Protein 2R5U (pdb70)

CATH classification: 1.10.860.10

Organism: Mycobacterium tuberculosis (strain ATCC 25618 / H37Rv) (NCBI:txid83332)

Foldseek 3Di:
DAQADVLLLLLLLLQLQQDVVSLVLLVVQDDLVLHPDPLSSLLNVLSVVCVVVVHHRHLVSSLVSCVVVVRQVVNPHSVNSVVSNVSDDHSPCNNVSSNSSRVSSLRRLQVVLVVVLVVCVVPNDPPDDVVVSVVVSVVSNVVD/DAQADVLLLLLLLLLLQQDPVLLVLLVVQDDQPLHPDPLSSLLNVLSVVQVVVVHRRHLVSSLVSCVVVVCQVVNPHSVNSVVSNVSDDHSVCNNVSSNSSNVSSLRRLVVVLVVVLVVLVVVDPVPHPRVVSVVVSVVSVVVSD/DQQADVLLLLQLLLLLQVDVVSLVLLVVQDDLLLHPDVLSSLLNVLSVVCVVVVHRRHLVSSLVSCVVVVCQVVSPHSVSSVVSNVRHPHSVCSNVSSNSSNVSSLSNLQVVLVVVLVVLVVDDVVSVVVSVCSNVVD/DDQQADVLLLLQLLLLLQVDVVSLVLLVVQDALLLHPDPLSSLLNVLSVVCVVVVHRRHLVVSLVSCVVVVRQVVSPHSVVSVVSNVSHPHSVCSNVSSNSSSVSSVSSLVVVLVVVLVVLVVPPVVSVVVSVCSVVVD/DAQADVLLLLQLLLQLQFDLVLLVLQVVQDDQPLHPDPLSSLLNVLSVVCVVVPHRRHLVSSQVSCVVVVCQVVNVHSVNSVVSNVSDPHNVCNNVSSNSSNVSSLRRLVVVLVVVLVVLVVVDPPVVSVVVSVVSVVVSD/DQQADVLLLLQLLLLVQVDVVSLVLLVVQDDLLLHPDPLSSLLNVLSVVCNVVVHRRHLVSSLVSCVVVVRQVVSPHSVVSVVSNVRHPHSVCSNVSSVSSNVSSVVNLCVVLVVVLVVLVVVVVCDDVSVVVSVVSVVD

B-factor: mean 40.0, std 9.85, range [18.62, 103.26]

InterPro domains:
  IPR003586 Hint domain C-terminal [SM00305] (776-821)
  IPR003587 Hint domain N-terminal [SM00306] (398-496)
  IPR003593 AAA+ ATPase domain [SM00382] (218-411)
  IPR004042 Intein DOD homing endonuclease, central region [PS50819] (582-660)
  IPR004860 Homing endonuclease, LAGLIDADG domain [PF14528] (611-694)
  IPR006141 Intein N-terminal splicing region [PS50817] (400-476)
  IPR006141 Intein N-terminal splicing region [TIGR01445] (400-475)
  IPR006142 Intein [PR00379] (463-476)
  IPR006142 Intein [PR00379] (511-523)
  IPR006142 Intein [PR00379] (615-627)
  IPR006142 Intein [PR00379] (647-662)
  IPR006142 Intein [PR00379] (792-809)
  IPR006142 Intein [PR00379] (810-819)
  IPR007692 DNA helicase, DnaB type [TIGR00665] (24-873)
  IPR007693 DNA helicase, DnaB-like, N-terminal [PF00772] (23-125)
  IPR007694 DNA helicase, DnaB-like, C-terminal [PF03796] (201-871)
  IPR007694 DNA helicase, DnaB-like, C-terminal [PS51199] (195-399)
  IPR007694 DNA helicase, DnaB-like, C-terminal [PS51199] (816-874)
  IPR007694 DNA helicase, DnaB-like, C-terminal [cd00984] (201-399)
  IPR016136 DNA helicase DnaB, N-terminal/DNA primase DnaG, C-terminal [G3DSA:1.10.860.10] (20-179)

Radius of gyration: 43.11 Å; Cα contacts (8 Å, |Δi|>4): 1324; chains: 6; bounding box: 116×110×33 Å

Nearest PDB structures (foldseek):
  2r5u-assembly1_A  TM=1.007E+00  e=4.405E-21  unclassified
  2r5u-assembly1_E  TM=9.966E-01  e=2.784E-18  unclassified
  2r5u-assembly1_C  TM=9.881E-01  e=1.899E-17  unclassified
  2r5u-assembly1_F  TM=9.650E-01  e=3.107E-17  unclassified
  8a3v-assembly1_A  TM=9.589E-01  e=1.956E-10  Vibrio cholerae

GO terms:
  GO:0006974 DNA damage response (P, IEP)
  GO:0005515 protein binding (F, IPI)
  GO:0016887 ATP hydrolysis activity (F, EXP)
  GO:0043139 5'-3' DNA helicase activity (F, EXP)

Secondary structure (DSSP, 8-state):
--S--HHHHHHHHHHHHH-HHHHHHHHTT--TT--SSHHHHHHHHHHHHHHHTT---SHHHHHHHHHHTT-HHHHT-HHHHHHHHTT-SSGGGHHHHHHHHHHHHHHHHHHHHHHHHHHHHHH-STT--HHHHHHHHHHHHHT-/--S--HHHHHHHHHHHHH-HHHHHHHHTT--TT--SSHHHHHHHHHHHHHHHTT---SHHHHHHHHHHTT-HHHHTHHHHHHHHHHT-SSSTTHHHHHHHHHHHHHHHHHHHHHHHHHHHHHT-SSSS-HHHHHHHHHHHHHHH-/--S--HHHHHHHHHHHHH-HHHHHHHHTT--GGG-SSHHHHHHHHHHHHHHHTT---SHHHHHHHHHHTT-TTTTTHHHHHHHHHHH-S-GGGHHHHHHHHHHHHHHHHHHHHHHHHHHHHH---TTHHHHHHHHH--/-PPS--HHHHHHHHHHHHH-HHHHHHHHTT--GGG-SSHHHHHHHHHHHHHHHTT---SHHHHHHHHHHHT-TTTTTHHHHHHHHHHH-S-GGGHHHHHHHHHHHHHHHHHHHHHHHHHHHHH---HHHHHHHHHHHT-/--S--HHHHHHHHHHHHH-HHHHHHHHTT--TT--SSHHHHHHHHHHHHHHHTT---SHHHHHHHHHHTT-HHHHT-HHHHHHHHTT-SSSTTHHHHHHHHHHHHHHHHHHHHHHHHHHHHHH---HHHHHHHHHHHHHH-/-----HHHHHHHHHHHHH-HHHHHHHHTT--GGG-SSHHHHHHHHHHHHHHTTT---SHHHHHHHHHHTT-TTTTTHHHHHHHHHHH-S-GGGHHHHHHHHHHHHHHHHHHHHHHHHHHHHHHHT--HHHHHHHHHHHH-

Structure (mmCIF, N/CA/C/O backbone):
data_2R5U
#
_entry.id   2R5U
#
_cell.length_a   114.927
_cell.length_b   114.927
_cell.length_c   72.393
_cell.angle_alpha   90.00
_cell.angle_beta   90.00
_cell.angle_gamma   120.00
#
_symmetry.space_group_name_H-M   'P 31'
#
loop_
_entity.id
_entity.type
_entity.pdbx_description
1 polymer 'Replicative DNA helicase'
2 non-polymer GLYCEROL
3 water water
#
loop_
_atom_site.group_PDB
_atom_site.id
_atom_site.type_symbol
_atom_site.label_atom_id
_atom_site.label_alt_id
_atom_site.label_comp_id
_atom_site.label_asym_id
_atom_site.label_entity_id
_atom_site.label_seq_id
_atom_site.pdbx_PDB_ins_code
_atom_site.Cartn_x
_atom_site.Cartn_y
_atom_site.Cartn_z
_atom_site.occupancy
_atom_site.B_iso_or_equiv
_atom_site.auth_seq_id
_atom_site.auth_comp_id
_atom_site.auth_asym_id
_atom_site.auth_atom_id
_atom_site.pdbx_PDB_model_num
ATOM 1 N N . GLN A 1 26 ? 19.796 68.296 37.113 1.00 44.58 23 GLN A N 1
ATOM 2 C CA . GLN A 1 26 ? 21.156 68.211 36.469 1.00 44.09 23 GLN A CA 1
ATOM 3 C C . GLN A 1 26 ? 21.150 67.518 35.113 1.00 42.68 23 GLN A C 1
ATOM 4 O O . GLN A 1 26 ? 20.990 66.292 35.038 1.00 42.96 23 GLN A O 1
ATOM 10 N N . PRO A 1 27 ? 21.381 68.296 34.042 1.00 41.23 24 PRO A N 1
ATOM 11 C CA . PRO A 1 27 ? 21.201 67.843 32.666 1.00 39.95 24 PRO A CA 1
ATOM 12 C C . PRO A 1 27 ? 22.162 66.705 32.318 1.00 38.54 24 PRO A C 1
ATOM 13 O O . PRO A 1 27 ? 23.238 66.624 32.911 1.00 38.28 24 PRO A O 1
ATOM 17 N N . PRO A 1 28 ? 21.763 65.817 31.382 1.00 37.39 25 PRO A N 1
ATOM 18 C CA . PRO A 1 28 ? 22.624 64.719 30.936 1.00 35.94 25 PRO A CA 1
ATOM 19 C C . PRO A 1 28 ? 23.984 65.235 30.474 1.00 34.77 25 PRO A C 1
ATOM 20 O O . PRO A 1 28 ? 24.051 66.178 29.677 1.00 34.00 25 PRO A O 1
ATOM 24 N N . GLN A 1 29 ? 25.044 64.620 30.995 1.00 33.63 26 GLN A N 1
ATOM 25 C CA . GLN A 1 29 ? 26.416 65.105 30.785 1.00 32.48 26 GLN A CA 1
ATOM 26 C C . GLN A 1 29 ? 27.438 64.075 31.232 1.00 31.68 26 GLN A C 1
ATOM 27 O O . GLN A 1 29 ? 27.155 63.232 32.109 1.00 31.42 26 GLN A O 1
ATOM 33 N N . ASP A 1 30 ? 28.628 64.135 30.631 1.00 30.33 27 ASP A N 1
ATOM 34 C CA . ASP A 1 30 ? 29.767 63.387 31.153 1.00 29.61 27 ASP A CA 1
ATOM 35 C C . ASP A 1 30 ? 30.997 64.285 31.099 1.00 28.77 27 ASP A C 1
ATOM 36 O O . ASP A 1 30 ? 31.684 64.316 30.070 1.00 27.44 27 ASP A O 1
ATOM 41 N N . LEU A 1 31 ? 31.254 65.021 32.188 1.00 27.71 28 LEU A N 1
ATOM 42 C CA . LEU A 1 31 ? 32.390 65.966 32.218 1.00 28.03 28 LEU A CA 1
ATOM 43 C C . LEU A 1 31 ? 33.741 65.257 32.115 1.00 26.73 28 LEU A C 1
ATOM 44 O O . LEU A 1 31 ? 34.695 65.836 31.609 1.00 26.29 28 LEU A O 1
ATOM 49 N N . ALA A 1 32 ? 33.817 64.026 32.621 1.00 25.86 29 ALA A N 1
ATOM 50 C CA . ALA A 1 32 ? 35.036 63.214 32.534 1.00 25.76 29 ALA A CA 1
ATOM 51 C C . ALA A 1 32 ? 35.371 62.899 31.086 1.00 25.62 29 ALA A C 1
ATOM 52 O O . ALA A 1 32 ? 36.525 63.039 30.652 1.00 24.90 29 ALA A O 1
ATOM 54 N N . ALA A 1 33 ? 34.351 62.487 30.334 1.00 25.00 30 ALA A N 1
ATOM 55 C CA . ALA A 1 33 ? 34.506 62.245 28.909 1.00 25.33 30 ALA A CA 1
ATOM 56 C C . ALA A 1 33 ? 34.902 63.512 28.140 1.00 24.28 30 ALA A C 1
ATOM 57 O O . ALA A 1 33 ? 35.708 63.438 27.218 1.00 24.26 30 ALA A O 1
ATOM 59 N N . GLU A 1 34 ? 34.350 64.666 28.523 1.00 23.77 31 GLU A N 1
ATOM 60 C CA . GLU A 1 34 ? 34.732 65.950 27.911 1.00 22.65 31 GLU A CA 1
ATOM 61 C C . GLU A 1 34 ? 36.216 66.279 28.143 1.00 22.29 31 GLU A C 1
ATOM 62 O O . GLU A 1 34 ? 36.906 66.749 27.254 1.00 21.32 31 GLU A O 1
ATOM 68 N N . GLN A 1 35 ? 36.680 66.056 29.362 1.00 22.33 32 GLN A N 1
ATOM 69 C CA . GLN A 1 35 ? 38.071 66.299 29.711 1.00 23.81 32 GLN A CA 1
ATOM 70 C C . GLN A 1 35 ? 39.014 65.384 28.913 1.00 23.03 32 GLN A C 1
ATOM 71 O O . GLN A 1 35 ? 39.984 65.869 28.361 1.00 23.37 32 GLN A O 1
ATOM 77 N N . SER A 1 36 ? 38.679 64.089 28.817 1.00 22.99 33 SER A N 1
ATOM 78 C CA . SER A 1 36 ? 39.450 63.101 28.066 1.00 23.07 33 SER A CA 1
ATOM 79 C C . SER A 1 36 ? 39.538 63.447 26.571 1.00 23.01 33 SER A C 1
ATOM 80 O O . SER A 1 36 ? 40.599 63.292 25.964 1.00 21.92 33 SER A O 1
ATOM 83 N N . VAL A 1 37 ? 38.415 63.879 25.990 1.00 22.34 34 VAL A N 1
ATOM 84 C CA . VAL A 1 37 ? 38.384 64.301 24.581 1.00 22.87 34 VAL A CA 1
ATOM 85 C C . VAL A 1 37 ? 39.362 65.442 24.336 1.00 22.22 34 VAL A C 1
ATOM 86 O O . VAL A 1 37 ? 40.152 65.403 23.376 1.00 22.31 34 VAL A O 1
ATOM 90 N N . LEU A 1 38 ? 39.280 66.480 25.173 1.00 21.49 35 LEU A N 1
ATOM 91 C CA . LEU A 1 38 ? 40.119 67.662 25.016 1.00 20.78 35 LEU A CA 1
ATOM 92 C C . LEU A 1 38 ? 41.601 67.328 25.250 1.00 20.98 35 LEU A C 1
ATOM 93 O O . LEU A 1 38 ? 42.463 67.802 24.527 1.00 19.41 35 LEU A O 1
ATOM 98 N N . GLY A 1 39 ? 41.867 66.521 26.277 1.00 20.97 36 GLY A N 1
ATOM 99 C CA . GLY A 1 39 ? 43.228 66.060 26.581 1.00 22.03 36 GLY A CA 1
ATOM 100 C C . GLY A 1 39 ? 43.822 65.268 25.428 1.00 21.92 36 GLY A C 1
ATOM 101 O O . GLY A 1 39 ? 44.964 65.515 25.043 1.00 22.83 36 GLY A O 1
ATOM 102 N N . GLY A 1 40 ? 43.029 64.357 24.857 1.00 21.90 37 GLY A N 1
ATOM 103 C CA . GLY A 1 40 ? 43.438 63.552 23.692 1.00 22.35 37 GLY A CA 1
ATOM 104 C C . GLY A 1 40 ? 43.786 64.418 22.491 1.00 23.27 37 GLY A C 1
ATOM 105 O O . GLY A 1 40 ? 44.799 64.188 21.806 1.00 21.98 37 GLY A O 1
ATOM 106 N N . MET A 1 41 ? 42.963 65.444 22.255 1.00 22.41 38 MET A N 1
ATOM 107 C CA . MET A 1 41 ? 43.158 66.389 21.143 1.00 23.37 38 MET A CA 1
ATOM 108 C C . MET A 1 41 ? 44.427 67.218 21.281 1.00 22.81 38 MET A C 1
ATOM 109 O O . MET A 1 41 ? 45.100 67.454 20.302 1.00 24.70 38 MET A O 1
ATOM 114 N N . LEU A 1 42 ? 44.771 67.631 22.497 1.00 22.62 39 LEU A N 1
ATOM 115 C CA . LEU A 1 42 ? 45.991 68.386 22.754 1.00 23.13 39 LEU A CA 1
ATOM 116 C C . LEU A 1 42 ? 47.269 67.525 22.593 1.00 24.45 39 LEU A C 1
ATOM 117 O O . LEU A 1 42 ? 48.361 68.065 22.449 1.00 25.11 39 LEU A O 1
ATOM 122 N N . LEU A 1 43 ? 47.106 66.203 22.654 1.00 25.49 40 LEU A N 1
ATOM 123 C CA . LEU A 1 43 ? 48.225 65.240 22.583 1.00 26.89 40 LEU A CA 1
ATOM 124 C C . LEU A 1 43 ? 48.502 64.717 21.178 1.00 28.17 40 LEU A C 1
ATOM 125 O O . LEU A 1 43 ? 49.626 64.254 20.894 1.00 28.99 40 LEU A O 1
ATOM 130 N N . SER A 1 44 ? 47.495 64.781 20.306 1.00 27.07 41 SER A N 1
ATOM 131 C CA . SER A 1 44 ? 47.572 64.171 19.004 1.00 28.38 41 SER A CA 1
ATOM 132 C C . SER A 1 44 ? 46.734 64.873 17.930 1.00 28.80 41 SER A C 1
ATOM 133 O O . SER A 1 44 ? 45.506 65.009 18.068 1.00 26.89 41 SER A O 1
ATOM 136 N N . LYS A 1 45 ? 47.376 65.256 16.827 1.00 29.98 42 LYS A N 1
ATOM 137 C CA . LYS A 1 45 ? 46.635 65.746 15.655 1.00 31.71 42 LYS A CA 1
ATOM 138 C C . LYS A 1 45 ? 45.643 64.729 15.064 1.00 32.30 42 LYS A C 1
ATOM 139 O O . LYS A 1 45 ? 44.543 65.109 14.690 1.00 33.20 42 LYS A O 1
ATOM 145 N N . ASP A 1 46 ? 46.035 63.452 14.978 1.00 32.28 43 ASP A N 1
ATOM 146 C CA . ASP A 1 46 ? 45.156 62.369 14.515 1.00 33.04 43 ASP A CA 1
ATOM 147 C C . ASP A 1 46 ? 43.862 62.236 15.347 1.00 32.04 43 ASP A C 1
ATOM 148 O O . ASP A 1 46 ? 42.811 61.840 14.823 1.00 31.57 43 ASP A O 1
ATOM 153 N N . ALA A 1 47 ? 43.956 62.514 16.649 1.00 30.28 44 ALA A N 1
ATOM 154 C CA . ALA A 1 47 ? 42.775 62.447 17.515 1.00 29.54 44 ALA A CA 1
ATOM 155 C C . ALA A 1 47 ? 41.783 63.560 17.192 1.00 28.95 44 ALA A C 1
ATOM 156 O O . ALA A 1 47 ? 40.570 63.342 17.290 1.00 29.06 44 ALA A O 1
ATOM 158 N N . ILE A 1 48 ? 42.286 64.728 16.783 1.00 27.90 45 ILE A N 1
ATOM 159 C CA . ILE A 1 48 ? 41.418 65.836 16.359 1.00 27.24 45 ILE A CA 1
ATOM 160 C C . ILE A 1 48 ? 40.494 65.397 15.211 1.00 27.02 45 ILE A C 1
ATOM 161 O O . ILE A 1 48 ? 39.285 65.620 15.270 1.00 25.98 45 ILE A O 1
ATOM 166 N N . ALA A 1 49 ? 41.063 64.752 14.197 1.00 27.12 46 ALA A N 1
ATOM 167 C CA . ALA A 1 49 ? 40.285 64.304 13.036 1.00 27.81 46 ALA A CA 1
ATOM 168 C C . ALA A 1 49 ? 39.195 63.327 13.448 1.00 27.87 46 ALA A C 1
ATOM 169 O O . ALA A 1 49 ? 38.064 63.447 12.991 1.00 28.50 46 ALA A O 1
ATOM 171 N N . ASP A 1 50 ? 39.540 62.382 14.324 1.00 28.73 47 ASP A N 1
ATOM 172 C CA . ASP A 1 50 ? 38.582 61.405 14.864 1.00 30.24 47 ASP A CA 1
ATOM 173 C C . ASP A 1 50 ? 37.416 62.075 15.620 1.00 30.00 47 ASP A C 1
ATOM 174 O O . ASP A 1 50 ? 36.243 61.670 15.468 1.00 30.08 47 ASP A O 1
ATOM 179 N N . VAL A 1 51 ? 37.743 63.086 16.422 1.00 29.62 48 VAL A N 1
ATOM 180 C CA . VAL A 1 51 ? 36.745 63.827 17.239 1.00 29.89 48 VAL A CA 1
ATOM 181 C C . VAL A 1 51 ? 35.766 64.627 16.342 1.00 30.10 48 VAL A C 1
ATOM 182 O O . VAL A 1 51 ? 34.555 64.603 16.570 1.00 30.05 48 VAL A O 1
ATOM 186 N N . LEU A 1 52 ? 36.299 65.311 15.331 1.00 30.65 49 LEU A N 1
ATOM 187 C CA . LEU A 1 52 ? 35.502 66.069 14.348 1.00 31.85 49 LEU A CA 1
ATOM 188 C C . LEU A 1 52 ? 34.406 65.242 13.669 1.00 32.52 49 LEU A C 1
ATOM 189 O O . LEU A 1 52 ? 33.354 65.748 13.325 1.00 32.24 49 LEU A O 1
ATOM 194 N N . GLU A 1 53 ? 34.685 63.966 13.497 1.00 34.10 50 GLU A N 1
ATOM 195 C CA . GLU A 1 53 ? 33.745 62.984 13.011 1.00 36.02 50 GLU A CA 1
ATOM 196 C C . GLU A 1 53 ? 32.451 62.951 13.813 1.00 35.96 50 GLU A C 1
ATOM 197 O O . GLU A 1 53 ? 31.382 62.729 13.250 1.00 35.98 50 GLU A O 1
ATOM 203 N N . ARG A 1 54 ? 32.557 63.159 15.124 1.00 35.47 51 ARG A N 1
ATOM 204 C CA . ARG A 1 54 ? 31.477 62.833 16.064 1.00 35.86 51 ARG A CA 1
ATOM 205 C C . ARG A 1 54 ? 30.859 64.024 16.806 1.00 35.55 51 ARG A C 1
ATOM 206 O O . ARG A 1 54 ? 29.726 63.948 17.293 1.00 35.44 51 ARG A O 1
ATOM 214 N N . LEU A 1 55 ? 31.600 65.115 16.898 1.00 34.91 52 LEU A N 1
ATOM 215 C CA . LEU A 1 55 ? 31.207 66.223 17.742 1.00 35.72 52 LEU A CA 1
ATOM 216 C C . LEU A 1 55 ? 30.946 67.474 16.976 1.00 36.52 52 LEU A C 1
ATOM 217 O O . LEU A 1 55 ? 31.513 67.705 15.916 1.00 37.50 52 LEU A O 1
ATOM 222 N N . ARG A 1 56 ? 30.061 68.280 17.539 1.00 37.36 53 ARG A N 1
ATOM 223 C CA . ARG A 1 56 ? 29.870 69.630 17.104 1.00 38.19 53 ARG A CA 1
ATOM 224 C C . ARG A 1 56 ? 30.196 70.551 18.268 1.00 38.91 53 ARG A C 1
ATOM 225 O O . ARG A 1 56 ? 30.142 70.118 19.429 1.00 38.24 53 ARG A O 1
ATOM 233 N N . PRO A 1 57 ? 30.605 71.801 17.963 1.00 39.17 54 PRO A N 1
ATOM 234 C CA . PRO A 1 57 ? 30.594 72.781 19.027 1.00 39.20 54 PRO A CA 1
ATOM 235 C C . PRO A 1 57 ? 29.125 73.081 19.417 1.00 38.60 54 PRO A C 1
ATOM 236 O O . PRO A 1 57 ? 28.275 73.454 18.572 1.00 40.32 54 PRO A O 1
ATOM 240 N N . GLY A 1 58 ? 28.855 72.877 20.691 1.00 36.79 55 GLY A N 1
ATOM 241 C CA . GLY A 1 58 ? 27.547 72.985 21.260 1.00 33.81 55 GLY A CA 1
ATOM 242 C C . GLY A 1 58 ? 27.398 71.715 22.053 1.00 32.39 55 GLY A C 1
ATOM 243 O O . GLY A 1 58 ? 26.662 71.689 23.035 1.00 32.85 55 GLY A O 1
ATOM 244 N N . ASP A 1 59 ? 28.126 70.665 21.654 1.00 30.55 56 ASP A N 1
ATOM 245 C CA . ASP A 1 59 ? 27.999 69.348 22.308 1.00 29.47 56 ASP A CA 1
ATOM 246 C C . ASP A 1 59 ? 28.606 69.294 23.707 1.00 27.77 56 ASP A C 1
ATOM 247 O O . ASP A 1 59 ? 28.248 68.450 24.515 1.00 27.11 56 ASP A O 1
ATOM 252 N N . PHE A 1 60 ? 29.519 70.211 23.984 1.00 27.46 57 PHE A N 1
ATOM 253 C CA . PHE A 1 60 ? 30.147 70.310 25.297 1.00 27.36 57 PHE A CA 1
ATOM 254 C C . PHE A 1 60 ? 29.199 70.993 26.252 1.00 27.75 57 PHE A C 1
ATOM 255 O O . PHE A 1 60 ? 28.695 72.057 25.932 1.00 27.41 57 PHE A O 1
ATOM 263 N N . TYR A 1 61 ? 28.968 70.389 27.417 1.00 28.49 58 TYR A N 1
ATOM 264 C CA . TYR A 1 61 ? 28.108 70.997 28.443 1.00 29.68 58 TYR A CA 1
ATOM 265 C C . TYR A 1 61 ? 28.768 72.235 29.044 1.00 30.16 58 TYR A C 1
ATOM 266 O O . TYR A 1 61 ? 28.156 73.303 29.151 1.00 29.58 58 TYR A O 1
ATOM 275 N N . ARG A 1 62 ? 30.039 72.110 29.405 1.00 29.99 59 ARG A N 1
ATOM 276 C CA . ARG A 1 62 ? 30.729 73.216 30.051 1.00 30.99 59 ARG A CA 1
ATOM 277 C C . ARG A 1 62 ? 31.246 74.230 29.023 1.00 30.52 59 ARG A C 1
ATOM 278 O O . ARG A 1 62 ? 31.959 73.869 28.081 1.00 30.12 59 ARG A O 1
ATOM 286 N N . PRO A 1 63 ? 30.866 75.508 29.190 1.00 30.44 60 PRO A N 1
ATOM 287 C CA . PRO A 1 63 ? 31.325 76.585 28.316 1.00 29.79 60 PRO A CA 1
ATOM 288 C C . PRO A 1 63 ? 32.862 76.683 28.192 1.00 29.10 60 PRO A C 1
ATOM 289 O O . PRO A 1 63 ? 33.371 76.950 27.100 1.00 28.66 60 PRO A O 1
ATOM 293 N N . ALA A 1 64 ? 33.596 76.484 29.291 1.00 28.45 61 ALA A N 1
ATOM 294 C CA . ALA A 1 64 ? 35.062 76.469 29.219 1.00 27.89 61 ALA A CA 1
ATOM 295 C C . ALA A 1 64 ? 35.586 75.407 28.230 1.00 27.18 61 ALA A C 1
ATOM 296 O O . ALA A 1 64 ? 36.559 75.658 27.526 1.00 26.81 61 ALA A O 1
ATOM 298 N N . HIS A 1 65 ? 34.942 74.236 28.198 1.00 26.33 62 HIS A N 1
ATOM 299 C CA . HIS A 1 65 ? 35.324 73.136 27.322 1.00 25.41 62 HIS A CA 1
ATOM 300 C C . HIS A 1 65 ? 35.016 73.454 25.875 1.00 25.71 62 HIS A C 1
ATOM 301 O O . HIS A 1 65 ? 35.803 73.112 24.994 1.00 24.87 62 HIS A O 1
ATOM 308 N N . GLN A 1 66 ? 33.870 74.089 25.621 1.00 25.17 63 GLN A N 1
ATOM 309 C CA . GLN A 1 66 ? 33.554 74.580 24.274 1.00 25.85 63 GLN A CA 1
ATOM 310 C C . GLN A 1 66 ? 34.585 75.598 23.779 1.00 24.79 63 GLN A C 1
ATOM 311 O O . GLN A 1 66 ? 34.978 75.552 22.632 1.00 25.15 63 GLN A O 1
ATOM 317 N N . ASN A 1 67 ? 35.022 76.506 24.652 1.00 25.04 64 ASN A N 1
ATOM 318 C CA . ASN A 1 67 ? 36.083 77.482 24.350 1.00 24.77 64 ASN A CA 1
ATOM 319 C C . ASN A 1 67 ? 37.408 76.774 23.945 1.00 24.48 64 ASN A C 1
ATOM 320 O O . ASN A 1 67 ? 38.072 77.135 22.948 1.00 23.81 64 ASN A O 1
ATOM 325 N N . VAL A 1 68 ? 37.784 75.776 24.735 1.00 23.46 65 VAL A N 1
ATOM 326 C CA . VAL A 1 68 ? 39.025 75.020 24.470 1.00 23.77 65 VAL A CA 1
ATOM 327 C C . VAL A 1 68 ? 38.896 74.320 23.120 1.00 23.45 65 VAL A C 1
ATOM 328 O O . VAL A 1 68 ? 39.760 74.480 22.273 1.00 22.59 65 VAL A O 1
ATOM 332 N N . TYR A 1 69 ? 37.811 73.550 22.938 1.00 24.13 66 TYR A N 1
ATOM 333 C CA . TYR A 1 69 ? 37.501 72.887 21.675 1.00 25.01 66 TYR A CA 1
ATOM 334 C C . TYR A 1 69 ? 37.567 73.824 20.460 1.00 25.70 66 TYR A C 1
ATOM 335 O O . TYR A 1 69 ? 38.199 73.479 19.456 1.00 24.31 66 TYR A O 1
ATOM 344 N N . ASP A 1 70 ? 36.922 74.996 20.559 1.00 26.13 67 ASP A N 1
ATOM 345 C CA . ASP A 1 70 ? 36.881 75.980 19.443 1.00 27.07 67 ASP A CA 1
ATOM 346 C C . ASP A 1 70 ? 38.274 76.512 19.106 1.00 26.49 67 ASP A C 1
ATOM 347 O O . ASP A 1 70 ? 38.599 76.726 17.933 1.00 26.60 67 ASP A O 1
ATOM 352 N N . ALA A 1 71 ? 39.080 76.744 20.139 1.00 25.75 68 ALA A N 1
ATOM 353 C CA . ALA A 1 71 ? 40.469 77.192 19.977 1.00 25.70 68 ALA A CA 1
ATOM 354 C C . ALA A 1 71 ? 41.322 76.122 19.271 1.00 25.08 68 ALA A C 1
ATOM 355 O O . ALA A 1 71 ? 42.115 76.448 18.378 1.00 24.15 68 ALA A O 1
ATOM 357 N N . ILE A 1 72 ? 41.158 74.861 19.681 1.00 24.08 69 ILE A N 1
ATOM 358 C CA . ILE A 1 72 ? 41.829 73.731 19.015 1.00 24.73 69 ILE A CA 1
ATOM 359 C C . ILE A 1 72 ? 41.439 73.692 17.540 1.00 25.72 69 ILE A C 1
ATOM 360 O O . ILE A 1 72 ? 42.310 73.608 16.680 1.00 25.59 69 ILE A O 1
ATOM 365 N N . LEU A 1 73 ? 40.136 73.768 17.259 1.00 26.67 70 LEU A N 1
ATOM 366 C CA . LEU A 1 73 ? 39.642 73.710 15.877 1.00 28.26 70 LEU A CA 1
ATOM 367 C C . LEU A 1 73 ? 40.101 74.888 15.044 1.00 28.65 70 LEU A C 1
ATOM 368 O O . LEU A 1 73 ? 40.451 74.715 13.882 1.00 28.38 70 LEU A O 1
ATOM 373 N N . ASP A 1 74 ? 40.113 76.083 15.633 1.00 29.61 71 ASP A N 1
ATOM 374 C CA . ASP A 1 74 ? 40.630 77.258 14.928 1.00 30.76 71 ASP A CA 1
ATOM 375 C C . ASP A 1 74 ? 42.077 77.050 14.453 1.00 30.64 71 ASP A C 1
ATOM 376 O O . ASP A 1 74 ? 42.391 77.284 13.286 1.00 30.77 71 ASP A O 1
ATOM 381 N N . LEU A 1 75 ? 42.955 76.616 15.357 1.00 30.26 72 LEU A N 1
ATOM 382 C CA . LEU A 1 75 ? 44.358 76.301 15.010 1.00 30.03 72 LEU A CA 1
ATOM 383 C C . LEU A 1 75 ? 44.489 75.151 14.004 1.00 30.10 72 LEU A C 1
ATOM 384 O O . LEU A 1 75 ? 45.179 75.271 13.006 1.00 29.39 72 LEU A O 1
ATOM 389 N N . TYR A 1 76 ? 43.801 74.037 14.256 1.00 31.09 73 TYR A N 1
ATOM 390 C CA . TYR A 1 76 ? 43.757 72.920 13.315 1.00 32.11 73 TYR A CA 1
ATOM 391 C C . TYR A 1 76 ? 43.307 73.303 11.890 1.00 32.75 73 TYR A C 1
ATOM 392 O O . TYR A 1 76 ? 43.876 72.810 10.918 1.00 32.96 73 TYR A O 1
ATOM 401 N N . GLY A 1 77 ? 42.279 74.147 11.781 1.00 33.36 74 GLY A N 1
ATOM 402 C CA . GLY A 1 77 ? 41.745 74.591 10.493 1.00 35.50 74 GLY A CA 1
ATOM 403 C C . GLY A 1 77 ? 42.709 75.494 9.734 1.00 36.24 74 GLY A C 1
ATOM 404 O O . GLY A 1 77 ? 42.574 75.674 8.521 1.00 36.66 74 GLY A O 1
ATOM 405 N N . ARG A 1 78 ? 43.663 76.067 10.467 1.00 36.48 75 ARG A N 1
ATOM 406 C CA . ARG A 1 78 ? 44.732 76.881 9.901 1.00 37.28 75 ARG A CA 1
ATOM 407 C C . ARG A 1 78 ? 46.010 76.108 9.640 1.00 36.98 75 ARG A C 1
ATOM 408 O O . ARG A 1 78 ? 47.036 76.711 9.334 1.00 37.44 75 ARG A O 1
ATOM 416 N N . GLY A 1 79 ? 45.953 74.787 9.778 1.00 36.76 76 GLY A N 1
ATOM 417 C CA . GLY A 1 79 ? 47.141 73.933 9.683 1.00 37.05 76 GLY A CA 1
ATOM 418 C C . GLY A 1 79 ? 48.232 74.206 10.719 1.00 36.89 76 GLY A C 1
ATOM 419 O O . GLY A 1 79 ? 49.393 73.905 10.486 1.00 36.21 76 GLY A O 1
ATOM 420 N N . GLU A 1 80 ? 47.857 74.774 11.862 1.00 36.70 77 GLU A N 1
ATOM 421 C CA . GLU A 1 80 ? 48.799 75.004 12.961 1.00 37.49 77 GLU A CA 1
ATOM 422 C C . GLU A 1 80 ? 48.632 73.945 14.062 1.00 36.33 77 GLU A C 1
ATOM 423 O O . GLU A 1 80 ? 47.513 73.477 14.299 1.00 36.49 77 GLU A O 1
ATOM 429 N N . PRO A 1 81 ? 49.739 73.564 14.742 1.00 35.51 78 PRO A N 1
ATOM 430 C CA . PRO A 1 81 ? 49.652 72.568 15.800 1.00 35.16 78 PRO A CA 1
ATOM 431 C C . PRO A 1 81 ? 48.811 73.060 16.973 1.00 34.30 78 PRO A C 1
ATOM 432 O O . PRO A 1 81 ? 48.817 74.253 17.285 1.00 35.16 78 PRO A O 1
ATOM 436 N N . ALA A 1 82 ? 48.079 72.149 17.601 1.00 33.57 79 ALA A N 1
ATOM 437 C CA . ALA A 1 82 ? 47.271 72.476 18.771 1.00 32.17 79 ALA A CA 1
ATOM 438 C C . ALA A 1 82 ? 47.811 71.692 19.968 1.00 31.82 79 ALA A C 1
ATOM 439 O O . ALA A 1 82 ? 47.482 70.520 20.160 1.00 32.60 79 ALA A O 1
ATOM 441 N N . ASP A 1 83 ? 48.703 72.326 20.725 1.00 30.77 80 ASP A N 1
ATOM 442 C CA . ASP A 1 83 ? 49.204 71.774 21.974 1.00 29.09 80 ASP A CA 1
ATOM 443 C C . ASP A 1 83 ? 48.938 72.757 23.109 1.00 28.10 80 ASP A C 1
ATOM 444 O O . ASP A 1 83 ? 48.359 73.823 22.890 1.00 27.41 80 ASP A O 1
ATOM 449 N N . ALA A 1 84 ? 49.391 72.423 24.304 1.00 26.39 81 ALA A N 1
ATOM 450 C CA . ALA A 1 84 ? 49.140 73.261 25.474 1.00 26.68 81 ALA A CA 1
ATOM 451 C C . ALA A 1 84 ? 49.566 74.726 25.283 1.00 25.88 81 ALA A C 1
ATOM 452 O O . ALA A 1 84 ? 48.866 75.639 25.731 1.00 26.48 81 ALA A O 1
ATOM 454 N N . VAL A 1 85 ? 50.682 74.937 24.593 1.00 26.10 82 VAL A N 1
ATOM 455 C CA . VAL A 1 85 ? 51.245 76.280 24.359 1.00 25.64 82 VAL A CA 1
ATOM 456 C C . VAL A 1 85 ? 50.483 77.077 23.302 1.00 25.26 82 VAL A C 1
ATOM 457 O O . VAL A 1 85 ? 50.122 78.214 23.560 1.00 26.28 82 VAL A O 1
ATOM 461 N N . THR A 1 86 ? 50.240 76.486 22.133 1.00 24.42 83 THR A N 1
ATOM 462 C CA . THR A 1 86 ? 49.579 77.193 21.039 1.00 25.00 83 THR A CA 1
ATOM 463 C C . THR A 1 86 ? 48.089 77.424 21.348 1.00 24.67 83 THR A C 1
ATOM 464 O O . THR A 1 86 ? 47.515 78.438 20.955 1.00 24.67 83 THR A O 1
ATOM 468 N N . VAL A 1 87 ? 47.491 76.507 22.111 1.00 24.13 84 VAL A N 1
ATOM 469 C CA . VAL A 1 87 ? 46.081 76.615 22.465 1.00 23.71 84 VAL A CA 1
ATOM 470 C C . VAL A 1 87 ? 45.873 77.688 23.543 1.00 23.61 84 VAL A C 1
ATOM 471 O O . VAL A 1 87 ? 44.985 78.528 23.388 1.00 23.44 84 VAL A O 1
ATOM 475 N N . ALA A 1 88 ? 46.679 77.680 24.612 1.00 23.78 85 ALA A N 1
ATOM 476 C CA . ALA A 1 88 ? 46.663 78.760 25.586 1.00 25.14 85 ALA A CA 1
ATOM 477 C C . ALA A 1 88 ? 46.789 80.148 24.921 1.00 25.71 85 ALA A C 1
ATOM 478 O O . ALA A 1 88 ? 46.107 81.086 25.315 1.00 25.90 85 ALA A O 1
ATOM 480 N N . ALA A 1 89 ? 47.675 80.269 23.944 1.00 26.34 86 ALA A N 1
ATOM 481 C CA . ALA A 1 89 ? 47.879 81.535 23.216 1.00 26.77 86 ALA A CA 1
ATOM 482 C C . ALA A 1 89 ? 46.671 81.926 22.330 1.00 27.72 86 ALA A C 1
ATOM 483 O O . ALA A 1 89 ? 46.328 83.105 22.242 1.00 27.07 86 ALA A O 1
ATOM 485 N N . GLU A 1 90 ? 46.042 80.947 21.679 1.00 27.84 87 GLU A N 1
ATOM 486 C CA . GLU A 1 90 ? 44.813 81.188 20.920 1.00 28.77 87 GLU A CA 1
ATOM 487 C C . GLU A 1 90 ? 43.693 81.655 21.865 1.00 29.06 87 GLU A C 1
ATOM 488 O O . GLU A 1 90 ? 43.024 82.633 21.578 1.00 29.16 87 GLU A O 1
ATOM 494 N N . LEU A 1 91 ? 43.523 80.979 22.995 1.00 29.15 88 LEU A N 1
ATOM 495 C CA . LEU A 1 91 ? 42.564 81.402 24.024 1.00 30.61 88 LEU A CA 1
ATOM 496 C C . LEU A 1 91 ? 42.818 82.811 24.517 1.00 32.07 88 LEU A C 1
ATOM 497 O O . LEU A 1 91 ? 41.888 83.618 24.603 1.00 31.70 88 LEU A O 1
ATOM 502 N N . ASP A 1 92 ? 44.082 83.102 24.838 1.00 34.14 89 ASP A N 1
ATOM 503 C CA . ASP A 1 92 ? 44.454 84.429 25.302 1.00 36.22 89 ASP A CA 1
ATOM 504 C C . ASP A 1 92 ? 44.114 85.520 24.279 1.00 37.01 89 ASP A C 1
ATOM 505 O O . ASP A 1 92 ? 43.564 86.544 24.657 1.00 37.14 89 ASP A O 1
ATOM 510 N N . ARG A 1 93 ? 44.397 85.282 22.994 1.00 37.91 90 ARG A N 1
ATOM 511 C CA . ARG A 1 93 ? 44.030 86.225 21.930 1.00 39.41 90 ARG A CA 1
ATOM 512 C C . ARG A 1 93 ? 42.543 86.549 21.929 1.00 40.41 90 ARG A C 1
ATOM 513 O O . ARG A 1 93 ? 42.137 87.658 21.562 1.00 40.30 90 ARG A O 1
ATOM 521 N N . ARG A 1 94 ? 41.732 85.565 22.307 1.00 40.80 91 ARG A N 1
ATOM 522 C CA . ARG A 1 94 ? 40.292 85.730 22.344 1.00 41.45 91 ARG A CA 1
ATOM 523 C C . ARG A 1 94 ? 39.806 86.296 23.682 1.00 41.25 91 ARG A C 1
ATOM 524 O O . ARG A 1 94 ? 38.599 86.459 23.883 1.00 41.66 91 ARG A O 1
ATOM 532 N N . GLY A 1 95 ? 40.735 86.569 24.595 1.00 40.94 92 GLY A N 1
ATOM 533 C CA . GLY A 1 95 ? 40.397 87.000 25.958 1.00 40.83 92 GLY A CA 1
ATOM 534 C C . GLY A 1 95 ? 39.745 85.927 26.811 1.00 41.07 92 GLY A C 1
ATOM 535 O O . GLY A 1 95 ? 39.048 86.230 27.795 1.00 41.19 92 GLY A O 1
ATOM 536 N N . LEU A 1 96 ? 39.979 84.660 26.463 1.00 40.73 93 LEU A N 1
ATOM 537 C CA . LEU A 1 96 ? 39.275 83.557 27.125 1.00 40.13 93 LEU A CA 1
ATOM 538 C C . LEU A 1 96 ? 40.118 82.719 28.105 1.00 40.21 93 LEU A C 1
ATOM 539 O O . LEU A 1 96 ? 39.587 81.852 28.799 1.00 39.96 93 LEU A O 1
ATOM 544 N N . LEU A 1 97 ? 41.415 82.992 28.192 1.00 39.99 94 LEU A N 1
ATOM 545 C CA . LEU A 1 97 ? 42.314 82.152 29.007 1.00 40.51 94 LEU A CA 1
ATOM 546 C C . LEU A 1 97 ? 42.033 82.149 30.518 1.00 41.56 94 LEU A C 1
ATOM 547 O O . LEU A 1 97 ? 42.130 81.104 31.151 1.00 41.11 94 LEU A O 1
ATOM 552 N N . ARG A 1 98 ? 41.681 83.298 31.099 1.00 43.11 95 ARG A N 1
ATOM 553 C CA . ARG A 1 98 ? 41.372 83.338 32.539 1.00 44.68 95 ARG A CA 1
ATOM 554 C C . ARG A 1 98 ? 40.031 82.681 32.871 1.00 45.87 95 ARG A C 1
ATOM 555 O O . ARG A 1 98 ? 39.820 82.249 33.999 1.00 46.45 95 ARG A O 1
ATOM 557 N N . ARG A 1 99 ? 39.151 82.569 31.876 1.00 46.63 96 ARG A N 1
ATOM 558 C CA . ARG A 1 99 ? 37.867 81.886 32.036 1.00 47.81 96 ARG A CA 1
ATOM 559 C C . ARG A 1 99 ? 37.989 80.358 32.101 1.00 47.30 96 ARG A C 1
ATOM 560 O O . ARG A 1 99 ? 37.186 79.697 32.771 1.00 47.77 96 ARG A O 1
ATOM 568 N N . ILE A 1 100 ? 38.963 79.788 31.394 1.00 46.31 97 ILE A N 1
ATOM 569 C CA . ILE A 1 100 ? 39.160 78.349 31.474 1.00 45.08 97 ILE A CA 1
ATOM 570 C C . ILE A 1 100 ? 40.024 77.982 32.693 1.00 44.21 97 ILE A C 1
ATOM 571 O O . ILE A 1 100 ? 40.027 76.836 33.134 1.00 44.47 97 ILE A O 1
ATOM 576 N N . GLY A 1 101 ? 40.733 78.966 33.243 1.00 43.24 98 GLY A N 1
ATOM 577 C CA . GLY A 1 101 ? 41.655 78.732 34.369 1.00 41.24 98 GLY A CA 1
ATOM 578 C C . GLY A 1 101 ? 43.119 78.697 33.945 1.00 40.08 98 GLY A C 1
ATOM 579 O O . GLY A 1 101 ? 43.978 78.223 34.683 1.00 40.31 98 GLY A O 1
ATOM 580 N N . GLY A 1 102 ? 43.398 79.183 32.740 1.00 38.35 99 GLY A N 1
ATOM 581 C CA . GLY A 1 102 ? 44.767 79.320 32.249 1.00 36.60 99 GLY A CA 1
ATOM 582 C C . GLY A 1 102 ? 45.420 78.050 31.735 1.00 35.36 99 GLY A C 1
ATOM 583 O O . GLY A 1 102 ? 44.802 76.972 31.674 1.00 34.09 99 GLY A O 1
ATOM 584 N N . ALA A 1 103 ? 46.693 78.192 31.373 1.00 34.18 100 ALA A N 1
ATOM 585 C CA . ALA A 1 103 ? 47.548 77.080 30.970 1.00 33.59 100 ALA A CA 1
ATOM 586 C C . ALA A 1 103 ? 47.585 75.914 31.970 1.00 33.10 100 ALA A C 1
ATOM 587 O O . ALA A 1 103 ? 47.636 74.755 31.551 1.00 33.70 100 ALA A O 1
ATOM 589 N N . PRO A 1 104 ? 47.592 76.199 33.294 1.00 32.29 101 PRO A N 1
ATOM 590 C CA . PRO A 1 104 ? 47.490 75.062 34.207 1.00 32.07 101 PRO A CA 1
ATOM 591 C C . PRO A 1 104 ? 46.230 74.184 34.014 1.00 30.93 101 PRO A C 1
ATOM 592 O O . PRO A 1 104 ? 46.313 72.992 34.256 1.00 31.23 101 PRO A O 1
ATOM 596 N N . TYR A 1 105 ? 45.095 74.744 33.580 1.00 30.33 102 TYR A N 1
ATOM 597 C CA . TYR A 1 105 ? 43.942 73.880 33.280 1.00 30.38 102 TYR A CA 1
ATOM 598 C C . TYR A 1 105 ? 44.215 72.947 32.096 1.00 29.05 102 TYR A C 1
ATOM 599 O O . TYR A 1 105 ? 43.892 71.761 32.147 1.00 27.99 102 TYR A O 1
ATOM 608 N N . LEU A 1 106 ? 44.811 73.489 31.039 1.00 28.25 103 LEU A N 1
ATOM 609 C CA . LEU A 1 106 ? 45.197 72.688 29.877 1.00 28.69 103 LEU A CA 1
ATOM 610 C C . LEU A 1 106 ? 46.129 71.524 30.248 1.00 29.62 103 LEU A C 1
ATOM 611 O O . LEU A 1 106 ? 46.006 70.413 29.719 1.00 29.07 103 LEU A O 1
ATOM 616 N N . HIS A 1 107 ? 47.051 71.779 31.167 1.00 30.60 104 HIS A N 1
ATOM 617 C CA . HIS A 1 107 ? 47.906 70.705 31.669 1.00 31.98 104 HIS A CA 1
ATOM 618 C C . HIS A 1 107 ? 47.119 69.683 32.491 1.00 32.49 104 HIS A C 1
ATOM 619 O O . HIS A 1 107 ? 47.364 68.491 32.371 1.00 33.11 104 HIS A O 1
ATOM 626 N N . THR A 1 108 ? 46.136 70.148 33.259 1.00 33.27 105 THR A N 1
ATOM 627 C CA . THR A 1 108 ? 45.215 69.253 33.959 1.00 34.09 105 THR A CA 1
ATOM 628 C C . THR A 1 108 ? 44.423 68.375 32.972 1.00 34.57 105 THR A C 1
ATOM 629 O O . THR A 1 108 ? 44.282 67.172 33.204 1.00 34.96 105 THR A O 1
ATOM 633 N N . LEU A 1 109 ? 43.949 68.970 31.874 1.00 34.82 106 LEU A N 1
ATOM 634 C CA . LEU A 1 109 ? 43.254 68.230 30.802 1.00 35.07 106 LEU A CA 1
ATOM 635 C C . LEU A 1 109 ? 44.077 67.115 30.191 1.00 35.67 106 LEU A C 1
ATOM 636 O O . LEU A 1 109 ? 43.571 66.009 29.987 1.00 35.49 106 LEU A O 1
ATOM 641 N N . ILE A 1 110 ? 45.336 67.410 29.881 1.00 36.52 107 ILE A N 1
ATOM 642 C CA . ILE A 1 110 ? 46.257 66.409 29.364 1.00 37.84 107 ILE A CA 1
ATOM 643 C C . ILE A 1 110 ? 46.347 65.198 30.315 1.00 38.94 107 ILE A C 1
ATOM 644 O O . ILE A 1 110 ? 46.309 64.046 29.869 1.00 38.75 107 ILE A O 1
ATOM 649 N N . SER A 1 111 ? 46.426 65.477 31.616 1.00 39.81 108 SER A N 1
ATOM 650 C CA . SER A 1 111 ? 46.671 64.441 32.631 1.00 40.80 108 SER A CA 1
ATOM 651 C C . SER A 1 111 ? 45.478 63.524 32.935 1.00 40.84 108 SER A C 1
ATOM 652 O O . SER A 1 111 ? 45.628 62.569 33.697 1.00 41.43 108 SER A O 1
ATOM 655 N N . THR A 1 112 ? 44.316 63.800 32.345 1.00 40.48 109 THR A N 1
ATOM 656 C CA . THR A 1 112 ? 43.134 62.947 32.525 1.00 40.85 109 THR A CA 1
ATOM 657 C C . THR A 1 112 ? 43.164 61.707 31.628 1.00 41.88 109 THR A C 1
ATOM 658 O O . THR A 1 112 ? 42.311 60.825 31.745 1.00 41.55 109 THR A O 1
ATOM 662 N N . VAL A 1 113 ? 44.140 61.648 30.728 1.00 43.32 110 VAL A N 1
ATOM 663 C CA . VAL A 1 113 ? 44.251 60.523 29.805 1.00 45.31 110 VAL A CA 1
ATOM 664 C C . VAL A 1 113 ? 45.710 60.129 29.582 1.00 46.38 110 VAL A C 1
ATOM 665 O O . VAL A 1 113 ? 46.582 61.008 29.515 1.00 46.80 110 VAL A O 1
ATOM 669 N N . PRO A 1 114 ? 45.995 58.810 29.499 1.00 47.57 111 PRO A N 1
ATOM 670 C CA . PRO A 1 114 ? 47.357 58.413 29.143 1.00 48.10 111 PRO A CA 1
ATOM 671 C C . PRO A 1 114 ? 47.768 58.973 27.774 1.00 48.54 111 PRO A C 1
ATOM 672 O O . PRO A 1 114 ? 48.582 59.900 27.699 1.00 48.84 111 PRO A O 1
ATOM 676 N N . THR A 1 115 ? 47.185 58.407 26.719 1.00 48.65 112 THR A N 1
ATOM 677 C CA . THR A 1 115 ? 47.452 58.781 25.335 1.00 48.41 112 THR A CA 1
ATOM 678 C C . THR A 1 115 ? 46.128 59.151 24.639 1.00 48.49 112 THR A C 1
ATOM 679 O O . THR A 1 115 ? 45.040 58.842 25.133 1.00 48.72 112 THR A O 1
ATOM 683 N N . ALA A 1 116 ? 46.225 59.784 23.476 1.00 48.34 113 ALA A N 1
ATOM 684 C CA . ALA A 1 116 ? 45.043 60.190 22.718 1.00 48.18 113 ALA A CA 1
ATOM 685 C C . ALA A 1 116 ? 44.327 59.056 21.949 1.00 47.89 113 ALA A C 1
ATOM 686 O O . ALA A 1 116 ? 43.460 59.333 21.120 1.00 47.90 113 ALA A O 1
ATOM 688 N N . ALA A 1 117 ? 44.672 57.792 22.219 1.00 47.64 114 ALA A N 1
ATOM 689 C CA . ALA A 1 117 ? 44.096 56.654 21.466 1.00 47.10 114 ALA A CA 1
ATOM 690 C C . ALA A 1 117 ? 42.568 56.545 21.534 1.00 46.71 114 ALA A C 1
ATOM 691 O O . ALA A 1 117 ? 41.906 56.251 20.522 1.00 46.97 114 ALA A O 1
ATOM 693 N N . ASN A 1 118 ? 42.016 56.769 22.725 1.00 45.17 115 ASN A N 1
ATOM 694 C CA . ASN A 1 118 ? 40.598 56.556 22.964 1.00 44.13 115 ASN A CA 1
ATOM 695 C C . ASN A 1 118 ? 39.725 57.802 22.738 1.00 42.30 115 ASN A C 1
ATOM 696 O O . ASN A 1 118 ? 38.585 57.829 23.169 1.00 42.38 115 ASN A O 1
ATOM 701 N N . ALA A 1 119 ? 40.259 58.815 22.060 1.00 40.61 116 ALA A N 1
ATOM 702 C CA . ALA A 1 119 ? 39.574 60.109 21.928 1.00 38.10 116 ALA A CA 1
ATOM 703 C C . ALA A 1 119 ? 38.218 60.000 21.202 1.00 36.42 116 ALA A C 1
ATOM 704 O O . ALA A 1 119 ? 37.252 60.627 21.610 1.00 34.79 116 ALA A O 1
ATOM 706 N N . GLY A 1 120 ? 38.158 59.199 20.138 1.00 35.44 117 GLY A N 1
ATOM 707 C CA . GLY A 1 120 ? 36.906 58.962 19.426 1.00 34.35 117 GLY A CA 1
ATOM 708 C C . GLY A 1 120 ? 35.843 58.295 20.286 1.00 33.74 117 GLY A C 1
ATOM 709 O O . GLY A 1 120 ? 34.657 58.646 20.217 1.00 32.60 117 GLY A O 1
ATOM 710 N N . TYR A 1 121 ? 36.269 57.323 21.087 1.00 33.08 118 TYR A N 1
ATOM 711 C CA . TYR A 1 121 ? 35.391 56.674 22.041 1.00 33.36 118 TYR A CA 1
ATOM 712 C C . TYR A 1 121 ? 34.819 57.702 23.031 1.00 32.80 118 TYR A C 1
ATOM 713 O O . TYR A 1 121 ? 33.618 57.737 23.254 1.00 31.24 118 TYR A O 1
ATOM 722 N N . TYR A 1 122 ? 35.673 58.544 23.614 1.00 32.11 119 TYR A N 1
ATOM 723 C CA . TYR A 1 122 ? 35.185 59.546 24.578 1.00 31.59 119 TYR A CA 1
ATOM 724 C C . TYR A 1 122 ? 34.287 60.580 23.907 1.00 29.70 119 TYR A C 1
ATOM 725 O O . TYR A 1 122 ? 33.304 61.021 24.503 1.00 28.02 119 TYR A O 1
ATOM 734 N N . ALA A 1 123 ? 34.615 60.938 22.664 1.00 28.77 120 ALA A N 1
ATOM 735 C CA . ALA A 1 123 ? 33.783 61.833 21.854 1.00 28.79 120 ALA A CA 1
ATOM 736 C C . ALA A 1 123 ? 32.397 61.218 21.586 1.00 28.89 120 ALA A C 1
ATOM 737 O O . ALA A 1 123 ? 31.409 61.930 21.558 1.00 28.71 120 ALA A O 1
ATOM 739 N N . SER A 1 124 ? 32.337 59.902 21.383 1.00 29.31 121 SER A N 1
ATOM 740 C CA . SER A 1 124 ? 31.038 59.240 21.232 1.00 29.97 121 SER A CA 1
ATOM 741 C C . SER A 1 124 ? 30.194 59.314 22.540 1.00 29.28 121 SER A C 1
ATOM 742 O O . SER A 1 124 ? 28.976 59.433 22.468 1.00 28.88 121 SER A O 1
ATOM 745 N N . ILE A 1 125 ? 30.835 59.312 23.716 1.00 28.90 122 ILE A N 1
ATOM 746 C CA . ILE A 1 125 ? 30.101 59.490 24.992 1.00 28.36 122 ILE A CA 1
ATOM 747 C C . ILE A 1 125 ? 29.558 60.920 25.107 1.00 27.82 122 ILE A C 1
ATOM 748 O O . ILE A 1 125 ? 28.380 61.130 25.445 1.00 27.66 122 ILE A O 1
ATOM 753 N N . VAL A 1 126 ? 30.427 61.901 24.843 1.00 26.33 123 VAL A N 1
ATOM 754 C CA . VAL A 1 126 ? 30.043 63.320 24.816 1.00 25.67 123 VAL A CA 1
ATOM 755 C C . VAL A 1 126 ? 28.854 63.582 23.864 1.00 26.36 123 VAL A C 1
ATOM 756 O O . VAL A 1 126 ? 27.927 64.332 24.213 1.00 26.17 123 VAL A O 1
ATOM 760 N N . ALA A 1 127 ? 28.895 62.978 22.682 1.00 27.22 124 ALA A N 1
ATOM 761 C CA . ALA A 1 127 ? 27.842 63.171 21.671 1.00 28.07 124 ALA A CA 1
ATOM 762 C C . ALA A 1 127 ? 26.505 62.562 22.104 1.00 28.16 124 ALA A C 1
ATOM 763 O O . ALA A 1 127 ? 25.466 63.166 21.881 1.00 29.33 124 ALA A O 1
ATOM 765 N N . GLU A 1 128 ? 26.549 61.384 22.731 1.00 28.59 125 GLU A N 1
ATOM 766 C CA . GLU A 1 128 ? 25.357 60.683 23.232 1.00 29.71 125 GLU A CA 1
ATOM 767 C C . GLU A 1 128 ? 24.699 61.438 24.400 1.00 29.34 125 GLU A C 1
ATOM 768 O O . GLU A 1 128 ? 23.465 61.567 24.439 1.00 28.85 125 GLU A O 1
ATOM 774 N N . LYS A 1 129 ? 25.512 61.941 25.339 1.00 28.52 126 LYS A N 1
ATOM 775 C CA . LYS A 1 129 ? 25.021 62.776 26.424 1.00 28.46 126 LYS A CA 1
ATOM 776 C C . LYS A 1 129 ? 24.444 64.098 25.931 1.00 28.35 126 LYS A C 1
ATOM 777 O O . LYS A 1 129 ? 23.507 64.614 26.536 1.00 27.72 126 LYS A O 1
ATOM 783 N N . ALA A 1 130 ? 25.020 64.665 24.866 1.00 27.26 127 ALA A N 1
ATOM 784 C CA . ALA A 1 130 ? 24.514 65.912 24.285 1.00 27.48 127 ALA A CA 1
ATOM 785 C C . ALA A 1 130 ? 23.148 65.695 23.608 1.00 28.35 127 ALA A C 1
ATOM 786 O O . ALA A 1 130 ? 22.265 66.530 23.741 1.00 28.23 127 ALA A O 1
ATOM 788 N N . LEU A 1 131 ? 22.995 64.578 22.893 1.00 29.63 128 LEU A N 1
ATOM 789 C CA . LEU A 1 131 ? 21.692 64.197 22.299 1.00 30.49 128 LEU A CA 1
ATOM 790 C C . LEU A 1 131 ? 20.635 64.140 23.405 1.00 30.35 128 LEU A C 1
ATOM 791 O O . LEU A 1 131 ? 19.603 64.786 23.302 1.00 31.25 128 LEU A O 1
ATOM 796 N N . LEU A 1 132 ? 20.920 63.402 24.475 1.00 30.66 129 LEU A N 1
ATOM 797 C CA . LEU A 1 132 ? 20.020 63.287 25.627 1.00 31.27 129 LEU A CA 1
ATOM 798 C C . LEU A 1 132 ? 19.686 64.628 26.279 1.00 31.38 129 LEU A C 1
ATOM 799 O O . LEU A 1 132 ? 18.530 64.887 26.624 1.00 31.39 129 LEU A O 1
ATOM 804 N N . ARG A 1 133 ? 20.694 65.475 26.440 1.00 31.32 130 ARG A N 1
ATOM 805 C CA . ARG A 1 133 ? 20.517 66.802 27.017 1.00 31.77 130 ARG A CA 1
ATOM 806 C C . ARG A 1 133 ? 19.643 67.719 26.161 1.00 31.90 130 ARG A C 1
ATOM 807 O O . ARG A 1 133 ? 18.796 68.445 26.700 1.00 31.25 130 ARG A O 1
ATOM 815 N N . ARG A 1 134 ? 19.874 67.720 24.846 1.00 32.11 131 ARG A N 1
ATOM 816 C CA . ARG A 1 134 ? 19.010 68.460 23.923 1.00 32.56 131 ARG A CA 1
ATOM 817 C C . ARG A 1 134 ? 17.579 67.860 23.892 1.00 32.60 131 ARG A C 1
ATOM 818 O O . ARG A 1 134 ? 16.609 68.570 23.630 1.00 31.50 131 ARG A O 1
ATOM 826 N N . LEU A 1 135 ? 17.465 66.552 24.119 1.00 32.95 132 LEU A N 1
ATOM 827 C CA . LEU A 1 135 ? 16.142 65.925 24.224 1.00 33.32 132 LEU A CA 1
ATOM 828 C C . LEU A 1 135 ? 15.396 66.487 25.450 1.00 33.31 132 LEU A C 1
ATOM 829 O O . LEU A 1 135 ? 14.233 66.870 25.349 1.00 32.85 132 LEU A O 1
ATOM 834 N N . VAL A 1 136 ? 16.098 66.573 26.578 1.00 33.46 133 VAL A N 1
ATOM 835 C CA . VAL A 1 136 ? 15.570 67.158 27.805 1.00 34.24 133 VAL A CA 1
ATOM 836 C C . VAL A 1 136 ? 15.221 68.636 27.630 1.00 34.86 133 VAL A C 1
ATOM 837 O O . VAL A 1 136 ? 14.149 69.074 28.097 1.00 34.78 133 VAL A O 1
ATOM 841 N N . GLU A 1 137 ? 16.087 69.393 26.948 1.00 34.71 134 GLU A N 1
ATOM 842 C CA . GLU A 1 137 ? 15.843 70.820 26.689 1.00 36.11 134 GLU A CA 1
ATOM 843 C C . GLU A 1 137 ? 14.634 71.037 25.782 1.00 35.51 134 GLU A C 1
ATOM 844 O O . GLU A 1 137 ? 13.806 71.911 26.054 1.00 35.66 134 GLU A O 1
ATOM 850 N N . ALA A 1 138 ? 14.558 70.261 24.703 1.00 35.37 135 ALA A N 1
ATOM 851 C CA . ALA A 1 138 ? 13.419 70.285 23.791 1.00 35.40 135 ALA A CA 1
ATOM 852 C C . ALA A 1 138 ? 12.112 69.921 24.515 1.00 35.34 135 ALA A C 1
ATOM 853 O O . ALA A 1 138 ? 11.089 70.560 24.303 1.00 36.01 135 ALA A O 1
ATOM 855 N N . GLY A 1 139 ? 12.168 68.904 25.371 1.00 35.37 136 GLY A N 1
ATOM 856 C CA . GLY A 1 139 ? 11.003 68.446 26.140 1.00 35.59 136 GLY A CA 1
ATOM 857 C C . GLY A 1 139 ? 10.487 69.528 27.070 1.00 35.69 136 GLY A C 1
ATOM 858 O O . GLY A 1 139 ? 9.281 69.761 27.149 1.00 35.19 136 GLY A O 1
ATOM 859 N N . THR A 1 140 ? 11.400 70.200 27.770 1.00 35.35 137 THR A N 1
ATOM 860 C CA . THR A 1 140 ? 11.013 71.313 28.638 1.00 36.25 137 THR A CA 1
ATOM 861 C C . THR A 1 140 ? 10.487 72.502 27.830 1.00 35.35 137 THR A C 1
ATOM 862 O O . THR A 1 140 ? 9.579 73.200 28.289 1.00 35.00 137 THR A O 1
ATOM 866 N N . ARG A 1 141 ? 11.057 72.735 26.646 1.00 34.89 138 ARG A N 1
ATOM 867 C CA . ARG A 1 141 ? 10.551 73.769 25.727 1.00 34.80 138 ARG A CA 1
ATOM 868 C C . ARG A 1 141 ? 9.122 73.462 25.213 1.00 34.29 138 ARG A C 1
ATOM 869 O O . ARG A 1 141 ? 8.273 74.368 25.115 1.00 34.25 138 ARG A O 1
ATOM 877 N N . VAL A 1 142 ? 8.879 72.197 24.863 1.00 33.31 139 VAL A N 1
ATOM 878 C CA . VAL A 1 142 ? 7.522 71.739 24.507 1.00 33.13 139 VAL A CA 1
ATOM 879 C C . VAL A 1 142 ? 6.532 72.022 25.658 1.00 33.21 139 VAL A C 1
ATOM 880 O O . VAL A 1 142 ? 5.469 72.602 25.427 1.00 32.87 139 VAL A O 1
ATOM 884 N N . VAL A 1 143 ? 6.887 71.631 26.888 1.00 33.46 140 VAL A N 1
ATOM 885 C CA . VAL A 1 143 ? 6.086 71.973 28.075 1.00 34.38 140 VAL A CA 1
ATOM 886 C C . VAL A 1 143 ? 5.765 73.476 28.129 1.00 34.96 140 VAL A C 1
ATOM 887 O O . VAL A 1 143 ? 4.614 73.852 28.357 1.00 34.58 140 VAL A O 1
ATOM 891 N N . GLN A 1 144 ? 6.777 74.314 27.891 1.00 36.12 141 GLN A N 1
ATOM 892 C CA . GLN A 1 144 ? 6.666 75.789 27.893 1.00 37.56 141 GLN A CA 1
ATOM 893 C C . GLN A 1 144 ? 5.686 76.284 26.814 1.00 37.50 141 GLN A C 1
ATOM 894 O O . GLN A 1 144 ? 4.919 77.239 27.021 1.00 37.62 141 GLN A O 1
ATOM 900 N N . TYR A 1 145 ? 5.725 75.635 25.657 1.00 37.60 142 TYR A N 1
ATOM 901 C CA . TYR A 1 145 ? 4.745 75.866 24.600 1.00 38.17 142 TYR A CA 1
ATOM 902 C C . TYR A 1 145 ? 3.296 75.551 25.054 1.00 38.37 142 TYR A C 1
ATOM 903 O O . TYR A 1 145 ? 2.364 76.312 24.773 1.00 38.63 142 TYR A O 1
ATOM 912 N N . GLY A 1 146 ? 3.118 74.433 25.754 1.00 38.17 143 GLY A N 1
ATOM 913 C CA . GLY A 1 146 ? 1.800 74.012 26.240 1.00 38.43 143 GLY A CA 1
ATOM 914 C C . GLY A 1 146 ? 1.231 75.040 27.206 1.00 38.94 143 GLY A C 1
ATOM 915 O O . GLY A 1 146 ? 0.082 75.477 27.057 1.00 38.28 143 GLY A O 1
ATOM 916 N N . TYR A 1 147 ? 2.051 75.442 28.177 1.00 38.99 144 TYR A N 1
ATOM 917 C CA . TYR A 1 147 ? 1.623 76.410 29.190 1.00 40.11 144 TYR A CA 1
ATOM 918 C C . TYR A 1 147 ? 1.468 77.831 28.669 1.00 40.52 144 TYR A C 1
ATOM 919 O O . TYR A 1 147 ? 0.661 78.587 29.206 1.00 40.48 144 TYR A O 1
ATOM 928 N N . ALA A 1 148 ? 2.211 78.206 27.626 1.00 41.47 145 ALA A N 1
ATOM 929 C CA . ALA A 1 148 ? 2.269 79.626 27.257 1.00 42.56 145 ALA A CA 1
ATOM 930 C C . ALA A 1 148 ? 1.998 79.979 25.792 1.00 43.48 145 ALA A C 1
ATOM 931 O O . ALA A 1 148 ? 1.923 81.157 25.451 1.00 43.66 145 ALA A O 1
ATOM 933 N N . GLY A 1 149 ? 1.853 78.981 24.928 1.00 44.06 146 GLY A N 1
ATOM 934 C CA . GLY A 1 149 ? 1.679 79.252 23.504 1.00 45.09 146 GLY A CA 1
ATOM 935 C C . GLY A 1 149 ? 2.919 79.869 22.875 1.00 45.98 146 GLY A C 1
ATOM 936 O O . GLY A 1 149 ? 4.030 79.735 23.399 1.00 46.12 146 GLY A O 1
ATOM 937 N N . ALA A 1 150 ? 2.724 80.536 21.739 1.00 46.50 147 ALA A N 1
ATOM 938 C CA . ALA A 1 150 ? 3.811 81.177 21.007 1.00 46.91 147 ALA A CA 1
ATOM 939 C C . ALA A 1 150 ? 3.401 82.587 20.583 1.00 47.50 147 ALA A C 1
ATOM 940 O O . ALA A 1 150 ? 2.970 82.807 19.438 1.00 47.29 147 ALA A O 1
ATOM 942 N N . GLU A 1 151 ? 3.530 83.529 21.518 1.00 47.98 148 GLU A N 1
ATOM 943 C CA . GLU A 1 151 ? 3.202 84.940 21.279 1.00 48.47 148 GLU A CA 1
ATOM 944 C C . GLU A 1 151 ? 1.831 85.130 20.604 1.00 47.97 148 GLU A C 1
ATOM 945 O O . GLU A 1 151 ? 1.729 85.792 19.564 1.00 48.08 148 GLU A O 1
ATOM 951 N N . GLY A 1 152 ? 0.790 84.526 21.179 1.00 47.23 149 GLY A N 1
ATOM 952 C CA . GLY A 1 152 ? -0.567 84.659 20.651 1.00 46.30 149 GLY A CA 1
ATOM 953 C C . GLY A 1 152 ? -0.923 83.826 19.426 1.00 46.09 149 GLY A C 1
ATOM 954 O O . GLY A 1 152 ? -2.025 83.945 18.907 1.00 45.61 149 GLY A O 1
ATOM 955 N N . ALA A 1 153 ? -0.004 82.978 18.963 1.00 45.80 150 ALA A N 1
ATOM 956 C CA . ALA A 1 153 ? -0.251 82.124 17.792 1.00 45.61 150 ALA A CA 1
ATOM 957 C C . ALA A 1 153 ? -1.362 81.124 18.062 1.00 45.70 150 ALA A C 1
ATOM 958 O O . ALA A 1 153 ? -1.562 80.719 19.210 1.00 45.92 150 ALA A O 1
ATOM 960 N N . ASP A 1 154 ? -2.069 80.710 17.009 1.00 45.77 151 ASP A N 1
ATOM 961 C CA . ASP A 1 154 ? -3.092 79.672 17.135 1.00 46.36 151 ASP A CA 1
ATOM 962 C C . ASP A 1 154 ? -2.469 78.326 17.514 1.00 45.50 151 ASP A C 1
ATOM 963 O O . ASP A 1 154 ? -1.268 78.109 17.288 1.00 44.89 151 ASP A O 1
ATOM 968 N N . VAL A 1 155 ? -3.280 77.435 18.086 1.00 44.47 152 VAL A N 1
ATOM 969 C CA . VAL A 1 155 ? -2.800 76.136 18.574 1.00 43.71 152 VAL A CA 1
ATOM 970 C C . VAL A 1 155 ? -2.113 75.310 17.483 1.00 43.53 152 VAL A C 1
ATOM 971 O O . VAL A 1 155 ? -1.137 74.606 17.765 1.00 43.65 152 VAL A O 1
ATOM 975 N N . ALA A 1 156 ? -2.609 75.417 16.251 1.00 42.73 153 ALA A N 1
ATOM 976 C CA . ALA A 1 156 ? -2.006 74.728 15.117 1.00 42.21 153 ALA A CA 1
ATOM 977 C C . ALA A 1 156 ? -0.519 75.087 14.949 1.00 41.58 153 ALA A C 1
ATOM 978 O O . ALA A 1 156 ? 0.310 74.191 14.800 1.00 41.13 153 ALA A O 1
ATOM 980 N N . GLU A 1 157 ? -0.197 76.385 14.988 1.00 40.87 154 GLU A N 1
ATOM 981 C CA . GLU A 1 157 ? 1.197 76.835 14.960 1.00 40.24 154 GLU A CA 1
ATOM 982 C C . GLU A 1 157 ? 1.981 76.385 16.198 1.00 39.45 154 GLU A C 1
ATOM 983 O O . GLU A 1 157 ? 3.144 76.004 16.094 1.00 38.68 154 GLU A O 1
ATOM 989 N N . VAL A 1 158 ? 1.346 76.445 17.367 1.00 38.68 155 VAL A N 1
ATOM 990 C CA . VAL A 1 158 ? 2.014 76.052 18.612 1.00 37.96 155 VAL A CA 1
ATOM 991 C C . VAL A 1 158 ? 2.440 74.577 18.531 1.00 37.45 155 VAL A C 1
ATOM 992 O O . VAL A 1 158 ? 3.558 74.220 18.921 1.00 36.58 155 VAL A O 1
ATOM 996 N N . VAL A 1 159 ? 1.556 73.741 17.990 1.00 37.18 156 VAL A N 1
ATOM 997 C CA . VAL A 1 159 ? 1.825 72.317 17.844 1.00 37.37 156 VAL A CA 1
ATOM 998 C C . VAL A 1 159 ? 2.931 72.060 16.805 1.00 37.60 156 VAL A C 1
ATOM 999 O O . VAL A 1 159 ? 3.830 71.251 17.047 1.00 37.21 156 VAL A O 1
ATOM 1003 N N . ASP A 1 160 ? 2.884 72.763 15.672 1.00 37.68 157 ASP A N 1
ATOM 1004 C CA . ASP A 1 160 ? 3.956 72.650 14.680 1.00 37.84 157 ASP A CA 1
ATOM 1005 C C . ASP A 1 160 ? 5.331 73.031 15.242 1.00 37.09 157 ASP A C 1
ATOM 1006 O O . ASP A 1 160 ? 6.310 72.325 14.999 1.00 36.95 157 ASP A O 1
ATOM 1011 N N . ARG A 1 161 ? 5.383 74.108 16.021 1.00 36.28 158 ARG A N 1
ATOM 1012 C CA . ARG A 1 161 ? 6.611 74.554 16.690 1.00 36.79 158 ARG A CA 1
ATOM 1013 C C . ARG A 1 161 ? 7.124 73.537 17.703 1.00 35.96 158 ARG A C 1
ATOM 1014 O O . ARG A 1 161 ? 8.320 73.258 17.761 1.00 35.73 158 ARG A O 1
ATOM 1022 N N . ALA A 1 162 ? 6.224 72.953 18.489 1.00 35.10 159 ALA A N 1
ATOM 1023 C CA . ALA A 1 162 ? 6.656 71.961 19.473 1.00 35.60 159 ALA A CA 1
ATOM 1024 C C . ALA A 1 162 ? 7.153 70.683 18.781 1.00 36.14 159 ALA A C 1
ATOM 1025 O O . ALA A 1 162 ? 8.103 70.050 19.248 1.00 35.17 159 ALA A O 1
ATOM 1027 N N . GLN A 1 163 ? 6.521 70.318 17.669 1.00 36.51 160 GLN A N 1
ATOM 1028 C CA . GLN A 1 163 ? 6.952 69.141 16.909 1.00 38.39 160 GLN A CA 1
ATOM 1029 C C . GLN A 1 163 ? 8.333 69.353 16.254 1.00 38.58 160 GLN A C 1
ATOM 1030 O O . GLN A 1 163 ? 9.132 68.414 16.174 1.00 38.62 160 GLN A O 1
ATOM 1036 N N . ALA A 1 164 ? 8.612 70.581 15.820 1.00 38.76 161 ALA A N 1
ATOM 1037 C CA . ALA A 1 164 ? 9.914 70.929 15.232 1.00 39.25 161 ALA A CA 1
ATOM 1038 C C . ALA A 1 164 ? 11.040 70.913 16.290 1.00 39.81 161 ALA A C 1
ATOM 1039 O O . ALA A 1 164 ? 12.186 70.572 15.986 1.00 39.58 161 ALA A O 1
ATOM 1041 N N . GLU A 1 165 ? 10.697 71.292 17.524 1.00 40.09 162 GLU A N 1
ATOM 1042 C CA . GLU A 1 165 ? 11.619 71.251 18.663 1.00 40.75 162 GLU A CA 1
ATOM 1043 C C . GLU A 1 165 ? 12.190 69.864 18.888 1.00 40.85 162 GLU A C 1
ATOM 1044 O O . GLU A 1 165 ? 13.384 69.700 19.153 1.00 40.59 162 GLU A O 1
ATOM 1050 N N . ILE A 1 166 ? 11.316 68.872 18.782 1.00 40.85 163 ILE A N 1
ATOM 1051 C CA . ILE A 1 166 ? 11.674 67.492 19.018 1.00 41.69 163 ILE A CA 1
ATOM 1052 C C . ILE A 1 166 ? 12.397 66.964 17.775 1.00 42.08 163 ILE A C 1
ATOM 1053 O O . ILE A 1 166 ? 13.331 66.158 17.884 1.00 41.11 163 ILE A O 1
ATOM 1058 N N . TYR A 1 167 ? 11.980 67.446 16.602 1.00 42.57 164 TYR A N 1
ATOM 1059 C CA . TYR A 1 167 ? 12.692 67.149 15.360 1.00 43.75 164 TYR A CA 1
ATOM 1060 C C . TYR A 1 167 ? 14.148 67.625 15.430 1.00 44.00 164 TYR A C 1
ATOM 1061 O O . TYR A 1 167 ? 15.055 66.857 15.139 1.00 44.60 164 TYR A O 1
ATOM 1063 N N . ASP A 1 168 ? 14.363 68.864 15.867 1.00 44.73 165 ASP A N 1
ATOM 1064 C CA . ASP A 1 168 ? 15.703 69.475 15.925 1.00 45.54 165 ASP A CA 1
ATOM 1065 C C . ASP A 1 168 ? 16.699 68.871 16.938 1.00 46.11 165 ASP A C 1
ATOM 1066 O O . ASP A 1 168 ? 17.835 69.353 17.059 1.00 46.16 165 ASP A O 1
ATOM 1071 N N . VAL A 1 169 ? 16.278 67.829 17.657 1.00 45.92 166 VAL A N 1
ATOM 1072 C CA . VAL A 1 169 ? 17.168 67.121 18.579 1.00 45.92 166 VAL A CA 1
ATOM 1073 C C . VAL A 1 169 ? 18.209 66.280 17.826 1.00 46.20 166 VAL A C 1
ATOM 1074 O O . VAL A 1 169 ? 17.872 65.452 16.974 1.00 46.19 166 VAL A O 1
ATOM 1078 N N . GLN B 1 26 ? 46.836 116.185 36.563 1.00 44.61 23 GLN B N 1
ATOM 1079 C CA . GLN B 1 26 ? 45.755 116.809 35.726 1.00 44.03 23 GLN B CA 1
ATOM 1080 C C . GLN B 1 26 ? 46.229 117.084 34.299 1.00 42.88 23 GLN B C 1
ATOM 1081 O O . GLN B 1 26 ? 47.389 117.450 34.089 1.00 42.93 23 GLN B O 1
ATOM 1087 N N . PRO B 1 27 ? 45.331 116.901 33.313 1.00 41.78 24 PRO B N 1
ATOM 1088 C CA . PRO B 1 27 ? 45.689 117.013 31.895 1.00 40.90 24 PRO B CA 1
ATOM 1089 C C . PRO B 1 27 ? 46.239 118.402 31.559 1.00 39.93 24 PRO B C 1
ATOM 1090 O O . PRO B 1 27 ? 45.847 119.364 32.210 1.00 40.47 24 PRO B O 1
ATOM 1094 N N . PRO B 1 28 ? 47.178 118.496 30.586 1.00 38.84 25 PRO B N 1
ATOM 1095 C CA . PRO B 1 28 ? 47.708 119.787 30.129 1.00 37.91 25 PRO B CA 1
ATOM 1096 C C . PRO B 1 28 ? 46.576 120.777 29.804 1.00 37.05 25 PRO B C 1
ATOM 1097 O O . PRO B 1 28 ? 45.653 120.425 29.069 1.00 35.80 25 PRO B O 1
ATOM 1101 N N . GLN B 1 29 ? 46.641 121.979 30.380 1.00 36.57 26 GLN B N 1
ATOM 1102 C CA . GLN B 1 29 ? 45.543 122.956 30.269 1.00 36.80 26 GLN B CA 1
ATOM 1103 C C . GLN B 1 29 ? 46.002 124.361 30.650 1.00 35.62 26 GLN B C 1
ATOM 1104 O O . GLN B 1 29 ? 47.008 124.529 31.334 1.00 36.28 26 GLN B O 1
ATOM 1110 N N . ASP B 1 30 ? 45.262 125.377 30.213 1.00 34.53 27 ASP B N 1
ATOM 1111 C CA . ASP B 1 30 ? 45.450 126.734 30.734 1.00 33.18 27 ASP B CA 1
ATOM 1112 C C . ASP B 1 30 ? 44.078 127.399 30.780 1.00 33.27 27 ASP B C 1
ATOM 1113 O O . ASP B 1 30 ? 43.613 127.931 29.767 1.00 32.49 27 ASP B O 1
ATOM 1118 N N . LEU B 1 31 ? 43.421 127.310 31.938 1.00 32.05 28 LEU B N 1
ATOM 1119 C CA . LEU B 1 31 ? 42.085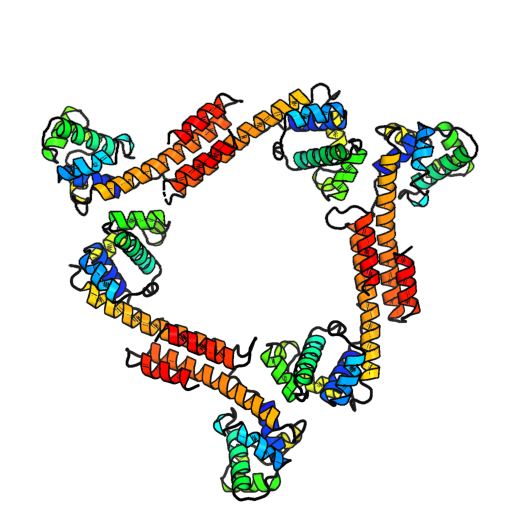 127.871 32.112 1.00 31.79 28 LEU B CA 1
ATOM 1120 C C . LEU B 1 31 ? 42.063 129.386 31.954 1.00 30.42 28 LEU B C 1
ATOM 1121 O O . LEU B 1 31 ? 41.119 129.919 31.388 1.00 29.83 28 LEU B O 1
ATOM 1126 N N . ALA B 1 32 ? 43.094 130.068 32.450 1.00 29.48 29 ALA B N 1
ATOM 1127 C CA . ALA B 1 32 ? 43.192 131.506 32.324 1.00 29.00 29 ALA B CA 1
ATOM 1128 C C . ALA B 1 32 ? 43.231 131.890 30.843 1.00 28.71 29 ALA B C 1
ATOM 1129 O O . ALA B 1 32 ? 42.535 132.809 30.426 1.00 27.93 29 ALA B O 1
ATOM 1131 N N . ALA B 1 33 ? 44.058 131.192 30.060 1.00 27.61 30 ALA B N 1
ATOM 1132 C CA . ALA B 1 33 ? 44.159 131.486 28.623 1.00 27.10 30 ALA B CA 1
ATOM 1133 C C . ALA B 1 33 ? 42.841 131.178 27.874 1.00 26.63 30 ALA B C 1
ATOM 1134 O O . ALA B 1 33 ? 42.456 131.911 26.953 1.00 26.26 30 ALA B O 1
ATOM 1136 N N . GLU B 1 34 ? 42.131 130.131 28.294 1.00 26.71 31 GLU B N 1
ATOM 1137 C CA . GLU B 1 34 ? 40.792 129.848 27.728 1.00 26.53 31 GLU B CA 1
ATOM 1138 C C . GLU B 1 34 ? 39.813 131.007 27.954 1.00 25.83 31 GLU B C 1
ATOM 1139 O O . GLU B 1 34 ? 39.033 131.356 27.064 1.00 24.72 31 GLU B O 1
ATOM 1145 N N . GLN B 1 35 ? 39.818 131.540 29.168 1.00 25.69 32 GLN B N 1
ATOM 1146 C CA . GLN B 1 35 ? 38.945 132.669 29.541 1.00 26.34 32 GLN B CA 1
ATOM 1147 C C . GLN B 1 35 ? 39.245 133.895 28.693 1.00 25.51 32 GLN B C 1
ATOM 1148 O O . GLN B 1 35 ? 38.338 134.493 28.139 1.00 26.51 32 GLN B O 1
ATOM 1154 N N . SER B 1 36 ? 40.522 134.229 28.567 1.00 26.07 33 SER B N 1
ATOM 1155 C CA . SER B 1 36 ? 40.989 135.369 27.770 1.00 25.88 33 SER B CA 1
ATOM 1156 C C . SER B 1 36 ? 40.627 135.260 26.276 1.00 25.62 33 SER B C 1
ATOM 1157 O O . SER B 1 36 ? 40.239 136.258 25.643 1.00 24.96 33 SER B O 1
ATOM 1160 N N . VAL B 1 37 ? 40.768 134.050 25.718 1.00 25.11 34 VAL B N 1
ATOM 1161 C CA . VAL B 1 37 ? 40.324 133.770 24.341 1.00 24.33 34 VAL B CA 1
ATOM 1162 C C . VAL B 1 37 ? 38.840 134.063 24.150 1.00 24.27 34 VAL B C 1
ATOM 1163 O O . VAL B 1 37 ? 38.448 134.745 23.184 1.00 23.71 34 VAL B O 1
ATOM 1167 N N . LEU B 1 38 ? 38.020 133.548 25.061 1.00 23.71 35 LEU B N 1
ATOM 1168 C CA . LEU B 1 38 ? 36.578 133.708 24.955 1.00 24.16 35 LEU B CA 1
ATOM 1169 C C . LEU B 1 38 ? 36.160 135.175 25.149 1.00 24.49 35 LEU B C 1
ATOM 1170 O O . LEU B 1 38 ? 35.281 135.654 24.459 1.00 23.55 35 LEU B O 1
ATOM 1175 N N . GLY B 1 39 ? 36.809 135.853 26.095 1.00 24.81 36 GLY B N 1
ATOM 1176 C CA . GLY B 1 39 ? 36.571 137.278 26.362 1.00 25.67 36 GLY B CA 1
ATOM 1177 C C . GLY B 1 39 ? 36.868 138.107 25.134 1.00 25.52 36 GLY B C 1
ATOM 1178 O O . GLY B 1 39 ? 36.072 138.951 24.765 1.00 26.32 36 GLY B O 1
ATOM 1179 N N . GLY B 1 40 ? 38.005 137.831 24.491 1.00 25.54 37 GLY B N 1
ATOM 1180 C CA . GLY B 1 40 ? 38.431 138.520 23.270 1.00 25.27 37 GLY B CA 1
ATOM 1181 C C . GLY B 1 40 ? 37.467 138.374 22.104 1.00 25.80 37 GLY B C 1
ATOM 1182 O O . GLY B 1 40 ? 37.118 139.348 21.455 1.00 24.51 37 GLY B O 1
ATOM 1183 N N . MET B 1 41 ? 37.058 137.133 21.842 1.00 24.67 38 MET B N 1
ATOM 1184 C CA . MET B 1 41 ? 36.058 136.791 20.838 1.00 25.88 38 MET B CA 1
ATOM 1185 C C . MET B 1 41 ? 34.732 137.517 21.024 1.00 25.68 38 MET B C 1
ATOM 1186 O O . MET B 1 41 ? 34.133 137.917 20.040 1.00 27.09 38 MET B O 1
ATOM 1191 N N . LEU B 1 42 ? 34.291 137.670 22.271 1.00 25.73 39 LEU B N 1
ATOM 1192 C CA . LEU B 1 42 ? 33.035 138.353 22.601 1.00 26.72 39 LEU B CA 1
ATOM 1193 C C . LEU B 1 42 ? 33.105 139.891 22.362 1.00 27.87 39 LEU B C 1
ATOM 1194 O O . LEU B 1 42 ? 32.076 140.551 22.271 1.00 27.98 39 LEU B O 1
ATOM 1199 N N . LEU B 1 43 ? 34.321 140.425 22.258 1.00 29.48 40 LEU B N 1
ATOM 1200 C CA . LEU B 1 43 ? 34.550 141.870 22.072 1.00 30.71 40 LEU B CA 1
ATOM 1201 C C . LEU B 1 43 ? 34.799 142.276 20.615 1.00 31.74 40 LEU B C 1
ATOM 1202 O O . LEU B 1 43 ? 34.674 143.450 20.257 1.00 32.35 40 LEU B O 1
ATOM 1207 N N . SER B 1 44 ? 35.161 141.320 19.768 1.00 31.79 41 SER B N 1
ATOM 1208 C CA . SER B 1 44 ? 35.657 141.663 18.448 1.00 32.30 41 SER B CA 1
ATOM 1209 C C . SER B 1 44 ? 35.536 140.536 17.443 1.00 32.56 41 SER B C 1
ATOM 1210 O O . SER B 1 44 ? 36.003 139.424 17.698 1.00 31.10 41 SER B O 1
ATOM 1213 N N . LYS B 1 45 ? 34.933 140.826 16.289 1.00 32.54 42 LYS B N 1
ATOM 1214 C CA . LYS B 1 45 ? 34.918 139.877 15.179 1.00 33.39 42 LYS B CA 1
ATOM 1215 C C . LYS B 1 45 ? 36.313 139.561 14.613 1.00 33.42 42 LYS B C 1
ATOM 1216 O O . LYS B 1 45 ? 36.583 138.418 14.212 1.00 33.77 42 LYS B O 1
ATOM 1222 N N . ASP B 1 46 ? 37.190 140.562 14.574 1.00 32.77 43 ASP B N 1
ATOM 1223 C CA . ASP B 1 46 ? 38.595 140.343 14.179 1.00 32.74 43 ASP B CA 1
ATOM 1224 C C . ASP B 1 46 ? 39.291 139.320 15.081 1.00 31.25 43 ASP B C 1
ATOM 1225 O O . ASP B 1 46 ? 40.133 138.554 14.612 1.00 30.13 43 ASP B O 1
ATOM 1230 N N . ALA B 1 47 ? 38.938 139.314 16.368 1.00 29.26 44 ALA B N 1
ATOM 1231 C CA . ALA B 1 47 ? 39.504 138.345 17.311 1.00 27.93 44 ALA B CA 1
ATOM 1232 C C . ALA B 1 47 ? 39.003 136.921 17.023 1.00 26.64 44 ALA B C 1
ATOM 1233 O O . ALA B 1 47 ? 39.778 135.975 17.103 1.00 26.75 44 ALA B O 1
ATOM 1235 N N . ILE B 1 48 ? 37.724 136.767 16.691 1.00 25.03 45 ILE B N 1
ATOM 1236 C CA . ILE B 1 48 ? 37.207 135.443 16.313 1.00 24.39 45 ILE B CA 1
ATOM 1237 C C . ILE B 1 48 ? 38.043 134.882 15.146 1.00 24.79 45 ILE B C 1
ATOM 1238 O O . ILE B 1 48 ? 38.495 133.744 15.200 1.00 23.50 45 ILE B O 1
ATOM 1243 N N . ALA B 1 49 ? 38.256 135.697 14.104 1.00 25.01 46 ALA B N 1
ATOM 1244 C CA . ALA B 1 49 ? 39.013 135.253 12.915 1.00 25.94 46 ALA B CA 1
ATOM 1245 C C . ALA B 1 49 ? 40.410 134.812 13.283 1.00 26.88 46 ALA B C 1
ATOM 1246 O O . ALA B 1 49 ? 40.878 133.775 12.824 1.00 27.43 46 ALA B O 1
ATOM 1248 N N . ASP B 1 50 ? 41.072 135.593 14.131 1.00 28.23 47 ASP B N 1
ATOM 1249 C CA . ASP B 1 50 ? 42.405 135.233 14.635 1.00 29.70 47 ASP B CA 1
ATOM 1250 C C . ASP B 1 50 ? 42.451 133.886 15.376 1.00 29.03 47 ASP B C 1
ATOM 1251 O O . ASP B 1 50 ? 43.359 133.066 15.159 1.00 28.20 47 ASP B O 1
ATOM 1256 N N . VAL B 1 51 ? 41.470 133.687 16.246 1.00 28.41 48 VAL B N 1
ATOM 1257 C CA . VAL B 1 51 ? 41.348 132.499 17.078 1.00 28.58 48 VAL B CA 1
ATOM 1258 C C . VAL B 1 51 ? 41.113 131.243 16.222 1.00 28.71 48 VAL B C 1
ATOM 1259 O O . VAL B 1 51 ? 41.721 130.180 16.460 1.00 27.91 48 VAL B O 1
ATOM 1263 N N . LEU B 1 52 ? 40.240 131.387 15.227 1.00 28.95 49 LEU B N 1
ATOM 1264 C CA . LEU B 1 52 ? 39.918 130.317 14.293 1.00 30.35 49 LEU B CA 1
ATOM 1265 C C . LEU B 1 52 ? 41.113 129.775 13.511 1.00 31.41 49 LEU B C 1
ATOM 1266 O O . LEU B 1 52 ? 41.138 128.599 13.172 1.00 30.88 49 LEU B O 1
ATOM 1271 N N . GLU B 1 53 ? 42.091 130.633 13.228 1.00 32.94 50 GLU B N 1
ATOM 1272 C CA . GLU B 1 53 ? 43.361 130.210 12.622 1.00 34.58 50 GLU B CA 1
ATOM 1273 C C . GLU B 1 53 ? 44.071 129.135 13.435 1.00 34.58 50 GLU B C 1
ATOM 1274 O O . GLU B 1 53 ? 44.812 128.310 12.884 1.00 33.93 50 GLU B O 1
ATOM 1280 N N . ARG B 1 54 ? 43.859 129.155 14.741 1.00 34.20 51 ARG B N 1
ATOM 1281 C CA . ARG B 1 54 ? 44.660 128.340 15.640 1.00 35.42 51 ARG B CA 1
ATOM 1282 C C . ARG B 1 54 ? 43.914 127.179 16.285 1.00 35.34 51 ARG B C 1
ATOM 1283 O O . ARG B 1 54 ? 44.507 126.136 16.540 1.00 35.74 51 ARG B O 1
ATOM 1291 N N . LEU B 1 55 ? 42.630 127.366 16.562 1.00 35.33 52 LEU B N 1
ATOM 1292 C CA . LEU B 1 55 ? 41.863 126.387 17.311 1.00 36.45 52 LEU B CA 1
ATOM 1293 C C . LEU B 1 55 ? 40.975 125.504 16.450 1.00 37.59 52 LEU B C 1
ATOM 1294 O O . LEU B 1 55 ? 40.504 125.908 15.385 1.00 37.79 52 LEU B O 1
ATOM 1299 N N . ARG B 1 56 ? 40.747 124.292 16.951 1.00 38.76 53 ARG B N 1
ATOM 1300 C CA . ARG B 1 56 ? 39.867 123.305 16.334 1.00 39.56 53 ARG B CA 1
ATOM 1301 C C . ARG B 1 56 ? 38.800 122.949 17.371 1.00 39.75 53 ARG B C 1
ATOM 1302 O O . ARG B 1 56 ? 39.033 123.174 18.561 1.00 39.45 53 ARG B O 1
ATOM 1310 N N . PRO B 1 57 ? 37.625 122.421 16.941 1.00 39.87 54 PRO B N 1
ATOM 1311 C CA . PRO B 1 57 ? 36.668 121.847 17.911 1.00 39.19 54 PRO B CA 1
ATOM 1312 C C . PRO B 1 57 ? 37.323 120.876 18.895 1.00 38.06 54 PRO B C 1
ATOM 1313 O O . PRO B 1 57 ? 38.170 120.072 18.507 1.00 37.82 54 PRO B O 1
ATOM 1317 N N . GLY B 1 58 ? 36.958 120.985 20.170 1.00 36.75 55 GLY B N 1
ATOM 1318 C CA . GLY B 1 58 ? 37.491 120.091 21.197 1.00 35.52 55 GLY B CA 1
ATOM 1319 C C . GLY B 1 58 ? 38.716 120.600 21.927 1.00 34.30 55 GLY B C 1
ATOM 1320 O O . GLY B 1 58 ? 39.137 119.987 22.907 1.00 34.18 55 GLY B O 1
ATOM 1321 N N . ASP B 1 59 ? 39.272 121.732 21.487 1.00 33.04 56 ASP B N 1
ATOM 1322 C CA . ASP B 1 59 ? 40.515 122.274 22.067 1.00 32.15 56 ASP B CA 1
ATOM 1323 C C . ASP B 1 59 ? 40.398 122.825 23.507 1.00 31.14 56 ASP B C 1
ATOM 1324 O O . ASP B 1 59 ? 41.394 122.938 24.237 1.00 30.00 56 ASP B O 1
ATOM 1329 N N . PHE B 1 60 ? 39.185 123.145 23.925 1.00 30.17 57 PHE B N 1
ATOM 1330 C CA . PHE B 1 60 ? 38.987 123.676 25.272 1.00 30.48 57 PHE B CA 1
ATOM 1331 C C . PHE B 1 60 ? 38.901 122.517 26.257 1.00 30.64 57 PHE B C 1
ATOM 1332 O O . PHE B 1 60 ? 38.172 121.571 26.012 1.00 30.18 57 PHE B O 1
ATOM 1340 N N . TYR B 1 61 ? 39.669 122.588 27.339 1.00 31.89 58 TYR B N 1
ATOM 1341 C CA . TYR B 1 61 ? 39.590 121.576 28.392 1.00 33.01 58 TYR B CA 1
ATOM 1342 C C . TYR B 1 61 ? 38.254 121.636 29.121 1.00 33.08 58 TYR B C 1
ATOM 1343 O O . TYR B 1 61 ? 37.605 120.610 29.333 1.00 32.41 58 TYR B O 1
ATOM 1352 N N . ARG B 1 62 ? 37.846 122.837 29.522 1.00 33.30 59 ARG B N 1
ATOM 1353 C CA . ARG B 1 62 ? 36.598 122.987 30.278 1.00 34.21 59 ARG B CA 1
ATOM 1354 C C . ARG B 1 62 ? 35.376 122.927 29.352 1.00 33.39 59 ARG B C 1
ATOM 1355 O O . ARG B 1 62 ? 35.299 123.709 28.404 1.00 33.36 59 ARG B O 1
ATOM 1363 N N . PRO B 1 63 ? 34.433 121.998 29.612 1.00 33.10 60 PRO B N 1
ATOM 1364 C CA . PRO B 1 63 ? 33.194 121.871 28.823 1.00 32.26 60 PRO B CA 1
ATOM 1365 C C . PRO B 1 63 ? 32.383 123.183 28.654 1.00 31.44 60 PRO B C 1
ATOM 1366 O O . PRO B 1 63 ? 31.924 123.469 27.553 1.00 31.44 60 PRO B O 1
ATOM 1370 N N . ALA B 1 64 ? 32.224 123.969 29.719 1.00 30.65 61 ALA B N 1
ATOM 1371 C CA . ALA B 1 64 ? 31.552 125.268 29.613 1.00 29.79 61 ALA B CA 1
ATOM 1372 C C . ALA B 1 64 ? 32.209 126.179 28.560 1.00 29.20 61 ALA B C 1
ATOM 1373 O O . ALA B 1 64 ? 31.511 126.862 27.819 1.00 29.05 61 ALA B O 1
ATOM 1375 N N . HIS B 1 65 ? 33.541 126.166 28.508 1.00 27.88 62 HIS B N 1
ATOM 1376 C CA . HIS B 1 65 ? 34.295 126.952 27.555 1.00 27.04 62 HIS B CA 1
ATOM 1377 C C . HIS B 1 65 ? 34.096 126.469 26.120 1.00 26.28 62 HIS B C 1
ATOM 1378 O O . HIS B 1 65 ? 33.944 127.287 25.231 1.00 24.63 62 HIS B O 1
ATOM 1385 N N . GLN B 1 66 ? 34.083 125.146 25.899 1.00 26.17 63 GLN B N 1
ATOM 1386 C CA . GLN B 1 66 ? 33.782 124.612 24.561 1.00 26.33 63 GLN B CA 1
ATOM 1387 C C . GLN B 1 66 ? 32.396 125.040 24.101 1.00 25.86 63 GLN B C 1
ATOM 1388 O O . GLN B 1 66 ? 32.208 125.359 22.935 1.00 25.61 63 GLN B O 1
ATOM 1394 N N . ASN B 1 67 ? 31.431 125.014 25.011 1.00 26.20 64 ASN B N 1
ATOM 1395 C CA . ASN B 1 67 ? 30.048 125.387 24.705 1.00 26.27 64 ASN B CA 1
ATOM 1396 C C . ASN B 1 67 ? 30.001 126.845 24.236 1.00 25.90 64 ASN B C 1
ATOM 1397 O O . ASN B 1 67 ? 29.341 127.170 23.238 1.00 24.91 64 ASN B O 1
ATOM 1402 N N . VAL B 1 68 ? 30.692 127.720 24.970 1.00 24.54 65 VAL B N 1
ATOM 1403 C CA . VAL B 1 68 ? 30.705 129.144 24.631 1.00 24.09 65 VAL B CA 1
ATOM 1404 C C . VAL B 1 68 ? 31.341 129.329 23.257 1.00 24.35 65 VAL B C 1
ATOM 1405 O O . VAL B 1 68 ? 30.764 129.996 22.389 1.00 23.98 65 VAL B O 1
ATOM 1409 N N . TYR B 1 69 ? 32.509 128.717 23.066 1.00 24.82 66 TYR B N 1
ATOM 1410 C CA . TYR B 1 69 ? 33.225 128.782 21.802 1.00 25.55 66 TYR B CA 1
ATOM 1411 C C . TYR B 1 69 ? 32.368 128.319 20.618 1.00 26.26 66 TYR B C 1
ATOM 1412 O O . TYR B 1 69 ? 32.328 128.986 19.575 1.00 25.68 66 TYR B O 1
ATOM 1421 N N . ASP B 1 70 ? 31.700 127.175 20.786 1.00 26.27 67 ASP B N 1
ATOM 1422 C CA . ASP B 1 70 ? 30.847 126.594 19.727 1.00 27.08 67 ASP B CA 1
ATOM 1423 C C . ASP B 1 70 ? 29.680 127.529 19.378 1.00 26.60 67 ASP B C 1
ATOM 1424 O O . ASP B 1 70 ? 29.340 127.682 18.201 1.00 26.05 67 ASP B O 1
ATOM 1429 N N . ALA B 1 71 ? 29.090 128.161 20.398 1.00 25.64 68 ALA B N 1
ATOM 1430 C CA . ALA B 1 71 ? 28.021 129.137 20.184 1.00 26.32 68 ALA B CA 1
ATOM 1431 C C . ALA B 1 71 ? 28.513 130.369 19.380 1.00 26.43 68 ALA B C 1
ATOM 1432 O O . ALA B 1 71 ? 27.842 130.809 18.438 1.00 26.68 68 ALA B O 1
ATOM 1434 N N . ILE B 1 72 ? 29.686 130.894 19.728 1.00 26.09 69 ILE B N 1
ATOM 1435 C CA . ILE B 1 72 ? 30.292 132.007 18.963 1.00 25.97 69 ILE B CA 1
ATOM 1436 C C . ILE B 1 72 ? 30.546 131.596 17.493 1.00 26.84 69 ILE B C 1
ATOM 1437 O O . ILE B 1 72 ? 30.198 132.323 16.555 1.00 25.47 69 ILE B O 1
ATOM 1442 N N . LEU B 1 73 ? 31.152 130.433 17.292 1.00 27.55 70 LEU B N 1
ATOM 1443 C CA . LEU B 1 73 ? 31.418 129.957 15.943 1.00 30.02 70 LEU B CA 1
ATOM 1444 C C . LEU B 1 73 ? 30.122 129.751 15.161 1.00 30.53 70 LEU B C 1
ATOM 1445 O O . LEU B 1 73 ? 30.079 130.025 13.963 1.00 30.76 70 LEU B O 1
ATOM 1450 N N . ASP B 1 74 ? 29.077 129.254 15.832 1.00 31.06 71 ASP B N 1
ATOM 1451 C CA . ASP B 1 74 ? 27.748 129.108 15.198 1.00 32.46 71 ASP B CA 1
ATOM 1452 C C . ASP B 1 74 ? 27.243 130.422 14.611 1.00 31.46 71 ASP B C 1
ATOM 1453 O O . ASP B 1 74 ? 26.797 130.472 13.456 1.00 32.06 71 ASP B O 1
ATOM 1458 N N . LEU B 1 75 ? 27.307 131.472 15.425 1.00 30.06 72 LEU B N 1
ATOM 1459 C CA . LEU B 1 75 ? 26.892 132.815 15.039 1.00 29.43 72 LEU B CA 1
ATOM 1460 C C . LEU B 1 75 ? 27.760 133.387 13.918 1.00 29.46 72 LEU B C 1
ATOM 1461 O O . LEU B 1 75 ? 27.252 133.889 12.923 1.00 27.93 72 LEU B O 1
ATOM 1466 N N . TYR B 1 76 ? 29.075 133.288 14.096 1.00 29.14 73 TYR B N 1
ATOM 1467 C CA . TYR B 1 76 ? 30.043 133.794 13.132 1.00 31.07 73 TYR B CA 1
ATOM 1468 C C . TYR B 1 76 ? 29.908 133.121 11.744 1.00 31.32 73 TYR B C 1
ATOM 1469 O O . TYR B 1 76 ? 29.992 133.795 10.716 1.00 31.64 73 TYR B O 1
ATOM 1478 N N . GLY B 1 77 ? 29.700 131.804 11.726 1.00 32.38 74 GLY B N 1
ATOM 1479 C CA . GLY B 1 77 ? 29.488 131.052 10.482 1.00 34.44 74 GLY B CA 1
ATOM 1480 C C . GLY B 1 77 ? 28.207 131.453 9.760 1.00 35.62 74 GLY B C 1
ATOM 1481 O O . GLY B 1 77 ? 28.056 131.204 8.570 1.00 36.43 74 GLY B O 1
ATOM 1482 N N . ARG B 1 78 ? 27.302 132.096 10.493 1.00 36.16 75 ARG B N 1
ATOM 1483 C CA . ARG B 1 78 ? 26.051 132.604 9.953 1.00 37.29 75 ARG B CA 1
ATOM 1484 C C . ARG B 1 78 ? 26.081 134.075 9.608 1.00 36.87 75 ARG B C 1
ATOM 1485 O O . ARG B 1 78 ? 25.076 134.621 9.178 1.00 37.21 75 ARG B O 1
ATOM 1493 N N . GLY B 1 79 ? 27.227 134.724 9.790 1.00 36.49 76 GLY B N 1
ATOM 1494 C CA . GLY B 1 79 ? 27.334 136.145 9.535 1.00 36.17 76 GLY B CA 1
ATOM 1495 C C . GLY B 1 79 ? 26.578 137.003 10.537 1.00 36.37 76 GLY B C 1
ATOM 1496 O O . GLY B 1 79 ? 26.264 138.162 10.262 1.00 36.54 76 GLY B O 1
ATOM 1497 N N . GLU B 1 80 ? 26.294 136.442 11.706 1.00 35.62 77 GLU B N 1
ATOM 1498 C CA . GLU B 1 80 ? 25.687 137.199 12.791 1.00 35.84 77 GLU B CA 1
ATOM 1499 C C . GLU B 1 80 ? 26.761 137.614 13.803 1.00 34.51 77 GLU B C 1
ATOM 1500 O O . GLU B 1 80 ? 27.746 136.885 14.002 1.00 34.55 77 GLU B O 1
ATOM 1506 N N . PRO B 1 81 ? 26.577 138.781 14.452 1.00 33.44 78 PRO B N 1
ATOM 1507 C CA . PRO B 1 81 ? 27.550 139.232 15.437 1.00 32.74 78 PRO B CA 1
ATOM 1508 C C . PRO B 1 81 ? 27.482 138.386 16.708 1.00 31.99 78 PRO B C 1
ATOM 1509 O O . PRO B 1 81 ? 26.414 137.871 17.056 1.00 32.78 78 PRO B O 1
ATOM 1513 N N . ALA B 1 82 ? 28.609 138.257 17.394 1.00 31.33 79 ALA B N 1
ATOM 1514 C CA . ALA B 1 82 ? 28.686 137.457 18.613 1.00 30.61 79 ALA B CA 1
ATOM 1515 C C . ALA B 1 82 ? 29.074 138.354 19.790 1.00 30.73 79 ALA B C 1
ATOM 1516 O O . ALA B 1 82 ? 30.252 138.591 20.046 1.00 31.78 79 ALA B O 1
ATOM 1518 N N . ASP B 1 83 ? 28.075 138.897 20.472 1.00 29.72 80 ASP B N 1
ATOM 1519 C CA . ASP B 1 83 ? 28.320 139.714 21.647 1.00 29.41 80 ASP B CA 1
ATOM 1520 C C . ASP B 1 83 ? 27.609 138.997 22.790 1.00 28.79 80 ASP B C 1
ATOM 1521 O O . ASP B 1 83 ? 27.023 137.920 22.563 1.00 27.85 80 ASP B O 1
ATOM 1526 N N . ALA B 1 84 ? 27.645 139.577 23.993 1.00 27.61 81 ALA B N 1
ATOM 1527 C CA . ALA B 1 84 ? 27.054 138.937 25.164 1.00 27.92 81 ALA B CA 1
ATOM 1528 C C . ALA B 1 84 ? 25.595 138.536 24.985 1.00 27.55 81 ALA B C 1
ATOM 1529 O O . ALA B 1 84 ? 25.186 137.475 25.452 1.00 27.74 81 ALA B O 1
ATOM 1531 N N . VAL B 1 85 ? 24.822 139.392 24.321 1.00 27.17 82 VAL B N 1
ATOM 1532 C CA . VAL B 1 85 ? 23.390 139.157 24.076 1.00 27.63 82 VAL B CA 1
ATOM 1533 C C . VAL B 1 85 ? 23.129 138.046 23.061 1.00 27.06 82 VAL B C 1
ATOM 1534 O O . VAL B 1 85 ? 22.358 137.124 23.351 1.00 27.26 82 VAL B O 1
ATOM 1538 N N . THR B 1 86 ? 23.769 138.112 21.894 1.00 26.27 83 THR B N 1
ATOM 1539 C CA . THR B 1 86 ? 23.490 137.131 20.838 1.00 26.76 83 THR B CA 1
ATOM 1540 C C . THR B 1 86 ? 24.037 135.724 21.188 1.00 26.29 83 THR B C 1
ATOM 1541 O O . THR B 1 86 ? 23.449 134.703 20.801 1.00 26.40 83 THR B O 1
ATOM 1545 N N . VAL B 1 87 ? 25.123 135.690 21.957 1.00 26.50 84 VAL B N 1
ATOM 1546 C CA . VAL B 1 87 ? 25.741 134.435 22.399 1.00 25.98 84 VAL B CA 1
ATOM 1547 C C . VAL B 1 87 ? 24.943 133.757 23.532 1.00 25.64 84 VAL B C 1
ATOM 1548 O O . VAL B 1 87 ? 24.755 132.542 23.501 1.00 26.12 84 VAL B O 1
ATOM 1552 N N . ALA B 1 88 ? 24.489 134.526 24.526 1.00 26.53 85 ALA B N 1
ATOM 1553 C CA . ALA B 1 88 ? 23.608 134.006 25.578 1.00 27.01 85 ALA B CA 1
ATOM 1554 C C . ALA B 1 88 ? 22.326 133.388 25.006 1.00 28.09 85 ALA B C 1
ATOM 1555 O O . ALA B 1 88 ? 21.820 132.375 25.524 1.00 27.14 85 ALA B O 1
ATOM 1557 N N . ALA B 1 89 ? 21.811 133.997 23.939 1.00 27.98 86 ALA B N 1
ATOM 1558 C CA . ALA B 1 89 ? 20.621 133.488 23.273 1.00 28.40 86 ALA B CA 1
ATOM 1559 C C . ALA B 1 89 ? 20.915 132.220 22.465 1.00 28.75 86 ALA B C 1
ATOM 1560 O O . ALA B 1 89 ? 20.088 131.311 22.433 1.00 28.54 86 ALA B O 1
ATOM 1562 N N . GLU B 1 90 ? 22.065 132.171 21.791 1.00 29.38 87 GLU B N 1
ATOM 1563 C CA . GLU B 1 90 ? 22.494 130.961 21.094 1.00 30.38 87 GLU B CA 1
ATOM 1564 C C . GLU B 1 90 ? 22.702 129.807 22.092 1.00 31.11 87 GLU B C 1
ATOM 1565 O O . GLU B 1 90 ? 22.226 128.696 21.851 1.00 30.76 87 GLU B O 1
ATOM 1571 N N . LEU B 1 91 ? 23.355 130.083 23.221 1.00 31.60 88 LEU B N 1
ATOM 1572 C CA . LEU B 1 91 ? 23.483 129.094 24.316 1.00 33.14 88 LEU B CA 1
ATOM 1573 C C . LEU B 1 91 ? 22.142 128.640 24.897 1.00 34.71 88 LEU B C 1
ATOM 1574 O O . LEU B 1 91 ? 21.931 127.446 25.115 1.00 35.22 88 LEU B O 1
ATOM 1579 N N . ASP B 1 92 ? 21.241 129.593 25.150 1.00 36.52 89 ASP B N 1
ATOM 1580 C CA . ASP B 1 92 ? 19.880 129.296 25.610 1.00 38.79 89 ASP B CA 1
ATOM 1581 C C . ASP B 1 92 ? 19.088 128.412 24.623 1.00 39.48 89 ASP B C 1
ATOM 1582 O O . ASP B 1 92 ? 18.390 127.498 25.043 1.00 39.06 89 ASP B O 1
ATOM 1587 N N . ARG B 1 93 ? 19.209 128.670 23.322 1.00 40.55 90 ARG B N 1
ATOM 1588 C CA . ARG B 1 93 ? 18.594 127.792 22.317 1.00 41.94 90 ARG B CA 1
ATOM 1589 C C . ARG B 1 93 ? 19.115 126.359 22.433 1.00 42.31 90 ARG B C 1
ATOM 1590 O O . ARG B 1 93 ? 18.383 125.410 22.194 1.00 41.85 90 ARG B O 1
ATOM 1598 N N . ARG B 1 94 ? 20.380 126.215 22.812 1.00 42.96 91 ARG B N 1
ATOM 1599 C CA . ARG B 1 94 ? 20.987 124.904 22.942 1.00 43.61 91 ARG B CA 1
ATOM 1600 C C . ARG B 1 94 ? 20.721 124.235 24.307 1.00 43.72 91 ARG B C 1
ATOM 1601 O O . ARG B 1 94 ? 21.153 123.103 24.538 1.00 43.91 91 ARG B O 1
ATOM 1609 N N . GLY B 1 95 ? 20.003 124.923 25.194 1.00 43.50 92 GLY B N 1
ATOM 1610 C CA . GLY B 1 95 ? 19.781 124.452 26.567 1.00 43.42 92 GLY B CA 1
ATOM 1611 C C . GLY B 1 95 ? 21.018 124.495 27.462 1.00 43.78 92 GLY B C 1
ATOM 1612 O O . GLY B 1 95 ? 21.063 123.834 28.506 1.00 43.40 92 GLY B O 1
ATOM 1613 N N . LEU B 1 96 ? 22.026 125.275 27.071 1.00 43.61 93 LEU B N 1
ATOM 1614 C CA . LEU B 1 96 ? 23.319 125.266 27.774 1.00 43.39 93 LEU B CA 1
ATOM 1615 C C . LEU B 1 96 ? 23.624 126.516 28.594 1.00 43.60 93 LEU B C 1
ATOM 1616 O O . LEU B 1 96 ? 24.646 126.568 29.282 1.00 43.37 93 LEU B O 1
ATOM 1621 N N . LEU B 1 97 ? 22.749 127.519 28.522 1.00 44.28 94 LEU B N 1
ATOM 1622 C CA . LEU B 1 97 ? 22.991 128.796 29.191 1.00 44.78 94 LEU B CA 1
ATOM 1623 C C . LEU B 1 97 ? 23.075 128.650 30.713 1.00 46.22 94 LEU B C 1
ATOM 1624 O O . LEU B 1 97 ? 23.962 129.238 31.347 1.00 46.24 94 LEU B O 1
ATOM 1629 N N . ARG B 1 98 ? 22.160 127.859 31.280 1.00 47.67 95 ARG B N 1
ATOM 1630 C CA . ARG B 1 98 ? 22.151 127.558 32.718 1.00 49.20 95 ARG B CA 1
ATOM 1631 C C . ARG B 1 98 ? 23.313 126.661 33.119 1.00 50.01 95 ARG B C 1
ATOM 1632 O O . ARG B 1 98 ? 23.858 126.796 34.215 1.00 50.59 95 ARG B O 1
ATOM 1634 N N . ARG B 1 99 ? 23.709 125.766 32.217 1.00 51.02 96 ARG B N 1
ATOM 1635 C CA . ARG B 1 99 ? 24.872 124.897 32.433 1.00 51.53 96 ARG B CA 1
ATOM 1636 C C . ARG B 1 99 ? 26.130 125.689 32.830 1.00 51.40 96 ARG B C 1
ATOM 1637 O O . ARG B 1 99 ? 26.894 125.245 33.693 1.00 52.00 96 ARG B O 1
ATOM 1645 N N . ILE B 1 100 ? 26.324 126.862 32.217 1.00 50.69 97 ILE B N 1
ATOM 1646 C CA . ILE B 1 100 ? 27.543 127.659 32.377 1.00 49.38 97 ILE B CA 1
ATOM 1647 C C . ILE B 1 100 ? 27.418 128.844 33.361 1.00 48.21 97 ILE B C 1
ATOM 1648 O O . ILE B 1 100 ? 28.422 129.461 33.721 1.00 48.26 97 ILE B O 1
ATOM 1653 N N . GLY B 1 101 ? 26.196 129.161 33.784 1.00 46.89 98 GLY B N 1
ATOM 1654 C CA . GLY B 1 101 ? 25.963 130.235 34.750 1.00 45.09 98 GLY B CA 1
ATOM 1655 C C . GLY B 1 101 ? 25.454 131.537 34.152 1.00 44.08 98 GLY B C 1
ATOM 1656 O O . GLY B 1 101 ? 25.671 132.619 34.716 1.00 43.88 98 GLY B O 1
ATOM 1657 N N . GLY B 1 102 ? 24.803 131.445 32.995 1.00 42.53 99 GLY B N 1
ATOM 1658 C CA . GLY B 1 102 ? 24.063 132.579 32.443 1.00 40.73 99 GLY B CA 1
ATOM 1659 C C . GLY B 1 102 ? 24.913 133.685 31.867 1.00 39.43 99 GLY B C 1
ATOM 1660 O O . GLY B 1 102 ? 26.145 133.577 31.811 1.00 38.64 99 GLY B O 1
ATOM 1661 N N . ALA B 1 103 ? 24.250 134.763 31.434 1.00 38.35 100 ALA B N 1
ATOM 1662 C CA . ALA B 1 103 ? 24.944 135.915 30.870 1.00 37.08 100 ALA B CA 1
ATOM 1663 C C . ALA B 1 103 ? 25.968 136.523 31.824 1.00 36.50 100 ALA B C 1
ATOM 1664 O O . ALA B 1 103 ? 26.988 137.042 31.353 1.00 36.03 100 ALA B O 1
ATOM 1666 N N . PRO B 1 104 ? 25.725 136.457 33.161 1.00 35.66 101 PRO B N 1
ATOM 1667 C CA . PRO B 1 104 ? 26.748 136.987 34.078 1.00 35.29 101 PRO B CA 1
ATOM 1668 C C . PRO B 1 104 ? 28.106 136.307 33.860 1.00 34.24 101 PRO B C 1
ATOM 1669 O O . PRO B 1 104 ? 29.140 136.956 33.973 1.00 33.62 101 PRO B O 1
ATOM 1673 N N . TYR B 1 105 ? 28.097 135.021 33.522 1.00 34.02 102 TYR B N 1
ATOM 1674 C CA . TYR B 1 105 ? 29.351 134.334 33.211 1.00 33.70 102 TYR B CA 1
ATOM 1675 C C . TYR B 1 105 ? 30.045 134.917 31.973 1.00 32.47 102 TYR B C 1
ATOM 1676 O O . TYR B 1 105 ? 31.263 135.101 31.969 1.00 31.21 102 TYR B O 1
ATOM 1685 N N . LEU B 1 106 ? 29.267 135.200 30.926 1.00 31.50 103 LEU B N 1
ATOM 1686 C CA . LEU B 1 106 ? 29.801 135.864 29.734 1.00 31.42 103 LEU B CA 1
ATOM 1687 C C . LEU B 1 106 ? 30.396 137.232 30.046 1.00 31.77 103 LEU B C 1
ATOM 1688 O O . LEU B 1 106 ? 31.435 137.595 29.495 1.00 31.12 103 LEU B O 1
ATOM 1693 N N . HIS B 1 107 ? 29.750 137.975 30.942 1.00 32.48 104 HIS B N 1
ATOM 1694 C CA . HIS B 1 107 ? 30.266 139.274 31.378 1.00 34.32 104 HIS B CA 1
ATOM 1695 C C . HIS B 1 107 ? 31.569 139.142 32.174 1.00 34.54 104 HIS B C 1
ATOM 1696 O O . HIS B 1 107 ? 32.465 139.955 32.007 1.00 35.03 104 HIS B O 1
ATOM 1703 N N . THR B 1 108 ? 31.664 138.102 33.004 1.00 35.34 105 THR B N 1
ATOM 1704 C CA . THR B 1 108 ? 32.917 137.763 33.697 1.00 36.35 105 THR B CA 1
ATOM 1705 C C . THR B 1 108 ? 34.064 137.476 32.700 1.00 36.24 105 THR B C 1
ATOM 1706 O O . THR B 1 108 ? 35.160 138.022 32.834 1.00 36.64 105 THR B O 1
ATOM 1710 N N . LEU B 1 109 ? 33.796 136.659 31.682 1.00 36.15 106 LEU B N 1
ATOM 1711 C CA . LEU B 1 109 ? 34.777 136.385 30.621 1.00 36.39 106 LEU B CA 1
ATOM 1712 C C . LEU B 1 109 ? 35.273 137.631 29.916 1.00 37.11 106 LEU B C 1
ATOM 1713 O O . LEU B 1 109 ? 36.465 137.775 29.672 1.00 36.93 106 LEU B O 1
ATOM 1718 N N . ILE B 1 110 ? 34.353 138.533 29.587 1.00 38.40 107 ILE B N 1
ATOM 1719 C CA . ILE B 1 110 ? 34.713 139.800 28.961 1.00 39.93 107 ILE B CA 1
ATOM 1720 C C . ILE B 1 110 ? 35.648 140.621 29.873 1.00 41.67 107 ILE B C 1
ATOM 1721 O O . ILE B 1 110 ? 36.632 141.194 29.403 1.00 41.50 107 ILE B O 1
ATOM 1726 N N . SER B 1 111 ? 35.340 140.627 31.170 1.00 43.95 108 SER B N 1
ATOM 1727 C CA . SER B 1 111 ? 36.136 141.307 32.205 1.00 46.22 108 SER B CA 1
ATOM 1728 C C . SER B 1 111 ? 37.550 140.759 32.404 1.00 47.41 108 SER B C 1
ATOM 1729 O O . SER B 1 111 ? 38.379 141.436 33.007 1.00 48.16 108 SER B O 1
ATOM 1732 N N . THR B 1 112 ? 37.829 139.545 31.926 1.00 48.82 109 THR B N 1
ATOM 1733 C CA . THR B 1 112 ? 39.174 138.972 32.037 1.00 49.79 109 THR B CA 1
ATOM 1734 C C . THR B 1 112 ? 40.169 139.656 31.099 1.00 50.97 109 THR B C 1
ATOM 1735 O O . THR B 1 112 ? 41.373 139.628 31.350 1.00 51.21 109 THR B O 1
ATOM 1739 N N . VAL B 1 113 ? 39.673 140.263 30.021 1.00 51.91 110 VAL B N 1
ATOM 1740 C CA . VAL B 1 113 ? 40.543 140.973 29.079 1.00 53.14 110 VAL B CA 1
ATOM 1741 C C . VAL B 1 113 ? 40.238 142.469 28.974 1.00 54.01 110 VAL B C 1
ATOM 1742 O O . VAL B 1 113 ? 39.072 142.867 29.037 1.00 54.39 110 VAL B O 1
ATOM 1746 N N . PRO B 1 114 ? 41.291 143.304 28.836 1.00 54.78 111 PRO B N 1
ATOM 1747 C CA . PRO B 1 114 ? 41.092 144.686 28.381 1.00 55.28 111 PRO B CA 1
ATOM 1748 C C . PRO B 1 114 ? 40.548 144.701 26.945 1.00 55.46 111 PRO B C 1
ATOM 1749 O O . PRO B 1 114 ? 39.327 144.713 26.750 1.00 55.98 111 PRO B O 1
ATOM 1753 N N . THR B 1 115 ? 41.439 144.685 25.957 1.00 55.35 112 THR B N 1
ATOM 1754 C CA . THR B 1 115 ? 41.039 144.591 24.551 1.00 55.29 112 THR B CA 1
ATOM 1755 C C . THR B 1 115 ? 40.937 143.128 24.075 1.00 54.92 112 THR B C 1
ATOM 1756 O O . THR B 1 115 ? 41.054 142.191 24.872 1.00 55.21 112 THR B O 1
ATOM 1758 N N . ALA B 1 116 ? 40.707 142.945 22.778 1.00 54.19 113 ALA B N 1
ATOM 1759 C CA . ALA B 1 116 ? 40.794 141.624 22.148 1.00 53.34 113 ALA B CA 1
ATOM 1760 C C . ALA B 1 116 ? 42.101 141.515 21.349 1.00 52.77 113 ALA B C 1
ATOM 1761 O O . ALA B 1 116 ? 42.239 140.667 20.462 1.00 52.69 113 ALA B O 1
ATOM 1763 N N . ALA B 1 117 ? 43.064 142.378 21.686 1.00 51.95 114 ALA B N 1
ATOM 1764 C CA . ALA B 1 117 ? 44.341 142.471 20.968 1.00 50.41 114 ALA B CA 1
ATOM 1765 C C . ALA B 1 117 ? 45.180 141.189 21.076 1.00 49.41 114 ALA B C 1
ATOM 1766 O O . ALA B 1 117 ? 45.828 140.762 20.107 1.00 49.24 114 ALA B O 1
ATOM 1768 N N . ASN B 1 118 ? 45.160 140.583 22.260 1.00 47.49 115 ASN B N 1
ATOM 1769 C CA . ASN B 1 118 ? 45.980 139.416 22.539 1.00 46.07 115 ASN B CA 1
ATOM 1770 C C . ASN B 1 118 ? 45.282 138.067 22.257 1.00 44.08 115 ASN B C 1
ATOM 1771 O O . ASN B 1 118 ? 45.845 137.027 22.564 1.00 43.27 115 ASN B O 1
ATOM 1776 N N . ALA B 1 119 ? 44.074 138.089 21.688 1.00 41.91 116 ALA B N 1
ATOM 1777 C CA . ALA B 1 119 ? 43.267 136.861 21.506 1.00 40.12 116 ALA B CA 1
ATOM 1778 C C . ALA B 1 119 ? 43.994 135.713 20.776 1.00 38.80 116 ALA B C 1
ATOM 1779 O O . ALA B 1 119 ? 43.909 134.566 21.192 1.00 37.74 116 ALA B O 1
ATOM 1781 N N . GLY B 1 120 ? 44.712 136.028 19.700 1.00 37.96 117 GLY B N 1
ATOM 1782 C CA . GLY B 1 120 ? 45.513 135.035 18.986 1.00 37.36 117 GLY B CA 1
ATOM 1783 C C . GLY B 1 120 ? 46.660 134.471 19.812 1.00 36.86 117 GLY B C 1
ATOM 1784 O O . GLY B 1 120 ? 46.976 133.269 19.741 1.00 36.26 117 GLY B O 1
ATOM 1785 N N . TYR B 1 121 ? 47.307 135.341 20.579 1.00 36.04 118 TYR B N 1
ATOM 1786 C CA . TYR B 1 121 ? 48.342 134.912 21.500 1.00 35.94 118 TYR B CA 1
ATOM 1787 C C . TYR B 1 121 ? 47.784 133.882 22.505 1.00 34.99 118 TYR B C 1
ATOM 1788 O O . TYR B 1 121 ? 48.373 132.824 22.695 1.00 33.41 118 TYR B O 1
ATOM 1797 N N . TYR B 1 122 ? 46.644 134.187 23.126 1.00 34.10 119 TYR B N 1
ATOM 1798 C CA . TYR B 1 122 ? 46.055 133.255 24.076 1.00 33.74 119 TYR B CA 1
ATOM 1799 C C . TYR B 1 122 ? 45.552 131.977 23.407 1.00 32.77 119 TYR B C 1
ATOM 1800 O O . TYR B 1 122 ? 45.636 130.901 24.001 1.00 31.71 119 TYR B O 1
ATOM 1809 N N . ALA B 1 123 ? 45.054 132.091 22.168 1.00 31.56 120 ALA B N 1
ATOM 1810 C CA . ALA B 1 123 ? 44.625 130.929 21.399 1.00 31.79 120 ALA B CA 1
ATOM 1811 C C . ALA B 1 123 ? 45.806 129.985 21.153 1.00 31.80 120 ALA B C 1
ATOM 1812 O O . ALA B 1 123 ? 45.638 128.782 21.200 1.00 30.82 120 ALA B O 1
ATOM 1814 N N . SER B 1 124 ? 46.984 130.545 20.885 1.00 32.06 121 SER B N 1
ATOM 1815 C CA . SER B 1 124 ? 48.178 129.728 20.664 1.00 33.08 121 SER B CA 1
ATOM 1816 C C . SER B 1 124 ? 48.549 128.886 21.908 1.00 33.16 121 SER B C 1
ATOM 1817 O O . SER B 1 124 ? 49.014 127.753 21.770 1.00 33.12 121 SER B O 1
ATOM 1820 N N . ILE B 1 125 ? 48.310 129.439 23.101 1.00 32.50 122 ILE B N 1
ATOM 1821 C CA . ILE B 1 125 ? 48.497 128.734 24.366 1.00 32.70 122 ILE B CA 1
ATOM 1822 C C . ILE B 1 125 ? 47.499 127.588 24.454 1.00 31.43 122 ILE B C 1
ATOM 1823 O O . ILE B 1 125 ? 47.879 126.449 24.725 1.00 31.53 122 ILE B O 1
ATOM 1828 N N . VAL B 1 126 ? 46.228 127.895 24.206 1.00 30.29 123 VAL B N 1
ATOM 1829 C CA . VAL B 1 126 ? 45.158 126.903 24.272 1.00 29.34 123 VAL B CA 1
ATOM 1830 C C . VAL B 1 126 ? 45.420 125.754 23.284 1.00 29.81 123 VAL B C 1
ATOM 1831 O O . VAL B 1 126 ? 45.192 124.604 23.613 1.00 29.73 123 VAL B O 1
ATOM 1835 N N . ALA B 1 127 ? 45.889 126.094 22.088 1.00 30.98 124 ALA B N 1
ATOM 1836 C CA . ALA B 1 127 ? 46.225 125.118 21.040 1.00 31.62 124 ALA B CA 1
ATOM 1837 C C . ALA B 1 127 ? 47.395 124.197 21.429 1.00 31.96 124 ALA B C 1
ATOM 1838 O O . ALA B 1 127 ? 47.340 122.991 21.196 1.00 32.12 124 ALA B O 1
ATOM 1840 N N . GLU B 1 128 ? 48.446 124.775 22.004 1.00 32.83 125 GLU B N 1
ATOM 1841 C CA . GLU B 1 128 ? 49.578 124.022 22.511 1.00 33.78 125 GLU B CA 1
ATOM 1842 C C . GLU B 1 128 ? 49.159 123.022 23.582 1.00 33.90 125 GLU B C 1
ATOM 1843 O O . GLU B 1 128 ? 49.536 121.848 23.520 1.00 33.59 125 GLU B O 1
ATOM 1849 N N . LYS B 1 129 ? 48.355 123.483 24.542 1.00 33.40 126 LYS B N 1
ATOM 1850 C CA . LYS B 1 129 ? 47.849 122.630 25.609 1.00 32.82 126 LYS B CA 1
ATOM 1851 C C . LYS B 1 129 ? 46.921 121.542 25.072 1.00 32.83 126 LYS B C 1
ATOM 1852 O O . LYS B 1 129 ? 46.935 120.391 25.566 1.00 32.72 126 LYS B O 1
ATOM 1858 N N . ALA B 1 130 ? 46.132 121.884 24.051 1.00 31.67 127 ALA B N 1
ATOM 1859 C CA . ALA B 1 130 ? 45.280 120.909 23.402 1.00 32.36 127 ALA B CA 1
ATOM 1860 C C . ALA B 1 130 ? 46.141 119.839 22.709 1.00 32.80 127 ALA B C 1
ATOM 1861 O O . ALA B 1 130 ? 45.868 118.656 22.869 1.00 32.89 127 ALA B O 1
ATOM 1863 N N . LEU B 1 131 ? 47.173 120.261 21.973 1.00 33.88 128 LEU B N 1
ATOM 1864 C CA . LEU B 1 131 ? 48.119 119.314 21.332 1.00 34.54 128 LEU B CA 1
ATOM 1865 C C . LEU B 1 131 ? 48.660 118.300 22.341 1.00 35.23 128 LEU B C 1
ATOM 1866 O O . LEU B 1 131 ? 48.511 117.084 22.156 1.00 35.37 128 LEU B O 1
ATOM 1871 N N . LEU B 1 132 ? 49.236 118.815 23.422 1.00 35.24 129 LEU B N 1
ATOM 1872 C CA . LEU B 1 132 ? 49.757 118.005 24.513 1.00 36.62 129 LEU B CA 1
ATOM 1873 C C . LEU B 1 132 ? 48.740 117.081 25.195 1.00 36.87 129 LEU B C 1
ATOM 1874 O O . LEU B 1 132 ? 49.055 115.909 25.470 1.00 37.54 129 LEU B O 1
ATOM 1879 N N . ARG B 1 133 ? 47.531 117.583 25.454 1.00 36.80 130 ARG B N 1
ATOM 1880 C CA . ARG B 1 133 ? 46.447 116.750 25.975 1.00 37.07 130 ARG B CA 1
ATOM 1881 C C . ARG B 1 133 ? 46.061 115.614 25.050 1.00 37.63 130 ARG B C 1
ATOM 1882 O O . ARG B 1 133 ? 45.812 114.508 25.515 1.00 37.57 130 ARG B O 1
ATOM 1890 N N . ARG B 1 134 ? 45.962 115.896 23.755 1.00 38.30 131 ARG B N 1
ATOM 1891 C CA . ARG B 1 134 ? 45.633 114.861 22.777 1.00 39.69 131 ARG B CA 1
ATOM 1892 C C . ARG B 1 134 ? 46.715 113.788 22.683 1.00 39.96 131 ARG B C 1
ATOM 1893 O O . ARG B 1 134 ? 46.417 112.626 22.395 1.00 40.09 131 ARG B O 1
ATOM 1901 N N . LEU B 1 135 ? 47.951 114.189 22.952 1.00 40.14 132 LEU B N 1
ATOM 1902 C CA . LEU B 1 135 ? 49.089 113.278 23.003 1.00 40.96 132 LEU B CA 1
ATOM 1903 C C . LEU B 1 135 ? 48.989 112.350 24.215 1.00 40.90 132 LEU B C 1
ATOM 1904 O O . LEU B 1 135 ? 49.073 111.133 24.070 1.00 40.78 132 LEU B O 1
ATOM 1909 N N . VAL B 1 136 ? 48.783 112.927 25.400 1.00 40.73 133 VAL B N 1
ATOM 1910 C CA . VAL B 1 136 ? 48.458 112.153 26.598 1.00 40.18 133 VAL B CA 1
ATOM 1911 C C . VAL B 1 136 ? 47.295 111.180 26.358 1.00 40.19 133 VAL B C 1
ATOM 1912 O O . VAL B 1 136 ? 47.416 109.977 26.635 1.00 39.83 133 VAL B O 1
ATOM 1916 N N . GLU B 1 137 ? 46.183 111.680 25.822 1.00 39.55 134 GLU B N 1
ATOM 1917 C CA . GLU B 1 137 ? 45.012 110.832 25.548 1.00 39.82 134 GLU B CA 1
ATOM 1918 C C . GLU B 1 137 ? 45.267 109.724 24.516 1.00 39.29 134 GLU B C 1
ATOM 1919 O O . GLU B 1 137 ? 44.781 108.591 24.671 1.00 38.70 134 GLU B O 1
ATOM 1925 N N . ALA B 1 138 ? 46.007 110.051 23.461 1.00 38.69 135 ALA B N 1
ATOM 1926 C CA . ALA B 1 138 ? 46.314 109.073 22.414 1.00 38.54 135 ALA B CA 1
ATOM 1927 C C . ALA B 1 138 ? 47.261 107.998 22.961 1.00 38.33 135 ALA B C 1
ATOM 1928 O O . ALA B 1 138 ? 47.069 106.807 22.707 1.00 38.07 135 ALA B O 1
ATOM 1930 N N . GLY B 1 139 ? 48.262 108.438 23.715 1.00 37.84 136 GLY B N 1
ATOM 1931 C CA . GLY B 1 139 ? 49.187 107.539 24.403 1.00 38.50 136 GLY B CA 1
ATOM 1932 C C . GLY B 1 139 ? 48.484 106.516 25.267 1.00 38.81 136 GLY B C 1
ATOM 1933 O O . GLY B 1 139 ? 48.731 105.322 25.123 1.00 38.31 136 GLY B O 1
ATOM 1934 N N . THR B 1 140 ? 47.576 106.967 26.136 1.00 39.11 137 THR B N 1
ATOM 1935 C CA . THR B 1 140 ? 46.899 106.027 27.040 1.00 40.03 137 THR B CA 1
ATOM 1936 C C . THR B 1 140 ? 45.976 105.103 26.258 1.00 40.43 137 THR B C 1
ATOM 1937 O O . THR B 1 140 ? 45.763 103.952 26.650 1.00 40.55 137 THR B O 1
ATOM 1941 N N . ARG B 1 141 ? 45.443 105.595 25.143 1.00 40.57 138 ARG B N 1
ATOM 1942 C CA . ARG B 1 141 ? 44.660 104.755 24.251 1.00 41.50 138 ARG B CA 1
ATOM 1943 C C . ARG B 1 141 ? 45.521 103.630 23.655 1.00 41.08 138 ARG B C 1
ATOM 1944 O O . ARG B 1 141 ? 45.082 102.483 23.582 1.00 41.30 138 ARG B O 1
ATOM 1952 N N . VAL B 1 142 ? 46.747 103.966 23.258 1.00 40.93 139 VAL B N 1
ATOM 1953 C CA . VAL B 1 142 ? 47.700 102.989 22.711 1.00 40.81 139 VAL B CA 1
ATOM 1954 C C . VAL B 1 142 ? 48.077 101.914 23.741 1.00 40.92 139 VAL B C 1
ATOM 1955 O O . VAL B 1 142 ? 48.064 100.725 23.422 1.00 40.72 139 VAL B O 1
ATOM 1959 N N . VAL B 1 143 ? 48.397 102.343 24.961 1.00 41.54 140 VAL B N 1
ATOM 1960 C CA . VAL B 1 143 ? 48.628 101.440 26.086 1.00 42.32 140 VAL B CA 1
ATOM 1961 C C . VAL B 1 143 ? 47.451 100.481 26.250 1.00 43.80 140 VAL B C 1
ATOM 1962 O O . VAL B 1 143 ? 47.639 99.259 26.282 1.00 43.52 140 VAL B O 1
ATOM 1966 N N . GLN B 1 144 ? 46.238 101.028 26.325 1.00 45.21 141 GLN B N 1
ATOM 1967 C CA . GLN B 1 144 ? 45.036 100.200 26.418 1.00 47.05 141 GLN B CA 1
ATOM 1968 C C . GLN B 1 144 ? 44.955 99.132 25.333 1.00 47.65 141 GLN B C 1
ATOM 1969 O O . GLN B 1 144 ? 44.639 97.977 25.637 1.00 48.04 141 GLN B O 1
ATOM 1975 N N . TYR B 1 145 ? 45.243 99.511 24.087 1.00 48.57 142 TYR B N 1
ATOM 1976 C CA . TYR B 1 145 ? 45.241 98.574 22.956 1.00 49.39 142 TYR B CA 1
ATOM 1977 C C . TYR B 1 145 ? 46.295 97.473 23.087 1.00 49.81 142 TYR B C 1
ATOM 1978 O O . TYR B 1 145 ? 46.053 96.328 22.686 1.00 49.82 142 TYR B O 1
ATOM 1987 N N . GLY B 1 146 ? 47.466 97.840 23.611 1.00 50.04 143 GLY B N 1
ATOM 1988 C CA . GLY B 1 146 ? 48.545 96.894 23.879 1.00 50.75 143 GLY B CA 1
ATOM 1989 C C . GLY B 1 146 ? 48.136 95.818 24.874 1.00 51.16 143 GLY B C 1
ATOM 1990 O O . GLY B 1 146 ? 48.361 94.638 24.626 1.00 50.65 143 GLY B O 1
ATOM 1991 N N . TYR B 1 147 ? 47.532 96.236 25.988 1.00 51.86 144 TYR B N 1
ATOM 1992 C CA . TYR B 1 147 ? 47.034 95.315 27.021 1.00 52.77 144 TYR B CA 1
ATOM 1993 C C . TYR B 1 147 ? 45.833 94.498 26.551 1.00 54.29 144 TYR B C 1
ATOM 1994 O O . TYR B 1 147 ? 45.774 93.293 26.789 1.00 54.74 144 TYR B O 1
ATOM 2003 N N . ALA B 1 148 ? 44.883 95.147 25.887 1.00 55.98 145 ALA B N 1
ATOM 2004 C CA . ALA B 1 148 ? 43.725 94.459 25.326 1.00 57.94 145 ALA B CA 1
ATOM 2005 C C . ALA B 1 148 ? 43.990 94.126 23.858 1.00 59.45 145 ALA B C 1
ATOM 2006 O O . ALA B 1 148 ? 43.257 94.555 22.956 1.00 59.84 145 ALA B O 1
ATOM 2008 N N . GLY B 1 149 ? 45.045 93.349 23.630 1.00 60.96 146 GLY B N 1
ATOM 2009 C CA . GLY B 1 149 ? 45.528 93.072 22.283 1.00 63.00 146 GLY B CA 1
ATOM 2010 C C . GLY B 1 149 ? 44.958 91.848 21.592 1.00 64.40 146 GLY B C 1
ATOM 2011 O O . GLY B 1 149 ? 44.699 90.821 22.227 1.00 64.95 146 GLY B O 1
ATOM 2012 N N . ALA B 1 150 ? 44.775 91.975 20.276 1.00 65.66 147 ALA B N 1
ATOM 2013 C CA . ALA B 1 150 ? 44.327 90.895 19.384 1.00 66.73 147 ALA B CA 1
ATOM 2014 C C . ALA B 1 150 ? 42.924 90.369 19.683 1.00 67.56 147 ALA B C 1
ATOM 2015 O O . ALA B 1 150 ? 42.514 89.350 19.113 1.00 67.80 147 ALA B O 1
ATOM 2017 N N . GLU B 1 151 ? 42.193 91.072 20.557 1.00 68.28 148 GLU B N 1
ATOM 2018 C CA . GLU B 1 151 ? 40.842 90.680 20.977 1.00 68.94 148 GLU B CA 1
ATOM 2019 C C . GLU B 1 151 ? 40.055 90.118 19.798 1.00 69.47 148 GLU B C 1
ATOM 2020 O O . GLU B 1 151 ? 39.490 89.022 19.876 1.00 69.82 148 GLU B O 1
ATOM 2022 N N . GLY B 1 152 ? 40.058 90.862 18.696 1.00 69.82 149 GLY B N 1
ATOM 2023 C CA . GLY B 1 152 ? 39.43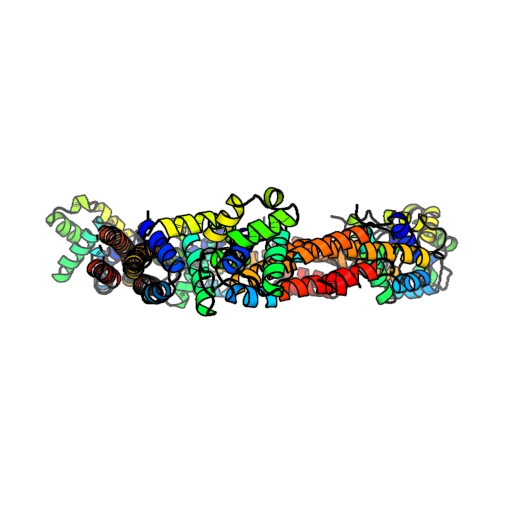4 90.406 17.466 1.00 70.23 149 GLY B CA 1
ATOM 2024 C C . GLY B 1 152 ? 40.376 90.193 16.292 1.00 70.26 149 GLY B C 1
ATOM 2025 O O . GLY B 1 152 ? 40.015 89.482 15.348 1.00 70.65 149 GLY B O 1
ATOM 2026 N N . ALA B 1 153 ? 41.576 90.779 16.330 1.00 70.25 150 ALA B N 1
ATOM 2027 C CA . ALA B 1 153 ? 42.439 90.750 15.141 1.00 70.05 150 ALA B CA 1
ATOM 2028 C C . ALA B 1 153 ? 43.069 89.410 14.649 1.00 69.81 150 ALA B C 1
ATOM 2029 O O . ALA B 1 153 ? 42.568 88.365 15.067 1.00 69.91 150 ALA B O 1
ATOM 2031 N N . ASP B 1 154 ? 44.149 89.342 13.854 1.00 69.24 151 ASP B N 1
ATOM 2032 C CA . ASP B 1 154 ? 45.561 89.733 14.093 1.00 68.51 151 ASP B CA 1
ATOM 2033 C C . ASP B 1 154 ? 46.087 91.064 14.686 1.00 67.60 151 ASP B C 1
ATOM 2034 O O . ASP B 1 154 ? 45.505 92.138 14.526 1.00 67.58 151 ASP B O 1
ATOM 2039 N N . VAL B 1 155 ? 47.222 90.938 15.374 1.00 66.16 152 VAL B N 1
ATOM 2040 C CA . VAL B 1 155 ? 47.924 92.038 16.040 1.00 64.79 152 VAL B CA 1
ATOM 2041 C C . VAL B 1 155 ? 48.220 93.247 15.115 1.00 63.61 152 VAL B C 1
ATOM 2042 O O . VAL B 1 155 ? 48.457 94.357 15.600 1.00 63.71 152 VAL B O 1
ATOM 2046 N N . ALA B 1 156 ? 48.174 93.039 13.797 1.00 61.98 153 ALA B N 1
ATOM 2047 C CA . ALA B 1 156 ? 48.403 94.124 12.826 1.00 60.38 153 ALA B CA 1
ATOM 2048 C C . ALA B 1 156 ? 47.319 95.194 12.894 1.00 59.05 153 ALA B C 1
ATOM 2049 O O . ALA B 1 156 ? 47.601 96.382 12.762 1.00 58.75 153 ALA B O 1
ATOM 2051 N N . GLU B 1 157 ? 46.083 94.763 13.102 1.00 57.50 154 GLU B N 1
ATOM 2052 C CA . GLU B 1 157 ? 44.966 95.696 13.211 1.00 56.15 154 GLU B CA 1
ATOM 2053 C C . GLU B 1 157 ? 44.946 96.403 14.555 1.00 54.60 154 GLU B C 1
ATOM 2054 O O . GLU B 1 157 ? 44.381 97.486 14.677 1.00 54.38 154 GLU B O 1
ATOM 2060 N N . VAL B 1 158 ? 45.582 95.792 15.553 1.00 52.76 155 VAL B N 1
ATOM 2061 C CA . VAL B 1 158 ? 45.810 96.440 16.845 1.00 50.99 155 VAL B CA 1
ATOM 2062 C C . VAL B 1 158 ? 46.785 97.599 16.642 1.00 49.40 155 VAL B C 1
ATOM 2063 O O . VAL B 1 158 ? 46.509 98.730 17.046 1.00 48.62 155 VAL B O 1
ATOM 2067 N N . VAL B 1 159 ? 47.903 97.303 15.982 1.00 47.75 156 VAL B N 1
ATOM 2068 C CA . VAL B 1 159 ? 48.936 98.296 15.684 1.00 46.75 156 VAL B CA 1
ATOM 2069 C C . VAL B 1 159 ? 48.370 99.444 14.827 1.00 45.90 156 VAL B C 1
ATOM 2070 O O . VAL B 1 159 ? 48.627 100.626 15.096 1.00 45.21 156 VAL B O 1
ATOM 2074 N N . ASP B 1 160 ? 47.585 99.088 13.814 1.00 45.04 157 ASP B N 1
ATOM 2075 C CA . ASP B 1 160 ? 46.933 100.087 12.976 1.00 44.81 157 ASP B CA 1
ATOM 2076 C C . ASP B 1 160 ? 45.972 101.008 13.754 1.00 44.43 157 ASP B C 1
ATOM 2077 O O . ASP B 1 160 ? 45.915 102.203 13.470 1.00 43.54 157 ASP B O 1
ATOM 2082 N N . ARG B 1 161 ? 45.236 100.466 14.725 1.00 44.34 158 ARG B N 1
ATOM 2083 C CA . ARG B 1 161 ? 44.339 101.298 15.542 1.00 44.82 158 ARG B CA 1
ATOM 2084 C C . ARG B 1 161 ? 45.173 102.289 16.344 1.00 44.45 158 ARG B C 1
ATOM 2085 O O . ARG B 1 161 ? 44.847 103.482 16.400 1.00 44.03 158 ARG B O 1
ATOM 2093 N N . ALA B 1 162 ? 46.249 101.779 16.945 1.00 43.92 159 ALA B N 1
ATOM 2094 C CA . ALA B 1 162 ? 47.226 102.600 17.670 1.00 43.86 159 ALA B CA 1
ATOM 2095 C C . ALA B 1 162 ? 47.762 103.751 16.817 1.00 43.73 159 ALA B C 1
ATOM 2096 O O . ALA B 1 162 ? 47.766 104.894 17.258 1.00 43.45 159 ALA B O 1
ATOM 2098 N N . GLN B 1 163 ? 48.189 103.447 15.596 1.00 43.94 160 GLN B N 1
ATOM 2099 C CA . GLN B 1 163 ? 48.739 104.469 14.685 1.00 44.38 160 GLN B CA 1
ATOM 2100 C C . GLN B 1 163 ? 47.699 105.508 14.231 1.00 44.46 160 GLN B C 1
ATOM 2101 O O . GLN B 1 163 ? 48.006 106.698 14.143 1.00 44.10 160 GLN B O 1
ATOM 2107 N N . ALA B 1 164 ? 46.478 105.043 13.952 1.00 44.68 161 ALA B N 1
ATOM 2108 C CA . ALA B 1 164 ? 45.340 105.921 13.667 1.00 45.08 161 ALA B CA 1
ATOM 2109 C C . ALA B 1 164 ? 45.116 106.976 14.764 1.00 45.35 161 ALA B C 1
ATOM 2110 O O . ALA B 1 164 ? 44.722 108.105 14.466 1.00 45.01 161 ALA B O 1
ATOM 2112 N N . GLU B 1 165 ? 45.379 106.608 16.021 1.00 45.70 162 GLU B N 1
ATOM 2113 C CA . GLU B 1 165 ? 45.231 107.531 17.157 1.00 46.35 162 GLU B CA 1
ATOM 2114 C C . GLU B 1 165 ? 46.206 108.710 17.078 1.00 46.47 162 GLU B C 1
ATOM 2115 O O . GLU B 1 165 ? 45.809 109.863 17.293 1.00 46.42 162 GLU B O 1
ATOM 2121 N N . ILE B 1 166 ? 47.464 108.407 16.761 1.00 46.14 163 ILE B N 1
ATOM 2122 C CA . ILE B 1 166 ? 48.511 109.417 16.657 1.00 46.54 163 ILE B CA 1
ATOM 2123 C C . ILE B 1 166 ? 48.418 110.237 15.355 1.00 46.33 163 ILE B C 1
ATOM 2124 O O . ILE B 1 166 ? 48.750 111.424 15.342 1.00 46.08 163 ILE B O 1
ATOM 2129 N N . TYR B 1 167 ? 47.970 109.605 14.268 1.00 46.37 164 TYR B N 1
ATOM 2130 C CA . TYR B 1 167 ? 47.701 110.320 13.015 1.00 46.34 164 TYR B CA 1
ATOM 2131 C C . TYR B 1 167 ? 46.738 111.454 13.330 1.00 47.09 164 TYR B C 1
ATOM 2132 O O . TYR B 1 167 ? 46.965 112.586 12.923 1.00 46.85 164 TYR B O 1
ATOM 2141 N N . ASP B 1 168 ? 45.686 111.137 14.086 1.00 48.11 165 ASP B N 1
ATOM 2142 C CA . ASP B 1 168 ? 44.684 112.125 14.506 1.00 49.58 165 ASP B CA 1
ATOM 2143 C C . ASP B 1 168 ? 45.316 113.347 15.189 1.00 50.43 165 ASP B C 1
ATOM 2144 O O . ASP B 1 168 ? 44.902 114.488 14.942 1.00 50.50 165 ASP B O 1
ATOM 2146 N N . VAL B 1 169 ? 46.323 113.088 16.029 1.00 51.35 166 VAL B N 1
ATOM 2147 C CA . VAL B 1 169 ? 47.057 114.118 16.793 1.00 52.13 166 VAL B CA 1
ATOM 2148 C C . VAL B 1 169 ? 48.068 114.884 15.928 1.00 52.69 166 VAL B C 1
ATOM 2149 O O . VAL B 1 169 ? 48.052 116.120 15.887 1.00 52.85 166 VAL B O 1
ATOM 2153 N N . ALA B 1 170 ? 48.935 114.135 15.247 1.00 53.37 167 ALA B N 1
ATOM 2154 C CA . ALA B 1 170 ? 50.034 11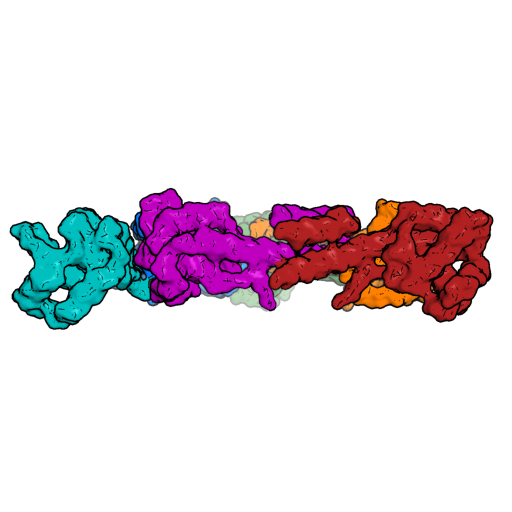4.679 14.441 1.00 54.14 167 ALA B CA 1
ATOM 2155 C C . ALA B 1 170 ? 49.602 115.726 13.411 1.00 54.28 167 ALA B C 1
ATOM 2156 O O . ALA B 1 170 ? 48.497 115.658 12.876 1.00 54.87 167 ALA B O 1
ATOM 2158 N N . GLN C 1 26 ? 51.006 91.669 33.966 1.00 41.46 23 GLN C N 1
ATOM 2159 C CA . GLN C 1 26 ? 50.442 92.747 33.109 1.00 40.37 23 GLN C CA 1
ATOM 2160 C C . GLN C 1 26 ? 51.161 92.970 31.799 1.00 38.36 23 GLN C C 1
ATOM 2161 O O . GLN C 1 26 ? 50.508 92.968 30.778 1.00 37.75 23 GLN C O 1
ATOM 2167 N N . PRO C 1 27 ? 52.496 93.182 31.812 1.00 37.14 24 PRO C N 1
ATOM 2168 C CA . PRO C 1 27 ? 53.127 93.414 30.509 1.00 36.25 24 PRO C CA 1
ATOM 2169 C C . PRO C 1 27 ? 52.857 92.222 29.593 1.00 34.61 24 PRO C C 1
ATOM 2170 O O . PRO C 1 27 ? 53.007 91.098 30.036 1.00 35.22 24 PRO C O 1
ATOM 2174 N N . PRO C 1 28 ? 52.397 92.469 28.352 1.00 33.41 25 PRO C N 1
ATOM 2175 C CA . PRO C 1 28 ? 52.123 91.368 27.424 1.00 32.01 25 PRO C CA 1
ATOM 2176 C C . PRO C 1 28 ? 53.343 90.449 27.280 1.00 31.35 25 PRO C C 1
ATOM 2177 O O . PRO C 1 28 ? 54.440 90.918 26.964 1.00 30.77 25 PRO C O 1
ATOM 2181 N N . GLN C 1 29 ? 53.116 89.158 27.518 1.00 30.11 26 GLN C N 1
ATOM 2182 C CA . GLN C 1 29 ? 54.175 88.132 27.536 1.00 29.62 26 GLN C CA 1
ATOM 2183 C C . GLN C 1 29 ? 53.538 86.750 27.616 1.00 29.45 26 GLN C C 1
ATOM 2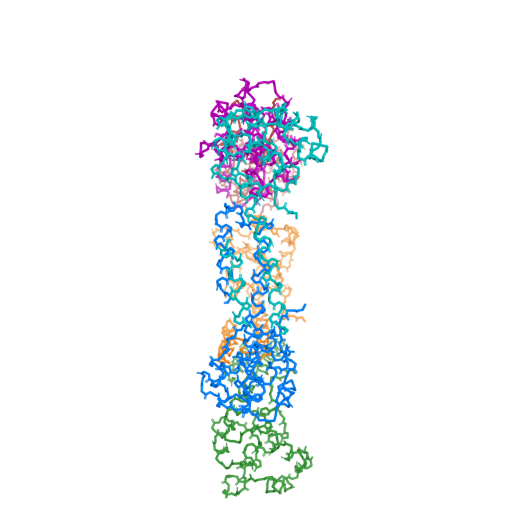184 O O . GLN C 1 29 ? 52.404 86.611 28.073 1.00 30.09 26 GLN C O 1
ATOM 2190 N N . ASP C 1 30 ? 54.277 85.726 27.194 1.00 29.32 27 ASP C N 1
ATOM 2191 C CA . ASP C 1 30 ? 53.820 84.342 27.331 1.00 29.04 27 ASP C CA 1
ATOM 2192 C C . ASP C 1 30 ? 55.015 83.536 27.799 1.00 28.84 27 ASP C C 1
ATOM 2193 O O . ASP C 1 30 ? 55.821 83.111 26.987 1.00 27.85 27 ASP C O 1
ATOM 2198 N N . LEU C 1 31 ? 55.135 83.349 29.113 1.00 29.04 28 LEU C N 1
ATOM 2199 C CA . LEU C 1 31 ? 56.353 82.749 29.639 1.00 29.44 28 LEU C CA 1
ATOM 2200 C C . LEU C 1 31 ? 56.501 81.294 29.202 1.00 28.77 28 LEU C C 1
ATOM 2201 O O . LEU C 1 31 ? 57.601 80.875 28.860 1.00 28.49 28 LEU C O 1
ATOM 2206 N N . ALA C 1 32 ? 55.388 80.566 29.115 1.00 28.19 29 ALA C N 1
ATOM 2207 C CA . ALA C 1 32 ? 55.416 79.188 28.642 1.00 28.05 29 ALA C CA 1
ATOM 2208 C C . ALA C 1 32 ? 55.884 79.086 27.186 1.00 27.64 29 ALA C C 1
ATOM 2209 O O . ALA C 1 32 ? 56.593 78.135 26.825 1.00 26.88 29 ALA C O 1
ATOM 2211 N N . ALA C 1 33 ? 55.477 80.042 26.350 1.00 26.27 30 ALA C N 1
ATOM 2212 C CA . ALA C 1 33 ? 55.935 80.091 24.954 1.00 24.72 30 ALA C CA 1
ATOM 2213 C C . ALA C 1 33 ? 57.432 80.392 24.875 1.00 24.29 30 ALA C C 1
ATOM 2214 O O . ALA C 1 33 ? 58.137 79.800 24.054 1.00 23.66 30 ALA C O 1
ATOM 2216 N N . GLU C 1 34 ? 57.901 81.306 25.723 1.00 24.65 31 GLU C N 1
ATOM 2217 C CA . GLU C 1 34 ? 59.338 81.609 25.816 1.00 25.49 31 GLU C CA 1
ATOM 2218 C C . GLU C 1 34 ? 60.112 80.352 26.210 1.00 25.56 31 GLU C C 1
ATOM 2219 O O . GLU C 1 34 ? 61.109 80.027 25.573 1.00 25.78 31 GLU C O 1
ATOM 2225 N N . GLN C 1 35 ? 59.654 79.652 27.249 1.00 25.35 32 GLN C N 1
ATOM 2226 C CA . GLN C 1 35 ? 60.331 78.413 27.711 1.00 25.86 32 GLN C CA 1
ATOM 2227 C C . GLN C 1 35 ? 60.372 77.331 26.611 1.00 25.83 32 GLN C C 1
ATOM 2228 O O . GLN C 1 35 ? 61.388 76.640 26.429 1.00 27.31 32 GLN C O 1
ATOM 2234 N N . SER C 1 36 ? 59.290 77.235 25.839 1.00 25.19 33 SER C N 1
ATOM 2235 C CA . SER C 1 36 ? 59.128 76.241 24.790 1.00 24.88 33 SER C CA 1
ATOM 2236 C C . SER C 1 36 ? 59.955 76.564 23.534 1.00 24.99 33 SER C C 1
ATOM 2237 O O . SER C 1 36 ? 60.452 75.645 22.869 1.00 24.56 33 SER C O 1
ATOM 2240 N N . VAL C 1 37 ? 60.095 77.854 23.200 1.00 24.18 34 VAL C N 1
ATOM 2241 C CA . VAL C 1 37 ? 61.067 78.272 22.166 1.00 24.87 34 VAL C CA 1
ATOM 2242 C C . VAL C 1 37 ? 62.478 77.784 22.552 1.00 24.90 34 VAL C C 1
ATOM 2243 O O . VAL C 1 37 ? 63.181 77.143 21.738 1.00 24.95 34 VAL C O 1
ATOM 2247 N N . LEU C 1 38 ? 62.868 78.080 23.789 1.00 25.49 35 LEU C N 1
ATOM 2248 C CA . LEU C 1 38 ? 64.219 77.751 24.279 1.00 26.83 35 LEU C CA 1
ATOM 2249 C C . LEU C 1 38 ? 64.459 76.235 24.338 1.00 26.84 35 LEU C C 1
ATOM 2250 O O . LEU C 1 38 ? 65.518 75.742 23.919 1.00 27.69 35 LEU C O 1
ATOM 2255 N N . GLY C 1 39 ? 63.449 75.506 24.806 1.00 26.84 36 GLY C N 1
ATOM 2256 C CA . GLY C 1 39 ? 63.514 74.057 24.973 1.00 26.04 36 GLY C CA 1
ATOM 2257 C C . GLY C 1 39 ? 63.648 73.352 23.648 1.00 26.85 36 GLY C C 1
ATOM 2258 O O . GLY C 1 39 ? 64.414 72.390 23.544 1.00 27.35 36 GLY C O 1
ATOM 2259 N N . GLY C 1 40 ? 62.914 73.835 22.639 1.00 25.83 37 GLY C N 1
ATOM 2260 C CA . GLY C 1 40 ? 62.951 73.305 21.278 1.00 26.67 37 GLY C CA 1
ATOM 2261 C C . GLY C 1 40 ? 64.324 73.503 20.634 1.00 27.45 37 GLY C C 1
ATOM 2262 O O . GLY C 1 40 ? 64.859 72.589 19.995 1.00 28.24 37 GLY C O 1
ATOM 2263 N N . MET C 1 41 ? 64.886 74.695 20.798 1.00 27.19 38 MET C N 1
ATOM 2264 C CA . MET C 1 41 ? 66.221 75.007 20.285 1.00 28.66 38 MET C CA 1
ATOM 2265 C C . MET C 1 41 ? 67.287 74.131 20.922 1.00 28.82 38 MET C C 1
ATOM 2266 O O . MET C 1 41 ? 68.218 73.724 20.247 1.00 29.27 38 MET C O 1
ATOM 2271 N N . LEU C 1 42 ? 67.137 73.831 22.219 1.00 28.68 39 LEU C N 1
ATOM 2272 C CA . LEU C 1 42 ? 68.081 72.977 22.933 1.00 29.35 39 LEU C CA 1
ATOM 2273 C C . LEU C 1 42 ? 67.985 71.505 22.537 1.00 30.02 39 LEU C C 1
ATOM 2274 O O . LEU C 1 42 ? 68.950 70.770 22.696 1.00 29.88 39 LEU C O 1
ATOM 2279 N N . LEU C 1 43 ? 66.814 71.091 22.052 1.00 30.07 40 LEU C N 1
ATOM 2280 C CA . LEU C 1 43 ? 66.547 69.707 21.655 1.00 31.11 40 LEU C CA 1
ATOM 2281 C C . LEU C 1 43 ? 66.725 69.433 20.166 1.00 31.53 40 LEU C C 1
ATOM 2282 O O . LEU C 1 43 ? 66.710 68.262 19.749 1.00 32.09 40 LEU C O 1
ATOM 2287 N N . SER C 1 44 ? 66.880 70.492 19.370 1.00 31.63 41 SER C N 1
ATOM 2288 C CA . SER C 1 44 ? 66.864 70.360 17.909 1.00 32.47 41 SER C CA 1
ATOM 2289 C C . SER C 1 44 ? 67.569 71.490 17.169 1.00 33.69 41 SER C C 1
ATOM 2290 O O . SER C 1 44 ? 67.160 72.657 17.257 1.00 32.78 41 SER C O 1
ATOM 2293 N N . LYS C 1 45 ? 68.593 71.134 16.390 1.00 34.38 42 LYS C N 1
ATOM 2294 C CA . LYS C 1 45 ? 69.334 72.119 15.608 1.00 36.24 42 LYS C CA 1
ATOM 2295 C C . LYS C 1 45 ? 68.436 72.793 14.571 1.00 36.10 42 LYS C C 1
ATOM 2296 O O . LYS C 1 45 ? 68.522 74.004 14.373 1.00 35.84 42 LYS C O 1
ATOM 2302 N N . ASP C 1 46 ? 67.576 72.009 13.924 1.00 36.50 43 ASP C N 1
ATOM 2303 C CA . ASP C 1 46 ? 66.607 72.550 12.962 1.00 37.57 43 ASP C CA 1
ATOM 2304 C C . ASP C 1 46 ? 65.647 73.581 13.560 1.00 37.67 43 ASP C C 1
ATOM 2305 O O . ASP C 1 46 ? 65.223 74.506 12.863 1.00 37.12 43 ASP C O 1
ATOM 2310 N N . ALA C 1 47 ? 65.300 73.406 14.837 1.00 37.46 44 ALA C N 1
ATOM 2311 C CA . ALA C 1 47 ? 64.470 74.374 15.578 1.00 37.79 44 ALA C CA 1
ATOM 2312 C C . ALA C 1 47 ? 65.139 75.754 15.664 1.00 38.19 44 ALA C C 1
ATOM 2313 O O . ALA C 1 47 ? 64.470 76.780 15.536 1.00 38.15 44 ALA C O 1
ATOM 2315 N N . ILE C 1 48 ? 66.459 75.776 15.857 1.00 38.36 45 ILE C N 1
ATOM 2316 C CA . ILE C 1 48 ? 67.192 77.039 15.965 1.00 38.51 45 ILE C CA 1
ATOM 2317 C C . ILE C 1 48 ? 67.035 77.889 14.698 1.00 39.11 45 ILE C C 1
ATOM 2318 O O . ILE C 1 48 ? 66.813 79.094 14.776 1.00 38.25 45 ILE C O 1
ATOM 2323 N N . ALA C 1 49 ? 67.162 77.239 13.545 1.00 40.45 46 ALA C N 1
ATOM 2324 C CA . ALA C 1 49 ? 66.990 77.881 12.242 1.00 41.63 46 ALA C CA 1
ATOM 2325 C C . ALA C 1 49 ? 65.598 78.491 12.082 1.00 42.56 46 ALA C C 1
ATOM 2326 O O . ALA C 1 49 ? 65.461 79.613 11.589 1.00 43.23 46 ALA C O 1
ATOM 2328 N N . ASP C 1 50 ? 64.575 77.761 12.525 1.00 43.39 47 ASP C N 1
ATOM 2329 C CA . ASP C 1 50 ? 63.182 78.239 12.482 1.00 43.98 47 ASP C CA 1
ATOM 2330 C C . ASP C 1 50 ? 62.922 79.455 13.381 1.00 43.59 47 ASP C C 1
ATOM 2331 O O . ASP C 1 50 ? 62.164 80.362 13.020 1.00 43.29 47 ASP C O 1
ATOM 2336 N N . VAL C 1 51 ? 63.538 79.450 14.561 1.00 43.41 48 VAL C N 1
ATOM 2337 C CA . VAL C 1 51 ? 63.347 80.517 15.541 1.00 43.17 48 VAL C CA 1
ATOM 2338 C C . VAL C 1 51 ? 64.076 81.784 15.097 1.00 44.48 48 VAL C C 1
ATOM 2339 O O . VAL C 1 51 ? 63.574 82.887 15.286 1.00 43.98 48 VAL C O 1
ATOM 2343 N N . LEU C 1 52 ? 65.251 81.608 14.494 1.00 46.12 49 LEU C N 1
ATOM 2344 C CA . LEU C 1 52 ? 66.065 82.721 14.000 1.00 48.03 49 LEU C CA 1
ATOM 2345 C C . LEU C 1 52 ? 65.332 83.668 13.053 1.00 48.73 49 LEU C C 1
ATOM 2346 O O . LEU C 1 52 ? 65.548 84.870 13.100 1.00 48.77 49 LEU C O 1
ATOM 2351 N N . GLU C 1 53 ? 64.462 83.117 12.208 1.00 49.87 50 GLU C N 1
ATOM 2352 C CA . GLU C 1 53 ? 63.703 83.898 11.231 1.00 51.21 50 GLU C CA 1
ATOM 2353 C C . GLU C 1 53 ? 62.559 84.695 11.857 1.00 51.09 50 GLU C C 1
ATOM 2354 O O . GLU C 1 53 ? 61.854 85.430 11.152 1.00 51.43 50 GLU C O 1
ATOM 2360 N N . ARG C 1 54 ? 62.348 84.529 13.162 1.00 50.76 51 ARG C N 1
ATOM 2361 C CA . ARG C 1 54 ? 61.173 85.108 13.817 1.00 50.45 51 ARG C CA 1
ATOM 2362 C C . ARG C 1 54 ? 61.464 85.966 15.041 1.00 49.76 51 ARG C C 1
ATOM 2363 O O . ARG C 1 54 ? 60.629 86.767 15.435 1.00 49.79 51 ARG C O 1
ATOM 2371 N N . LEU C 1 55 ? 62.637 85.800 15.642 1.00 49.42 52 LEU C N 1
ATOM 2372 C CA . LEU C 1 55 ? 62.925 86.450 16.918 1.00 49.05 52 LEU C CA 1
ATOM 2373 C C . LEU C 1 55 ? 64.220 87.236 16.967 1.00 49.25 52 LEU C C 1
ATOM 2374 O O . LEU C 1 55 ? 65.155 86.975 16.206 1.00 49.80 52 LEU C O 1
ATOM 2379 N N . ARG C 1 56 ? 64.243 88.207 17.877 1.00 48.69 53 ARG C N 1
ATOM 2380 C CA . ARG C 1 56 ? 65.458 88.883 18.311 1.00 48.50 53 ARG C CA 1
ATOM 2381 C C . ARG C 1 56 ? 65.568 88.581 19.797 1.00 47.36 53 ARG C C 1
ATOM 2382 O O . ARG C 1 56 ? 64.541 88.374 20.449 1.00 47.57 53 ARG C O 1
ATOM 2390 N N . PRO C 1 57 ? 66.801 88.557 20.352 1.00 46.12 54 PRO C N 1
ATOM 2391 C CA . PRO C 1 57 ? 66.950 88.344 21.798 1.00 44.68 54 PRO C CA 1
ATOM 2392 C C . PRO C 1 57 ? 66.073 89.291 22.620 1.00 43.49 54 PRO C C 1
ATOM 2393 O O . PRO C 1 57 ? 65.638 88.932 23.722 1.00 42.50 54 PRO C O 1
ATOM 2397 N N . GLY C 1 58 ? 65.833 90.486 22.069 1.00 42.28 55 GLY C N 1
ATOM 2398 C CA . GLY C 1 58 ? 65.025 91.520 22.708 1.00 40.80 55 GLY C CA 1
ATOM 2399 C C . GLY C 1 58 ? 63.554 91.171 22.877 1.00 39.70 55 GLY C C 1
ATOM 2400 O O . GLY C 1 58 ? 62.854 91.796 23.669 1.00 39.68 55 GLY C O 1
ATOM 2401 N N . ASP C 1 59 ? 63.088 90.165 22.143 1.00 38.48 56 ASP C N 1
ATOM 2402 C CA . ASP C 1 59 ? 61.681 89.773 22.176 1.00 37.02 56 ASP C CA 1
ATOM 2403 C C . ASP C 1 59 ? 61.293 89.031 23.450 1.00 35.70 56 ASP C C 1
ATOM 2404 O O . ASP C 1 59 ? 60.109 88.968 23.802 1.00 34.23 56 ASP C O 1
ATOM 2409 N N . PHE C 1 60 ? 62.290 88.478 24.139 1.00 34.08 57 PHE C N 1
ATOM 2410 C CA . PHE C 1 60 ? 62.048 87.738 25.364 1.00 33.22 57 PHE C CA 1
ATOM 2411 C C . PHE C 1 60 ? 61.832 88.723 26.511 1.00 33.41 57 PHE C C 1
ATOM 2412 O O . PHE C 1 60 ? 62.608 89.676 26.661 1.00 33.07 57 PHE C O 1
ATOM 2420 N N . TYR C 1 61 ? 60.777 88.507 27.298 1.00 32.73 58 TYR C N 1
ATOM 2421 C CA . TYR C 1 61 ? 60.490 89.358 28.460 1.00 34.12 58 TYR C CA 1
ATOM 2422 C C . TYR C 1 61 ? 61.495 89.149 29.579 1.00 34.39 58 TYR C C 1
ATOM 2423 O O . TYR C 1 61 ? 62.022 90.117 30.125 1.00 34.69 58 TYR C O 1
ATOM 2432 N N . ARG C 1 62 ? 61.755 87.882 29.896 1.00 34.68 59 ARG C N 1
ATOM 2433 C CA . ARG C 1 62 ? 62.702 87.480 30.932 1.00 35.21 59 ARG C CA 1
ATOM 2434 C C . ARG C 1 62 ? 64.169 87.710 30.476 1.00 35.07 59 ARG C C 1
ATOM 2435 O O . ARG C 1 62 ? 64.581 87.182 29.435 1.00 34.74 59 ARG C O 1
ATOM 2443 N N . PRO C 1 63 ? 64.954 88.520 31.225 1.00 34.92 60 PRO C N 1
ATOM 2444 C CA . PRO C 1 63 ? 66.398 88.590 30.933 1.00 35.00 60 PRO C CA 1
ATOM 2445 C C . PRO C 1 63 ? 67.096 87.222 30.884 1.00 34.22 60 PRO C C 1
ATOM 2446 O O . PRO C 1 63 ? 67.940 87.005 30.013 1.00 34.43 60 PRO C O 1
ATOM 2450 N N . ALA C 1 64 ? 66.746 86.319 31.802 1.00 33.44 61 ALA C N 1
ATOM 2451 C CA . ALA C 1 64 ? 67.290 84.961 31.819 1.00 33.22 61 ALA C CA 1
ATOM 2452 C C . ALA C 1 64 ? 67.095 84.250 30.482 1.00 33.16 61 ALA C C 1
ATOM 2453 O O . ALA C 1 64 ? 68.019 83.613 29.963 1.00 32.68 61 ALA C O 1
ATOM 2455 N N . HIS C 1 65 ? 65.896 84.385 29.907 1.00 32.69 62 HIS C N 1
ATOM 2456 C CA . HIS C 1 65 ? 65.616 83.828 28.585 1.00 32.16 62 HIS C CA 1
ATOM 2457 C C . HIS C 1 65 ? 66.448 84.476 27.472 1.00 32.30 62 HIS C C 1
ATOM 2458 O O . HIS C 1 65 ? 66.922 83.763 26.571 1.00 31.06 62 HIS C O 1
ATOM 2465 N N . GLN C 1 66 ? 66.619 85.804 27.525 1.00 32.77 63 GLN C N 1
ATOM 2466 C CA . GLN C 1 66 ? 67.503 86.530 26.591 1.00 33.98 63 GLN C CA 1
ATOM 2467 C C . GLN C 1 66 ? 68.953 85.982 26.588 1.00 33.23 63 GLN C C 1
ATOM 2468 O O . GLN C 1 66 ? 69.523 85.784 25.523 1.00 33.53 63 GLN C O 1
ATOM 2474 N N . ASN C 1 67 ? 69.522 85.757 27.773 1.00 33.39 64 ASN C N 1
ATOM 2475 C CA . ASN C 1 67 ? 70.878 85.181 27.933 1.00 33.20 64 ASN C CA 1
ATOM 2476 C C . ASN C 1 67 ? 70.962 83.742 27.414 1.00 32.81 64 ASN C C 1
ATOM 2477 O O . ASN C 1 67 ? 71.909 83.380 26.709 1.00 33.09 64 ASN C O 1
ATOM 2482 N N . VAL C 1 68 ? 69.977 82.914 27.757 1.00 31.97 65 VAL C N 1
ATOM 2483 C CA . VAL C 1 68 ? 69.963 81.523 27.290 1.00 31.45 65 VAL C CA 1
ATOM 2484 C C . VAL C 1 68 ? 69.954 81.535 25.754 1.00 31.18 65 VAL C C 1
ATOM 2485 O O . VAL C 1 68 ? 70.726 80.816 25.116 1.00 31.02 65 VAL C O 1
ATOM 2489 N N . TYR C 1 69 ? 69.113 82.392 25.181 1.00 30.79 66 TYR C N 1
ATOM 2490 C CA . TYR C 1 69 ? 68.956 82.520 23.730 1.00 30.80 66 TYR C CA 1
ATOM 2491 C C . TYR C 1 69 ? 70.276 82.951 23.041 1.00 31.56 66 TYR C C 1
ATOM 2492 O O . TYR C 1 69 ? 70.696 82.366 22.035 1.00 30.98 66 TYR C O 1
ATOM 2501 N N . ASP C 1 70 ? 70.916 83.977 23.597 1.00 32.15 67 ASP C N 1
ATOM 2502 C CA . ASP C 1 70 ? 72.209 84.467 23.098 1.00 33.56 67 ASP C CA 1
ATOM 2503 C C . ASP C 1 70 ? 73.274 83.365 23.102 1.00 33.19 67 ASP C C 1
ATOM 2504 O O . ASP C 1 70 ? 74.023 83.227 22.146 1.00 33.40 67 ASP C O 1
ATOM 2509 N N . ALA C 1 71 ? 73.316 82.597 24.191 1.00 33.29 68 ALA C N 1
ATOM 2510 C CA . ALA C 1 71 ? 74.226 81.461 24.363 1.00 33.67 68 ALA C CA 1
ATOM 2511 C C . ALA C 1 71 ? 74.026 80.377 23.309 1.00 34.06 68 ALA C C 1
ATOM 2512 O O . ALA C 1 71 ? 74.995 79.897 22.712 1.00 33.76 68 ALA C O 1
ATOM 2514 N N . ILE C 1 72 ? 72.773 79.994 23.064 1.00 34.13 69 ILE C N 1
ATOM 2515 C CA . ILE C 1 72 ? 72.448 79.050 21.985 1.00 34.11 69 ILE C CA 1
ATOM 2516 C C . ILE C 1 72 ? 72.896 79.576 20.617 1.00 34.85 69 ILE C C 1
ATOM 2517 O O . ILE C 1 72 ? 73.504 78.845 19.820 1.00 34.31 69 ILE C O 1
ATOM 2522 N N . LEU C 1 73 ? 72.592 80.838 20.349 1.00 35.57 70 LEU C N 1
ATOM 2523 C CA . LEU C 1 73 ? 72.930 81.444 19.058 1.00 37.37 70 LEU C CA 1
ATOM 2524 C C . LEU C 1 73 ? 74.450 81.579 18.872 1.00 38.00 70 LEU C C 1
ATOM 2525 O O . LEU C 1 73 ? 74.958 81.499 17.747 1.00 38.54 70 LEU C O 1
ATOM 2530 N N . ASP C 1 74 ? 75.162 81.799 19.970 1.00 38.77 71 ASP C N 1
ATOM 2531 C CA . ASP C 1 74 ? 76.622 81.860 19.919 1.00 40.15 71 ASP C CA 1
ATOM 2532 C C . ASP C 1 74 ? 77.192 80.487 19.535 1.00 39.76 71 ASP C C 1
ATOM 2533 O O . ASP C 1 74 ? 77.881 80.367 18.522 1.00 40.31 71 ASP C O 1
ATOM 2538 N N . LEU C 1 75 ? 76.878 79.454 20.314 1.00 39.07 72 LEU C N 1
ATOM 2539 C CA . LEU C 1 75 ? 77.197 78.080 19.931 1.00 39.00 72 LEU C CA 1
ATOM 2540 C C . LEU C 1 75 ? 76.825 77.778 18.475 1.00 39.17 72 LEU C C 1
ATOM 2541 O O . LEU C 1 75 ? 77.660 77.328 17.689 1.00 38.85 72 LEU C O 1
ATOM 2546 N N . TYR C 1 76 ? 75.580 78.053 18.109 1.00 39.17 73 TYR C N 1
ATOM 2547 C CA . TYR C 1 76 ? 75.090 77.771 16.762 1.00 39.41 73 TYR C CA 1
ATOM 2548 C C . TYR C 1 76 ? 75.896 78.483 15.662 1.00 40.02 73 TYR C C 1
ATOM 2549 O O . TYR C 1 76 ? 76.225 77.876 14.649 1.00 39.50 73 TYR C O 1
ATOM 2558 N N . GLY C 1 77 ? 76.204 79.762 15.876 1.00 41.06 74 GLY C N 1
ATOM 2559 C CA . GLY C 1 77 ? 76.921 80.581 14.887 1.00 42.60 74 GLY C CA 1
ATOM 2560 C C . GLY C 1 77 ? 78.355 80.122 14.641 1.00 43.69 74 GLY C C 1
ATOM 2561 O O . GLY C 1 77 ? 78.950 80.451 13.614 1.00 44.29 74 GLY C O 1
ATOM 2562 N N . ARG C 1 78 ? 78.901 79.361 15.588 1.00 44.12 75 ARG C N 1
ATOM 2563 C CA . ARG C 1 78 ? 80.239 78.780 15.476 1.00 44.40 75 ARG C CA 1
ATOM 2564 C C . ARG C 1 78 ? 80.183 77.302 15.088 1.00 44.28 75 ARG C C 1
ATOM 2565 O O . ARG C 1 78 ? 81.185 76.595 15.181 1.00 44.26 75 ARG C O 1
ATOM 2573 N N . GLY C 1 79 ? 79.009 76.835 14.657 1.00 43.95 76 GLY C N 1
ATOM 2574 C CA . GLY C 1 79 ? 78.829 75.435 14.258 1.00 43.45 76 GLY C CA 1
ATOM 2575 C C . GLY C 1 79 ? 78.996 74.416 15.375 1.00 43.31 76 GLY C C 1
ATOM 2576 O O . GLY C 1 79 ? 79.283 73.244 15.115 1.00 43.13 76 GLY C O 1
ATOM 2577 N N . GLU C 1 80 ? 78.814 74.855 16.615 1.00 43.04 77 GLU C N 1
ATOM 2578 C CA . GLU C 1 80 ? 78.899 73.966 17.773 1.00 43.13 77 GLU C CA 1
ATOM 2579 C C . GLU C 1 80 ? 77.513 73.486 18.222 1.00 42.78 77 GLU C C 1
ATOM 2580 O O . GLU C 1 80 ? 76.585 74.286 18.272 1.00 42.73 77 GLU C O 1
ATOM 2586 N N . PRO C 1 81 ? 77.367 72.179 18.535 1.00 42.46 78 PRO C N 1
ATOM 2587 C CA . PRO C 1 81 ? 76.157 71.608 19.164 1.00 42.36 78 PRO C CA 1
ATOM 2588 C C . PRO C 1 81 ? 75.640 72.414 20.366 1.00 42.55 78 PRO C C 1
ATOM 2589 O O . PRO C 1 81 ? 76.410 72.721 21.297 1.00 42.48 78 PRO C O 1
ATOM 2593 N N . ALA C 1 82 ? 74.342 72.731 20.355 1.00 41.85 79 ALA C N 1
ATOM 2594 C CA . ALA C 1 82 ? 73.739 73.482 21.450 1.00 41.62 79 ALA C CA 1
ATOM 2595 C C . ALA C 1 82 ? 72.713 72.643 22.199 1.00 41.53 79 ALA C C 1
ATOM 2596 O O . ALA C 1 82 ? 71.537 72.665 21.859 1.00 42.15 79 ALA C O 1
ATOM 2598 N N . ASP C 1 83 ? 73.163 71.888 23.200 1.00 41.02 80 ASP C N 1
ATOM 2599 C CA . ASP C 1 83 ? 72.264 71.118 24.053 1.00 40.71 80 ASP C CA 1
ATOM 2600 C C . ASP C 1 83 ? 72.348 71.576 25.512 1.00 39.96 80 ASP C C 1
ATOM 2601 O O . ASP C 1 83 ? 73.121 72.474 25.830 1.00 39.47 80 ASP C O 1
ATOM 2606 N N . ALA C 1 84 ? 71.544 70.975 26.390 1.00 39.49 81 ALA C N 1
ATOM 2607 C CA . ALA C 1 84 ? 71.555 71.337 27.811 1.00 39.37 81 ALA C CA 1
ATOM 2608 C C . ALA C 1 84 ? 72.973 71.462 28.379 1.00 39.00 81 ALA C C 1
ATOM 2609 O O . ALA C 1 84 ? 73.299 72.444 29.064 1.00 38.74 81 ALA C O 1
ATOM 2611 N N . VAL C 1 85 ? 73.817 70.479 28.074 1.00 38.57 82 VAL C N 1
ATOM 2612 C CA . VAL C 1 85 ? 75.164 70.417 28.666 1.00 38.50 82 VAL C CA 1
ATOM 2613 C C . VAL C 1 85 ? 76.082 71.513 28.114 1.00 37.51 82 VAL C C 1
ATOM 2614 O O . VAL C 1 85 ? 76.653 72.302 28.874 1.00 37.61 82 VAL C O 1
ATOM 2618 N N . THR C 1 86 ? 76.197 71.588 26.791 1.00 36.78 83 THR C N 1
ATOM 2619 C CA . THR C 1 86 ? 77.083 72.561 26.169 1.00 35.99 83 THR C CA 1
ATOM 2620 C C . THR C 1 86 ? 76.645 74.005 26.368 1.00 36.05 83 THR C C 1
ATOM 2621 O O . THR C 1 86 ? 77.483 74.907 26.454 1.00 35.47 83 THR C O 1
ATOM 2625 N N . VAL C 1 87 ? 75.330 74.242 26.405 1.00 35.55 84 VAL C N 1
ATOM 2626 C CA . VAL C 1 87 ? 74.837 75.600 26.664 1.00 34.99 84 VAL C CA 1
ATOM 2627 C C . VAL C 1 87 ? 75.156 76.032 28.103 1.00 34.79 84 VAL C C 1
ATOM 2628 O O . VAL C 1 87 ? 75.543 77.172 28.327 1.00 33.97 84 VAL C O 1
ATOM 2632 N N . ALA C 1 88 ? 75.005 75.113 29.061 1.00 35.40 85 ALA C N 1
ATOM 2633 C CA . ALA C 1 88 ? 75.367 75.383 30.459 1.00 36.40 85 ALA C CA 1
ATOM 2634 C C . ALA C 1 88 ? 76.833 75.782 30.579 1.00 37.14 85 ALA C C 1
ATOM 2635 O O . ALA C 1 88 ? 77.164 76.729 31.300 1.00 37.51 85 ALA C O 1
ATOM 2637 N N . ALA C 1 89 ? 77.698 75.066 29.850 1.00 37.93 86 ALA C N 1
ATOM 2638 C CA . ALA C 1 89 ? 79.139 75.363 29.798 1.00 38.09 86 ALA C CA 1
ATOM 2639 C C . ALA C 1 89 ? 79.402 76.758 29.245 1.00 38.41 86 ALA C C 1
ATOM 2640 O O . ALA C 1 89 ? 80.251 77.495 29.763 1.00 37.74 86 ALA C O 1
ATOM 2642 N N . GLU C 1 90 ? 78.662 77.126 28.202 1.00 3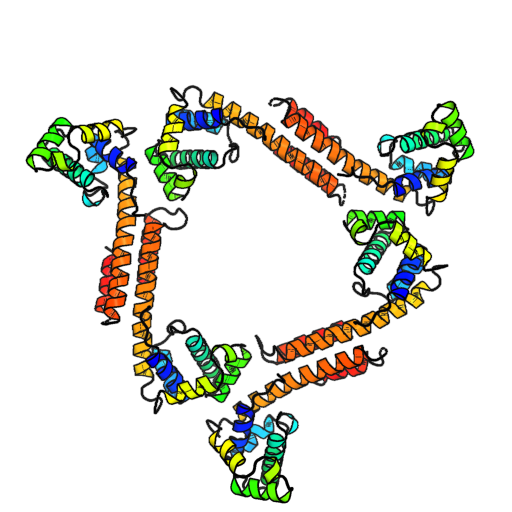8.91 87 GLU C N 1
ATOM 2643 C CA . GLU C 1 90 ? 78.812 78.451 27.596 1.00 39.93 87 GLU C CA 1
ATOM 2644 C C . GLU C 1 90 ? 78.304 79.578 28.518 1.00 40.11 87 GLU C C 1
ATOM 2645 O O . GLU C 1 90 ? 78.914 80.656 28.591 1.00 39.19 87 GLU C O 1
ATOM 2651 N N . LEU C 1 91 ? 77.201 79.317 29.225 1.00 40.36 88 LEU C N 1
ATOM 2652 C CA . LEU C 1 91 ? 76.665 80.290 30.190 1.00 40.93 88 LEU C CA 1
ATOM 2653 C C . LEU C 1 91 ? 77.601 80.462 31.389 1.00 41.19 88 LEU C C 1
ATOM 2654 O O . LEU C 1 91 ? 77.813 81.579 31.861 1.00 41.02 88 LEU C O 1
ATOM 2659 N N . ASP C 1 92 ? 78.154 79.346 31.861 1.00 42.04 89 ASP C N 1
ATOM 2660 C CA . ASP C 1 92 ? 79.126 79.335 32.959 1.00 42.88 89 ASP C CA 1
ATOM 2661 C C . ASP C 1 92 ? 80.310 80.240 32.644 1.00 42.98 89 ASP C C 1
ATOM 2662 O O . ASP C 1 92 ? 80.711 81.066 33.468 1.00 42.86 89 ASP C O 1
ATOM 2667 N N . ARG C 1 93 ? 80.831 80.110 31.424 1.00 43.16 90 ARG C N 1
ATOM 2668 C CA . ARG C 1 93 ? 81.936 80.942 30.936 1.00 42.99 90 ARG C CA 1
ATOM 2669 C C . ARG C 1 93 ? 81.650 82.438 30.880 1.00 43.69 90 ARG C C 1
ATOM 2670 O O . ARG C 1 93 ? 82.545 83.242 31.131 1.00 43.11 90 ARG C O 1
ATOM 2678 N N . ARG C 1 94 ? 80.417 82.816 30.546 1.00 44.26 91 ARG C N 1
ATOM 2679 C CA . ARG C 1 94 ? 80.023 84.236 30.551 1.00 45.03 91 ARG C CA 1
ATOM 2680 C C . ARG C 1 94 ? 79.694 84.725 31.959 1.00 44.47 91 ARG C C 1
ATOM 2681 O O . ARG C 1 94 ? 79.407 85.904 32.162 1.00 45.12 91 ARG C O 1
ATOM 2689 N N . GLY C 1 95 ? 79.718 83.808 32.918 1.00 44.22 92 GLY C N 1
ATOM 2690 C CA . GLY C 1 95 ? 79.388 84.102 34.314 1.00 44.36 92 GLY C CA 1
ATOM 2691 C C . GLY C 1 95 ? 77.899 84.294 34.549 1.00 44.31 92 GLY C C 1
ATOM 2692 O O . GLY C 1 95 ? 77.503 85.153 35.334 1.00 44.59 92 GLY C O 1
ATOM 2693 N N . LEU C 1 96 ? 77.079 83.471 33.892 1.00 44.02 93 LEU C N 1
ATOM 2694 C CA . LEU C 1 96 ? 75.626 83.665 33.879 1.00 43.37 93 LEU C CA 1
ATOM 2695 C C . LEU C 1 96 ? 74.791 82.423 34.225 1.00 43.31 93 LEU C C 1
ATOM 2696 O O . LEU C 1 96 ? 73.559 82.514 34.310 1.00 42.88 93 LEU C O 1
ATOM 2701 N N . LEU C 1 97 ? 75.444 81.273 34.416 1.00 42.72 94 LEU C N 1
ATOM 2702 C CA . LEU C 1 97 ? 74.728 80.019 34.665 1.00 42.71 94 LEU C CA 1
ATOM 2703 C C . LEU C 1 97 ? 73.865 80.073 35.935 1.00 42.58 94 LEU C C 1
ATOM 2704 O O . LEU C 1 97 ? 72.708 79.639 35.916 1.00 42.63 94 LEU C O 1
ATOM 2709 N N . ARG C 1 98 ? 74.437 80.588 37.024 1.00 42.17 95 ARG C N 1
ATOM 2710 C CA . ARG C 1 98 ? 73.697 80.818 38.264 1.00 42.07 95 ARG C CA 1
ATOM 2711 C C . ARG C 1 98 ? 72.564 81.832 38.070 1.00 41.88 95 ARG C C 1
ATOM 2712 O O . ARG C 1 98 ? 71.461 81.614 38.552 1.00 41.99 95 ARG C O 1
ATOM 2714 N N . ARG C 1 99 ? 72.837 82.919 37.353 1.00 41.62 96 ARG C N 1
ATOM 2715 C CA . ARG C 1 99 ? 71.846 83.973 37.132 1.00 42.01 96 ARG C CA 1
ATOM 2716 C C . ARG C 1 99 ? 70.590 83.476 36.390 1.00 42.28 96 ARG C C 1
ATOM 2717 O O . ARG C 1 99 ? 69.453 83.787 36.791 1.00 43.08 96 ARG C O 1
ATOM 2719 N N . ILE C 1 100 ? 70.788 82.697 35.328 1.00 41.50 97 ILE C N 1
ATOM 2720 C CA . ILE C 1 100 ? 69.663 82.138 34.569 1.00 40.69 97 ILE C CA 1
ATOM 2721 C C . ILE C 1 100 ? 68.954 80.982 35.286 1.00 40.92 97 ILE C C 1
ATOM 2722 O O . ILE C 1 100 ? 67.910 80.511 34.835 1.00 40.76 97 ILE C O 1
ATOM 2727 N N . GLY C 1 101 ? 69.518 80.528 36.402 1.00 41.31 98 GLY C N 1
ATOM 2728 C CA . GLY C 1 101 ? 68.911 79.456 37.191 1.00 41.04 98 GLY C CA 1
ATOM 2729 C C . GLY C 1 101 ? 69.606 78.103 37.101 1.00 41.41 98 GLY C C 1
ATOM 2730 O O . GLY C 1 101 ? 69.096 77.101 37.597 1.00 40.90 98 GLY C O 1
ATOM 2731 N N . GLY C 1 102 ? 70.770 78.070 36.459 1.00 41.77 99 GLY C N 1
ATOM 2732 C CA . GLY C 1 102 ? 71.576 76.847 36.405 1.00 41.76 99 GLY C CA 1
ATOM 2733 C C . GLY C 1 102 ? 71.024 75.734 35.548 1.00 41.68 99 GLY C C 1
ATOM 2734 O O . GLY C 1 102 ? 70.014 75.901 34.845 1.00 41.40 99 GLY C O 1
ATOM 2735 N N . ALA C 1 103 ? 71.694 74.585 35.619 1.00 41.22 100 ALA C N 1
ATOM 2736 C CA . ALA C 1 103 ? 71.262 73.369 34.934 1.00 40.62 100 ALA C CA 1
ATOM 2737 C C . ALA C 1 103 ? 69.848 72.905 35.314 1.00 40.62 100 ALA C C 1
ATOM 2738 O O . ALA C 1 103 ? 69.143 72.354 34.460 1.00 40.50 100 ALA C O 1
ATOM 2740 N N . PRO C 1 104 ? 69.437 73.071 36.601 1.00 39.97 101 PRO C N 1
ATOM 2741 C CA . PRO C 1 104 ? 68.035 72.755 36.896 1.00 39.55 101 PRO C CA 1
ATOM 2742 C C . PRO C 1 104 ? 67.061 73.535 35.998 1.00 38.68 101 PRO C C 1
ATOM 2743 O O . PRO C 1 104 ? 66.123 72.935 35.475 1.00 38.99 101 PRO C O 1
ATOM 2747 N N . TYR C 1 105 ? 67.306 74.831 35.789 1.00 38.04 102 TYR C N 1
ATOM 2748 C CA . TYR C 1 105 ? 66.422 75.632 34.924 1.00 37.79 102 TYR C CA 1
ATOM 2749 C C . TYR C 1 105 ? 66.482 75.189 33.456 1.00 37.41 102 TYR C C 1
ATOM 2750 O O . TYR C 1 105 ? 65.455 75.097 32.800 1.00 37.17 102 TYR C O 1
ATOM 2759 N N . LEU C 1 106 ? 67.674 74.872 32.955 1.00 37.46 103 LEU C N 1
ATOM 2760 C CA . LEU C 1 106 ? 67.802 74.382 31.568 1.00 36.82 103 LEU C CA 1
ATOM 2761 C C . LEU C 1 106 ? 67.003 73.089 31.377 1.00 36.75 103 LEU C C 1
ATOM 2762 O O . LEU C 1 106 ? 66.377 72.883 30.324 1.00 36.25 103 LEU C O 1
ATOM 2767 N N . HIS C 1 107 ? 66.977 72.255 32.419 1.00 36.45 104 HIS C N 1
ATOM 2768 C CA . HIS C 1 107 ? 66.191 71.023 32.421 1.00 36.80 104 HIS C CA 1
ATOM 2769 C C . HIS C 1 107 ? 64.695 71.329 32.365 1.00 36.31 104 HIS C C 1
ATOM 2770 O O . HIS C 1 107 ? 63.935 70.652 31.666 1.00 35.91 104 HIS C O 1
ATOM 2777 N N . THR C 1 108 ? 64.288 72.360 33.098 1.00 35.99 105 THR C N 1
ATOM 2778 C CA . THR C 1 108 ? 62.911 72.838 33.063 1.00 35.68 105 THR C CA 1
ATOM 2779 C C . THR C 1 108 ? 62.504 73.236 31.636 1.00 34.59 105 THR C C 1
ATOM 2780 O O . THR C 1 108 ? 61.446 72.827 31.164 1.00 33.75 105 THR C O 1
ATOM 2784 N N . LEU C 1 109 ? 63.356 73.999 30.952 1.00 33.39 106 LEU C N 1
ATOM 2785 C CA . LEU C 1 109 ? 63.079 74.396 29.565 1.00 32.29 106 LEU C CA 1
ATOM 2786 C C . LEU C 1 109 ? 62.867 73.185 28.667 1.00 32.58 106 LEU C C 1
ATOM 2787 O O . LEU C 1 109 ? 61.910 73.132 27.894 1.00 32.20 106 LEU C O 1
ATOM 2792 N N . ILE C 1 110 ? 63.764 72.207 28.778 1.00 32.21 107 ILE C N 1
ATOM 2793 C CA . ILE C 1 110 ? 63.701 70.996 27.962 1.00 33.31 107 ILE C CA 1
ATOM 2794 C C . ILE C 1 110 ? 62.454 70.156 28.269 1.00 32.98 107 ILE C C 1
ATOM 2795 O O . ILE C 1 110 ? 61.864 69.570 27.361 1.00 33.46 107 ILE C O 1
ATOM 2800 N N . SER C 1 111 ? 62.050 70.123 29.536 1.00 33.12 108 SER C N 1
ATOM 2801 C CA . SER C 1 111 ? 60.814 69.438 29.924 1.00 34.52 108 SER C CA 1
ATOM 2802 C C . SER C 1 111 ? 59.557 70.150 29.414 1.00 34.13 108 SER C C 1
ATOM 2803 O O . SER C 1 111 ? 58.550 69.509 29.129 1.00 34.67 108 SER C O 1
ATOM 2806 N N . THR C 1 112 ? 59.620 71.475 29.299 1.00 33.87 109 THR C N 1
ATOM 2807 C CA . THR C 1 112 ? 58.416 72.286 29.059 1.00 33.15 109 THR C CA 1
ATOM 2808 C C . THR C 1 112 ? 57.902 72.208 27.619 1.00 32.75 109 THR C C 1
ATOM 2809 O O . THR C 1 112 ? 56.692 72.082 27.388 1.00 33.65 109 THR C O 1
ATOM 2813 N N . VAL C 1 113 ? 58.810 72.307 26.654 1.00 31.71 110 VAL C N 1
ATOM 2814 C CA . VAL C 1 113 ? 58.425 72.338 25.237 1.00 30.52 110 VAL C CA 1
ATOM 2815 C C . VAL C 1 113 ? 57.547 71.124 24.856 1.00 30.98 110 VAL C C 1
ATOM 2816 O O . VAL C 1 113 ? 57.939 69.977 25.080 1.00 30.91 110 VAL C O 1
ATOM 2820 N N . PRO C 1 114 ? 56.336 71.372 24.315 1.00 31.11 111 PRO C N 1
ATOM 2821 C CA . PRO C 1 114 ? 55.524 70.228 23.868 1.00 31.09 111 PRO C CA 1
ATOM 2822 C C . PRO C 1 114 ? 56.219 69.367 22.788 1.00 31.54 111 PRO C C 1
ATOM 2823 O O . PRO C 1 114 ? 56.403 68.164 22.994 1.00 30.94 111 PRO C O 1
ATOM 2827 N N . THR C 1 115 ? 56.595 69.991 21.672 1.00 31.09 112 THR C N 1
ATOM 2828 C CA . THR C 1 115 ? 57.181 69.325 20.503 1.00 31.90 112 THR C CA 1
ATOM 2829 C C . THR C 1 115 ? 58.264 70.263 19.975 1.00 32.19 112 THR C C 1
ATOM 2830 O O . THR C 1 115 ? 57.997 71.432 19.687 1.00 31.93 112 THR C O 1
ATOM 2834 N N . ALA C 1 116 ? 59.494 69.758 19.863 1.00 31.92 113 ALA C N 1
ATOM 2835 C CA . ALA C 1 116 ? 60.628 70.608 19.466 1.00 31.41 113 ALA C CA 1
ATOM 2836 C C . ALA C 1 116 ? 60.529 71.108 18.018 1.00 30.88 113 ALA C C 1
ATOM 2837 O O . ALA C 1 116 ? 60.883 72.253 17.734 1.00 30.96 113 ALA C O 1
ATOM 2839 N N . ALA C 1 117 ? 60.003 70.279 17.119 1.00 30.19 114 ALA C N 1
ATOM 2840 C CA . ALA C 1 117 ? 59.805 70.686 15.726 1.00 30.53 114 ALA C CA 1
ATOM 2841 C C . ALA C 1 117 ? 58.812 71.860 15.550 1.00 30.70 114 ALA C C 1
ATOM 2842 O O . ALA C 1 117 ? 58.752 72.457 14.466 1.00 30.78 114 ALA C O 1
ATOM 2844 N N . ASN C 1 118 ? 58.051 72.188 16.595 1.00 30.03 115 ASN C N 1
ATOM 2845 C CA . ASN C 1 118 ? 57.110 73.316 16.531 1.00 29.90 115 ASN C CA 1
ATOM 2846 C C . ASN C 1 118 ? 57.656 74.653 17.074 1.00 30.24 115 ASN C C 1
ATOM 2847 O O . ASN C 1 118 ? 56.887 75.630 17.252 1.00 29.93 115 ASN C O 1
ATOM 2852 N N . ALA C 1 119 ? 58.960 74.693 17.339 1.00 29.40 116 ALA C N 1
ATOM 2853 C CA . ALA C 1 119 ? 59.612 75.858 17.933 1.00 29.60 116 ALA C CA 1
ATOM 2854 C C . ALA C 1 119 ? 59.300 77.169 17.203 1.00 29.50 116 ALA C C 1
ATOM 2855 O O . ALA C 1 119 ? 59.144 78.199 17.857 1.00 28.93 116 ALA C O 1
ATOM 2857 N N . GLY C 1 120 ? 59.164 77.114 15.874 1.00 29.25 117 GLY C N 1
ATOM 2858 C CA . GLY C 1 120 ? 58.747 78.283 15.076 1.00 29.85 117 GLY C CA 1
ATOM 2859 C C . GLY C 1 120 ? 57.359 78.830 15.399 1.00 29.97 117 GLY C C 1
ATOM 2860 O O . GLY C 1 120 ? 57.125 80.055 15.362 1.00 28.30 117 GLY C O 1
ATOM 2861 N N . TYR C 1 121 ? 56.423 77.922 15.683 1.00 29.79 118 TYR C N 1
ATOM 2862 C CA . TYR C 1 121 ? 55.089 78.335 16.116 1.00 29.13 118 TYR C CA 1
ATOM 2863 C C . TYR C 1 121 ? 55.166 79.011 17.470 1.00 28.02 118 TYR C C 1
ATOM 2864 O O . TYR C 1 121 ? 54.490 80.025 17.698 1.00 27.85 118 TYR C O 1
ATOM 2873 N N . TYR C 1 122 ? 56.002 78.485 18.358 1.00 26.38 119 TYR C N 1
ATOM 2874 C CA . TYR C 1 122 ? 56.186 79.126 19.663 1.00 26.03 119 TYR C CA 1
ATOM 2875 C C . TYR C 1 122 ? 56.867 80.472 19.525 1.00 25.80 119 TYR C C 1
ATOM 2876 O O . TYR C 1 122 ? 56.512 81.403 20.235 1.00 24.26 119 TYR C O 1
ATOM 2885 N N . ALA C 1 123 ? 57.811 80.574 18.589 1.00 24.76 120 ALA C N 1
ATOM 2886 C CA . ALA C 1 123 ? 58.506 81.850 18.324 1.00 25.81 120 ALA C CA 1
ATOM 2887 C C . ALA C 1 123 ? 57.546 82.937 17.822 1.00 25.09 120 ALA C C 1
ATOM 2888 O O . ALA C 1 123 ? 57.646 84.090 18.230 1.00 25.49 120 ALA C O 1
ATOM 2890 N N . SER C 1 124 ? 56.628 82.569 16.927 1.00 25.65 121 SER C N 1
ATOM 2891 C CA . SER C 1 124 ? 55.597 83.507 16.455 1.00 26.21 121 SER C CA 1
ATOM 2892 C C . SER C 1 124 ? 54.796 84.090 17.626 1.00 26.07 121 SER C C 1
ATOM 2893 O O . SER C 1 124 ? 54.536 85.297 17.665 1.00 26.35 121 SER C O 1
ATOM 2896 N N . ILE C 1 125 ? 54.422 83.234 18.577 1.00 24.72 122 ILE C N 1
ATOM 2897 C CA . ILE C 1 125 ? 53.734 83.673 19.803 1.00 23.91 122 ILE C CA 1
ATOM 2898 C C . ILE C 1 125 ? 54.581 84.682 20.581 1.00 24.05 122 ILE C C 1
ATOM 2899 O O . ILE C 1 125 ? 54.076 85.745 20.972 1.00 23.05 122 ILE C O 1
ATOM 2904 N N . VAL C 1 126 ? 55.855 84.350 20.826 1.00 23.80 123 VAL C N 1
ATOM 2905 C CA . VAL C 1 126 ? 56.752 85.272 21.542 1.00 24.69 123 VAL C CA 1
ATOM 2906 C C . VAL C 1 126 ? 56.872 86.610 20.782 1.00 25.51 123 VAL C C 1
ATOM 2907 O O . VAL C 1 126 ? 56.807 87.682 21.397 1.00 26.48 123 VAL C O 1
ATOM 2911 N N . ALA C 1 127 ? 56.991 86.539 19.466 1.00 26.49 124 ALA C N 1
ATOM 2912 C CA . ALA C 1 127 ? 57.163 87.733 18.642 1.00 27.70 124 ALA C CA 1
ATOM 2913 C C . ALA C 1 127 ? 55.923 88.640 18.729 1.00 28.61 124 ALA C C 1
ATOM 2914 O O . ALA C 1 127 ? 56.056 89.856 18.913 1.00 29.00 124 ALA C O 1
ATOM 2916 N N . GLU C 1 128 ? 54.737 88.039 18.628 1.00 29.17 125 GLU C N 1
ATOM 2917 C CA . GLU C 1 128 ? 53.456 88.751 18.749 1.00 30.59 125 GLU C CA 1
ATOM 2918 C C . GLU C 1 128 ? 53.298 89.425 20.102 1.00 30.53 125 GLU C C 1
ATOM 2919 O O . GLU C 1 128 ? 52.867 90.584 20.178 1.00 30.90 125 GLU C O 1
ATOM 2925 N N . LYS C 1 129 ? 53.662 88.726 21.175 1.00 29.30 126 LYS C N 1
ATOM 2926 C CA . LYS C 1 129 ? 53.650 89.357 22.492 1.00 29.52 126 LYS C CA 1
ATOM 2927 C C . LYS C 1 129 ? 54.654 90.497 22.612 1.00 28.77 126 LYS C C 1
ATOM 2928 O O . LYS C 1 129 ? 54.375 91.517 23.252 1.00 28.28 126 LYS C O 1
ATOM 2934 N N . ALA C 1 130 ? 55.804 90.338 21.976 1.00 28.53 127 ALA C N 1
ATOM 2935 C CA . ALA C 1 130 ? 56.816 91.367 21.981 1.00 28.85 127 ALA C CA 1
ATOM 2936 C C . ALA C 1 130 ? 56.291 92.639 21.287 1.00 29.10 127 ALA C C 1
ATOM 2937 O O . ALA C 1 130 ? 56.490 93.744 21.782 1.00 28.72 127 ALA C O 1
ATOM 2939 N N . LEU C 1 131 ? 55.592 92.463 20.171 1.00 29.67 128 LEU C N 1
ATOM 2940 C CA . LEU C 1 131 ? 54.980 93.590 19.458 1.00 30.35 128 LEU C CA 1
ATOM 2941 C C . LEU C 1 131 ? 53.964 94.333 20.343 1.00 30.71 128 LEU C C 1
ATOM 2942 O O . LEU C 1 131 ? 54.025 95.567 20.441 1.00 30.72 128 LEU C O 1
ATOM 2947 N N . LEU C 1 132 ? 53.052 93.586 20.974 1.00 30.52 129 LEU C N 1
ATOM 2948 C CA . LEU C 1 132 ? 52.077 94.163 21.909 1.00 31.25 129 LEU C CA 1
ATOM 2949 C C . LEU C 1 132 ? 52.769 94.890 23.051 1.00 31.14 129 LEU C C 1
ATOM 2950 O O . LEU C 1 132 ? 52.344 95.976 23.442 1.00 31.11 129 LEU C O 1
ATOM 2955 N N . ARG C 1 133 ? 53.852 94.309 23.560 1.00 30.99 130 ARG C N 1
ATOM 2956 C CA . ARG C 1 133 ? 54.566 94.896 24.687 1.00 31.34 130 ARG C CA 1
ATOM 2957 C C . ARG C 1 133 ? 55.264 96.194 24.276 1.00 31.75 130 ARG C C 1
ATOM 2958 O O . ARG C 1 133 ? 55.328 97.150 25.065 1.00 32.02 130 ARG C O 1
ATOM 2966 N N . ARG C 1 134 ? 55.763 96.233 23.042 1.00 31.59 131 ARG C N 1
ATOM 2967 C CA . ARG C 1 134 ? 56.393 97.457 22.514 1.00 33.33 131 ARG C CA 1
ATOM 2968 C C . ARG C 1 134 ? 55.351 98.578 22.310 1.00 33.02 131 ARG C C 1
ATOM 2969 O O . ARG C 1 134 ? 55.672 99.760 22.435 1.00 33.62 131 ARG C O 1
ATOM 2977 N N . LEU C 1 135 ? 54.122 98.189 22.006 1.00 33.93 132 LEU C N 1
ATOM 2978 C CA . LEU C 1 135 ? 52.976 99.100 21.959 1.00 35.05 132 LEU C CA 1
ATOM 2979 C C . LEU C 1 135 ? 52.654 99.758 23.308 1.00 35.39 132 LEU C C 1
ATOM 2980 O O . LEU C 1 135 ? 52.496 100.990 23.376 1.00 36.19 132 LEU C O 1
ATOM 2985 N N . VAL C 1 136 ? 52.551 98.960 24.373 1.00 34.92 133 VAL C N 1
ATOM 2986 C CA . VAL C 1 136 ? 52.392 99.472 25.740 1.00 35.05 133 VAL C CA 1
ATOM 2987 C C . VAL C 1 136 ? 53.530 100.440 26.085 1.00 35.62 133 VAL C C 1
ATOM 2988 O O . VAL C 1 136 ? 53.303 101.558 26.559 1.00 34.09 133 VAL C O 1
ATOM 2992 N N . GLU C 1 137 ? 54.755 100.011 25.805 1.00 35.99 134 GLU C N 1
ATOM 2993 C CA . GLU C 1 137 ? 55.942 100.817 26.056 1.00 37.56 134 GLU C CA 1
ATOM 2994 C C . GLU C 1 137 ? 55.969 102.145 25.279 1.00 37.51 134 GLU C C 1
ATOM 2995 O O . GLU C 1 137 ? 56.348 103.184 25.841 1.00 37.82 134 GLU C O 1
ATOM 3001 N N . ALA C 1 138 ? 55.577 102.097 23.998 1.00 37.28 135 ALA C N 1
ATOM 3002 C CA . ALA C 1 138 ? 55.465 103.286 23.146 1.00 37.69 135 ALA C CA 1
ATOM 3003 C C . ALA C 1 138 ? 54.406 104.272 23.661 1.00 37.67 135 ALA C C 1
ATOM 3004 O O . ALA C 1 138 ? 54.689 105.466 23.793 1.00 37.23 135 ALA C O 1
ATOM 3006 N N . GLY C 1 139 ? 53.205 103.759 23.945 1.00 37.62 136 GLY C N 1
ATOM 3007 C CA . GLY C 1 139 ? 52.097 104.556 24.487 1.00 38.45 136 GLY C CA 1
ATOM 3008 C C . GLY C 1 139 ? 52.480 105.235 25.786 1.00 39.30 136 GLY C C 1
ATOM 3009 O O . GLY C 1 139 ? 52.210 106.427 25.981 1.00 39.05 136 GLY C O 1
ATOM 3010 N N . THR C 1 140 ? 53.127 104.477 26.673 1.00 39.45 137 THR C N 1
ATOM 3011 C CA . THR C 1 140 ? 53.592 105.009 27.943 1.00 40.92 137 THR C CA 1
ATOM 3012 C C . THR C 1 140 ? 54.537 106.173 27.719 1.00 41.97 137 THR C C 1
ATOM 3013 O O . THR C 1 140 ? 54.400 107.200 28.369 1.00 42.25 137 THR C O 1
ATOM 3017 N N . ARG C 1 141 ? 55.480 106.048 26.790 1.00 43.20 138 ARG C N 1
ATOM 3018 C CA . ARG C 1 141 ? 56.383 107.170 26.598 1.00 45.09 138 ARG C CA 1
ATOM 3019 C C . ARG C 1 141 ? 55.782 108.380 25.851 1.00 44.70 138 ARG C C 1
ATOM 3020 O O . ARG C 1 141 ? 56.188 109.508 26.131 1.00 45.18 138 ARG C O 1
ATOM 3028 N N . VAL C 1 142 ? 54.810 108.178 24.956 1.00 44.56 139 VAL C N 1
ATOM 3029 C CA . VAL C 1 142 ? 54.113 109.349 24.395 1.00 44.86 139 VAL C CA 1
ATOM 3030 C C . VAL C 1 142 ? 53.346 110.115 25.492 1.00 45.04 139 VAL C C 1
ATOM 3031 O O . VAL C 1 142 ? 53.348 111.346 25.501 1.00 44.96 139 VAL C O 1
ATOM 3035 N N . VAL C 1 143 ? 52.737 109.387 26.424 1.00 45.38 140 VAL C N 1
ATOM 3036 C CA . VAL C 1 143 ? 52.104 109.994 27.602 1.00 45.81 140 VAL C CA 1
ATOM 3037 C C . VAL C 1 143 ? 53.118 110.858 28.358 1.00 46.82 140 VAL C C 1
ATOM 3038 O O . VAL C 1 143 ? 52.857 112.037 28.636 1.00 46.69 140 VAL C O 1
ATOM 3042 N N . GLN C 1 144 ? 54.286 110.285 28.643 1.00 47.59 141 GLN C N 1
ATOM 3043 C CA . GLN C 1 144 ? 55.370 111.014 29.308 1.00 48.99 141 GLN C CA 1
ATOM 3044 C C . GLN C 1 144 ? 55.804 112.279 28.551 1.00 50.00 141 GLN C C 1
ATOM 3045 O O . GLN C 1 144 ? 56.099 113.313 29.173 1.00 50.20 141 GLN C O 1
ATOM 3047 N N . TYR C 1 145 ? 55.840 112.197 27.219 1.00 51.28 142 TYR C N 1
ATOM 3048 C CA . TYR C 1 145 ? 56.189 113.347 26.373 1.00 52.52 142 TYR C CA 1
ATOM 3049 C C . TYR C 1 145 ? 55.127 114.439 26.434 1.00 52.81 142 TYR C C 1
ATOM 3050 O O . TYR C 1 145 ? 55.446 115.620 26.330 1.00 53.03 142 TYR C O 1
ATOM 3059 N N . GLY C 1 146 ? 53.868 114.031 26.574 1.00 53.07 143 GLY C N 1
ATOM 3060 C CA . GLY C 1 146 ? 52.754 114.964 26.698 1.00 53.69 143 GLY C CA 1
ATOM 3061 C C . GLY C 1 146 ? 52.853 115.819 27.948 1.00 53.94 143 GLY C C 1
ATOM 3062 O O . GLY C 1 146 ? 52.648 117.033 27.890 1.00 54.09 143 GLY C O 1
ATOM 3063 N N . TYR C 1 147 ? 53.174 115.182 29.074 1.00 54.30 144 TYR C N 1
ATOM 3064 C CA . TYR C 1 147 ? 53.311 115.874 30.360 1.00 54.60 144 TYR C CA 1
ATOM 3065 C C . TYR C 1 147 ? 54.606 116.666 30.465 1.00 55.28 144 TYR C C 1
ATOM 3066 O O . TYR C 1 147 ? 54.779 117.478 31.379 1.00 55.58 144 TYR C O 1
ATOM 3075 N N . ALA C 1 148 ? 55.515 116.421 29.528 1.00 55.92 145 ALA C N 1
ATOM 3076 C CA . ALA C 1 148 ? 56.709 117.241 29.374 1.00 56.61 145 ALA C CA 1
ATOM 3077 C C . ALA C 1 148 ? 56.416 118.346 28.358 1.00 57.09 145 ALA C C 1
ATOM 3078 O O . ALA C 1 148 ? 55.633 118.146 27.420 1.00 57.17 145 ALA C O 1
ATOM 3080 N N . GLY C 1 149 ? 57.036 119.509 28.544 1.00 57.51 146 GLY C N 1
ATOM 3081 C CA . GLY C 1 149 ? 56.831 120.645 27.637 1.00 57.85 146 GLY C CA 1
ATOM 3082 C C . GLY C 1 149 ? 55.400 121.153 27.644 1.00 57.96 146 GLY C C 1
ATOM 3083 O O . GLY C 1 149 ? 54.648 120.905 28.593 1.00 58.32 146 GLY C O 1
ATOM 3084 N N . ALA C 1 156 ? 56.013 120.826 18.453 1.00 70.53 153 ALA C N 1
ATOM 3085 C CA . ALA C 1 156 ? 56.657 120.025 17.410 1.00 70.47 153 ALA C CA 1
ATOM 3086 C C . ALA C 1 156 ? 57.897 119.298 17.934 1.00 70.35 153 ALA C C 1
ATOM 3087 O O . ALA C 1 156 ? 58.335 118.303 17.346 1.00 70.39 153 ALA C O 1
ATOM 3089 N N . GLU C 1 157 ? 58.447 119.796 19.042 1.00 69.97 154 GLU C N 1
ATOM 3090 C CA . GLU C 1 157 ? 59.600 119.177 19.699 1.00 69.51 154 GLU C CA 1
ATOM 3091 C C . GLU C 1 157 ? 59.243 117.805 20.269 1.00 69.25 154 GLU C C 1
ATOM 3092 O O . GLU C 1 157 ? 60.082 116.902 20.335 1.00 69.37 154 GLU C O 1
ATOM 3094 N N . VAL C 1 158 ? 57.986 117.662 20.674 1.00 68.69 155 VAL C N 1
ATOM 3095 C CA . VAL C 1 158 ? 57.515 116.481 21.375 1.00 67.96 155 VAL C CA 1
ATOM 3096 C C . VAL C 1 158 ? 56.623 115.660 20.449 1.00 67.51 155 VAL C C 1
ATOM 3097 O O . VAL C 1 158 ? 56.706 114.427 20.422 1.00 67.31 155 VAL C O 1
ATOM 3101 N N . VAL C 1 159 ? 55.799 116.357 19.671 1.00 66.99 156 VAL C N 1
ATOM 3102 C CA . VAL C 1 159 ? 54.950 115.737 18.659 1.00 66.69 156 VAL C CA 1
ATOM 3103 C C . VAL C 1 159 ? 55.730 114.824 17.708 1.00 66.44 156 VAL C C 1
ATOM 3104 O O . VAL C 1 159 ? 55.233 113.768 17.313 1.00 66.46 156 VAL C O 1
ATOM 3106 N N . ASP C 1 160 ? 56.947 115.235 17.353 1.00 65.96 157 ASP C N 1
ATOM 3107 C CA . ASP C 1 160 ? 57.800 114.472 16.439 1.00 65.50 157 ASP C CA 1
ATOM 3108 C C . ASP C 1 160 ? 58.334 113.184 17.074 1.00 65.04 157 ASP C C 1
ATOM 3109 O O . ASP C 1 160 ? 58.207 112.103 16.488 1.00 65.00 157 ASP C O 1
ATOM 3111 N N . ARG C 1 161 ? 58.927 113.315 18.264 1.00 64.42 158 ARG C N 1
ATOM 3112 C CA . ARG C 1 161 ? 59.507 112.190 18.996 1.00 63.79 158 ARG C CA 1
ATOM 3113 C C . ARG C 1 161 ? 58.460 111.122 19.330 1.00 63.40 158 ARG C C 1
ATOM 3114 O O . ARG C 1 161 ? 58.744 109.922 19.261 1.00 63.20 158 ARG C O 1
ATOM 3116 N N . ALA C 1 162 ? 57.253 111.572 19.681 1.00 62.78 159 ALA C N 1
ATOM 3117 C CA . ALA C 1 162 ? 56.129 110.686 19.981 1.00 62.10 159 ALA C CA 1
ATOM 3118 C C . ALA C 1 162 ? 55.595 109.997 18.724 1.00 61.68 159 ALA C C 1
ATOM 3119 O O . ALA C 1 162 ? 55.234 108.819 18.759 1.00 61.36 159 ALA C O 1
ATOM 3121 N N . GLN C 1 163 ? 55.546 110.742 17.622 1.00 61.07 160 GLN C N 1
ATOM 3122 C CA . GLN C 1 163 ? 55.145 110.208 16.325 1.00 60.65 160 GLN C CA 1
ATOM 3123 C C . GLN C 1 163 ? 56.079 109.054 15.940 1.00 60.30 160 GLN C C 1
ATOM 3124 O O . GLN C 1 163 ? 55.619 107.973 15.555 1.00 60.17 160 GLN C O 1
ATOM 3130 N N . ALA C 1 164 ? 57.384 109.285 16.096 1.00 59.85 161 ALA C N 1
ATOM 3131 C CA . ALA C 1 164 ? 58.420 108.289 15.829 1.00 59.49 161 ALA C CA 1
ATOM 3132 C C . ALA C 1 164 ? 58.215 107.002 16.631 1.00 59.23 161 ALA C C 1
ATOM 3133 O O . ALA C 1 164 ? 58.296 105.904 16.081 1.00 59.23 161 ALA C O 1
ATOM 3135 N N . GLU C 1 165 ? 57.933 107.149 17.922 1.00 58.92 162 GLU C N 1
ATOM 3136 C CA . GLU C 1 165 ? 57.782 106.012 18.830 1.00 58.87 162 GLU C CA 1
ATOM 3137 C C . GLU C 1 165 ? 56.740 104.978 18.401 1.00 58.49 162 GLU C C 1
ATOM 3138 O O . GLU C 1 165 ? 56.929 103.788 18.622 1.00 58.52 162 GLU C O 1
ATOM 3144 N N . ILE C 1 166 ? 55.646 105.416 17.789 1.00 58.40 163 ILE C N 1
ATOM 3145 C CA . ILE C 1 166 ? 54.548 104.486 17.516 1.00 58.67 163 ILE C CA 1
ATOM 3146 C C . ILE C 1 166 ? 54.539 103.916 16.080 1.00 58.91 163 ILE C C 1
ATOM 3147 O O . ILE C 1 166 ? 53.939 102.861 15.836 1.00 58.66 163 ILE C O 1
ATOM 3152 N N . TYR C 1 167 ? 55.222 104.590 15.147 1.00 59.26 164 TYR C N 1
ATOM 3153 C CA . TYR C 1 167 ? 55.505 103.983 13.831 1.00 60.19 164 TYR C CA 1
ATOM 3154 C C . TYR C 1 167 ? 56.743 103.093 13.901 1.00 60.61 164 TYR C C 1
ATOM 3155 O O . TYR C 1 167 ? 56.955 102.248 13.031 1.00 60.86 164 TYR C O 1
ATOM 3164 N N . ASP C 1 168 ? 57.543 103.298 14.948 1.00 61.20 165 ASP C N 1
ATOM 3165 C CA . ASP C 1 168 ? 58.750 102.519 15.233 1.00 61.89 165 ASP C CA 1
ATOM 3166 C C . ASP C 1 168 ? 58.427 101.122 15.799 1.00 61.94 165 ASP C C 1
ATOM 3167 O O . ASP C 1 168 ? 59.301 100.258 15.860 1.00 62.19 165 ASP C O 1
ATOM 3172 N N . VAL C 1 169 ? 57.171 100.907 16.196 1.00 62.02 166 VAL C N 1
ATOM 3173 C CA . VAL C 1 169 ? 56.744 99.693 16.918 1.00 61.90 166 VAL C CA 1
ATOM 3174 C C . VAL C 1 169 ? 56.900 98.387 16.114 1.00 61.89 166 VAL C C 1
ATOM 3175 O O . VAL C 1 169 ? 56.409 98.260 14.987 1.00 61.84 166 VAL C O 1
ATOM 3179 N N . ARG D 1 25 ? 6.684 127.280 35.053 1.00 45.35 22 ARG D N 1
ATOM 3180 C CA . ARG D 1 25 ? 7.889 127.457 34.192 1.00 44.80 22 ARG D CA 1
ATOM 3181 C C . ARG D 1 25 ? 7.944 128.877 33.631 1.00 44.51 22 ARG D C 1
ATOM 3182 O O . ARG D 1 25 ? 6.902 129.522 33.412 1.00 44.98 22 ARG D O 1
ATOM 3184 N N . GLN D 1 26 ? 9.160 129.352 33.390 1.00 43.18 23 GLN D N 1
ATOM 3185 C CA . GLN D 1 26 ? 9.358 130.671 32.839 1.00 41.99 23 GLN D CA 1
ATOM 3186 C C . GLN D 1 26 ? 8.829 130.719 31.409 1.00 40.30 23 GLN D C 1
ATOM 3187 O O . GLN D 1 26 ? 9.191 129.882 30.591 1.00 39.97 23 GLN D O 1
ATOM 3193 N N . PRO D 1 27 ? 7.956 131.693 31.117 1.00 38.98 24 PRO D N 1
ATOM 3194 C CA . PRO D 1 27 ? 7.496 131.929 29.760 1.00 38.45 24 PRO D CA 1
ATOM 3195 C C . PRO D 1 27 ? 8.708 132.280 28.903 1.00 37.53 24 PRO D C 1
ATOM 3196 O O . PRO D 1 27 ? 9.572 133.013 29.368 1.00 37.99 24 PRO D O 1
ATOM 3200 N N . PRO D 1 28 ? 8.790 131.737 27.670 1.00 36.75 25 PRO D N 1
ATOM 3201 C CA . PRO D 1 28 ? 9.940 132.069 26.823 1.00 35.33 25 PRO D CA 1
ATOM 3202 C C . PRO D 1 28 ? 10.080 133.583 26.596 1.00 34.44 25 PRO D C 1
ATOM 3203 O O . PRO D 1 28 ? 9.111 134.264 26.239 1.00 34.15 25 PRO D O 1
ATOM 3207 N N . GLN D 1 29 ? 11.291 134.082 26.815 1.00 33.08 26 GLN D N 1
ATOM 3208 C CA . GLN D 1 29 ? 11.592 135.522 26.761 1.00 32.05 26 GLN D CA 1
ATOM 3209 C C . GLN D 1 29 ? 13.105 135.694 26.803 1.00 31.80 26 GLN D C 1
ATOM 3210 O O . GLN D 1 29 ? 13.825 134.763 27.196 1.00 31.19 26 GLN D O 1
ATOM 3216 N N . ASP D 1 30 ? 13.591 136.864 26.380 1.00 30.81 27 ASP D N 1
ATOM 3217 C CA . ASP D 1 30 ? 14.993 137.224 26.574 1.00 30.55 27 ASP D CA 1
ATOM 3218 C C . ASP D 1 30 ? 15.052 138.706 26.953 1.00 30.29 27 ASP D C 1
ATOM 3219 O O . ASP D 1 30 ? 15.027 139.563 26.082 1.00 29.70 27 ASP D O 1
ATOM 3224 N N . LEU D 1 31 ? 15.114 138.978 28.250 1.00 29.82 28 LEU D N 1
ATOM 3225 C CA . LEU D 1 31 ? 15.028 140.350 28.767 1.00 30.42 28 LEU D CA 1
ATOM 3226 C C . LEU D 1 31 ? 16.231 141.239 28.383 1.00 29.49 28 LEU D C 1
ATOM 3227 O O . LEU D 1 31 ? 16.061 142.427 28.121 1.00 29.71 28 LEU D O 1
ATOM 3232 N N . ALA D 1 32 ? 17.423 140.647 28.295 1.00 28.99 29 ALA D N 1
ATOM 3233 C CA . ALA D 1 32 ? 18.605 141.364 27.810 1.00 28.29 29 ALA D CA 1
ATOM 3234 C C . ALA D 1 32 ? 18.454 141.778 26.337 1.00 28.25 29 ALA D C 1
ATOM 3235 O O . ALA D 1 32 ? 18.869 142.883 25.958 1.00 27.56 29 ALA D O 1
ATOM 3237 N N . ALA D 1 33 ? 17.850 140.902 25.526 1.00 27.03 30 ALA D N 1
ATOM 3238 C CA . ALA D 1 33 ? 17.604 141.197 24.105 1.00 27.21 30 ALA D CA 1
ATOM 3239 C C . ALA D 1 33 ? 16.551 142.281 23.951 1.00 26.33 30 ALA D C 1
ATOM 3240 O O . ALA D 1 33 ? 16.690 143.130 23.082 1.00 26.87 30 ALA D O 1
ATOM 3242 N N . GLU D 1 34 ? 15.505 142.225 24.782 1.00 25.75 31 GLU D N 1
ATOM 3243 C CA . GLU D 1 34 ? 14.482 143.289 24.836 1.00 25.85 31 GLU D CA 1
ATOM 3244 C C . GLU D 1 34 ? 15.113 144.648 25.148 1.00 25.78 31 GLU D C 1
ATOM 3245 O O . GLU D 1 34 ? 14.848 145.638 24.446 1.00 25.88 31 GLU D O 1
ATOM 3251 N N . GLN D 1 35 ? 15.944 144.698 26.193 1.00 25.95 32 GLN D N 1
ATOM 3252 C CA . GLN D 1 35 ? 16.655 145.939 26.557 1.00 26.42 32 GLN D CA 1
ATOM 3253 C C . GLN D 1 35 ? 17.567 146.466 25.437 1.00 26.70 32 GLN D C 1
ATOM 3254 O O . GLN D 1 35 ? 17.619 147.670 25.179 1.00 26.52 32 GLN D O 1
ATOM 3260 N N . SER D 1 36 ? 18.267 145.554 24.766 1.00 25.99 33 SER D N 1
ATOM 3261 C CA . SER D 1 36 ? 19.211 145.907 23.714 1.00 26.41 33 SER D CA 1
ATOM 3262 C C . SER D 1 36 ? 18.498 146.436 22.474 1.00 26.12 33 SER D C 1
ATOM 3263 O O . SER D 1 36 ? 18.965 147.385 21.842 1.00 25.25 33 SER D O 1
ATOM 3266 N N . VAL D 1 37 ? 17.358 145.836 22.126 1.00 25.50 34 VAL D N 1
ATOM 3267 C CA . VAL D 1 37 ? 16.579 146.345 21.017 1.00 25.71 34 VAL D CA 1
ATOM 3268 C C . VAL D 1 37 ? 16.219 147.812 21.280 1.00 25.68 34 VAL D C 1
ATOM 3269 O O . VAL D 1 37 ? 16.428 148.682 20.423 1.00 24.23 34 VAL D O 1
ATOM 3273 N N . LEU D 1 38 ? 15.651 148.063 22.454 1.00 25.99 35 LEU D N 1
ATOM 3274 C CA . LEU D 1 38 ? 15.189 149.396 22.816 1.00 27.65 35 LEU D CA 1
ATOM 3275 C C . LEU D 1 38 ? 16.349 150.387 22.942 1.00 27.75 35 LEU D C 1
ATOM 3276 O O . LEU D 1 38 ? 16.232 151.522 22.482 1.00 27.46 35 LEU D O 1
ATOM 3281 N N . GLY D 1 39 ? 17.446 149.943 23.562 1.00 28.46 36 GLY D N 1
ATOM 3282 C CA . GLY D 1 39 ? 18.695 150.721 23.640 1.00 29.22 36 GLY D CA 1
ATOM 3283 C C . GLY D 1 39 ? 19.189 151.159 22.279 1.00 29.69 36 GLY D C 1
ATOM 3284 O O . GLY D 1 39 ? 19.433 152.352 22.061 1.00 30.62 36 GLY D O 1
ATOM 3285 N N . GLY D 1 40 ? 19.340 150.206 21.354 1.00 29.28 37 GLY D N 1
ATOM 3286 C CA . GLY D 1 40 ? 19.740 150.510 19.974 1.00 29.63 37 GLY D CA 1
ATOM 3287 C C . GLY D 1 40 ? 18.810 151.493 19.249 1.00 30.43 37 GLY D C 1
ATOM 3288 O O . GLY D 1 40 ? 19.280 152.401 18.535 1.00 30.28 37 GLY D O 1
ATOM 3289 N N . MET D 1 41 ? 17.500 151.319 19.432 1.00 29.98 38 MET D N 1
ATOM 3290 C CA . MET D 1 41 ? 16.488 152.203 18.820 1.00 30.76 38 MET D CA 1
ATOM 3291 C C . MET D 1 41 ? 16.624 153.641 19.311 1.00 30.26 38 MET D C 1
ATOM 3292 O O . MET D 1 41 ? 16.485 154.581 18.524 1.00 30.15 38 MET D O 1
ATOM 3297 N N . LEU D 1 42 ? 16.909 153.791 20.603 1.00 30.44 39 LEU D N 1
ATOM 3298 C CA . LEU D 1 42 ? 17.119 155.099 21.235 1.00 31.60 39 LEU D CA 1
ATOM 3299 C C . LEU D 1 42 ? 18.395 155.799 20.737 1.00 32.93 39 LEU D C 1
ATOM 3300 O O . LEU D 1 42 ? 18.544 157.013 20.902 1.00 32.85 39 LEU D O 1
ATOM 3305 N N . LEU D 1 43 ? 19.295 155.030 20.112 1.00 33.67 40 LEU D N 1
ATOM 3306 C CA . LEU D 1 43 ? 20.625 155.505 19.737 1.00 34.06 40 LEU D CA 1
ATOM 3307 C C . LEU D 1 43 ? 20.793 155.687 18.232 1.00 35.02 40 LEU D C 1
ATOM 3308 O O . LEU D 1 43 ? 21.754 156.327 17.796 1.00 36.36 40 LEU D O 1
ATOM 3313 N N . SER D 1 44 ? 19.863 155.157 17.437 1.00 35.38 41 SER D N 1
ATOM 3314 C CA . SER D 1 44 ? 20.040 155.146 15.989 1.00 36.12 41 SER D CA 1
ATOM 3315 C C . SER D 1 44 ? 18.713 155.060 15.239 1.00 36.57 41 SER D C 1
ATOM 3316 O O . SER D 1 44 ? 17.944 154.113 15.418 1.00 36.08 41 SER D O 1
ATOM 3319 N N . LYS D 1 45 ? 18.448 156.046 14.389 1.00 36.86 42 LYS D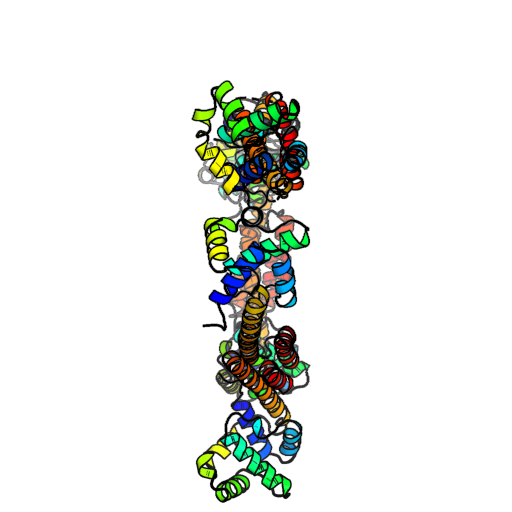 N 1
ATOM 3320 C CA . LYS D 1 45 ? 17.201 156.072 13.622 1.00 38.04 42 LYS D CA 1
ATOM 3321 C C . LYS D 1 45 ? 17.115 154.891 12.665 1.00 38.02 42 LYS D C 1
ATOM 3322 O O . LYS D 1 45 ? 16.028 154.361 12.412 1.00 38.01 42 LYS D O 1
ATOM 3328 N N . ASP D 1 46 ? 18.264 154.493 12.122 1.00 38.86 43 ASP D N 1
ATOM 3329 C CA . ASP D 1 46 ? 18.317 153.360 11.200 1.00 39.73 43 ASP D CA 1
ATOM 3330 C C . ASP D 1 46 ? 17.941 152.059 11.922 1.00 39.19 43 ASP D C 1
ATOM 3331 O O . ASP D 1 46 ? 17.369 151.170 11.312 1.00 39.69 43 ASP D O 1
ATOM 3336 N N . ALA D 1 47 ? 18.261 151.963 13.214 1.00 38.84 44 ALA D N 1
ATOM 3337 C CA . ALA D 1 47 ? 17.903 150.798 14.045 1.00 38.77 44 ALA D CA 1
ATOM 3338 C C . ALA D 1 47 ? 16.378 150.626 14.176 1.00 38.73 44 ALA D C 1
ATOM 3339 O O . ALA D 1 47 ? 15.870 149.507 14.140 1.00 38.37 44 ALA D O 1
ATOM 3341 N N . ILE D 1 48 ? 15.666 151.741 14.337 1.00 38.90 45 ILE D N 1
ATOM 3342 C CA . ILE D 1 48 ? 14.196 151.747 14.385 1.00 39.19 45 ILE D CA 1
ATOM 3343 C C . ILE D 1 48 ? 13.602 151.189 13.082 1.00 40.01 45 ILE D C 1
ATOM 3344 O O . ILE D 1 48 ? 12.664 150.378 13.116 1.00 39.61 45 ILE D O 1
ATOM 3349 N N . ALA D 1 49 ? 14.154 151.607 11.943 1.00 41.23 46 ALA D N 1
ATOM 3350 C CA . ALA D 1 49 ? 13.756 151.037 10.647 1.00 42.74 46 ALA D CA 1
ATOM 3351 C C . ALA D 1 49 ? 13.979 149.521 10.612 1.00 43.52 46 ALA D C 1
ATOM 3352 O O . ALA D 1 49 ? 13.085 148.766 10.204 1.00 44.15 46 ALA D O 1
ATOM 3354 N N . ASP D 1 50 ? 15.157 149.084 11.061 1.00 44.13 47 ASP D N 1
ATOM 3355 C CA . ASP D 1 50 ? 15.506 147.659 11.129 1.00 44.93 47 ASP D CA 1
ATOM 3356 C C . ASP D 1 50 ? 14.570 146.841 12.032 1.00 44.91 47 ASP D C 1
ATOM 3357 O O . ASP D 1 50 ? 14.151 145.744 11.660 1.00 45.02 47 ASP D O 1
ATOM 3362 N N . VAL D 1 51 ? 14.266 147.382 13.213 1.00 44.79 48 VAL D N 1
ATOM 3363 C CA . VAL D 1 51 ? 13.438 146.705 14.212 1.00 44.93 48 VAL D CA 1
ATOM 3364 C C . VAL D 1 51 ? 11.961 146.639 13.787 1.00 45.82 48 VAL D C 1
ATOM 3365 O O . VAL D 1 51 ? 11.290 145.631 14.027 1.00 45.77 48 VAL D O 1
ATOM 3369 N N . LEU D 1 52 ? 11.475 147.710 13.157 1.00 46.85 49 LEU D N 1
ATOM 3370 C CA . LEU D 1 52 ? 10.083 147.817 12.705 1.00 48.30 49 LEU D CA 1
ATOM 3371 C C . LEU D 1 52 ? 9.691 146.690 11.767 1.00 49.05 49 LEU D C 1
ATOM 3372 O O . LEU D 1 52 ? 8.531 146.281 11.724 1.00 49.42 49 LEU D O 1
ATOM 3377 N N . GLU D 1 53 ? 10.665 146.203 11.006 1.00 49.75 50 GLU D N 1
ATOM 3378 C CA . GLU D 1 53 ? 10.439 145.119 10.063 1.00 50.85 50 GLU D CA 1
ATOM 3379 C C . GLU D 1 53 ? 10.250 143.779 10.786 1.00 50.46 50 GLU D C 1
ATOM 3380 O O . GLU D 1 53 ? 9.691 142.849 10.212 1.00 50.87 50 GLU D O 1
ATOM 3386 N N . ARG D 1 54 ? 10.678 143.708 12.051 1.00 50.02 51 ARG D N 1
ATOM 3387 C CA . ARG D 1 54 ? 10.780 142.440 12.785 1.00 49.34 51 ARG D CA 1
ATOM 3388 C C . ARG D 1 54 ? 9.839 142.261 13.978 1.00 48.85 51 ARG D C 1
ATOM 3389 O O . ARG D 1 54 ? 9.589 141.125 14.390 1.00 49.15 51 ARG D O 1
ATOM 3397 N N . LEU D 1 55 ? 9.319 143.357 14.526 1.00 47.79 52 LEU D N 1
ATOM 3398 C CA . LEU D 1 55 ? 8.569 143.311 15.787 1.00 47.37 52 LEU D CA 1
ATOM 3399 C C . LEU D 1 55 ? 7.224 144.029 15.758 1.00 47.31 52 LEU D C 1
ATOM 3400 O O . LEU D 1 55 ? 6.916 144.779 14.825 1.00 47.49 52 LEU D O 1
ATOM 3405 N N . ARG D 1 56 ? 6.434 143.762 16.800 1.00 46.48 53 ARG D N 1
ATOM 3406 C CA . ARG D 1 56 ? 5.260 144.528 17.167 1.00 45.63 53 ARG D CA 1
ATOM 3407 C C . ARG D 1 56 ? 5.396 144.799 18.662 1.00 45.23 53 ARG D C 1
ATOM 3408 O O . ARG D 1 56 ? 6.101 144.060 19.350 1.00 45.03 53 ARG D O 1
ATOM 3410 N N . PRO D 1 57 ? 4.741 145.862 19.177 1.00 44.60 54 PRO D N 1
ATOM 3411 C CA . PRO D 1 57 ? 4.741 146.135 20.626 1.00 43.77 54 PRO D CA 1
ATOM 3412 C C . PRO D 1 57 ? 4.465 144.900 21.502 1.00 42.86 54 PRO D C 1
ATOM 3413 O O . PRO D 1 57 ? 5.028 144.782 22.596 1.00 41.84 54 PRO D O 1
ATOM 3417 N N . GLY D 1 58 ? 3.586 144.011 21.017 1.00 41.87 55 GLY D N 1
ATOM 3418 C CA . GLY D 1 58 ? 3.140 142.830 21.766 1.00 40.39 55 GLY D CA 1
ATOM 3419 C C . GLY D 1 58 ? 4.160 141.708 21.856 1.00 39.39 55 GLY D C 1
ATOM 3420 O O . GLY D 1 58 ? 4.012 140.782 22.660 1.00 39.06 55 GLY D O 1
ATOM 3421 N N . ASP D 1 59 ? 5.200 141.780 21.027 1.00 38.34 56 ASP D N 1
ATOM 3422 C CA . ASP D 1 59 ? 6.311 140.840 21.113 1.00 37.18 56 ASP D CA 1
ATOM 3423 C C . ASP D 1 59 ? 7.125 140.980 22.409 1.00 35.82 56 ASP D C 1
ATOM 3424 O O . ASP D 1 59 ? 7.837 140.039 22.808 1.00 35.12 56 ASP D O 1
ATOM 3429 N N . PHE D 1 60 ? 7.020 142.140 23.060 1.00 34.06 57 PHE D N 1
ATOM 3430 C CA . PHE D 1 60 ? 7.745 142.388 24.301 1.00 33.13 57 PHE D CA 1
ATOM 3431 C C . PHE D 1 60 ? 7.051 141.717 25.483 1.00 33.52 57 PHE D C 1
ATOM 3432 O O . PHE D 1 60 ? 5.827 141.808 25.635 1.00 32.95 57 PHE D O 1
ATOM 3440 N N . TYR D 1 61 ? 7.825 141.018 26.309 1.00 33.29 58 TYR D N 1
ATOM 3441 C CA . TYR D 1 61 ? 7.242 140.355 27.465 1.00 33.83 58 TYR D CA 1
ATOM 3442 C C . TYR D 1 61 ? 6.832 141.357 28.541 1.00 34.41 58 TYR D C 1
ATOM 3443 O O . TYR D 1 61 ? 5.728 141.265 29.082 1.00 33.92 58 TYR D O 1
ATOM 3452 N N . ARG D 1 62 ? 7.710 142.313 28.837 1.00 35.02 59 ARG D N 1
ATOM 3453 C CA . ARG D 1 62 ? 7.442 143.256 29.911 1.00 35.84 59 ARG D CA 1
ATOM 3454 C C . ARG D 1 62 ? 6.582 144.397 29.369 1.00 35.88 59 ARG D C 1
ATOM 3455 O O . ARG D 1 62 ? 6.924 144.992 28.332 1.00 35.41 59 ARG D O 1
ATOM 3463 N N . PRO D 1 63 ? 5.462 144.705 30.065 1.00 35.70 60 PRO D N 1
ATOM 3464 C CA . PRO D 1 63 ? 4.602 145.853 29.735 1.00 35.66 60 PRO D CA 1
ATOM 3465 C C . PRO D 1 63 ? 5.401 147.135 29.570 1.00 35.45 60 PRO D C 1
ATOM 3466 O O . PRO D 1 63 ? 5.157 147.871 28.611 1.00 35.85 60 PRO D O 1
ATOM 3470 N N . ALA D 1 64 ? 6.326 147.394 30.502 1.00 34.44 61 ALA D N 1
ATOM 3471 C CA . ALA D 1 64 ? 7.255 148.536 30.448 1.00 34.40 61 ALA D CA 1
ATOM 3472 C C . ALA D 1 64 ? 7.981 148.665 29.110 1.00 34.40 61 ALA D C 1
ATOM 3473 O O . ALA D 1 64 ? 8.117 149.769 28.565 1.00 33.91 61 ALA D O 1
ATOM 3475 N N . HIS D 1 65 ? 8.444 147.530 28.580 1.00 33.64 62 HIS D N 1
ATOM 3476 C CA . HIS D 1 65 ? 9.101 147.517 27.292 1.00 33.18 62 HIS D CA 1
ATOM 3477 C C . HIS D 1 65 ? 8.162 147.839 26.133 1.00 33.53 62 HIS D C 1
ATOM 3478 O O . HIS D 1 65 ? 8.543 148.575 25.218 1.00 32.04 62 HIS D O 1
ATOM 3485 N N . GLN D 1 66 ? 6.932 147.320 26.193 1.00 33.81 63 GLN D N 1
ATOM 3486 C CA . GLN D 1 66 ? 5.903 147.636 25.189 1.00 35.10 63 GLN D CA 1
ATOM 3487 C C . GLN D 1 66 ? 5.614 149.137 25.165 1.00 34.41 63 GLN D C 1
ATOM 3488 O O . GLN D 1 66 ? 5.445 149.708 24.094 1.00 34.83 63 GLN D O 1
ATOM 3494 N N . ASN D 1 67 ? 5.557 149.761 26.344 1.00 34.22 64 ASN D N 1
ATOM 3495 C CA . ASN D 1 67 ? 5.280 151.207 26.466 1.00 34.47 64 ASN D CA 1
ATOM 3496 C C . ASN D 1 67 ? 6.382 152.070 25.843 1.00 34.11 64 ASN D C 1
ATOM 3497 O O . ASN D 1 67 ? 6.096 152.990 25.067 1.00 34.16 64 ASN D O 1
ATOM 3502 N N . VAL D 1 68 ? 7.635 151.746 26.161 1.00 33.21 65 VAL D N 1
ATOM 3503 C CA . VAL D 1 68 ? 8.798 152.426 25.562 1.00 32.60 65 VAL D CA 1
ATOM 3504 C C . VAL D 1 68 ? 8.780 152.278 24.030 1.00 32.12 65 VAL D C 1
ATOM 3505 O O . VAL D 1 68 ? 8.881 153.269 23.298 1.00 31.79 65 VAL D O 1
ATOM 3509 N N . TYR D 1 69 ? 8.626 151.041 23.559 1.00 31.86 66 TYR D N 1
ATOM 3510 C CA . TYR D 1 69 ? 8.567 150.743 22.130 1.00 31.58 66 TYR D CA 1
ATOM 3511 C C . TYR D 1 69 ? 7.515 151.581 21.383 1.00 32.13 66 TYR D C 1
ATOM 3512 O O . TYR D 1 69 ? 7.784 152.118 20.298 1.00 31.49 66 TYR D O 1
ATOM 3521 N N . ASP D 1 70 ? 6.321 151.655 21.970 1.00 32.57 67 ASP D N 1
ATOM 3522 C CA . ASP D 1 70 ? 5.193 152.393 21.400 1.00 34.18 67 ASP D CA 1
ATOM 3523 C C . ASP D 1 70 ? 5.514 153.891 21.298 1.00 34.05 67 ASP D C 1
ATOM 3524 O O . ASP D 1 70 ? 5.265 154.506 20.258 1.00 34.80 67 ASP D O 1
ATOM 3529 N N . ALA D 1 71 ? 6.087 154.447 22.368 1.00 33.58 68 ALA D N 1
ATOM 3530 C CA . ALA D 1 71 ? 6.543 155.837 22.395 1.00 33.32 68 ALA D CA 1
ATOM 3531 C C . ALA D 1 71 ? 7.549 156.162 21.272 1.00 33.50 68 ALA D C 1
ATOM 3532 O O . ALA D 1 71 ? 7.364 157.136 20.520 1.00 33.32 68 ALA D O 1
ATOM 3534 N N . ILE D 1 72 ? 8.587 155.332 21.132 1.00 32.71 69 ILE D N 1
ATOM 3535 C CA . ILE D 1 72 ? 9.568 155.479 20.068 1.00 32.19 69 ILE D CA 1
ATOM 3536 C C . ILE D 1 72 ? 8.916 155.508 18.673 1.00 32.83 69 ILE D C 1
ATOM 3537 O O . ILE D 1 72 ? 9.195 156.412 17.873 1.00 31.73 69 ILE D O 1
ATOM 3542 N N . LEU D 1 73 ? 8.045 154.532 18.407 1.00 34.02 70 LEU D N 1
ATOM 3543 C CA . LEU D 1 73 ? 7.328 154.415 17.127 1.00 35.72 70 LEU D CA 1
ATOM 3544 C C . LEU D 1 73 ? 6.403 155.597 16.810 1.00 36.11 70 LEU D C 1
ATOM 3545 O O . LEU D 1 73 ? 6.301 156.011 15.661 1.00 36.23 70 LEU D O 1
ATOM 3550 N N . ASP D 1 74 ? 5.735 156.120 17.837 1.00 36.98 71 ASP D N 1
ATOM 3551 C CA . ASP D 1 74 ? 4.875 157.291 17.705 1.00 37.78 71 ASP D CA 1
ATOM 3552 C C . ASP D 1 74 ? 5.694 158.509 17.265 1.00 37.55 71 ASP D C 1
ATOM 3553 O O . ASP D 1 74 ? 5.362 159.152 16.261 1.00 36.83 71 ASP D O 1
ATOM 3558 N N . LEU D 1 75 ? 6.769 158.803 18.006 1.00 37.62 72 LEU D N 1
ATOM 3559 C CA . LEU D 1 75 ? 7.735 159.840 17.620 1.00 37.44 72 LEU D CA 1
ATOM 3560 C C . LEU D 1 75 ? 8.265 159.626 16.198 1.00 37.83 72 LEU D C 1
ATOM 3561 O O . LEU D 1 75 ? 8.188 160.518 15.349 1.00 38.00 72 LEU D O 1
ATOM 3566 N N . TYR D 1 76 ? 8.797 158.433 15.948 1.00 37.84 73 TYR D N 1
ATOM 3567 C CA . TYR D 1 76 ? 9.356 158.073 14.644 1.00 38.28 73 TYR D CA 1
ATOM 3568 C C . TYR D 1 76 ? 8.365 158.327 13.507 1.00 38.42 73 TYR D C 1
ATOM 3569 O O . TYR D 1 76 ? 8.746 158.868 12.462 1.00 38.19 73 TYR D O 1
ATOM 3578 N N . GLY D 1 77 ? 7.110 157.918 13.727 1.00 38.65 74 GLY D N 1
ATOM 3579 C CA . GLY D 1 77 ? 6.019 158.069 12.759 1.00 39.77 74 GLY D CA 1
ATOM 3580 C C . GLY D 1 77 ? 5.675 159.511 12.415 1.00 40.31 74 GLY D C 1
ATOM 3581 O O . GLY D 1 77 ? 5.120 159.769 11.352 1.00 40.71 74 GLY D O 1
ATOM 3582 N N . ARG D 1 78 ? 6.020 160.434 13.316 1.00 40.40 75 ARG D N 1
ATOM 3583 C CA . ARG D 1 78 ? 5.825 161.881 13.151 1.00 41.15 75 ARG D CA 1
ATOM 3584 C C . ARG D 1 78 ? 7.061 162.597 12.598 1.00 41.30 75 ARG D C 1
ATOM 3585 O O . ARG D 1 78 ? 7.087 163.826 12.499 1.00 41.34 75 ARG D O 1
ATOM 3593 N N . GLY D 1 79 ? 8.086 161.824 12.250 1.00 40.99 76 GLY D N 1
ATOM 3594 C CA . GLY D 1 79 ? 9.368 162.378 11.832 1.00 40.95 76 GLY D CA 1
ATOM 3595 C C . GLY D 1 79 ? 10.121 163.078 12.952 1.00 40.76 76 GLY D C 1
ATOM 3596 O O . GLY D 1 79 ? 10.939 163.951 12.690 1.00 41.47 76 GLY D O 1
ATOM 3597 N N . GLU D 1 80 ? 9.855 162.690 14.196 1.00 40.45 77 GLU D N 1
ATOM 3598 C CA . GLU D 1 80 ? 10.525 163.285 15.343 1.00 40.57 77 GLU D CA 1
ATOM 3599 C C . GLU D 1 80 ? 11.644 162.386 15.884 1.00 40.76 77 GLU D C 1
ATOM 3600 O O . GLU D 1 80 ? 11.447 161.167 16.013 1.00 40.48 77 GLU D O 1
ATOM 3606 N N . PRO D 1 81 ? 12.821 162.979 16.197 1.00 40.75 78 PRO D N 1
ATOM 3607 C CA . PRO D 1 81 ? 13.908 162.209 16.808 1.00 40.73 78 PRO D CA 1
ATOM 3608 C C . PRO D 1 81 ? 13.448 161.461 18.055 1.00 40.78 78 PRO D C 1
ATOM 3609 O O . PRO D 1 81 ? 12.693 162.012 18.875 1.00 40.68 78 PRO D O 1
ATOM 3613 N N . ALA D 1 82 ? 13.906 160.219 18.188 1.00 40.09 79 ALA D N 1
ATOM 3614 C CA . ALA D 1 82 ? 13.573 159.383 19.333 1.00 39.72 79 ALA D CA 1
ATOM 3615 C C . ALA D 1 82 ? 14.829 159.041 20.133 1.00 39.54 79 ALA D C 1
ATOM 3616 O O . ALA D 1 82 ? 15.608 158.173 19.745 1.00 40.03 79 ALA D O 1
ATOM 3618 N N . ASP D 1 83 ? 15.036 159.759 21.232 1.00 38.95 80 ASP D N 1
ATOM 3619 C CA . ASP D 1 83 ? 16.185 159.553 22.093 1.00 38.59 80 ASP D CA 1
ATOM 3620 C C . ASP D 1 83 ? 15.749 159.551 23.551 1.00 38.04 80 ASP D C 1
ATOM 3621 O O . ASP D 1 83 ? 14.570 159.750 23.842 1.00 37.66 80 ASP D O 1
ATOM 3626 N N . ALA D 1 84 ? 16.689 159.329 24.464 1.00 37.57 81 ALA D N 1
ATOM 3627 C CA . ALA D 1 84 ? 16.357 159.239 25.883 1.00 37.54 81 ALA D CA 1
ATOM 3628 C C . ALA D 1 84 ? 15.475 160.403 26.327 1.00 37.17 81 ALA D C 1
ATOM 3629 O O . ALA D 1 84 ? 14.464 160.198 26.992 1.00 37.41 81 ALA D O 1
ATOM 3631 N N . VAL D 1 85 ? 15.857 161.616 25.919 1.00 37.47 82 VAL D N 1
ATOM 3632 C CA . VAL D 1 85 ? 15.161 162.842 26.312 1.00 36.68 82 VAL D CA 1
ATOM 3633 C C . VAL D 1 85 ? 13.772 162.949 25.695 1.00 35.87 82 VAL D C 1
ATOM 3634 O O . VAL D 1 85 ? 12.801 163.130 26.423 1.00 36.02 82 VAL D O 1
ATOM 3638 N N . THR D 1 86 ? 13.668 162.816 24.371 1.00 34.50 83 THR D N 1
ATOM 3639 C CA . THR D 1 86 ? 12.377 163.026 23.716 1.00 34.14 83 THR D CA 1
ATOM 3640 C C . THR D 1 86 ? 11.395 161.894 24.069 1.00 33.66 83 THR D C 1
ATOM 3641 O O . THR D 1 86 ? 10.191 162.132 24.159 1.00 33.43 83 THR D O 1
ATOM 3645 N N . VAL D 1 87 ? 11.916 160.674 24.299 1.00 33.10 84 VAL D N 1
ATOM 3646 C CA . VAL D 1 87 ? 11.063 159.511 24.625 1.00 32.55 84 VAL D CA 1
ATOM 3647 C C . VAL D 1 87 ? 10.454 159.611 26.031 1.00 32.90 84 VAL D C 1
ATOM 3648 O O . VAL D 1 87 ? 9.271 159.313 26.230 1.00 32.81 84 VAL D O 1
ATOM 3652 N N . ALA D 1 88 ? 11.265 160.037 26.995 1.00 33.76 85 ALA D N 1
ATOM 3653 C CA . ALA D 1 88 ? 10.775 160.299 28.359 1.00 34.77 85 ALA D CA 1
ATOM 3654 C C . ALA D 1 88 ? 9.643 161.344 28.349 1.00 35.16 85 ALA D C 1
ATOM 3655 O O . ALA D 1 88 ? 8.612 161.169 29.009 1.00 35.91 85 ALA D O 1
ATOM 3657 N N . ALA D 1 89 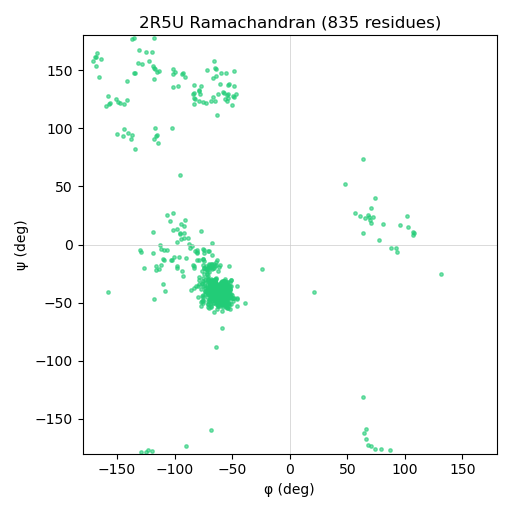? 9.828 162.406 27.565 1.00 35.99 86 ALA D N 1
ATOM 3658 C CA . ALA D 1 89 ? 8.800 163.424 27.372 1.00 35.86 86 ALA D CA 1
ATOM 3659 C C . ALA D 1 89 ? 7.513 162.853 26.762 1.00 36.14 86 ALA D C 1
ATOM 3660 O O . ALA D 1 89 ? 6.413 163.178 27.220 1.00 35.31 86 ALA D O 1
ATOM 3662 N N . GLU D 1 90 ? 7.647 162.017 25.732 1.00 36.29 87 GLU D N 1
ATOM 3663 C CA . GLU D 1 90 ? 6.490 161.349 25.131 1.00 37.01 87 GLU D CA 1
ATOM 3664 C C . GLU D 1 90 ? 5.771 160.459 26.162 1.00 37.36 87 GLU D C 1
ATOM 3665 O O . GLU D 1 90 ? 4.539 160.545 26.320 1.00 36.60 87 GLU D O 1
ATOM 3671 N N . LEU D 1 91 ? 6.556 159.636 26.870 1.00 38.09 88 LEU D N 1
ATOM 3672 C CA . LEU D 1 91 ? 6.060 158.772 27.959 1.00 38.95 88 LEU D CA 1
ATOM 3673 C C . LEU D 1 91 ? 5.409 159.540 29.117 1.00 39.52 88 LEU D C 1
ATOM 3674 O O . LEU D 1 91 ? 4.370 159.126 29.629 1.00 39.74 88 LEU D O 1
ATOM 3679 N N . ASP D 1 92 ? 6.029 160.640 29.539 1.00 40.47 89 ASP D N 1
ATOM 3680 C CA . ASP D 1 92 ? 5.463 161.461 30.612 1.00 41.60 89 ASP D CA 1
ATOM 3681 C C . ASP D 1 92 ? 4.089 162.017 30.226 1.00 41.53 89 ASP D C 1
ATOM 3682 O O . ASP D 1 92 ? 3.144 161.992 31.022 1.00 41.64 89 ASP D O 1
ATOM 3687 N N . ARG D 1 93 ? 3.983 162.478 28.983 1.00 41.48 90 ARG D N 1
ATOM 3688 C CA . ARG D 1 93 ? 2.750 163.063 28.472 1.00 41.78 90 ARG D CA 1
ATOM 3689 C C . ARG D 1 93 ? 1.675 161.996 28.289 1.00 42.50 90 ARG D C 1
ATOM 3690 O O . ARG D 1 93 ? 0.485 162.308 28.174 1.00 42.62 90 ARG D O 1
ATOM 3698 N N . ARG D 1 94 ? 2.110 160.737 28.282 1.00 43.04 91 ARG D N 1
ATOM 3699 C CA . ARG D 1 94 ? 1.207 159.587 28.226 1.00 43.64 91 ARG D CA 1
ATOM 3700 C C . ARG D 1 94 ? 0.799 159.117 29.627 1.00 43.69 91 ARG D C 1
ATOM 3701 O O . ARG D 1 94 ? -0.121 158.300 29.773 1.00 44.48 91 ARG D O 1
ATOM 3709 N N . GLY D 1 95 ? 1.487 159.633 30.643 1.00 43.71 92 GLY D N 1
ATOM 3710 C CA . GLY D 1 95 ? 1.279 159.223 32.025 1.00 43.80 92 GLY D CA 1
ATOM 3711 C C . GLY D 1 95 ? 1.990 157.926 32.374 1.00 44.03 92 GLY D C 1
ATOM 3712 O O . GLY D 1 95 ? 1.688 157.308 33.390 1.00 44.18 92 GLY D O 1
ATOM 3713 N N . LEU D 1 96 ? 2.962 157.537 31.547 1.00 43.97 93 LEU D N 1
ATOM 3714 C CA . LEU D 1 96 ? 3.638 156.243 31.670 1.00 43.99 93 LEU D CA 1
ATOM 3715 C C . LEU D 1 96 ? 5.098 156.307 32.100 1.00 44.07 93 LEU D C 1
ATOM 3716 O O . LEU D 1 96 ? 5.724 155.255 32.301 1.00 44.68 93 LEU D O 1
ATOM 3721 N N . LEU D 1 97 ? 5.665 157.503 32.246 1.00 43.97 94 LEU D N 1
ATOM 3722 C CA . LEU D 1 97 ? 7.100 157.582 32.576 1.00 44.05 94 LEU D CA 1
ATOM 3723 C C . LEU D 1 97 ? 7.455 156.864 33.870 1.00 44.26 94 LEU D C 1
ATOM 3724 O O . LEU D 1 97 ? 8.405 156.074 33.900 1.00 44.11 94 LEU D O 1
ATOM 3729 N N . ARG D 1 98 ? 6.690 157.139 34.925 1.00 44.44 95 ARG D N 1
ATOM 3730 C CA . ARG D 1 98 ? 6.891 156.511 36.234 1.00 44.91 95 ARG D CA 1
ATOM 3731 C C . ARG D 1 98 ? 6.698 154.991 36.177 1.00 45.04 95 ARG D C 1
ATOM 3732 O O . ARG D 1 98 ? 7.429 154.241 36.821 1.00 45.24 95 ARG D O 1
ATOM 3734 N N . ARG D 1 99 ? 5.711 154.555 35.397 1.00 44.69 96 ARG D N 1
ATOM 3735 C CA . ARG D 1 99 ? 5.363 153.149 35.287 1.00 45.13 96 ARG D CA 1
ATOM 3736 C C . ARG D 1 99 ? 6.497 152.305 34.700 1.00 45.00 96 ARG D C 1
ATOM 3737 O O . ARG D 1 99 ? 6.693 151.162 35.111 1.00 45.50 96 ARG D O 1
ATOM 3745 N N . ILE D 1 100 ? 7.230 152.876 33.744 1.00 44.47 97 ILE D N 1
ATOM 3746 C CA . ILE D 1 100 ? 8.292 152.161 33.031 1.00 44.23 97 ILE D CA 1
ATOM 3747 C C . ILE D 1 100 ? 9.657 152.265 33.723 1.00 43.99 97 ILE D C 1
ATOM 3748 O O . ILE D 1 100 ? 10.657 151.781 33.202 1.00 44.14 97 ILE D O 1
ATOM 3753 N N . GLY D 1 101 ? 9.681 152.875 34.907 1.00 43.77 98 GLY D N 1
ATOM 3754 C CA . GLY D 1 101 ? 10.921 153.061 35.665 1.00 43.83 98 GLY D CA 1
ATOM 3755 C C . GLY D 1 101 ? 11.605 154.404 35.470 1.00 43.97 98 GLY D C 1
ATOM 3756 O O . GLY D 1 101 ? 12.794 154.554 35.784 1.00 44.08 98 GLY D O 1
ATOM 3757 N N . GLY D 1 102 ? 10.873 155.381 34.933 1.00 43.95 99 GLY D N 1
ATOM 3758 C CA . GLY D 1 102 ? 11.391 156.751 34.781 1.00 44.07 99 GLY D CA 1
ATOM 3759 C C . GLY D 1 102 ? 12.521 156.908 33.774 1.00 44.10 99 GLY D C 1
ATOM 3760 O O . GLY D 1 102 ? 12.847 155.975 33.035 1.00 44.07 99 GLY D O 1
ATOM 3761 N N . ALA D 1 103 ? 13.113 158.103 33.739 1.00 43.96 100 ALA D N 1
ATOM 3762 C CA . ALA D 1 103 ? 14.288 158.384 32.902 1.00 44.13 100 ALA D CA 1
ATOM 3763 C C . ALA D 1 103 ? 15.555 157.583 33.272 1.00 44.18 100 ALA D C 1
ATOM 3764 O O . ALA D 1 103 ? 16.394 157.339 32.394 1.00 44.29 100 ALA D O 1
ATOM 3766 N N . PRO D 1 104 ? 15.720 157.197 34.561 1.00 43.87 101 PRO D N 1
ATOM 3767 C CA . PRO D 1 104 ? 16.808 156.264 34.901 1.00 43.61 101 PRO D CA 1
ATOM 3768 C C . PRO D 1 104 ? 16.776 154.915 34.149 1.00 43.16 101 PRO D C 1
ATOM 3769 O O . PRO D 1 104 ? 17.830 154.414 33.742 1.00 42.99 101 PRO D O 1
ATOM 3773 N N . TYR D 1 105 ? 15.594 154.320 33.989 1.00 42.43 102 TYR D N 1
ATOM 3774 C CA . TYR D 1 105 ? 15.513 153.043 33.271 1.00 41.75 102 TYR D CA 1
ATOM 3775 C C . TYR D 1 105 ? 15.809 153.218 31.786 1.00 41.66 102 TYR D C 1
ATOM 3776 O O . TYR D 1 105 ? 16.391 152.333 31.162 1.00 41.65 102 TYR D O 1
ATOM 3785 N N . LEU D 1 106 ? 15.428 154.362 31.220 1.00 41.39 103 LEU D N 1
ATOM 3786 C CA . LEU D 1 106 ? 15.793 154.664 29.841 1.00 41.25 103 LEU D CA 1
ATOM 3787 C C . LEU D 1 106 ? 17.305 154.650 29.678 1.00 41.43 103 LEU D C 1
ATOM 3788 O O . LEU D 1 106 ? 17.813 154.220 28.639 1.00 41.27 103 LEU D O 1
ATOM 3793 N N . HIS D 1 107 ? 18.014 155.102 30.716 1.00 42.07 104 HIS D N 1
ATOM 3794 C CA . HIS D 1 107 ? 19.484 155.032 30.766 1.00 42.31 104 HIS D CA 1
ATOM 3795 C C . HIS D 1 107 ? 20.027 153.600 30.868 1.00 41.46 104 HIS D C 1
ATOM 3796 O O . HIS D 1 107 ? 21.052 153.284 30.263 1.00 41.04 104 HIS D O 1
ATOM 3803 N N . THR D 1 108 ? 19.358 152.754 31.655 1.00 41.34 105 THR D N 1
ATOM 3804 C CA . THR D 1 108 ? 19.672 151.309 31.707 1.00 40.94 105 THR D CA 1
ATOM 3805 C C . THR D 1 108 ? 19.629 150.691 30.305 1.00 40.32 105 THR D C 1
ATOM 3806 O O . THR D 1 108 ? 20.559 149.969 29.909 1.00 39.55 105 THR D O 1
ATOM 3810 N N . LEU D 1 109 ? 18.566 151.008 29.554 1.00 39.20 106 LEU D N 1
ATOM 3811 C CA . LEU D 1 109 ? 18.388 150.482 28.189 1.00 39.01 106 LEU D CA 1
ATOM 3812 C C . LEU D 1 109 ? 19.550 150.854 27.279 1.00 39.31 106 LEU D C 1
ATOM 3813 O O . LEU D 1 109 ? 20.141 149.990 26.615 1.00 39.24 106 LEU D O 1
ATOM 3818 N N . ILE D 1 110 ? 19.882 152.142 27.256 1.00 39.63 107 ILE D N 1
ATOM 3819 C CA . ILE D 1 110 ? 20.970 152.654 26.421 1.00 40.02 107 ILE D CA 1
ATOM 3820 C C . ILE D 1 110 ? 22.345 152.074 26.811 1.00 40.25 107 ILE D C 1
ATOM 3821 O O . ILE D 1 110 ? 23.167 151.778 25.939 1.00 40.21 107 ILE D O 1
ATOM 3826 N N . SER D 1 111 ? 22.594 151.893 28.106 1.00 40.45 108 SER D N 1
ATOM 3827 C CA . SER D 1 111 ? 23.856 151.278 28.520 1.00 40.54 108 SER D CA 1
ATOM 3828 C C . SER D 1 111 ? 23.917 149.748 28.279 1.00 39.93 108 SER D C 1
ATOM 3829 O O . SER D 1 111 ? 25.002 149.181 28.193 1.00 39.81 108 SER D O 1
ATOM 3832 N N . THR D 1 112 ? 22.759 149.099 28.136 1.00 39.13 109 THR D N 1
ATOM 3833 C CA . THR D 1 112 ? 22.705 147.653 27.926 1.00 37.88 109 THR D CA 1
ATOM 3834 C C . THR D 1 112 ? 23.097 147.237 26.504 1.00 36.89 109 THR D C 1
ATOM 3835 O O . THR D 1 112 ? 23.912 146.326 26.337 1.00 36.61 109 THR D O 1
ATOM 3839 N N . VAL D 1 113 ? 22.529 147.887 25.486 1.00 35.67 110 VAL D N 1
ATOM 3840 C CA . VAL D 1 113 ? 22.801 147.499 24.096 1.00 34.55 110 VAL D CA 1
ATOM 3841 C C . VAL D 1 113 ? 24.317 147.371 23.820 1.00 35.13 110 VAL D C 1
ATOM 3842 O O . VAL D 1 113 ? 25.071 148.320 24.021 1.00 34.81 110 VAL D O 1
ATOM 3846 N N . PRO D 1 114 ? 24.778 146.173 23.419 1.00 35.05 111 PRO D N 1
ATOM 3847 C CA . PRO D 1 114 ? 26.211 146.077 23.098 1.00 35.29 111 PRO D CA 1
ATOM 3848 C C . PRO D 1 114 ? 26.630 146.985 21.938 1.00 35.50 111 PRO D C 1
ATOM 3849 O O . PRO D 1 114 ? 27.635 147.682 22.058 1.00 35.71 111 PRO D O 1
ATOM 3853 N N . THR D 1 115 ? 25.881 146.952 20.830 1.00 35.40 112 THR D N 1
ATOM 3854 C CA . THR D 1 115 ? 26.100 147.829 19.673 1.00 35.85 112 THR D CA 1
ATOM 3855 C C . THR D 1 115 ? 24.776 148.133 18.961 1.00 35.59 112 THR D C 1
ATOM 3856 O O . THR D 1 115 ? 24.042 147.220 18.549 1.00 35.35 112 THR D O 1
ATOM 3860 N N . ALA D 1 116 ? 24.461 149.428 18.855 1.00 34.62 113 ALA D N 1
ATOM 3861 C CA . ALA D 1 116 ? 23.156 149.875 18.377 1.00 33.90 113 ALA D CA 1
ATOM 3862 C C . ALA D 1 116 ? 22.842 149.386 16.969 1.00 33.38 113 ALA D C 1
ATOM 3863 O O . ALA D 1 116 ? 21.701 149.042 16.683 1.00 33.13 113 ALA D O 1
ATOM 3865 N N . ALA D 1 117 ? 23.855 149.333 16.108 1.00 33.07 114 ALA D N 1
ATOM 3866 C CA . ALA D 1 117 ? 23.676 148.884 14.727 1.00 33.09 114 ALA D CA 1
ATOM 3867 C C . ALA D 1 117 ? 23.248 147.409 14.628 1.00 33.08 114 ALA D C 1
ATOM 3868 O O . ALA D 1 117 ? 22.787 146.964 13.577 1.00 32.90 114 ALA D O 1
ATOM 3870 N N . ASN D 1 118 ? 23.390 146.673 15.728 1.00 32.16 115 ASN D N 1
ATOM 3871 C CA . ASN D 1 118 ? 22.943 145.271 15.781 1.00 32.05 115 ASN D CA 1
ATOM 3872 C C . ASN D 1 118 ? 21.501 145.067 16.280 1.00 31.38 115 ASN D C 1
ATOM 3873 O O . ASN D 1 118 ? 21.081 143.920 16.534 1.00 31.69 115 ASN D O 1
ATOM 3878 N N . ALA D 1 119 ? 20.755 146.169 16.407 1.00 30.71 116 ALA D N 1
ATOM 3879 C CA . ALA D 1 119 ? 19.343 146.163 16.819 1.00 30.39 116 ALA D CA 1
ATOM 3880 C C . ALA D 1 119 ? 18.478 145.112 16.116 1.00 30.20 116 ALA D C 1
ATOM 3881 O O . ALA D 1 119 ? 17.684 144.446 16.771 1.00 30.66 116 ALA D O 1
ATOM 3883 N N . GLY D 1 120 ? 18.605 145.009 14.795 1.00 30.30 117 GLY D N 1
ATOM 3884 C CA . GLY D 1 120 ? 17.918 143.988 13.997 1.00 30.62 117 GLY D CA 1
ATOM 3885 C C . GLY D 1 120 ? 18.125 142.562 14.507 1.00 30.67 117 GLY D C 1
ATOM 3886 O O . GLY D 1 120 ? 17.176 141.789 14.584 1.00 29.76 117 GLY D O 1
ATOM 3887 N N . TYR D 1 121 ? 19.366 142.228 14.853 1.00 30.65 118 TYR D N 1
ATOM 3888 C CA . TYR D 1 121 ? 19.697 140.918 15.424 1.00 30.15 118 TYR D CA 1
ATOM 3889 C C . TYR D 1 121 ? 19.080 140.692 16.799 1.00 29.06 118 TYR D C 1
ATOM 3890 O O . TYR D 1 121 ? 18.545 139.610 17.071 1.00 27.99 118 TYR D O 1
ATOM 3899 N N . TYR D 1 122 ? 19.112 141.703 17.662 1.00 27.49 119 TYR D N 1
ATOM 3900 C CA . TYR D 1 122 ? 18.446 141.552 18.942 1.00 27.45 119 TYR D CA 1
ATOM 3901 C C . TYR D 1 122 ? 16.935 141.421 18.765 1.00 27.28 119 TYR D C 1
ATOM 3902 O O . TYR D 1 122 ? 16.298 140.665 19.512 1.00 26.92 119 TYR D O 1
ATOM 3911 N N . ALA D 1 123 ? 16.371 142.140 17.784 1.00 26.37 120 ALA D N 1
ATOM 3912 C CA . ALA D 1 123 ? 14.918 142.049 17.485 1.00 26.51 120 ALA D CA 1
ATOM 3913 C C . ALA D 1 123 ? 14.488 140.658 17.045 1.00 26.11 120 ALA D C 1
ATOM 3914 O O . ALA D 1 123 ? 13.372 140.244 17.354 1.00 26.76 120 ALA D O 1
ATOM 3916 N N . SER D 1 124 ? 15.345 139.951 16.307 1.00 26.62 121 SER D N 1
ATOM 3917 C CA . SER D 1 124 ? 15.026 138.587 15.848 1.00 27.95 121 SER D CA 1
ATOM 3918 C C . SER D 1 124 ? 14.942 137.628 17.031 1.00 27.85 121 SER D C 1
ATOM 3919 O O . SER D 1 124 ? 14.136 136.705 17.014 1.00 27.65 121 SER D O 1
ATOM 3922 N N . ILE D 1 125 ? 15.780 137.863 18.045 1.00 26.86 122 ILE D N 1
ATOM 3923 C CA . ILE D 1 125 ? 15.753 137.087 19.297 1.00 26.24 122 ILE D CA 1
ATOM 3924 C C . ILE D 1 125 ? 14.424 137.304 20.034 1.00 26.43 122 ILE D C 1
ATOM 3925 O O . ILE D 1 125 ? 13.765 136.333 20.409 1.00 25.58 122 ILE D O 1
ATOM 3930 N N . VAL D 1 126 ? 14.044 138.569 20.242 1.00 25.74 123 VAL D N 1
ATOM 3931 C CA . VAL D 1 126 ? 12.726 138.934 20.805 1.00 26.83 123 VAL D CA 1
ATOM 3932 C C . VAL D 1 126 ? 11.555 138.356 19.980 1.00 27.15 123 VAL D C 1
ATOM 3933 O O . VAL D 1 126 ? 10.626 137.796 20.550 1.00 27.67 123 VAL D O 1
ATOM 3937 N N . ALA D 1 127 ? 11.615 138.483 18.657 1.00 27.87 124 ALA D N 1
ATOM 3938 C CA . ALA D 1 127 ? 10.579 137.945 17.756 1.00 29.25 124 ALA D CA 1
ATOM 3939 C C . ALA D 1 127 ? 10.445 136.423 17.918 1.00 30.73 124 ALA D C 1
ATOM 3940 O O . ALA D 1 127 ? 9.325 135.898 18.021 1.00 31.48 124 ALA D O 1
ATOM 3942 N N . GLU D 1 128 ? 11.586 135.734 17.946 1.00 32.01 125 GLU D N 1
ATOM 3943 C CA . GLU D 1 128 ? 11.621 134.279 18.076 1.00 34.41 125 GLU D CA 1
ATOM 3944 C C . GLU D 1 128 ? 11.072 133.834 19.425 1.00 33.59 125 GLU D C 1
ATOM 3945 O O . GLU D 1 128 ? 10.266 132.901 19.488 1.00 34.17 125 GLU D O 1
ATOM 3951 N N . LYS D 1 129 ? 11.478 134.514 20.497 1.00 33.11 126 LYS D N 1
ATOM 3952 C CA . LYS D 1 129 ? 10.956 134.220 21.842 1.00 32.11 126 LYS D CA 1
ATOM 3953 C C . LYS D 1 129 ? 9.440 134.490 21.981 1.00 31.84 126 LYS D C 1
ATOM 3954 O O . LYS D 1 129 ? 8.737 133.795 22.732 1.00 30.45 126 LYS D O 1
ATOM 3960 N N . ALA D 1 130 ? 8.952 135.494 21.261 1.00 31.33 127 ALA D N 1
ATOM 3961 C CA . ALA D 1 130 ? 7.534 135.842 21.302 1.00 31.60 127 ALA D CA 1
ATOM 3962 C C . ALA D 1 130 ? 6.725 134.752 20.578 1.00 31.86 127 ALA D C 1
ATOM 3963 O O . ALA D 1 130 ? 5.650 134.382 21.032 1.00 30.88 127 ALA D O 1
ATOM 3965 N N . LEU D 1 131 ? 7.279 134.229 19.486 1.00 32.65 128 LEU D N 1
ATOM 3966 C CA . LEU D 1 131 ? 6.665 133.123 18.739 1.00 33.19 128 LEU D CA 1
ATOM 3967 C C . LEU D 1 131 ? 6.528 131.898 19.656 1.00 33.56 128 LEU D C 1
ATOM 3968 O O . LEU D 1 131 ? 5.443 131.297 19.737 1.00 33.63 128 LEU D O 1
ATOM 3973 N N . LEU D 1 132 ? 7.614 131.551 20.361 1.00 33.25 129 LEU D N 1
ATOM 3974 C CA . LEU D 1 132 ? 7.616 130.401 21.297 1.00 33.04 129 LEU D CA 1
ATOM 3975 C C . LEU D 1 132 ? 6.622 130.569 22.447 1.00 33.02 129 LEU D C 1
ATOM 3976 O O . LEU D 1 132 ? 5.912 129.620 22.813 1.00 32.91 129 LEU D O 1
ATOM 3981 N N . ARG D 1 133 ? 6.559 131.784 22.987 1.00 32.98 130 ARG D N 1
ATOM 3982 C CA . ARG D 1 133 ? 5.611 132.153 24.028 1.00 32.83 130 ARG D CA 1
ATOM 3983 C C . ARG D 1 133 ? 4.149 132.080 23.547 1.00 32.82 130 ARG D C 1
ATOM 3984 O O . ARG D 1 133 ? 3.270 131.631 24.290 1.00 32.84 130 ARG D O 1
ATOM 3992 N N . ARG D 1 134 ? 3.899 132.534 22.327 1.00 32.10 131 ARG D N 1
ATOM 3993 C CA . ARG D 1 134 ? 2.577 132.363 21.700 1.00 33.55 131 ARG D CA 1
ATOM 3994 C C . ARG D 1 134 ? 2.181 130.885 21.540 1.00 33.52 131 ARG D C 1
ATOM 3995 O O . ARG D 1 134 ? 0.992 130.575 21.611 1.00 34.15 131 ARG D O 1
ATOM 4003 N N . LEU D 1 135 ? 3.150 129.999 21.274 1.00 34.45 132 LEU D N 1
ATOM 4004 C CA . LEU D 1 135 ? 2.883 128.542 21.255 1.00 35.10 132 LEU D CA 1
ATOM 4005 C C . LEU D 1 135 ? 2.455 128.041 22.621 1.00 35.29 132 LEU D C 1
ATOM 4006 O O . LEU D 1 135 ? 1.458 127.329 22.747 1.00 35.44 132 LEU D O 1
ATOM 4011 N N . VAL D 1 136 ? 3.221 128.399 23.646 1.00 35.50 133 VAL D N 1
ATOM 4012 C CA . VAL D 1 136 ? 2.881 128.056 25.023 1.00 35.80 133 VAL D CA 1
ATOM 4013 C C . VAL D 1 136 ? 1.466 128.529 25.392 1.00 36.86 133 VAL D C 1
ATOM 4014 O O . VAL D 1 136 ? 0.629 127.727 25.829 1.00 36.44 133 VAL D O 1
ATOM 4018 N N . GLU D 1 137 ? 1.192 129.816 25.198 1.00 36.92 134 GLU D N 1
ATOM 4019 C CA . GLU D 1 137 ? -0.145 130.356 25.447 1.00 38.17 134 GLU D CA 1
ATOM 4020 C C . GLU D 1 137 ? -1.239 129.645 24.623 1.00 37.73 134 GLU D C 1
ATOM 4021 O O . GLU D 1 137 ? -2.309 129.338 25.157 1.00 37.45 134 GLU D O 1
ATOM 4027 N N . ALA D 1 138 ? -0.971 129.379 23.341 1.00 37.69 135 ALA D N 1
ATOM 4028 C CA . ALA D 1 138 ? -1.944 128.690 22.481 1.00 37.43 135 ALA D CA 1
ATOM 4029 C C . ALA D 1 138 ? -2.202 127.236 22.886 1.00 37.44 135 ALA D C 1
ATOM 4030 O O . ALA D 1 138 ? -3.352 126.795 22.873 1.00 36.02 135 ALA D O 1
ATOM 4032 N N . GLY D 1 139 ? -1.130 126.506 23.208 1.00 37.67 136 GLY D N 1
ATOM 4033 C CA . GLY D 1 139 ? -1.222 125.119 23.674 1.00 39.31 136 GLY D CA 1
ATOM 4034 C C . GLY D 1 139 ? -2.001 125.059 24.972 1.00 40.05 136 GLY D C 1
ATOM 4035 O O . GLY D 1 139 ? -2.808 124.148 25.184 1.00 40.05 136 GLY D O 1
ATOM 4036 N N . THR D 1 140 ? -1.771 126.049 25.833 1.00 40.63 137 THR D N 1
ATOM 4037 C CA . THR D 1 140 ? -2.443 126.128 27.120 1.00 41.53 137 THR D CA 1
ATOM 4038 C C . THR D 1 140 ? -3.931 126.376 26.954 1.00 42.10 137 THR D C 1
ATOM 4039 O O . THR D 1 140 ? -4.729 125.756 27.649 1.00 42.40 137 THR D O 1
ATOM 4043 N N . ARG D 1 141 ? -4.303 127.271 26.035 1.00 42.41 138 ARG D N 1
ATOM 4044 C CA . ARG D 1 141 ? -5.710 127.516 25.738 1.00 42.96 138 ARG D CA 1
ATOM 4045 C C . ARG D 1 141 ? -6.390 126.250 25.198 1.00 42.61 138 ARG D C 1
ATOM 4046 O O . ARG D 1 141 ? -7.513 125.940 25.583 1.00 42.70 138 ARG D O 1
ATOM 4054 N N . VAL D 1 142 ? -5.692 125.535 24.313 1.00 42.06 139 VAL D N 1
ATOM 4055 C CA . VAL D 1 142 ? -6.186 124.310 23.681 1.00 42.44 139 VAL D CA 1
ATOM 4056 C C . VAL D 1 142 ? -6.513 123.244 24.735 1.00 42.95 139 VAL D C 1
ATOM 4057 O O . VAL D 1 142 ? -7.573 122.631 24.689 1.00 42.84 139 VAL D O 1
ATOM 4061 N N . VAL D 1 143 ? -5.595 123.048 25.679 1.00 43.82 140 VAL D N 1
ATOM 4062 C CA . VAL D 1 143 ? -5.804 122.178 26.836 1.00 44.73 140 VAL D CA 1
ATOM 4063 C C . VAL D 1 143 ? -7.078 122.578 27.589 1.00 45.82 140 VAL D C 1
ATOM 4064 O O . VAL D 1 143 ? -7.885 121.714 27.959 1.00 45.80 140 VAL D O 1
ATOM 4068 N N . GLN D 1 144 ? -7.266 123.881 27.792 1.00 46.63 141 GLN D N 1
ATOM 4069 C CA . GLN D 1 144 ? -8.476 124.393 28.425 1.00 47.89 141 GLN D CA 1
ATOM 4070 C C . GLN D 1 144 ? -9.736 124.147 27.592 1.00 48.16 141 GLN D C 1
ATOM 4071 O O . GLN D 1 144 ? -10.800 123.891 28.154 1.00 48.32 141 GLN D O 1
ATOM 4077 N N . TYR D 1 145 ? -9.637 124.232 26.265 1.00 48.66 142 TYR D N 1
ATOM 4078 C CA . TYR D 1 145 ? -10.807 123.947 25.423 1.00 49.32 142 TYR D CA 1
ATOM 4079 C C . TYR D 1 145 ? -11.201 122.468 25.519 1.00 49.71 142 TYR D C 1
ATOM 4080 O O . TYR D 1 145 ? -12.376 122.125 25.385 1.00 49.42 142 TYR D O 1
ATOM 4089 N N . GLY D 1 146 ? -10.209 121.609 25.745 1.00 50.10 143 GLY D N 1
ATOM 4090 C CA . GLY D 1 146 ? -10.442 120.187 25.941 1.00 51.01 143 GLY D CA 1
ATOM 4091 C C . GLY D 1 146 ? -11.262 119.941 27.193 1.00 51.80 143 GLY D C 1
ATOM 4092 O O . GLY D 1 146 ? -12.209 119.146 27.182 1.00 51.43 143 GLY D O 1
ATOM 4093 N N . TYR D 1 147 ? -10.911 120.644 28.266 1.00 52.63 144 TYR D N 1
ATOM 4094 C CA . TYR D 1 147 ? -11.581 120.471 29.552 1.00 53.72 144 TYR D CA 1
ATOM 4095 C C . TYR D 1 147 ? -12.925 121.180 29.653 1.00 54.47 144 TYR D C 1
ATOM 4096 O O . TYR D 1 147 ? -13.792 120.733 30.397 1.00 55.07 144 TYR D O 1
ATOM 4105 N N . ALA D 1 148 ? -13.107 122.268 28.911 1.00 55.24 145 ALA D N 1
ATOM 4106 C CA . ALA D 1 148 ? -14.424 122.893 28.786 1.00 56.12 145 ALA D CA 1
ATOM 4107 C C . ALA D 1 148 ? -15.400 121.923 28.109 1.00 56.71 145 ALA D C 1
ATOM 4108 O O . ALA D 1 148 ? -15.254 121.608 26.919 1.00 57.26 145 ALA D O 1
ATOM 4110 N N . GLY D 1 149 ? -16.376 121.439 28.879 1.00 57.26 146 GLY D N 1
ATOM 4111 C CA . GLY D 1 149 ? -17.351 120.449 28.398 1.00 57.81 146 GLY D CA 1
ATOM 4112 C C . GLY D 1 149 ? -18.573 120.288 29.294 1.00 58.03 146 GLY D C 1
ATOM 4113 O O . GLY D 1 149 ? -18.459 119.926 30.472 1.00 58.24 146 GLY D O 1
ATOM 4114 N N . ALA D 1 156 ? -17.035 119.940 18.376 1.00 61.34 153 ALA D N 1
ATOM 4115 C CA . ALA D 1 156 ? -16.941 120.585 17.065 1.00 61.45 153 ALA D CA 1
ATOM 4116 C C . ALA D 1 156 ? -16.640 122.076 17.181 1.00 61.31 153 ALA D C 1
ATOM 4117 O O . ALA D 1 156 ? -15.845 122.617 16.406 1.00 61.41 153 ALA D O 1
ATOM 4119 N N . GLU D 1 157 ? -17.281 122.732 18.146 1.00 60.95 154 GLU D N 1
ATOM 4120 C CA . GLU D 1 157 ? -17.005 124.140 18.443 1.00 60.34 154 GLU D CA 1
ATOM 4121 C C . GLU D 1 157 ? -15.618 124.325 19.062 1.00 59.77 154 GLU D C 1
ATOM 4122 O O . GLU D 1 157 ? -14.899 125.266 18.724 1.00 60.00 154 GLU D O 1
ATOM 4124 N N . VAL D 1 158 ? -15.259 123.426 19.976 1.00 59.00 155 VAL D N 1
ATOM 4125 C CA . VAL D 1 158 ? -13.976 123.478 20.656 1.00 58.03 155 VAL D CA 1
ATOM 4126 C C . VAL D 1 158 ? -12.836 123.172 19.687 1.00 57.68 155 VAL D C 1
ATOM 4127 O O . VAL D 1 158 ? -11.793 123.819 19.740 1.00 57.48 155 VAL D O 1
ATOM 4129 N N . VAL D 1 159 ? -13.049 122.203 18.797 1.00 57.12 156 VAL D N 1
ATOM 4130 C CA . VAL D 1 159 ? -12.019 121.774 17.841 1.00 57.06 156 VAL D CA 1
ATOM 4131 C C . VAL D 1 159 ? -11.660 122.886 16.845 1.00 56.75 156 VAL D C 1
ATOM 4132 O O . VAL D 1 159 ? -10.486 123.066 16.497 1.00 56.31 156 VAL D O 1
ATOM 4136 N N . ASP D 1 160 ? -12.679 123.624 16.403 1.00 56.49 157 ASP D N 1
ATOM 4137 C CA . ASP D 1 160 ? -12.494 124.771 15.522 1.00 56.27 157 ASP D CA 1
ATOM 4138 C C . ASP D 1 160 ? -11.706 125.882 16.222 1.00 55.90 157 ASP D C 1
ATOM 4139 O O . ASP D 1 160 ? -10.757 126.420 15.658 1.00 55.64 157 ASP D O 1
ATOM 4141 N N . ARG D 1 161 ? -12.097 126.206 17.455 1.00 55.78 158 ARG D N 1
ATOM 4142 C CA . ARG D 1 161 ? -11.397 127.206 18.272 1.00 55.76 158 ARG D CA 1
ATOM 4143 C C . ARG D 1 161 ? -9.942 126.839 18.542 1.00 55.23 158 ARG D C 1
ATOM 4144 O O . ARG D 1 161 ? -9.068 127.708 18.572 1.00 54.93 158 ARG D O 1
ATOM 4152 N N . ALA D 1 162 ? -9.702 125.547 18.749 1.00 54.74 159 ALA D N 1
ATOM 4153 C CA . ALA D 1 162 ? -8.374 125.037 19.055 1.00 54.46 159 ALA D CA 1
ATOM 4154 C C . ALA D 1 162 ? -7.458 125.098 17.833 1.00 54.37 159 ALA D C 1
ATOM 4155 O O . ALA D 1 162 ? -6.280 125.448 17.954 1.00 54.19 159 ALA D O 1
ATOM 4157 N N . GLN D 1 163 ? -8.006 124.761 16.666 1.00 54.09 160 GLN D N 1
ATOM 4158 C CA . GLN D 1 163 ? -7.315 124.942 15.390 1.00 54.22 160 GLN D CA 1
ATOM 4159 C C . GLN D 1 163 ? -6.923 126.396 15.146 1.00 53.64 160 GLN D C 1
ATOM 4160 O O . GLN D 1 163 ? -5.775 126.679 14.797 1.00 53.93 160 GLN D O 1
ATOM 4166 N N . ALA D 1 164 ? -7.893 127.298 15.303 1.00 52.73 161 ALA D N 1
ATOM 4167 C CA . ALA D 1 164 ? -7.687 128.733 15.111 1.00 52.26 161 ALA D CA 1
ATOM 4168 C C . ALA D 1 164 ? -6.559 129.259 15.993 1.00 51.85 161 ALA D C 1
ATOM 4169 O O . ALA D 1 164 ? -5.744 130.072 15.547 1.00 51.58 161 ALA D O 1
ATOM 4171 N N . GLU D 1 165 ? -6.524 128.792 17.239 1.00 51.38 162 GLU D N 1
ATOM 4172 C CA . GLU D 1 165 ? -5.464 129.143 18.182 1.00 51.20 162 GLU D CA 1
ATOM 4173 C C . GLU D 1 165 ? -4.065 128.774 17.684 1.00 50.99 162 GLU D C 1
ATOM 4174 O O . GLU D 1 165 ? -3.159 129.590 17.777 1.00 50.95 162 GLU D O 1
ATOM 4176 N N . ILE D 1 166 ? -3.887 127.557 17.160 1.00 50.68 163 ILE D N 1
ATOM 4177 C CA . ILE D 1 166 ? -2.557 127.108 16.712 1.00 50.59 163 ILE D CA 1
ATOM 4178 C C . ILE D 1 166 ? -2.150 127.653 15.338 1.00 50.59 163 ILE D C 1
ATOM 4179 O O . ILE D 1 166 ? -0.976 127.956 15.103 1.00 50.41 163 ILE D O 1
ATOM 4184 N N . TYR D 1 167 ? -3.120 127.784 14.436 1.00 50.56 164 TYR D N 1
ATOM 4185 C CA . TYR D 1 167 ? -2.814 128.240 13.091 1.00 51.05 164 TYR D CA 1
ATOM 4186 C C . TYR D 1 167 ? -2.622 129.758 13.024 1.00 51.85 164 TYR D C 1
ATOM 4187 O O . TYR D 1 167 ? -2.101 130.273 12.034 1.00 52.17 164 TYR D O 1
ATOM 4196 N N . ASP D 1 168 ? -3.018 130.470 14.079 1.00 52.74 165 ASP D N 1
ATOM 4197 C CA . ASP D 1 168 ? -2.795 131.915 14.120 1.00 53.78 165 ASP D CA 1
ATOM 4198 C C . ASP D 1 168 ? -1.675 132.333 15.099 1.00 54.00 165 ASP D C 1
ATOM 4199 O O . ASP D 1 168 ? -1.656 133.464 15.595 1.00 54.47 165 ASP D O 1
ATOM 4204 N N . VAL D 1 169 ? -0.739 131.417 15.359 1.00 53.92 166 VAL D N 1
ATOM 4205 C CA . VAL D 1 169 ? 0.404 131.688 16.247 1.00 53.82 166 VAL D CA 1
ATOM 4206 C C . VAL D 1 169 ? 1.433 132.608 15.581 1.00 53.74 166 VAL D C 1
ATOM 4207 O O . VAL D 1 169 ? 1.831 132.382 14.436 1.00 53.90 166 VAL D O 1
ATOM 4211 N N . GLN E 1 26 ? -8.657 114.987 35.761 1.00 47.35 23 GLN E N 1
ATOM 4212 C CA . GLN E 1 26 ? -8.595 113.663 35.067 1.00 46.65 23 GLN E CA 1
ATOM 4213 C C . GLN E 1 26 ? -8.931 113.844 33.587 1.00 46.10 23 GLN E C 1
ATOM 4214 O O . GLN E 1 26 ? -9.822 114.629 33.248 1.00 46.09 23 GLN E O 1
ATOM 4216 N N . PRO E 1 27 ? -8.207 113.129 32.700 1.00 45.28 24 PRO E N 1
ATOM 4217 C CA . PRO E 1 27 ? -8.395 113.273 31.256 1.00 44.96 24 PRO E CA 1
ATOM 4218 C C . PRO E 1 27 ? -9.844 113.038 30.836 1.00 44.28 24 PRO E C 1
ATOM 4219 O O . PRO E 1 27 ? -10.545 112.268 31.498 1.00 44.92 24 PRO E O 1
ATOM 4223 N N . PRO E 1 28 ? -10.306 113.735 29.776 1.00 43.39 25 PRO E N 1
ATOM 4224 C CA . PRO E 1 28 ? -11.642 113.493 29.221 1.00 42.57 25 PRO E CA 1
ATOM 4225 C C . PRO E 1 28 ? -11.877 111.999 29.003 1.00 41.50 25 PRO E C 1
ATOM 4226 O O . PRO E 1 28 ? -11.055 111.315 28.374 1.00 40.88 25 PRO E O 1
ATOM 4230 N N . GLN E 1 29 ? -12.984 111.510 29.555 1.00 40.79 26 GLN E N 1
ATOM 4231 C CA . GLN E 1 29 ? -13.287 110.077 29.581 1.00 40.49 26 GLN E CA 1
ATOM 4232 C C . GLN E 1 29 ? -14.729 109.879 30.021 1.00 39.36 26 GLN E C 1
ATOM 4233 O O . GLN E 1 29 ? -15.337 110.775 30.611 1.00 39.35 26 GLN E O 1
ATOM 4239 N N . ASP E 1 30 ? -15.276 108.700 29.739 1.00 38.13 27 ASP E N 1
ATOM 4240 C CA . ASP E 1 30 ? -16.556 108.312 30.327 1.00 36.45 27 ASP E CA 1
ATOM 4241 C C . ASP E 1 30 ? -16.571 106.793 30.458 1.00 35.72 27 ASP E C 1
ATOM 4242 O O . ASP E 1 30 ? -16.895 106.092 29.500 1.00 33.99 27 ASP E O 1
ATOM 4247 N N . LEU E 1 31 ? -16.190 106.308 31.646 1.00 34.75 28 LEU E N 1
ATOM 4248 C CA . LEU E 1 31 ? -15.997 104.874 31.901 1.00 34.42 28 LEU E CA 1
ATOM 4249 C C . LEU E 1 31 ? -17.277 104.071 31.763 1.00 32.66 28 LEU E C 1
ATOM 4250 O O . LEU E 1 31 ? -17.259 102.942 31.267 1.00 32.72 28 LEU E O 1
ATOM 4255 N N . ALA E 1 32 ? -18.378 104.658 32.217 1.00 31.25 29 ALA E N 1
ATOM 4256 C CA . ALA E 1 32 ? -19.671 104.020 32.168 1.00 30.55 29 ALA E CA 1
ATOM 4257 C C . ALA E 1 32 ? -20.068 103.761 30.726 1.00 29.95 29 ALA E C 1
ATOM 4258 O O . ALA E 1 32 ? -20.564 102.681 30.411 1.00 29.18 29 ALA E O 1
ATOM 4260 N N . ALA E 1 33 ? -19.857 104.758 29.860 1.00 28.88 30 ALA E N 1
ATOM 4261 C CA . ALA E 1 33 ? -20.203 104.617 28.448 1.00 28.53 30 ALA E CA 1
ATOM 4262 C C . ALA E 1 33 ? -19.297 103.594 27.759 1.00 27.77 30 ALA E C 1
ATOM 4263 O O . ALA E 1 33 ? -19.772 102.837 26.925 1.00 28.02 30 ALA E O 1
ATOM 4265 N N . GLU E 1 34 ? -18.018 103.525 28.141 1.00 26.76 31 GLU E N 1
ATOM 4266 C CA . GLU E 1 34 ? -17.144 102.481 27.598 1.00 26.31 31 GLU E CA 1
ATOM 4267 C C . GLU E 1 34 ? -17.687 101.081 27.944 1.00 25.52 31 GLU E C 1
ATOM 4268 O O . GLU E 1 34 ? -17.703 100.209 27.084 1.00 24.10 31 GLU E O 1
ATOM 4274 N N . GLN E 1 35 ? -18.107 100.884 29.199 1.00 24.99 32 GLN E N 1
ATOM 4275 C CA . GLN E 1 35 ? -18.643 99.586 29.657 1.00 25.32 32 GLN E CA 1
ATOM 4276 C C . GLN E 1 35 ? -19.908 99.235 28.870 1.00 24.85 32 GLN E C 1
ATOM 4277 O O . GLN E 1 35 ? -20.067 98.110 28.426 1.00 25.50 32 GLN E O 1
ATOM 4283 N N . SER E 1 36 ? -20.787 100.217 28.693 1.00 25.55 33 SER E N 1
ATOM 4284 C CA . SER E 1 36 ? -22.065 100.042 28.018 1.00 26.21 33 SER E CA 1
ATOM 4285 C C . SER E 1 36 ? -21.894 99.708 26.533 1.00 25.83 33 SER E C 1
ATOM 4286 O O . SER E 1 36 ? -22.643 98.889 26.002 1.00 25.18 33 SER E O 1
ATOM 4289 N N . VAL E 1 37 ? -20.911 100.338 25.882 1.00 26.44 34 VAL E N 1
ATOM 4290 C CA . VAL E 1 37 ? -20.559 100.042 24.484 1.00 26.01 34 VAL E CA 1
ATOM 4291 C C . VAL E 1 37 ? -20.135 98.579 24.351 1.00 25.48 34 VAL E C 1
ATOM 4292 O O . VAL E 1 37 ? -20.670 97.830 23.533 1.00 24.61 34 VAL E O 1
ATOM 4296 N N . LEU E 1 38 ? -19.183 98.169 25.185 1.00 24.37 35 LEU E N 1
ATOM 4297 C CA . LEU E 1 38 ? -18.665 96.813 25.165 1.00 24.20 35 LEU E CA 1
ATOM 4298 C C . LEU E 1 38 ? -19.733 95.763 25.499 1.00 24.52 35 LEU E C 1
ATOM 4299 O O . LEU E 1 38 ? -19.791 94.719 24.851 1.00 23.05 35 LEU E O 1
ATOM 4304 N N . GLY E 1 39 ? -20.591 96.069 26.479 1.00 24.54 36 GLY E N 1
ATOM 4305 C CA . GLY E 1 39 ? -21.722 95.192 26.846 1.00 25.40 36 GLY E CA 1
ATOM 4306 C C . GLY E 1 39 ? -22.696 95.008 25.693 1.00 25.36 36 GLY E C 1
ATOM 4307 O O . GLY E 1 39 ? -23.072 93.878 25.373 1.00 25.51 36 GLY E O 1
ATOM 4308 N N . GLY E 1 40 ? -23.053 96.116 25.041 1.00 25.25 37 GLY E N 1
ATOM 4309 C CA . GLY E 1 40 ? -23.893 96.100 23.836 1.00 26.13 37 GLY E CA 1
ATOM 4310 C C . GLY E 1 40 ? -23.341 95.236 22.717 1.00 27.36 37 GLY E C 1
ATOM 4311 O O . GLY E 1 40 ? -24.069 94.453 22.089 1.00 25.97 37 GLY E O 1
ATOM 4312 N N . MET E 1 41 ? -22.046 95.399 22.437 1.00 27.11 38 MET E N 1
ATOM 4313 C CA . MET E 1 41 ? -21.355 94.600 21.415 1.00 27.46 38 MET E CA 1
ATOM 4314 C C . MET E 1 41 ? -21.319 93.122 21.776 1.00 27.16 38 MET E C 1
ATOM 4315 O O . MET E 1 41 ? -21.421 92.281 20.895 1.00 28.23 38 MET E O 1
ATOM 4320 N N . LEU E 1 42 ? -21.183 92.789 23.059 1.00 26.44 39 LEU E N 1
ATOM 4321 C CA . LEU E 1 42 ? -21.178 91.385 23.476 1.00 26.62 39 LEU E CA 1
ATOM 4322 C C . LEU E 1 42 ? -22.568 90.732 23.352 1.00 27.41 39 LEU E C 1
ATOM 4323 O O . LEU E 1 42 ? -22.672 89.519 23.270 1.00 27.21 39 LEU E O 1
ATOM 4328 N N . LEU E 1 43 ? -23.600 91.572 23.302 1.00 28.41 40 LEU E N 1
ATOM 4329 C CA . LEU E 1 43 ? -24.995 91.149 23.185 1.00 29.66 40 LEU E CA 1
ATOM 4330 C C . LEU E 1 43 ? -25.524 91.067 21.752 1.00 30.81 40 LEU E C 1
ATOM 4331 O O . LEU E 1 43 ? -26.453 90.301 21.489 1.00 30.99 40 LEU E O 1
ATOM 4336 N N . SER E 1 44 ? -24.957 91.848 20.830 1.00 31.08 41 SER E N 1
ATOM 4337 C CA . SER E 1 44 ? -25.531 91.938 19.481 1.00 32.32 41 SER E CA 1
ATOM 4338 C C . SER E 1 44 ? -24.502 92.166 18.376 1.00 32.38 41 SER E C 1
ATOM 4339 O O . SER E 1 44 ? -23.763 93.150 18.413 1.00 31.83 41 SER E O 1
ATOM 4342 N N . LYS E 1 45 ? -24.460 91.251 17.403 1.00 32.90 42 LYS E N 1
ATOM 4343 C CA . LYS E 1 45 ? -23.617 91.404 16.213 1.00 33.38 42 LYS E CA 1
ATOM 4344 C C . LYS E 1 45 ? -23.946 92.693 15.483 1.00 34.06 42 LYS E C 1
ATOM 4345 O O . LYS E 1 45 ? -23.050 93.410 15.048 1.00 34.03 42 LYS E O 1
ATOM 4347 N N . ASP E 1 46 ? -25.238 92.992 15.382 1.00 34.75 43 ASP E N 1
ATOM 4348 C CA . ASP E 1 46 ? -25.705 94.233 14.770 1.00 36.07 43 ASP E CA 1
ATOM 4349 C C . ASP E 1 46 ? -25.100 95.490 15.414 1.00 35.86 43 ASP E C 1
ATOM 4350 O O . ASP E 1 46 ? -24.823 96.468 14.722 1.00 36.63 43 ASP E O 1
ATOM 4355 N N . ALA E 1 47 ? -24.879 95.459 16.730 1.00 35.08 44 ALA E N 1
ATOM 4356 C CA . ALA E 1 47 ? -24.340 96.632 17.447 1.00 33.88 44 ALA E CA 1
ATOM 4357 C C . ALA E 1 47 ? -22.841 96.861 17.180 1.00 33.08 44 ALA E C 1
ATOM 4358 O O . ALA E 1 47 ? -22.359 97.978 17.303 1.00 32.95 44 ALA E O 1
ATOM 4360 N N . ILE E 1 48 ? -22.119 95.804 16.823 1.00 32.75 45 ILE E N 1
ATOM 4361 C CA . ILE E 1 48 ? -20.710 95.927 16.435 1.00 32.76 45 ILE E CA 1
ATOM 4362 C C . ILE E 1 48 ? -20.587 96.891 15.249 1.00 33.70 45 ILE E C 1
ATOM 4363 O O . ILE E 1 48 ? -19.747 97.803 15.270 1.00 33.79 45 ILE E O 1
ATOM 4368 N N . ALA E 1 49 ? -21.447 96.714 14.242 1.00 33.85 46 ALA E N 1
ATOM 4369 C CA . ALA E 1 49 ? -21.509 97.622 13.078 1.00 34.26 46 ALA E CA 1
ATOM 4370 C C . ALA E 1 49 ? -21.814 99.068 13.449 1.00 34.39 46 ALA E C 1
ATOM 4371 O O . ALA E 1 49 ? -21.130 99.976 12.979 1.00 34.56 46 ALA E O 1
ATOM 4373 N N . ASP E 1 50 ? -22.819 99.288 14.303 1.00 34.83 47 ASP E N 1
ATOM 4374 C CA . ASP E 1 50 ? -23.123 100.621 14.858 1.00 36.11 47 ASP E CA 1
ATOM 4375 C C . ASP E 1 50 ? -21.961 101.302 15.578 1.00 35.66 47 ASP E C 1
ATOM 4376 O O . ASP E 1 50 ? -21.815 102.518 15.532 1.00 35.58 47 ASP E O 1
ATOM 4381 N N . VAL E 1 51 ? -21.186 100.514 16.305 1.00 35.96 48 VAL E N 1
ATOM 4382 C CA . VAL E 1 51 ? -20.103 101.055 17.116 1.00 36.32 48 VAL E CA 1
ATOM 4383 C C . VAL E 1 51 ? -18.901 101.416 16.229 1.00 37.11 48 VAL E C 1
ATOM 4384 O O . VAL E 1 51 ? -18.386 102.529 16.315 1.00 36.80 48 VAL E O 1
ATOM 4388 N N . LEU E 1 52 ? -18.486 100.490 15.365 1.00 38.32 49 LEU E N 1
ATOM 4389 C CA . LEU E 1 52 ? -17.278 100.691 14.561 1.00 39.72 49 LEU E CA 1
ATOM 4390 C C . LEU E 1 52 ? -17.498 101.805 13.537 1.00 40.14 49 LEU E C 1
ATOM 4391 O O . LEU E 1 52 ? -16.558 102.410 13.025 1.00 40.28 49 LEU E O 1
ATOM 4396 N N . GLU E 1 53 ? -18.767 102.117 13.320 1.00 41.09 50 GLU E N 1
ATOM 4397 C CA . GLU E 1 53 ? -19.196 103.301 12.595 1.00 41.99 50 GLU E CA 1
ATOM 4398 C C . GLU E 1 53 ? -18.688 104.581 13.286 1.00 42.80 50 GLU E C 1
ATOM 4399 O O . GLU E 1 53 ? -18.373 105.563 12.610 1.00 43.29 50 GLU E O 1
ATOM 4405 N N . ARG E 1 54 ? -18.580 104.556 14.621 1.00 43.23 51 ARG E N 1
ATOM 4406 C CA . ARG E 1 54 ? -18.226 105.754 15.419 1.00 43.43 51 ARG E CA 1
ATOM 4407 C C . ARG E 1 54 ? -16.848 105.741 16.114 1.00 43.23 51 ARG E C 1
ATOM 4408 O O . ARG E 1 54 ? -16.363 106.796 16.515 1.00 43.37 51 ARG E O 1
ATOM 4416 N N . LEU E 1 55 ? -16.229 104.568 16.265 1.00 42.96 52 LEU E N 1
ATOM 4417 C CA . LEU E 1 55 ? -14.958 104.456 16.998 1.00 42.79 52 LEU E CA 1
ATOM 4418 C C . LEU E 1 55 ? -13.741 104.019 16.156 1.00 43.10 52 LEU E C 1
ATOM 4419 O O . LEU E 1 55 ? -13.853 103.239 15.199 1.00 42.72 52 LEU E O 1
ATOM 4424 N N . ARG E 1 56 ? -12.576 104.519 16.560 1.00 43.58 53 ARG E N 1
ATOM 4425 C CA . ARG E 1 56 ? -11.295 104.219 15.918 1.00 44.20 53 ARG E CA 1
ATOM 4426 C C . ARG E 1 56 ? -10.369 103.550 16.924 1.00 44.21 53 ARG E C 1
ATOM 4427 O O . ARG E 1 56 ? -10.642 103.582 18.125 1.00 44.45 53 ARG E O 1
ATOM 4435 N N . PRO E 1 57 ? -9.265 102.937 16.449 1.00 44.52 54 PRO E N 1
ATOM 4436 C CA . PRO E 1 57 ? -8.257 102.437 17.401 1.00 44.08 54 PRO E CA 1
ATOM 4437 C C . PRO E 1 57 ? -7.796 103.524 18.374 1.00 43.09 54 PRO E C 1
ATOM 4438 O O . PRO E 1 57 ? -7.592 104.671 17.971 1.00 43.30 54 PRO E O 1
ATOM 4442 N N . GLY E 1 58 ? -7.673 103.160 19.649 1.00 41.58 55 GLY E N 1
ATOM 4443 C CA . GLY E 1 58 ? -7.200 104.080 20.672 1.00 39.43 55 GLY E CA 1
ATOM 4444 C C . GLY E 1 58 ? -8.257 104.932 21.340 1.00 37.94 55 GLY E C 1
ATOM 4445 O O . GLY E 1 58 ? -7.941 105.673 22.268 1.00 37.94 55 GLY E O 1
ATOM 4446 N N . ASP E 1 59 ? -9.513 104.834 20.906 1.00 36.60 56 ASP E N 1
ATOM 4447 C CA . ASP E 1 59 ? -10.580 105.690 21.470 1.00 35.17 56 ASP E CA 1
ATOM 4448 C C . ASP E 1 59 ? -10.943 105.400 22.945 1.00 34.63 56 ASP E C 1
ATOM 4449 O O . ASP E 1 59 ? -11.497 106.257 23.641 1.00 32.87 56 ASP E O 1
ATOM 4454 N N . PHE E 1 60 ? -10.626 104.201 23.419 1.00 33.71 57 PHE E N 1
ATOM 4455 C CA . PHE E 1 60 ? -10.971 103.849 24.791 1.00 33.92 57 PHE E CA 1
ATOM 4456 C C . PHE E 1 60 ? -9.893 104.407 25.700 1.00 33.71 57 PHE E C 1
ATOM 4457 O O . PHE E 1 60 ? -8.708 104.327 25.365 1.00 33.38 57 PHE E O 1
ATOM 4465 N N . TYR E 1 61 ? -10.323 104.985 26.817 1.00 34.51 58 TYR E N 1
ATOM 4466 C CA . TYR E 1 61 ? -9.411 105.510 27.838 1.00 35.94 58 TYR E CA 1
ATOM 4467 C C . TYR E 1 61 ? -8.718 104.373 28.585 1.00 35.94 58 TYR E C 1
ATOM 4468 O O . TYR E 1 61 ? -7.504 104.389 28.735 1.00 35.48 58 TYR E O 1
ATOM 4477 N N . ARG E 1 62 ? -9.486 103.382 29.045 1.00 35.85 59 ARG E N 1
ATOM 4478 C CA . ARG E 1 62 ? -8.902 102.266 29.799 1.00 35.80 59 ARG E CA 1
ATOM 4479 C C . ARG E 1 62 ? -8.340 101.216 28.848 1.00 35.04 59 ARG E C 1
ATOM 4480 O O . ARG E 1 62 ? -9.054 100.746 27.969 1.00 35.32 59 ARG E O 1
ATOM 4488 N N . PRO E 1 63 ? -7.057 100.850 29.014 1.00 34.26 60 PRO E N 1
ATOM 4489 C CA . PRO E 1 63 ? -6.410 99.839 28.182 1.00 34.32 60 PRO E CA 1
ATOM 4490 C C . PRO E 1 63 ? -7.179 98.501 28.122 1.00 33.38 60 PRO E C 1
ATOM 4491 O O . PRO E 1 63 ? -7.322 97.939 27.036 1.00 32.60 60 PRO E O 1
ATOM 4495 N N . ALA E 1 64 ? -7.696 98.021 29.256 1.00 32.30 61 ALA E N 1
ATOM 4496 C CA . ALA E 1 64 ? -8.479 96.779 29.280 1.00 31.14 61 ALA E CA 1
ATOM 4497 C C . ALA E 1 64 ? -9.669 96.822 28.314 1.00 30.00 61 ALA E C 1
ATOM 4498 O O . ALA E 1 64 ? -9.986 95.840 27.659 1.00 29.89 61 ALA E O 1
ATOM 4500 N N . HIS E 1 65 ? -10.314 97.973 28.237 1.00 29.04 62 HIS E N 1
ATOM 4501 C CA . HIS E 1 65 ? -11.437 98.173 27.353 1.00 28.83 62 HIS E CA 1
ATOM 4502 C C . HIS E 1 65 ? -10.999 98.149 25.896 1.00 29.23 62 HIS E C 1
ATOM 4503 O O . HIS E 1 65 ? -11.690 97.576 25.052 1.00 28.93 62 HIS E O 1
ATOM 4510 N N . GLN E 1 66 ? -9.833 98.733 25.597 1.00 28.31 63 GLN E N 1
ATOM 4511 C CA . GLN E 1 66 ? -9.296 98.679 24.240 1.00 28.99 63 GLN E CA 1
ATOM 4512 C C . GLN E 1 66 ? -9.029 97.235 23.853 1.00 28.61 63 GLN E C 1
ATOM 4513 O O . GLN E 1 66 ? -9.294 96.850 22.720 1.00 29.34 63 GLN E O 1
ATOM 4519 N N . ASN E 1 67 ? -8.531 96.431 24.800 1.00 28.37 64 ASN E N 1
ATOM 4520 C CA . ASN E 1 67 ? -8.282 95.016 24.571 1.00 29.07 64 ASN E CA 1
ATOM 4521 C C . ASN E 1 67 ? -9.563 94.230 24.244 1.00 28.60 64 ASN E C 1
ATOM 4522 O O . ASN E 1 67 ? -9.588 93.372 23.328 1.00 28.15 64 ASN E O 1
ATOM 4527 N N . VAL E 1 68 ? -10.602 94.502 25.027 1.00 27.60 65 VAL E N 1
ATOM 4528 C CA . VAL E 1 68 ? -11.883 93.831 24.854 1.00 27.20 65 VAL E CA 1
ATOM 4529 C C . VAL E 1 68 ? -12.429 94.153 23.477 1.00 27.52 65 VAL E C 1
ATOM 4530 O O . VAL E 1 68 ? -12.801 93.241 22.733 1.00 28.87 65 VAL E O 1
ATOM 4534 N N . TYR E 1 69 ? -12.436 95.435 23.135 1.00 28.44 66 TYR E N 1
ATOM 4535 C CA . TYR E 1 69 ? -12.875 95.919 21.846 1.00 29.58 66 TYR E CA 1
ATOM 4536 C C . TYR E 1 69 ? -12.116 95.257 20.680 1.00 30.24 66 TYR E C 1
ATOM 4537 O O . TYR E 1 69 ? -12.741 94.759 19.734 1.00 29.47 66 TYR E O 1
ATOM 4546 N N . ASP E 1 70 ? -10.782 95.228 20.766 1.00 30.39 67 ASP E N 1
ATOM 4547 C CA . ASP E 1 70 ? -9.950 94.612 19.723 1.00 31.57 67 ASP E CA 1
ATOM 4548 C C . ASP E 1 70 ? -10.262 93.129 19.569 1.00 31.49 67 ASP E C 1
ATOM 4549 O O . ASP E 1 70 ? -10.272 92.601 18.448 1.00 32.60 67 ASP E O 1
ATOM 4554 N N . ALA E 1 71 ? -10.498 92.439 20.684 1.00 30.65 68 ALA E N 1
ATOM 4555 C CA . ALA E 1 71 ? -10.845 91.019 20.639 1.00 30.58 68 ALA E CA 1
ATOM 4556 C C . ALA E 1 71 ? -12.178 90.778 19.910 1.00 30.62 68 ALA E C 1
ATOM 4557 O O . ALA E 1 71 ? -12.301 89.822 19.129 1.00 30.51 68 ALA E O 1
ATOM 4559 N N . ILE E 1 72 ? -13.172 91.626 20.186 1.00 30.91 69 ILE E N 1
ATOM 4560 C CA . ILE E 1 72 ? -14.503 91.538 19.539 1.00 30.63 69 ILE E CA 1
ATOM 4561 C C . ILE E 1 72 ? -14.438 91.734 18.018 1.00 32.27 69 ILE E C 1
ATOM 4562 O O . ILE E 1 72 ? -14.955 90.898 17.252 1.00 31.43 69 ILE E O 1
ATOM 4567 N N . LEU E 1 73 ? -13.802 92.821 17.587 1.00 33.54 70 LEU E N 1
ATOM 4568 C CA . LEU E 1 73 ? -13.535 93.030 16.159 1.00 35.77 70 LEU E CA 1
ATOM 4569 C C . LEU E 1 73 ? -12.715 91.900 15.507 1.00 36.51 70 LEU E C 1
ATOM 4570 O O . LEU E 1 73 ? -12.973 91.525 14.374 1.00 37.26 70 LEU E O 1
ATOM 4575 N N . ASP E 1 74 ? -11.750 91.338 16.228 1.00 37.08 71 ASP E N 1
ATOM 4576 C CA . ASP E 1 74 ? -10.975 90.209 15.708 1.00 36.92 71 ASP E CA 1
ATOM 4577 C C . ASP E 1 74 ? -11.875 89.030 15.333 1.00 37.23 71 ASP E C 1
ATOM 4578 O O . ASP E 1 74 ? -11.791 88.497 14.220 1.00 36.52 71 ASP E O 1
ATOM 4580 N N . LEU E 1 75 ? -12.726 88.624 16.272 1.00 37.07 72 LEU E N 1
ATOM 4581 C CA . LEU E 1 75 ? -13.664 87.538 16.062 1.00 37.64 72 LEU E CA 1
ATOM 4582 C C . LEU E 1 75 ? -14.671 87.925 14.982 1.00 38.14 72 LEU E C 1
ATOM 4583 O O . LEU E 1 75 ? -15.038 87.097 14.133 1.00 38.26 72 LEU E O 1
ATOM 4588 N N . TYR E 1 76 ? -15.102 89.183 15.034 1.00 38.41 73 TYR E N 1
ATOM 4589 C CA . TYR E 1 76 ? -16.051 89.750 14.075 1.00 39.57 73 TYR E CA 1
ATOM 4590 C C . TYR E 1 76 ? -15.529 89.646 12.642 1.00 40.01 73 TYR E C 1
ATOM 4591 O O . TYR E 1 76 ? -16.268 89.237 11.736 1.00 40.38 73 TYR E O 1
ATOM 4600 N N . GLY E 1 77 ? -14.262 90.019 12.460 1.00 40.62 74 GLY E N 1
ATOM 4601 C CA . GLY E 1 77 ? -13.599 90.054 11.152 1.00 41.82 74 GLY E CA 1
ATOM 4602 C C . GLY E 1 77 ? -13.460 88.701 10.480 1.00 42.71 74 GLY E C 1
ATOM 4603 O O . GLY E 1 77 ? -13.447 88.613 9.258 1.00 43.22 74 GLY E O 1
ATOM 4604 N N . ARG E 1 78 ? -13.355 87.639 11.267 1.00 43.11 75 ARG E N 1
ATOM 4605 C CA . ARG E 1 78 ? -13.406 86.311 10.682 1.00 43.69 75 ARG E CA 1
ATOM 4606 C C . ARG E 1 78 ? -14.765 85.628 10.839 1.00 43.30 75 ARG E C 1
ATOM 4607 O O . ARG E 1 78 ? -14.843 84.400 10.843 1.00 43.55 75 ARG E O 1
ATOM 4615 N N . GLY E 1 79 ? -15.818 86.441 10.936 1.00 42.90 76 GLY E N 1
ATOM 4616 C CA . GLY E 1 79 ? -17.200 85.968 11.010 1.00 42.34 76 GLY E CA 1
ATOM 4617 C C . GLY E 1 79 ? -17.535 85.002 12.145 1.00 42.21 76 GLY E C 1
ATOM 4618 O O . GLY E 1 79 ? -18.454 84.197 12.006 1.00 42.44 76 GLY E O 1
ATOM 4619 N N . GLU E 1 80 ? -16.799 85.072 13.256 1.00 41.45 77 GLU E N 1
ATOM 4620 C CA . GLU E 1 80 ? -17.104 84.256 14.446 1.00 41.20 77 GLU E CA 1
ATOM 4621 C C . GLU E 1 80 ? -18.001 85.044 15.422 1.00 39.87 77 GLU E C 1
ATOM 4622 O O . GLU E 1 80 ? -17.860 86.265 15.527 1.00 39.55 77 GLU E O 1
ATOM 4628 N N . PRO E 1 81 ? -18.906 84.355 16.157 1.00 38.86 78 PRO E N 1
ATOM 4629 C CA . PRO E 1 81 ? -19.717 85.064 17.152 1.00 38.12 78 PRO E CA 1
ATOM 4630 C C . PRO E 1 81 ? -18.864 85.601 18.311 1.00 37.21 78 PRO E C 1
ATOM 4631 O O . PRO E 1 81 ? -17.901 84.946 18.732 1.00 37.99 78 PRO E O 1
ATOM 4635 N N . ALA E 1 82 ? -19.222 86.787 18.802 1.00 35.88 79 ALA E N 1
ATOM 4636 C CA . ALA E 1 82 ? -18.479 87.471 19.848 1.00 34.82 79 ALA E CA 1
ATOM 4637 C C . ALA E 1 82 ? -19.345 87.592 21.098 1.00 33.94 79 ALA E C 1
ATOM 4638 O O . ALA E 1 82 ? -20.141 88.517 21.234 1.00 34.90 79 ALA E O 1
ATOM 4640 N N . ASP E 1 83 ? -19.189 86.634 21.993 1.00 32.99 80 ASP E N 1
ATOM 4641 C CA . ASP E 1 83 ? -19.935 86.603 23.253 1.00 32.50 80 ASP E CA 1
ATOM 4642 C C . ASP E 1 83 ? -18.959 86.412 24.409 1.00 32.10 80 ASP E C 1
ATOM 4643 O O . ASP E 1 83 ? -17.748 86.300 24.188 1.00 31.83 80 ASP E O 1
ATOM 4648 N N . ALA E 1 84 ? -19.464 86.323 25.632 1.00 31.12 81 ALA E N 1
ATOM 4649 C CA . ALA E 1 84 ? -18.580 86.204 26.782 1.00 31.23 81 ALA E CA 1
ATOM 4650 C C . ALA E 1 84 ? -17.610 85.003 26.707 1.00 30.91 81 ALA E C 1
ATOM 4651 O O . ALA E 1 84 ? -16.469 85.097 27.162 1.00 31.49 81 ALA E O 1
ATOM 4653 N N . VAL E 1 85 ? -18.035 83.895 26.096 1.00 29.74 82 VAL E N 1
ATOM 4654 C CA . VAL E 1 85 ? -17.163 82.715 25.999 1.00 28.93 82 VAL E CA 1
ATOM 4655 C C . VAL E 1 85 ? -16.064 82.846 24.926 1.00 28.61 82 VAL E C 1
ATOM 4656 O O . VAL E 1 85 ? -14.882 82.545 25.209 1.00 27.73 82 VAL E O 1
ATOM 4660 N N . THR E 1 86 ? -16.442 83.256 23.705 1.00 28.18 83 THR E N 1
ATOM 4661 C CA . THR E 1 86 ? -15.471 83.346 22.632 1.00 28.39 83 THR E CA 1
ATOM 4662 C C . THR E 1 86 ? -14.496 84.501 22.846 1.00 29.12 83 THR E C 1
ATOM 4663 O O . THR E 1 86 ? -13.294 84.354 22.587 1.00 29.36 83 THR E O 1
ATOM 4667 N N . VAL E 1 87 ? -15.011 85.658 23.272 1.00 28.57 84 VAL E N 1
ATOM 4668 C CA . VAL E 1 87 ? -14.168 86.826 23.519 1.00 28.03 84 VAL E CA 1
ATOM 4669 C C . VAL E 1 87 ? -13.142 86.530 24.605 1.00 27.56 84 VAL E C 1
ATOM 4670 O O . VAL E 1 87 ? -11.988 86.907 24.464 1.00 27.48 84 VAL E O 1
ATOM 4674 N N . ALA E 1 88 ? -13.549 85.833 25.661 1.00 27.31 85 ALA E N 1
ATOM 4675 C CA . ALA E 1 88 ? -12.610 85.452 26.710 1.00 27.78 85 ALA E CA 1
ATOM 4676 C C . ALA E 1 88 ? -11.487 84.553 26.156 1.00 28.33 85 ALA E C 1
ATOM 4677 O O . ALA E 1 88 ? -10.322 84.788 26.448 1.00 28.01 85 ALA E O 1
ATOM 4679 N N . ALA E 1 89 ? -11.850 83.549 25.359 1.00 29.07 86 ALA E N 1
ATOM 4680 C CA . ALA E 1 89 ? -10.888 82.635 24.730 1.00 30.54 86 ALA E CA 1
ATOM 4681 C C . ALA E 1 89 ? -9.924 83.410 23.831 1.00 31.16 86 ALA E C 1
ATOM 4682 O O . ALA E 1 89 ? -8.722 83.169 23.863 1.00 31.18 86 ALA E O 1
ATOM 4684 N N . GLU E 1 90 ? -10.454 84.350 23.042 1.00 32.05 87 GLU E N 1
ATOM 4685 C CA . GLU E 1 90 ? -9.615 85.192 22.187 1.00 32.74 87 GLU E CA 1
ATOM 4686 C C . GLU E 1 90 ? -8.583 86.013 22.991 1.00 33.15 87 GLU E C 1
ATOM 4687 O O . GLU E 1 90 ? -7.400 86.090 22.612 1.00 32.50 87 GLU E O 1
ATOM 4693 N N . LEU E 1 91 ? -9.035 86.606 24.099 1.00 32.42 88 LEU E N 1
ATOM 4694 C CA . LEU E 1 91 ? -8.184 87.423 24.959 1.00 32.65 88 LEU E CA 1
ATOM 4695 C C . LEU E 1 91 ? -7.140 86.554 25.650 1.00 34.42 88 LEU E C 1
ATOM 4696 O O . LEU E 1 91 ? -6.027 87.018 25.906 1.00 34.26 88 LEU E O 1
ATOM 4701 N N . ASP E 1 92 ? -7.519 85.315 25.971 1.00 35.89 89 ASP E N 1
ATOM 4702 C CA . ASP E 1 92 ? -6.624 84.346 26.618 1.00 38.81 89 ASP E CA 1
ATOM 4703 C C . ASP E 1 92 ? -5.480 83.938 25.686 1.00 40.12 89 ASP E C 1
ATOM 4704 O O . ASP E 1 92 ? -4.331 83.843 26.124 1.00 39.91 89 ASP E O 1
ATOM 4709 N N . ARG E 1 93 ? -5.817 83.709 24.414 1.00 41.51 90 ARG E N 1
ATOM 4710 C CA . ARG E 1 93 ? -4.848 83.429 23.349 1.00 43.85 90 ARG E CA 1
ATOM 4711 C C . ARG E 1 93 ? -3.809 84.542 23.289 1.00 43.77 90 ARG E C 1
ATOM 4712 O O . ARG E 1 93 ? -2.622 84.272 23.098 1.00 44.19 90 ARG E O 1
ATOM 4720 N N . ARG E 1 94 ? -4.264 85.782 23.479 1.00 43.51 91 ARG E N 1
ATOM 4721 C CA . ARG E 1 94 ? -3.425 86.984 23.403 1.00 43.52 91 ARG E CA 1
ATOM 4722 C C . ARG E 1 94 ? -2.641 87.266 24.695 1.00 42.23 91 ARG E C 1
ATOM 4723 O O . ARG E 1 94 ? -1.856 88.194 24.743 1.00 42.31 91 ARG E O 1
ATOM 4731 N N . GLY E 1 95 ? -2.882 86.490 25.745 1.00 41.53 92 GLY E N 1
ATOM 4732 C CA . GLY E 1 95 ? -2.296 86.757 27.061 1.00 40.69 92 GLY E CA 1
ATOM 4733 C C . GLY E 1 95 ? -2.888 87.960 27.785 1.00 40.45 92 GLY E C 1
ATOM 4734 O O . GLY E 1 95 ? -2.254 88.526 28.679 1.00 40.12 92 GLY E O 1
ATOM 4735 N N . LEU E 1 96 ? -4.121 88.330 27.432 1.00 39.82 93 LEU E N 1
ATOM 4736 C CA . LEU E 1 96 ? -4.739 89.561 27.932 1.00 40.06 93 LEU E CA 1
ATOM 4737 C C . LEU E 1 96 ? -5.945 89.384 28.883 1.00 40.32 93 LEU E C 1
ATOM 4738 O O . LEU E 1 96 ? -6.505 90.378 29.364 1.00 40.90 93 LEU E O 1
ATOM 4743 N N . LEU E 1 97 ? -6.323 88.139 29.169 1.00 40.60 94 LEU E N 1
ATOM 4744 C CA . LEU E 1 97 ? -7.543 87.854 29.935 1.00 41.24 94 LEU E CA 1
ATOM 4745 C C . LEU E 1 97 ? -7.381 88.109 31.433 1.00 42.40 94 LEU E C 1
ATOM 4746 O O . LEU E 1 97 ? -8.256 88.709 32.066 1.00 41.74 94 LEU E O 1
ATOM 4751 N N . ARG E 1 98 ? -6.265 87.662 32.006 1.00 43.76 95 ARG E N 1
ATOM 4752 C CA . ARG E 1 98 ? -5.961 88.003 33.400 1.00 45.35 95 ARG E CA 1
ATOM 4753 C C . ARG E 1 98 ? -5.936 89.520 33.606 1.00 46.40 95 ARG E C 1
ATOM 4754 O O . ARG E 1 98 ? -6.321 90.003 34.673 1.00 47.39 95 ARG E O 1
ATOM 4756 N N . ARG E 1 99 ? -5.547 90.260 32.563 1.00 47.06 96 ARG E N 1
ATOM 4757 C CA . ARG E 1 99 ? -5.460 91.732 32.576 1.00 47.73 96 ARG E CA 1
ATOM 4758 C C . ARG E 1 99 ? -6.809 92.472 32.714 1.00 47.45 96 ARG E C 1
ATOM 4759 O O . ARG E 1 99 ? -6.894 93.505 33.392 1.00 47.96 96 ARG E O 1
ATOM 4767 N N . ILE E 1 100 ? -7.855 91.963 32.068 1.00 46.62 97 ILE E N 1
ATOM 4768 C CA . ILE E 1 100 ? -9.174 92.574 32.155 1.00 45.61 97 ILE E CA 1
ATOM 4769 C C . ILE E 1 100 ? -9.893 92.164 33.447 1.00 44.98 97 ILE E C 1
ATOM 4770 O O . ILE E 1 100 ? -10.909 92.754 33.813 1.00 45.03 97 ILE E O 1
ATOM 4775 N N . GLY E 1 101 ? -9.369 91.146 34.126 1.00 44.16 98 GLY E N 1
ATOM 4776 C CA . GLY E 1 101 ? -10.004 90.600 35.328 1.00 42.80 98 GLY E CA 1
ATOM 4777 C C . GLY E 1 101 ? -10.647 89.242 35.108 1.00 41.79 98 GLY E C 1
ATOM 4778 O O . GLY E 1 101 ? -11.383 88.751 35.960 1.00 42.32 98 GLY E O 1
ATOM 4779 N N . GLY E 1 102 ? -10.378 88.632 33.958 1.00 40.55 99 GLY E N 1
ATOM 4780 C CA . GLY E 1 102 ? -10.910 87.309 33.641 1.00 38.24 99 GLY E CA 1
ATOM 4781 C C . GLY E 1 102 ? -12.282 87.346 32.999 1.00 37.30 99 GLY E C 1
ATOM 4782 O O . GLY E 1 102 ? -12.846 88.422 32.747 1.00 37.21 99 GLY E O 1
ATOM 4783 N N . ALA E 1 103 ? -12.831 86.158 32.751 1.00 35.72 100 ALA E N 1
ATOM 4784 C CA . ALA E 1 103 ? -14.143 86.010 32.141 1.00 34.64 100 ALA E CA 1
ATOM 4785 C C . ALA E 1 103 ? -15.294 86.641 32.927 1.00 33.45 100 ALA E C 1
ATOM 4786 O O . ALA E 1 103 ? -16.234 87.144 32.306 1.00 33.57 100 ALA E O 1
ATOM 4788 N N . PRO E 1 104 ? -15.244 86.601 34.279 1.00 32.52 101 PRO E N 1
ATOM 4789 C CA . PRO E 1 104 ? -16.274 87.325 35.022 1.00 31.87 101 PRO E CA 1
ATOM 4790 C C . PRO E 1 104 ? -16.421 88.823 34.667 1.00 30.52 101 PRO E C 1
ATOM 4791 O O . PRO E 1 104 ? -17.534 89.321 34.712 1.00 30.44 101 PRO E O 1
ATOM 4795 N N . TYR E 1 105 ? -15.351 89.528 34.298 1.00 29.63 102 TYR E N 1
ATOM 4796 C CA . TYR E 1 105 ? -15.514 90.939 33.878 1.00 29.80 102 TYR E CA 1
ATOM 4797 C C . TYR E 1 105 ? -16.389 91.102 32.643 1.00 28.57 102 TYR E C 1
ATOM 4798 O O . TYR E 1 105 ? -17.182 92.029 32.557 1.00 27.65 102 TYR E O 1
ATOM 4807 N N . LEU E 1 106 ? -16.246 90.193 31.692 1.00 27.85 103 LEU E N 1
ATOM 4808 C CA . LEU E 1 106 ? -17.099 90.218 30.499 1.00 28.38 103 LEU E CA 1
ATOM 4809 C C . LEU E 1 106 ? -18.583 90.086 30.870 1.00 29.01 103 LEU E C 1
ATOM 4810 O O . LEU E 1 106 ? -19.457 90.720 30.262 1.00 28.34 103 LEU E O 1
ATOM 4815 N N . HIS E 1 107 ? -18.850 89.283 31.903 1.00 29.69 104 HIS E N 1
ATOM 4816 C CA . HIS E 1 107 ? -20.186 89.169 32.443 1.00 31.12 104 HIS E CA 1
ATOM 4817 C C . HIS E 1 107 ? -20.637 90.451 33.150 1.00 31.01 104 HIS E C 1
ATOM 4818 O O . HIS E 1 107 ? -21.783 90.837 33.039 1.00 31.88 104 HIS E O 1
ATOM 4825 N N . THR E 1 108 ? -19.724 91.134 33.825 1.00 31.20 105 THR E N 1
ATOM 4826 C CA . THR E 1 108 ? -20.034 92.436 34.399 1.00 32.24 105 THR E CA 1
ATOM 4827 C C . THR E 1 108 ? -20.374 93.503 33.350 1.00 32.82 105 THR E C 1
ATOM 4828 O O . THR E 1 108 ? -21.220 94.363 33.606 1.00 32.77 105 THR E O 1
ATOM 4832 N N . LEU E 1 109 ? -19.709 93.443 32.194 1.00 33.00 106 LEU E N 1
ATOM 4833 C CA . LEU E 1 109 ? -19.917 94.400 31.103 1.00 33.32 106 LEU E CA 1
ATOM 4834 C C . LEU E 1 109 ? -21.296 94.249 30.506 1.00 33.58 106 LEU E C 1
ATOM 4835 O O . LEU E 1 109 ? -21.993 95.233 30.280 1.00 34.54 106 LEU E O 1
ATOM 4840 N N . ILE E 1 110 ? -21.680 93.012 30.231 1.00 34.18 107 ILE E N 1
ATOM 4841 C CA . ILE E 1 110 ? -23.022 92.691 29.767 1.00 35.27 107 ILE E CA 1
ATOM 4842 C C . ILE E 1 110 ? -24.125 93.243 30.715 1.00 36.19 107 ILE E C 1
ATOM 4843 O O . ILE E 1 110 ? -25.127 93.812 30.247 1.00 35.58 107 ILE E O 1
ATOM 4848 N N . SER E 1 111 ? -23.914 93.085 32.026 1.00 37.01 108 SER E N 1
ATOM 4849 C CA . SER E 1 111 ? -24.905 93.438 33.078 1.00 37.87 108 SER E CA 1
ATOM 4850 C C . SER E 1 111 ? -25.115 94.950 33.229 1.00 37.95 108 SER E C 1
ATOM 4851 O O . SER E 1 111 ? -25.975 95.414 33.977 1.00 38.15 108 SER E O 1
ATOM 4854 N N . THR E 1 112 ? -24.307 95.700 32.501 1.00 37.55 109 THR E N 1
ATOM 4855 C CA . THR E 1 112 ? -24.242 97.137 32.551 1.00 38.04 109 THR E CA 1
ATOM 4856 C C . THR E 1 112 ? -25.355 97.733 31.645 1.00 39.36 109 THR E C 1
ATOM 4857 O O . THR E 1 112 ? -25.752 98.903 31.791 1.00 38.66 109 THR E O 1
ATOM 4861 N N . VAL E 1 113 ? -25.857 96.919 30.713 1.00 40.56 110 VAL E N 1
ATOM 4862 C CA . VAL E 1 113 ? -26.963 97.325 29.834 1.00 42.63 110 VAL E CA 1
ATOM 4863 C C . VAL E 1 113 ? -28.046 96.245 29.716 1.00 43.96 110 VAL E C 1
ATOM 4864 O O . VAL E 1 113 ? -27.735 95.045 29.761 1.00 44.07 110 VAL E O 1
ATOM 4868 N N . PRO E 1 114 ? -29.316 96.664 29.553 1.00 45.16 111 PRO E N 1
ATOM 4869 C CA . PRO E 1 114 ? -30.405 95.688 29.384 1.00 46.12 111 PRO E CA 1
ATOM 4870 C C . PRO E 1 114 ? -30.274 94.959 28.048 1.00 46.79 111 PRO E C 1
ATOM 4871 O O . PRO E 1 114 ? -30.261 93.727 28.007 1.00 47.42 111 PRO E O 1
ATOM 4875 N N . THR E 1 115 ? -30.177 95.741 26.975 1.00 46.80 112 THR E N 1
ATOM 4876 C CA . THR E 1 115 ? -30.033 95.249 25.612 1.00 47.00 112 THR E CA 1
ATOM 4877 C C . THR E 1 115 ? -28.980 96.106 24.907 1.00 46.86 112 THR E C 1
ATOM 4878 O O . THR E 1 115 ? -28.465 97.074 25.475 1.00 46.69 112 THR E O 1
ATOM 4882 N N . ALA E 1 116 ? -28.673 95.757 23.665 1.00 47.00 113 ALA E N 1
ATOM 4883 C CA . ALA E 1 116 ? -27.689 96.495 22.868 1.00 46.89 113 ALA E CA 1
ATOM 4884 C C . ALA E 1 116 ? -28.292 97.635 22.031 1.00 46.57 113 ALA E C 1
ATOM 4885 O O . ALA E 1 116 ? -27.681 98.066 21.052 1.00 46.87 113 ALA E O 1
ATOM 4887 N N . ALA E 1 117 ? -29.476 98.127 22.409 1.00 46.03 114 ALA E N 1
ATOM 4888 C CA . ALA E 1 117 ? -30.158 99.182 21.629 1.00 45.37 114 ALA E CA 1
ATOM 4889 C C . ALA E 1 117 ? -29.396 100.506 21.573 1.00 44.88 114 ALA E C 1
ATOM 4890 O O . ALA E 1 117 ? -29.367 101.170 20.533 1.00 45.14 114 ALA E O 1
ATOM 4892 N N . ASN E 1 118 ? -28.792 100.906 22.686 1.00 43.63 115 ASN E N 1
ATOM 4893 C CA . ASN E 1 118 ? -28.161 102.213 22.732 1.00 43.44 115 ASN E CA 1
ATOM 4894 C C . ASN E 1 118 ? -26.663 102.205 22.410 1.00 42.00 115 ASN E C 1
ATOM 4895 O O . ASN E 1 118 ? -25.966 103.173 22.708 1.00 42.60 115 ASN E O 1
ATOM 4900 N N . ALA E 1 119 ? -26.179 101.129 21.793 1.00 40.74 116 ALA E N 1
ATOM 4901 C CA . ALA E 1 119 ? -24.732 100.911 21.608 1.00 39.54 116 ALA E CA 1
ATOM 4902 C C . ALA E 1 119 ? -24.082 102.044 20.805 1.00 38.74 116 ALA E C 1
ATOM 4903 O O . ALA E 1 119 ? -23.006 102.521 21.165 1.00 37.76 116 ALA E O 1
ATOM 4905 N N . GLY E 1 120 ? -24.750 102.477 19.738 1.00 37.97 117 GLY E N 1
ATOM 4906 C CA . GLY E 1 120 ? -24.295 103.624 18.969 1.00 38.01 117 GLY E CA 1
ATOM 4907 C C . GLY E 1 120 ? -24.262 104.912 19.775 1.00 37.88 117 GLY E C 1
ATOM 4908 O O . GLY E 1 120 ? -23.341 105.720 19.625 1.00 37.84 117 GLY E O 1
ATOM 4909 N N . TYR E 1 121 ? -25.276 105.124 20.613 1.00 37.63 118 TYR E N 1
ATOM 4910 C CA . TYR E 1 121 ? -25.339 106.311 21.463 1.00 37.60 118 TYR E CA 1
ATOM 4911 C C . TYR E 1 121 ? -24.151 106.365 22.443 1.00 37.05 118 TYR E C 1
ATOM 4912 O O . TYR E 1 121 ? -23.497 107.403 22.599 1.00 36.71 118 TYR E O 1
ATOM 4921 N N . TYR E 1 122 ? -23.866 105.242 23.091 1.00 35.85 119 TYR E N 1
ATOM 4922 C CA . TYR E 1 122 ? -22.734 105.170 23.998 1.00 35.76 119 TYR E CA 1
ATOM 4923 C C . TYR E 1 122 ? -21.394 105.297 23.265 1.00 35.14 119 TYR E C 1
ATOM 4924 O O . TYR E 1 122 ? -20.430 105.831 23.811 1.00 35.26 119 TYR E O 1
ATOM 4933 N N . ALA E 1 123 ? -21.328 104.799 22.036 1.00 34.27 120 ALA E N 1
ATOM 4934 C CA . ALA E 1 123 ? -20.097 104.896 21.255 1.00 34.82 120 ALA E CA 1
ATOM 4935 C C . ALA E 1 123 ? -19.831 106.347 20.858 1.00 35.10 120 ALA E C 1
ATOM 4936 O O . ALA E 1 123 ? -18.689 106.766 20.812 1.00 34.48 120 ALA E O 1
ATOM 4938 N N . SER E 1 124 ? -20.894 107.104 20.590 1.00 36.43 121 SER E N 1
ATOM 4939 C CA . SER E 1 124 ? -20.754 108.521 20.257 1.00 37.36 121 SER E CA 1
ATOM 4940 C C . SER E 1 124 ? -20.183 109.324 21.437 1.00 37.93 121 SER E C 1
ATOM 4941 O O . SER E 1 124 ? -19.384 110.240 21.236 1.00 37.52 121 SER E O 1
ATOM 4944 N N . ILE E 1 125 ? -20.582 108.966 22.662 1.00 37.98 122 ILE E N 1
ATOM 4945 C CA . ILE E 1 125 ? -20.024 109.595 23.868 1.00 37.86 122 ILE E CA 1
ATOM 4946 C C . ILE E 1 125 ? -18.534 109.242 23.997 1.00 37.20 122 ILE E C 1
ATOM 4947 O O . ILE E 1 125 ? -17.704 110.098 24.301 1.00 36.90 122 ILE E O 1
ATOM 4952 N N . VAL E 1 126 ? -18.197 107.979 23.748 1.00 36.54 123 VAL E N 1
ATOM 4953 C CA . VAL E 1 126 ? -16.823 107.515 23.878 1.00 36.09 123 VAL E CA 1
ATOM 4954 C C . VAL E 1 126 ? -15.935 108.228 22.830 1.00 36.67 123 VAL E C 1
ATOM 4955 O O . VAL E 1 126 ? -14.825 108.661 23.150 1.00 35.71 123 VAL E O 1
ATOM 4959 N N . ALA E 1 127 ? -16.465 108.369 21.612 1.00 36.82 124 ALA E N 1
ATOM 4960 C CA . ALA E 1 127 ? -15.803 109.076 20.498 1.00 37.99 124 ALA E CA 1
ATOM 4961 C C . ALA E 1 127 ? -15.509 110.542 20.811 1.00 38.39 124 ALA E C 1
ATOM 4962 O O . ALA E 1 127 ? -14.379 111.021 20.615 1.00 39.17 124 ALA E O 1
ATOM 4964 N N . GLU E 1 128 ? -16.528 111.233 21.303 1.00 38.67 125 GLU E N 1
ATOM 4965 C CA . GLU E 1 128 ? -16.442 112.615 21.736 1.00 39.17 125 GLU E CA 1
ATOM 4966 C C . GLU E 1 128 ? -15.345 112.799 22.789 1.00 38.34 125 GLU E C 1
ATOM 4967 O O . GLU E 1 128 ? -14.449 113.647 22.629 1.00 38.10 125 GLU E O 1
ATOM 4973 N N . LYS E 1 129 ? -15.395 112.008 23.861 1.00 36.64 126 LYS E N 1
ATOM 4974 C CA . LYS E 1 129 ? -14.400 112.127 24.919 1.00 36.19 126 LYS E CA 1
ATOM 4975 C C . LYS E 1 129 ? -12.992 111.827 24.406 1.00 35.75 126 LYS E C 1
ATOM 4976 O O . LYS E 1 129 ? -12.025 112.438 24.863 1.00 35.10 126 LYS E O 1
ATOM 4982 N N . ALA E 1 130 ? -12.878 110.889 23.461 1.00 35.15 127 ALA E N 1
ATOM 4983 C CA . ALA E 1 130 ? -11.597 110.569 22.844 1.00 35.89 127 ALA E CA 1
ATOM 4984 C C . ALA E 1 130 ? -11.056 111.741 22.006 1.00 36.34 127 ALA E C 1
ATOM 4985 O O . ALA E 1 130 ? -9.849 111.956 21.967 1.00 36.28 127 ALA E O 1
ATOM 4987 N N . LEU E 1 131 ? -11.956 112.478 21.357 1.00 37.08 128 LEU E N 1
ATOM 4988 C CA . LEU E 1 131 ? -11.610 113.705 20.622 1.00 38.44 128 LEU E CA 1
ATOM 4989 C C . LEU E 1 131 ? -11.053 114.782 21.563 1.00 38.59 128 LEU E C 1
ATOM 4990 O O . LEU E 1 131 ? -9.944 115.254 21.353 1.00 38.78 128 LEU E O 1
ATOM 4995 N N . LEU E 1 132 ? -11.824 115.126 22.599 1.00 39.09 129 LEU E N 1
ATOM 4996 C CA . LEU E 1 132 ? -11.429 116.076 23.653 1.00 39.31 129 LEU E CA 1
ATOM 4997 C C . LEU E 1 132 ? -10.153 115.696 24.418 1.00 39.57 129 LEU E C 1
ATOM 4998 O O . LEU E 1 132 ? -9.387 116.582 24.838 1.00 39.57 129 LEU E O 1
ATOM 5003 N N . ARG E 1 133 ? -9.925 114.392 24.596 1.00 39.19 130 ARG E N 1
ATOM 5004 C CA . ARG E 1 133 ? -8.711 113.891 25.228 1.00 39.13 130 ARG E CA 1
ATOM 5005 C C . ARG E 1 133 ? -7.501 114.040 24.313 1.00 39.54 130 ARG E C 1
ATOM 5006 O O . ARG E 1 133 ? -6.418 114.396 24.776 1.00 39.23 130 ARG E O 1
ATOM 5014 N N . ARG E 1 134 ? -7.677 113.757 23.022 1.00 39.37 131 ARG E N 1
ATOM 5015 C CA . ARG E 1 134 ? -6.614 113.952 22.049 1.00 40.22 131 ARG E CA 1
ATOM 5016 C C . ARG E 1 134 ? -6.274 115.435 21.905 1.00 40.07 131 ARG E C 1
ATOM 5017 O O . ARG E 1 134 ? -5.121 115.783 21.655 1.00 39.32 131 ARG E O 1
ATOM 5025 N N . LEU E 1 135 ? -7.291 116.282 22.060 1.00 40.03 132 LEU E N 1
ATOM 5026 C CA . LEU E 1 135 ? -7.121 117.727 22.044 1.00 40.50 132 LEU E CA 1
ATOM 5027 C C . LEU E 1 135 ? -6.259 118.151 23.238 1.00 40.06 132 LEU E C 1
ATOM 5028 O O . LEU E 1 135 ? -5.322 118.950 23.083 1.00 39.71 132 LEU E O 1
ATOM 5033 N N . VAL E 1 136 ? -6.555 117.596 24.413 1.00 39.44 133 VAL E N 1
ATOM 5034 C CA . VAL E 1 136 ? -5.763 117.868 25.621 1.00 39.08 133 VAL E CA 1
ATOM 5035 C C . VAL E 1 136 ? -4.306 117.421 25.435 1.00 39.11 133 VAL E C 1
ATOM 5036 O O . VAL E 1 136 ? -3.380 118.202 25.684 1.00 38.30 133 VAL E O 1
ATOM 5040 N N . GLU E 1 137 ? -4.107 116.197 24.956 1.00 38.83 134 GLU E N 1
ATOM 5041 C CA . GLU E 1 137 ? -2.761 115.679 24.703 1.00 39.64 134 GLU E CA 1
ATOM 5042 C C . GLU E 1 137 ? -1.999 116.476 23.635 1.00 39.38 134 GLU E C 1
ATOM 5043 O O . GLU E 1 137 ? -0.822 116.772 23.814 1.00 38.88 134 GLU E O 1
ATOM 5049 N N . ALA E 1 138 ? -2.683 116.844 22.553 1.00 38.83 135 ALA E N 1
ATOM 5050 C CA . ALA E 1 138 ? -2.077 117.654 21.499 1.00 39.07 135 ALA E CA 1
ATOM 5051 C C . ALA E 1 138 ? -1.607 119.015 22.037 1.00 38.97 135 ALA E C 1
ATOM 5052 O O . ALA E 1 138 ? -0.473 119.417 21.774 1.00 38.81 135 ALA E O 1
ATOM 5054 N N . GLY E 1 139 ? -2.493 119.690 22.781 1.00 38.75 136 GLY E N 1
ATOM 5055 C CA . GLY E 1 139 ? -2.214 120.938 23.494 1.00 39.11 136 GLY E CA 1
ATOM 5056 C C . GLY E 1 139 ? -1.014 120.922 24.419 1.00 39.78 136 GLY E C 1
ATOM 5057 O O . GLY E 1 139 ? -0.166 121.821 24.350 1.00 39.11 136 GLY E O 1
ATOM 5058 N N . THR E 1 140 ? -0.927 119.919 25.297 1.00 39.82 137 THR E N 1
ATOM 5059 C CA . THR E 1 140 ? 0.226 119.811 26.198 1.00 40.23 137 THR E CA 1
ATOM 5060 C C . THR E 1 140 ? 1.521 119.520 25.430 1.00 40.56 137 THR E C 1
ATOM 5061 O O . THR E 1 140 ? 2.600 119.940 25.858 1.00 40.54 137 THR E O 1
ATOM 5065 N N . ARG E 1 141 ? 1.432 118.809 24.308 1.00 40.38 138 ARG E N 1
ATOM 5066 C CA . ARG E 1 141 ? 2.611 118.625 23.465 1.00 41.36 138 ARG E CA 1
ATOM 5067 C C . ARG E 1 141 ? 3.067 119.961 22.851 1.00 40.88 138 ARG E C 1
ATOM 5068 O O . ARG E 1 141 ? 4.269 120.223 22.765 1.00 40.96 138 ARG E O 1
ATOM 5076 N N . VAL E 1 142 ? 2.106 120.789 22.436 1.00 40.21 139 VAL E N 1
ATOM 5077 C CA . VAL E 1 142 ? 2.379 122.147 21.918 1.00 39.77 139 VAL E CA 1
ATOM 5078 C C . VAL E 1 142 ? 3.101 123.016 22.967 1.00 40.25 139 VAL E C 1
ATOM 5079 O O . VAL E 1 142 ? 4.116 123.643 22.653 1.00 40.07 139 VAL E O 1
ATOM 5083 N N . VAL E 1 143 ? 2.579 123.024 24.197 1.00 40.71 140 VAL E N 1
ATOM 5084 C CA . VAL E 1 143 ? 3.213 123.692 25.345 1.00 41.36 140 VAL E CA 1
ATOM 5085 C C . VAL E 1 143 ? 4.675 123.233 25.473 1.00 42.67 140 VAL E C 1
ATOM 5086 O O . VAL E 1 143 ? 5.580 124.055 25.613 1.00 42.50 140 VAL E O 1
ATOM 5090 N N . GLN E 1 144 ? 4.899 121.921 25.369 1.00 43.59 141 GLN E N 1
ATOM 5091 C CA . GLN E 1 144 ? 6.247 121.345 25.405 1.00 44.90 141 GLN E CA 1
ATOM 5092 C C . GLN E 1 144 ? 7.129 121.747 24.221 1.00 45.04 141 GLN E C 1
ATOM 5093 O O . GLN E 1 144 ? 8.349 121.855 24.373 1.00 44.96 141 GLN E O 1
ATOM 5099 N N . TYR E 1 145 ? 6.529 121.971 23.050 1.00 45.59 142 TYR E N 1
ATOM 5100 C CA . TYR E 1 145 ? 7.292 122.457 21.896 1.00 46.29 142 TYR E CA 1
ATOM 5101 C C . TYR E 1 145 ? 7.750 123.903 22.105 1.00 46.46 142 TYR E C 1
ATOM 5102 O O . TYR E 1 145 ? 8.857 124.278 21.708 1.00 46.16 142 TYR E O 1
ATOM 5111 N N . GLY E 1 146 ? 6.886 124.697 22.737 1.00 46.61 143 GLY E N 1
ATOM 5112 C CA . GLY E 1 146 ? 7.158 126.105 23.000 1.00 46.79 143 GLY E CA 1
ATOM 5113 C C . GLY E 1 146 ? 8.254 126.303 24.026 1.00 47.31 143 GLY E C 1
ATOM 5114 O O . GLY E 1 146 ? 9.064 127.213 23.891 1.00 47.17 143 GLY E O 1
ATOM 5115 N N . TYR E 1 147 ? 8.279 125.457 25.054 1.00 47.83 144 TYR E N 1
ATOM 5116 C CA . TYR E 1 147 ? 9.351 125.505 26.055 1.00 48.72 144 TYR E CA 1
ATOM 5117 C C . TYR E 1 147 ? 10.658 124.904 25.526 1.00 49.73 144 TYR E C 1
ATOM 5118 O O . TYR E 1 147 ? 11.746 125.346 25.907 1.00 50.08 144 TYR E O 1
ATOM 5127 N N . ALA E 1 148 ? 10.552 123.911 24.647 1.00 50.87 145 ALA E N 1
ATOM 5128 C CA . ALA E 1 148 ? 11.729 123.232 24.100 1.00 52.16 145 ALA E CA 1
ATOM 5129 C C . ALA E 1 148 ? 12.526 124.085 23.108 1.00 53.21 145 ALA E C 1
ATOM 5130 O O . ALA E 1 148 ? 13.753 123.978 23.055 1.00 53.70 145 ALA E O 1
ATOM 5132 N N . GLY E 1 149 ? 11.831 124.917 22.329 1.00 54.12 146 GLY E N 1
ATOM 5133 C CA . GLY E 1 149 ? 12.469 125.873 21.403 1.00 55.09 146 GLY E CA 1
ATOM 5134 C C . GLY E 1 149 ? 13.258 125.262 20.260 1.00 56.00 146 GLY E C 1
ATOM 5135 O O . GLY E 1 149 ? 13.064 124.089 19.922 1.00 56.54 146 GLY E O 1
ATOM 5136 N N . ALA E 1 150 ? 14.129 126.076 19.657 1.00 56.71 147 ALA E N 1
ATOM 5137 C CA . ALA E 1 150 ? 15.165 125.634 18.702 1.00 57.22 147 ALA E CA 1
ATOM 5138 C C . ALA E 1 150 ? 14.626 125.019 17.413 1.00 57.46 147 ALA E C 1
ATOM 5139 O O . ALA E 1 150 ? 15.397 124.551 16.564 1.00 57.67 147 ALA E O 1
ATOM 5141 N N . VAL E 1 155 ? 12.802 127.780 14.436 1.00 51.53 152 VAL E N 1
ATOM 5142 C CA . VAL E 1 155 ? 11.520 128.261 14.943 1.00 51.13 152 VAL E CA 1
ATOM 5143 C C . VAL E 1 155 ? 10.376 127.832 14.026 1.00 50.99 152 VAL E C 1
ATOM 5144 O O . VAL E 1 155 ? 9.352 127.324 14.501 1.00 51.09 152 VAL E O 1
ATOM 5146 N N . ALA E 1 156 ? 10.567 128.035 12.718 1.00 50.59 153 ALA E N 1
ATOM 5147 C CA . ALA E 1 156 ? 9.583 127.688 11.685 1.00 50.09 153 ALA E CA 1
ATOM 5148 C C . ALA E 1 156 ? 9.215 126.201 11.679 1.00 49.80 153 ALA E C 1
ATOM 5149 O O . ALA E 1 156 ? 8.049 125.844 11.487 1.00 49.93 153 ALA E O 1
ATOM 5150 N N . GLU E 1 157 ? 10.213 125.343 11.880 1.00 49.27 154 GLU E N 1
ATOM 5151 C CA . GLU E 1 157 ? 9.982 123.900 11.998 1.00 48.70 154 GLU E CA 1
ATOM 5152 C C . GLU E 1 157 ? 9.246 123.550 13.295 1.00 48.21 154 GLU E C 1
ATOM 5153 O O . GLU E 1 157 ? 8.460 122.608 13.322 1.00 48.09 154 GLU E O 1
ATOM 5155 N N . VAL E 1 158 ? 9.504 124.310 14.358 1.00 47.54 155 VAL E N 1
ATOM 5156 C CA . VAL E 1 158 ? 8.869 124.080 15.660 1.00 46.91 155 VAL E CA 1
ATOM 5157 C C . VAL E 1 158 ? 7.367 124.404 15.602 1.00 46.54 155 VAL E C 1
ATOM 5158 O O . VAL E 1 158 ? 6.533 123.667 16.145 1.00 45.65 155 VAL E O 1
ATOM 5162 N N . VAL E 1 159 ? 7.045 125.507 14.926 1.00 46.31 156 VAL E N 1
ATOM 5163 C CA . VAL E 1 159 ? 5.662 125.926 14.673 1.00 45.85 156 VAL E CA 1
ATOM 5164 C C . VAL E 1 159 ? 4.917 124.900 13.815 1.00 45.95 156 VAL E C 1
ATOM 5165 O O . VAL E 1 159 ? 3.766 124.570 14.102 1.00 45.52 156 VAL E O 1
ATOM 5169 N N . ASP E 1 160 ? 5.579 124.398 12.769 1.00 46.05 157 ASP E N 1
ATOM 5170 C CA . ASP E 1 160 ? 4.993 123.365 11.901 1.00 46.25 157 ASP E CA 1
ATOM 5171 C C . ASP E 1 160 ? 4.707 122.056 12.654 1.00 46.00 157 ASP E C 1
ATOM 5172 O O . ASP E 1 160 ? 3.701 121.390 12.382 1.00 45.19 157 ASP E O 1
ATOM 5177 N N . ARG E 1 161 ? 5.582 121.706 13.603 1.00 45.87 158 ARG E N 1
ATOM 5178 C CA . ARG E 1 161 ? 5.393 120.520 14.447 1.00 45.75 158 ARG E CA 1
ATOM 5179 C C . ARG E 1 161 ? 4.146 120.632 15.318 1.00 45.20 158 ARG E C 1
ATOM 5180 O O . ARG E 1 161 ? 3.344 119.697 15.389 1.00 44.38 158 ARG E O 1
ATOM 5188 N N . ALA E 1 162 ? 4.000 121.780 15.983 1.00 44.64 159 ALA E N 1
ATOM 5189 C CA . ALA E 1 162 ? 2.821 122.080 16.799 1.00 44.10 159 ALA E CA 1
ATOM 5190 C C . ALA E 1 162 ? 1.525 122.053 15.971 1.00 43.71 159 ALA E C 1
ATOM 5191 O O . ALA E 1 162 ? 0.472 121.674 16.471 1.00 43.21 159 ALA E O 1
ATOM 5193 N N . GLN E 1 163 ? 1.613 122.453 14.704 1.00 43.60 160 GLN E N 1
ATOM 5194 C CA . GLN E 1 163 ? 0.442 122.480 13.821 1.00 43.13 160 GLN E CA 1
ATOM 5195 C C . GLN E 1 163 ? 0.048 121.090 13.308 1.00 43.30 160 GLN E C 1
ATOM 5196 O O . GLN E 1 163 ? -1.139 120.777 13.194 1.00 42.98 160 GLN E O 1
ATOM 5202 N N . ALA E 1 164 ? 1.050 120.270 13.003 1.00 43.29 161 ALA E N 1
ATOM 5203 C CA . ALA E 1 164 ? 0.846 118.872 12.631 1.00 43.87 161 ALA E CA 1
ATOM 5204 C C . ALA E 1 164 ? 0.152 118.133 13.774 1.00 44.24 161 ALA E C 1
ATOM 5205 O O . ALA E 1 164 ? -0.631 117.217 13.545 1.00 44.12 161 ALA E O 1
ATOM 5207 N N . GLU E 1 165 ? 0.447 118.565 14.998 1.00 44.43 162 GLU E N 1
ATOM 5208 C CA . GLU E 1 165 ? -0.151 118.032 16.217 1.00 45.37 162 GLU E CA 1
ATOM 5209 C C . GLU E 1 165 ? -1.671 118.225 16.279 1.00 45.16 162 GLU E C 1
ATOM 5210 O O . GLU E 1 165 ? -2.418 117.286 16.587 1.00 44.93 162 GLU E O 1
ATOM 5216 N N . ILE E 1 166 ? -2.120 119.439 15.976 1.00 45.04 163 ILE E N 1
ATOM 5217 C CA . ILE E 1 166 ? -3.541 119.767 16.004 1.00 45.32 163 ILE E CA 1
ATOM 5218 C C . ILE E 1 166 ? -4.279 119.273 14.749 1.00 45.21 163 ILE E C 1
ATOM 5219 O O . ILE E 1 166 ? -5.463 118.954 14.831 1.00 44.58 163 ILE E O 1
ATOM 5224 N N . TYR E 1 167 ? -3.575 119.223 13.610 1.00 45.32 164 TYR E N 1
ATOM 5225 C CA . TYR E 1 167 ? -4.097 118.643 12.362 1.00 46.04 164 TYR E CA 1
ATOM 5226 C C . TYR E 1 167 ? -4.575 117.213 12.624 1.00 47.06 164 TYR E C 1
ATOM 5227 O O . TYR E 1 167 ? -5.643 116.813 12.149 1.00 47.09 164 TYR E O 1
ATOM 5236 N N . ASP E 1 168 ? -3.778 116.463 13.387 1.00 48.10 165 ASP E N 1
ATOM 5237 C CA . ASP E 1 168 ? -4.099 115.078 13.734 1.00 49.49 165 ASP E CA 1
ATOM 5238 C C . ASP E 1 168 ? -5.454 114.981 14.453 1.00 50.27 165 ASP E C 1
ATOM 5239 O O . ASP E 1 168 ? -6.312 114.183 14.063 1.00 50.43 165 ASP E O 1
ATOM 5241 N N . VAL E 1 169 ? -5.650 115.808 15.483 1.00 51.02 166 VAL E N 1
ATOM 5242 C CA . VAL E 1 169 ? -6.926 115.851 16.216 1.00 51.71 166 VAL E CA 1
ATOM 5243 C C . VAL E 1 169 ? -8.099 116.288 15.323 1.00 52.08 166 VAL E C 1
ATOM 5244 O O . VAL E 1 169 ? -9.143 115.618 15.288 1.00 52.09 166 VAL E O 1
ATOM 5248 N N . ALA E 1 170 ? -7.907 117.393 14.601 1.00 52.23 167 ALA E N 1
ATOM 5249 C CA . ALA E 1 170 ? -8.973 118.057 13.839 1.00 52.83 167 ALA E CA 1
ATOM 5250 C C . ALA E 1 170 ? -9.663 117.196 12.771 1.00 52.94 167 ALA E C 1
ATOM 5251 O O . ALA E 1 170 ? -9.155 116.146 12.374 1.00 53.54 167 ALA E O 1
ATOM 5253 N N . GLN F 1 26 ? -0.158 76.818 35.129 1.00 41.30 23 GLN F N 1
ATOM 5254 C CA . GLN F 1 26 ? -1.626 76.477 35.129 1.00 41.76 23 GLN F CA 1
ATOM 5255 C C . GLN F 1 26 ? -2.030 75.578 33.944 1.00 41.13 23 GLN F C 1
ATOM 5256 O O . GLN F 1 26 ? -1.710 75.888 32.794 1.00 40.98 23 GLN F O 1
ATOM 5258 N N . PRO F 1 27 ? -2.743 74.468 34.222 1.00 40.81 24 PRO F N 1
ATOM 5259 C CA . PRO F 1 27 ? -3.145 73.547 33.144 1.00 40.23 24 PRO F CA 1
ATOM 5260 C C . PRO F 1 27 ? -4.075 74.235 32.146 1.00 39.39 24 PRO F C 1
ATOM 5261 O O . PRO F 1 27 ? -5.047 74.879 32.566 1.00 39.51 24 PRO F O 1
ATOM 5265 N N . PRO F 1 28 ? -3.767 74.135 30.835 1.00 38.05 25 PRO F N 1
ATOM 5266 C CA . PRO F 1 28 ? -4.581 74.803 29.815 1.00 36.82 25 PRO F CA 1
ATOM 5267 C C . PRO F 1 28 ? -5.981 74.216 29.771 1.00 35.78 25 PRO F C 1
ATOM 5268 O O . PRO F 1 28 ? -6.136 73.015 29.599 1.00 35.58 25 PRO F O 1
ATOM 5272 N N . GLN F 1 29 ? -6.988 75.072 29.944 1.00 35.11 26 GLN F N 1
ATOM 5273 C CA . GLN F 1 29 ? -8.384 74.649 30.056 1.00 34.32 26 GLN F CA 1
ATOM 5274 C C . GLN F 1 29 ? -9.247 75.892 29.919 1.00 33.45 26 GLN F C 1
ATOM 5275 O O . GLN F 1 29 ? -8.751 77.020 30.044 1.00 32.65 26 GLN F O 1
ATOM 5281 N N . ASP F 1 30 ? -10.541 75.699 29.678 1.00 32.06 27 ASP F N 1
ATOM 5282 C CA . ASP F 1 30 ? -11.471 76.832 29.644 1.00 32.51 27 ASP F CA 1
ATOM 5283 C C . ASP F 1 30 ? -12.793 76.348 30.239 1.00 31.90 27 ASP F C 1
ATOM 5284 O O . ASP F 1 30 ? -13.562 75.657 29.562 1.00 31.34 27 ASP F O 1
ATOM 5289 N N . LEU F 1 31 ? -13.010 76.681 31.514 1.00 31.70 28 LEU F N 1
ATOM 5290 C CA . LEU F 1 31 ? -14.174 76.202 32.264 1.00 31.27 28 LEU F CA 1
ATOM 5291 C C . LEU F 1 31 ? -15.489 76.594 31.583 1.00 30.95 28 LEU F C 1
ATOM 5292 O O . LEU F 1 31 ? -16.350 75.721 31.321 1.00 30.54 28 LEU F O 1
ATOM 5297 N N . ALA F 1 32 ? -15.648 77.893 31.299 1.00 29.78 29 ALA F N 1
ATOM 5298 C CA . ALA F 1 32 ? -16.884 78.366 30.659 1.00 29.10 29 ALA F CA 1
ATOM 5299 C C . ALA F 1 32 ? -17.090 77.742 29.285 1.00 28.67 29 ALA F C 1
ATOM 5300 O O . ALA F 1 32 ? -18.220 77.384 28.952 1.00 28.47 29 ALA F O 1
ATOM 5302 N N . ALA F 1 33 ? -16.025 77.582 28.494 1.00 27.75 30 ALA F N 1
ATOM 5303 C CA . ALA F 1 33 ? -16.203 76.920 27.210 1.00 27.60 30 ALA F CA 1
ATOM 5304 C C . ALA F 1 33 ? -16.681 75.468 27.411 1.00 27.36 30 ALA F C 1
ATOM 5305 O O . ALA F 1 33 ? -17.594 75.037 26.733 1.00 26.29 30 ALA F O 1
ATOM 5307 N N . GLU F 1 34 ? -16.120 74.744 28.382 1.00 26.32 31 GLU F N 1
ATOM 5308 C CA . GLU F 1 34 ? -16.570 73.379 28.653 1.00 27.34 31 GLU F CA 1
ATOM 5309 C C . GLU F 1 34 ? -18.045 73.313 29.065 1.00 27.91 31 GLU F C 1
ATOM 5310 O O . GLU F 1 34 ? -18.799 72.454 28.577 1.00 27.21 31 GLU F O 1
ATOM 5316 N N . GLN F 1 35 ? -18.433 74.217 29.962 1.00 27.57 32 GLN F N 1
ATOM 5317 C CA . GLN F 1 35 ? -19.795 74.273 30.475 1.00 28.40 32 GLN F CA 1
ATOM 5318 C C . GLN F 1 35 ? -20.763 74.614 29.341 1.00 28.52 32 GLN F C 1
ATOM 5319 O O . GLN F 1 35 ? -21.877 74.074 29.284 1.00 29.20 32 GLN F O 1
ATOM 5325 N N . SER F 1 36 ? -20.303 75.477 28.441 1.00 28.49 33 SER F N 1
ATOM 5326 C CA . SER F 1 36 ? -21.089 75.982 27.322 1.00 29.18 33 SER F CA 1
ATOM 5327 C C . SER F 1 36 ? -21.275 74.939 26.223 1.00 29.39 33 SER F C 1
ATOM 5328 O O . SER F 1 36 ? -22.361 74.842 25.666 1.00 29.08 33 SER F O 1
ATOM 5331 N N . VAL F 1 37 ? -20.234 74.160 25.917 1.00 28.88 34 VAL F N 1
ATOM 5332 C CA . VAL F 1 37 ? -20.395 72.981 25.040 1.00 29.18 34 VAL F CA 1
ATOM 5333 C C . VAL F 1 37 ? -21.498 72.055 25.595 1.00 30.08 34 VAL F C 1
ATOM 5334 O O . VAL F 1 37 ? -22.438 71.678 24.875 1.00 30.11 34 VAL F O 1
ATOM 5338 N N . LEU F 1 38 ? -21.388 71.710 26.877 1.00 30.12 35 LEU F N 1
ATOM 5339 C CA . LEU F 1 38 ? -22.345 70.788 27.502 1.00 31.01 35 LEU F CA 1
ATOM 5340 C C . LEU F 1 38 ? -23.777 71.362 27.567 1.00 31.24 35 LEU F C 1
ATOM 5341 O O . LEU F 1 38 ? -24.734 70.686 27.171 1.00 31.86 35 LEU F O 1
ATOM 5346 N N . GLY F 1 39 ? -23.912 72.609 28.016 1.00 31.51 36 GLY F N 1
ATOM 5347 C CA . GLY F 1 39 ? -25.196 73.315 28.045 1.00 31.81 36 GLY F CA 1
ATOM 5348 C C . GLY F 1 39 ? -25.854 73.379 26.674 1.00 32.76 36 GLY F C 1
ATOM 5349 O O . GLY F 1 39 ? -27.061 73.109 26.551 1.00 32.37 36 GLY F O 1
ATOM 5350 N N . GLY F 1 40 ? -25.066 73.718 25.641 1.00 31.83 37 GLY F N 1
ATOM 5351 C CA . GLY F 1 40 ? -25.562 73.778 24.254 1.00 32.77 37 GLY F CA 1
ATOM 5352 C C . GLY F 1 40 ? -26.082 72.419 23.785 1.00 33.99 37 GLY F C 1
ATOM 5353 O O . GLY F 1 40 ? -27.163 72.332 23.167 1.00 34.23 37 GLY F O 1
ATOM 5354 N N . MET F 1 41 ? -25.323 71.360 24.095 1.00 33.44 38 MET F N 1
ATOM 5355 C CA . MET F 1 41 ? -25.715 69.975 23.805 1.00 34.32 38 MET F CA 1
ATOM 5356 C C . MET F 1 41 ? -26.992 69.527 24.523 1.00 35.07 38 MET F C 1
ATOM 5357 O O . MET F 1 41 ? -27.841 68.847 23.925 1.00 34.40 38 MET F O 1
ATOM 5362 N N . LEU F 1 42 ? -27.110 69.893 25.801 1.00 34.95 39 LEU F N 1
ATOM 5363 C CA . LEU F 1 42 ? -28.268 69.528 26.613 1.00 36.87 39 LEU F CA 1
ATOM 5364 C C . LEU F 1 42 ? -29.549 70.232 26.141 1.00 37.59 39 LEU F C 1
ATOM 5365 O O . LEU F 1 42 ? -30.658 69.784 26.471 1.00 39.27 39 LEU F O 1
ATOM 5370 N N . LEU F 1 43 ? -29.387 71.297 25.355 1.00 37.65 40 LEU F N 1
ATOM 5371 C CA . LEU F 1 43 ? -30.493 72.114 24.855 1.00 38.25 40 LEU F CA 1
ATOM 5372 C C . LEU F 1 43 ? -30.901 71.877 23.394 1.00 38.57 40 LEU F C 1
ATOM 5373 O O . LEU F 1 43 ? -31.967 72.344 22.964 1.00 38.32 40 LEU F O 1
ATOM 5378 N N . SER F 1 44 ? -30.063 71.173 22.637 1.00 38.37 41 SER F N 1
ATOM 5379 C CA . SER F 1 44 ? -30.169 71.158 21.172 1.00 38.84 41 SER F CA 1
ATOM 5380 C C . SER F 1 44 ? -29.466 69.928 20.607 1.00 39.64 41 SER F C 1
ATOM 5381 O O . SER F 1 44 ? -28.252 69.746 20.813 1.00 38.94 41 SER F O 1
ATOM 5384 N N . LYS F 1 45 ? -30.230 69.078 19.913 1.00 40.35 42 LYS F N 1
ATOM 5385 C CA . LYS F 1 45 ? -29.687 67.841 19.342 1.00 41.74 42 LYS F CA 1
ATOM 5386 C C . LYS F 1 45 ? -28.768 68.148 18.157 1.00 42.02 42 LYS F C 1
ATOM 5387 O O . LYS F 1 45 ? -27.804 67.422 17.897 1.00 42.09 42 LYS F O 1
ATOM 5393 N N . ASP F 1 46 ? -29.082 69.232 17.453 1.00 42.35 43 ASP F N 1
ATOM 5394 C CA . ASP F 1 46 ? -28.186 69.824 16.459 1.00 43.72 43 ASP F CA 1
ATOM 5395 C C . ASP F 1 46 ? -26.830 70.229 17.006 1.00 43.49 43 ASP F C 1
ATOM 5396 O O . ASP F 1 46 ? -25.817 70.130 16.308 1.00 44.15 43 ASP F O 1
ATOM 5401 N N . ALA F 1 47 ? -26.815 70.720 18.238 1.00 43.54 44 ALA F N 1
ATOM 5402 C CA . ALA F 1 47 ? -25.561 71.125 18.864 1.00 43.30 44 ALA F CA 1
ATOM 5403 C C . ALA F 1 47 ? -24.668 69.912 19.082 1.00 43.30 44 ALA F C 1
ATOM 5404 O O . ALA F 1 47 ? -23.455 70.016 18.907 1.00 43.19 44 ALA F O 1
ATOM 5406 N N . ILE F 1 48 ? -25.277 68.773 19.437 1.00 42.94 45 ILE F N 1
ATOM 5407 C CA . ILE F 1 48 ? -24.555 67.504 19.643 1.00 43.78 45 ILE F CA 1
ATOM 5408 C C . ILE F 1 48 ? -23.826 67.049 18.368 1.00 44.2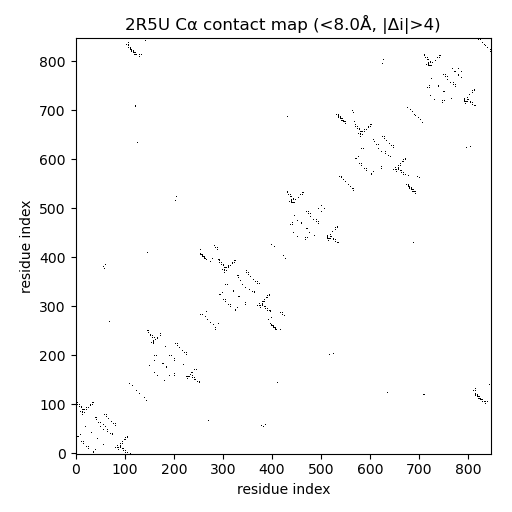6 45 ILE F C 1
ATOM 5409 O O . ILE F 1 48 ? -22.657 66.638 18.424 1.00 43.37 45 ILE F O 1
ATOM 5414 N N . ALA F 1 49 ? -24.515 67.155 17.229 1.00 45.20 46 ALA F N 1
ATOM 5415 C CA . ALA F 1 49 ? -23.941 66.861 15.913 1.00 46.40 46 ALA F CA 1
ATOM 5416 C C . ALA F 1 49 ? -22.726 67.727 15.591 1.00 47.01 46 ALA F C 1
ATOM 5417 O O . ALA F 1 49 ? -21.735 67.233 15.067 1.00 47.70 46 ALA F O 1
ATOM 5419 N N . ASP F 1 50 ? -22.811 69.017 15.910 1.00 47.94 47 ASP F N 1
ATOM 5420 C CA . ASP F 1 50 ? -21.710 69.965 15.696 1.00 48.51 47 ASP F CA 1
ATOM 5421 C C . ASP F 1 50 ? -20.508 69.782 16.636 1.00 48.71 47 ASP F C 1
ATOM 5422 O O . ASP F 1 50 ? -19.382 70.140 16.279 1.00 48.38 47 ASP F O 1
ATOM 5427 N N . VAL F 1 51 ? -20.756 69.234 17.827 1.00 48.83 48 VAL F N 1
ATOM 5428 C CA . VAL F 1 51 ? -19.698 69.001 18.815 1.00 49.20 48 VAL F CA 1
ATOM 5429 C C . VAL F 1 51 ? -18.974 67.662 18.588 1.00 50.08 48 VAL F C 1
ATOM 5430 O O . VAL F 1 51 ? -17.752 67.585 18.727 1.00 49.72 48 VAL F O 1
ATOM 5434 N N . LEU F 1 52 ? -19.728 66.625 18.226 1.00 51.09 49 LEU F N 1
ATOM 5435 C CA . LEU F 1 52 ? -19.175 65.290 17.966 1.00 52.69 49 LEU F CA 1
ATOM 5436 C C . LEU F 1 52 ? -18.014 65.301 16.982 1.00 53.47 49 LEU F C 1
ATOM 5437 O O . LEU F 1 52 ? -17.111 64.467 17.078 1.00 53.91 49 LEU F O 1
ATOM 5442 N N . GLU F 1 53 ? -18.057 66.235 16.036 1.00 54.41 50 GLU F N 1
ATOM 5443 C CA . GLU F 1 53 ? -17.063 66.332 14.974 1.00 55.73 50 GLU F CA 1
ATOM 5444 C C . GLU F 1 53 ? -15.676 66.739 15.488 1.00 55.97 50 GLU F C 1
ATOM 5445 O O . GLU F 1 53 ? -14.655 66.292 14.947 1.00 56.38 50 GLU F O 1
ATOM 5451 N N . ARG F 1 54 ? -15.629 67.578 16.523 1.00 55.70 51 ARG F N 1
ATOM 5452 C CA . ARG F 1 54 ? -14.339 68.112 16.980 1.00 55.63 51 ARG F CA 1
ATOM 5453 C C . ARG F 1 54 ? -13.885 67.786 18.415 1.00 55.27 51 ARG F C 1
ATOM 5454 O O . ARG F 1 54 ? -12.895 68.353 18.878 1.00 55.45 51 ARG F O 1
ATOM 5462 N N . LEU F 1 55 ? -14.572 66.868 19.101 1.00 54.50 52 LEU F N 1
ATOM 5463 C CA . LEU F 1 55 ? -14.210 66.522 20.480 1.00 54.03 52 LEU F CA 1
ATOM 5464 C C . LEU F 1 55 ? -14.181 65.024 20.791 1.00 54.35 52 LEU F C 1
ATOM 5465 O O . LEU F 1 55 ? -14.962 64.244 20.241 1.00 54.55 52 LEU F O 1
ATOM 5470 N N . ARG F 1 56 ? -13.284 64.642 21.700 1.00 53.87 53 ARG F N 1
ATOM 5471 C CA . ARG F 1 56 ? -13.385 63.370 22.402 1.00 53.71 53 ARG F CA 1
ATOM 5472 C C . ARG F 1 56 ? -13.660 63.665 23.896 1.00 52.65 53 ARG F C 1
ATOM 5473 O O . ARG F 1 56 ? -13.256 64.714 24.390 1.00 52.78 53 ARG F O 1
ATOM 5481 N N . PRO F 1 57 ? -14.383 62.768 24.611 1.00 51.49 54 PRO F N 1
ATOM 5482 C CA . PRO F 1 57 ? -14.600 62.966 26.065 1.00 50.22 54 PRO F CA 1
ATOM 5483 C C . PRO F 1 57 ? -13.304 63.224 26.856 1.00 48.56 54 PRO F C 1
ATOM 5484 O O . PRO F 1 57 ? -13.331 63.922 27.871 1.00 48.10 54 PRO F O 1
ATOM 5488 N N . GLY F 1 58 ? -12.192 62.656 26.380 1.00 46.74 55 GLY F N 1
ATOM 5489 C CA . GLY F 1 58 ? -10.860 62.950 26.900 1.00 44.24 55 GLY F CA 1
ATOM 5490 C C . GLY F 1 58 ? -10.418 64.402 26.772 1.00 42.64 55 GLY F C 1
ATOM 5491 O O . GLY F 1 58 ? -9.477 64.813 27.456 1.00 42.44 55 GLY F O 1
ATOM 5492 N N . ASP F 1 59 ? -11.084 65.179 25.908 1.00 40.90 56 ASP F N 1
ATOM 5493 C CA . ASP F 1 59 ? -10.765 66.614 25.708 1.00 39.12 56 ASP F CA 1
ATOM 5494 C C . ASP F 1 59 ? -11.193 67.512 26.860 1.00 37.34 56 ASP F C 1
ATOM 5495 O O . ASP F 1 59 ? -10.695 68.624 27.000 1.00 35.89 56 ASP F O 1
ATOM 5500 N N . PHE F 1 60 ? -12.133 67.040 27.671 1.00 36.33 57 PHE F N 1
ATOM 5501 C CA . PHE F 1 60 ? -12.612 67.830 28.789 1.00 35.47 57 PHE F CA 1
ATOM 5502 C C . PHE F 1 60 ? -11.576 67.755 29.904 1.00 35.56 57 PHE F C 1
ATOM 5503 O O . PHE F 1 60 ? -11.018 66.691 30.171 1.00 34.80 57 PHE F O 1
ATOM 5511 N N . TYR F 1 61 ? -11.287 68.884 30.531 1.00 35.30 58 TYR F N 1
ATOM 5512 C CA . TYR F 1 61 ? -10.321 68.877 31.638 1.00 36.09 58 TYR F CA 1
ATOM 5513 C C . TYR F 1 61 ? -10.983 68.422 32.944 1.00 36.27 58 TYR F C 1
ATOM 5514 O O . TYR F 1 61 ? -10.359 67.727 33.749 1.00 35.97 58 TYR F O 1
ATOM 5523 N N . ARG F 1 62 ? -12.249 68.803 33.140 1.00 36.21 59 ARG F N 1
ATOM 5524 C CA . ARG F 1 62 ? -12.960 68.458 34.362 1.00 36.37 59 ARG F CA 1
ATOM 5525 C C . ARG F 1 62 ? -13.514 67.036 34.224 1.00 36.64 59 ARG F C 1
ATOM 5526 O O . ARG F 1 62 ? -14.269 66.749 33.285 1.00 35.92 59 ARG F O 1
ATOM 5534 N N . PRO F 1 63 ? -13.114 66.130 35.140 1.00 37.01 60 PRO F N 1
ATOM 5535 C CA . PRO F 1 63 ? -13.650 64.762 35.107 1.00 37.00 60 PRO F CA 1
ATOM 5536 C C . PRO F 1 63 ? -15.180 64.704 35.157 1.00 36.33 60 PRO F C 1
ATOM 5537 O O . PRO F 1 63 ? -15.767 63.840 34.520 1.00 36.53 60 PRO F O 1
ATOM 5541 N N . ALA F 1 64 ? -15.821 65.614 35.892 1.00 36.28 61 ALA F N 1
ATOM 5542 C CA . ALA F 1 64 ? -17.288 65.691 35.873 1.00 35.86 61 ALA F CA 1
ATOM 5543 C C . ALA F 1 64 ? -17.828 65.931 34.454 1.00 36.10 61 ALA F C 1
ATOM 5544 O O . ALA F 1 64 ? -18.833 65.334 34.053 1.00 35.59 61 ALA F O 1
ATOM 5546 N N . HIS F 1 65 ? -17.146 66.792 33.692 1.00 35.91 62 HIS F N 1
ATOM 5547 C CA . HIS F 1 65 ? -17.561 67.111 32.326 1.00 35.50 62 HIS F CA 1
ATOM 5548 C C . HIS F 1 65 ? -17.424 65.954 31.338 1.00 35.92 62 HIS F C 1
ATOM 5549 O O . HIS F 1 65 ? -18.324 65.752 30.518 1.00 35.66 62 HIS F O 1
ATOM 5556 N N . GLN F 1 66 ? -16.304 65.225 31.413 1.00 36.38 63 GLN F N 1
ATOM 5557 C CA . GLN F 1 66 ? -16.057 64.034 30.586 1.00 38.41 63 GLN F CA 1
ATOM 5558 C C . GLN F 1 66 ? -17.162 62.991 30.819 1.00 38.15 63 GLN F C 1
ATOM 5559 O O . GLN F 1 66 ? -17.645 62.364 29.873 1.00 38.02 63 GLN F O 1
ATOM 5565 N N . ASN F 1 67 ? -17.547 62.828 32.088 1.00 38.11 64 ASN F N 1
ATOM 5566 C CA . ASN F 1 67 ? -18.638 61.940 32.509 1.00 38.29 64 ASN F CA 1
ATOM 5567 C C . ASN F 1 67 ? -19.986 62.339 31.899 1.00 38.06 64 ASN F C 1
ATOM 5568 O O . ASN F 1 67 ? -20.688 61.501 31.330 1.00 37.55 64 ASN F O 1
ATOM 5573 N N . VAL F 1 68 ? -20.327 63.621 32.022 1.00 37.46 65 VAL F N 1
ATOM 5574 C CA . VAL F 1 68 ? -21.555 64.174 31.444 1.00 36.91 65 VAL F CA 1
ATOM 5575 C C . VAL F 1 68 ? -21.582 64.039 29.913 1.00 37.27 65 VAL F C 1
ATOM 5576 O O . VAL F 1 68 ? -22.600 63.618 29.354 1.00 36.32 65 VAL F O 1
ATOM 5580 N N . TYR F 1 69 ? -20.464 64.381 29.263 1.00 37.67 66 TYR F N 1
ATOM 5581 C CA . TYR F 1 69 ? -20.309 64.266 27.800 1.00 38.26 66 TYR F CA 1
ATOM 5582 C C . TYR F 1 69 ? -20.526 62.824 27.316 1.00 39.07 66 TYR F C 1
ATOM 5583 O O . TYR F 1 69 ? -21.270 62.595 26.359 1.00 38.70 66 TYR F O 1
ATOM 5592 N N . ASP F 1 70 ? -19.882 61.871 27.992 1.00 40.74 67 ASP F N 1
ATOM 5593 C CA . ASP F 1 70 ? -19.999 60.440 27.673 1.00 42.93 67 ASP F CA 1
ATOM 5594 C C . ASP F 1 70 ? -21.431 59.915 27.787 1.00 43.41 67 ASP F C 1
ATOM 5595 O O . ASP F 1 70 ? -21.837 59.025 27.025 1.00 43.66 67 ASP F O 1
ATOM 5600 N N . ALA F 1 71 ? -22.170 60.460 28.754 1.00 44.03 68 ALA F N 1
ATOM 5601 C CA . ALA F 1 71 ? -23.577 60.124 28.988 1.00 44.73 68 ALA F CA 1
ATOM 5602 C C . ALA F 1 71 ? -24.465 60.625 27.851 1.00 45.14 68 ALA F C 1
ATOM 5603 O O . ALA F 1 71 ? -25.322 59.887 27.349 1.00 45.44 68 ALA F O 1
ATOM 5605 N N . ILE F 1 72 ? -24.252 61.878 27.449 1.00 45.30 69 ILE F N 1
ATOM 5606 C CA . ILE F 1 72 ? -24.943 62.471 26.302 1.00 45.71 69 ILE F CA 1
ATOM 5607 C C . ILE F 1 72 ? -24.760 61.673 25.003 1.00 46.46 69 ILE F C 1
ATOM 5608 O O . ILE F 1 72 ? -25.738 61.422 24.284 1.00 46.58 69 ILE F O 1
ATOM 5613 N N . LEU F 1 73 ? -23.522 61.271 24.716 1.00 46.94 70 LEU F N 1
ATOM 5614 C CA . LEU F 1 73 ? -23.213 60.569 23.471 1.00 47.74 70 LEU F CA 1
ATOM 5615 C C . LEU F 1 73 ? -23.758 59.144 23.461 1.00 48.59 70 LEU F C 1
ATOM 5616 O O . LEU F 1 73 ? -24.166 58.649 22.411 1.00 48.85 70 LEU F O 1
ATOM 5621 N N . ASP F 1 74 ? -23.731 58.479 24.617 1.00 49.12 71 ASP F N 1
ATOM 5622 C CA . ASP F 1 74 ? -24.292 57.129 24.735 1.00 49.73 71 ASP F CA 1
ATOM 5623 C C . ASP F 1 74 ? -25.798 57.132 24.433 1.00 49.72 71 ASP F C 1
ATOM 5624 O O . ASP F 1 74 ? -26.284 56.258 23.714 1.00 49.88 71 ASP F O 1
ATOM 5626 N N . LEU F 1 75 ? -26.514 58.126 24.963 1.00 49.52 72 LEU F N 1
ATOM 5627 C CA . LEU F 1 75 ? -27.927 58.325 24.661 1.00 49.59 72 LEU F CA 1
ATOM 5628 C C . LEU F 1 75 ? -28.150 58.729 23.204 1.00 49.88 72 LEU F C 1
ATOM 5629 O O . LEU F 1 75 ? -29.080 58.231 22.560 1.00 50.26 72 LEU F O 1
ATOM 5634 N N . TYR F 1 76 ? -27.321 59.649 22.700 1.00 49.59 73 TYR F N 1
ATOM 5635 C CA . TYR F 1 76 ? -27.410 60.143 21.318 1.00 49.61 73 TYR F CA 1
ATOM 5636 C C . TYR F 1 76 ? -27.159 59.023 20.314 1.00 49.81 73 TYR F C 1
ATOM 5637 O O . TYR F 1 76 ? -27.771 58.988 19.259 1.00 50.02 73 TYR F O 1
ATOM 5646 N N . GLY F 1 77 ? -26.263 58.105 20.660 1.00 50.78 74 GLY F N 1
ATOM 5647 C CA . GLY F 1 77 ? -26.008 56.913 19.843 1.00 51.65 74 GLY F CA 1
ATOM 5648 C C . GLY F 1 77 ? -27.145 55.900 19.860 1.00 51.99 74 GLY F C 1
ATOM 5649 O O . GLY F 1 77 ? -27.101 54.908 19.136 1.00 52.15 74 GLY F O 1
ATOM 5650 N N . ARG F 1 78 ? -28.160 56.149 20.686 1.00 52.28 75 ARG F N 1
ATOM 5651 C CA . ARG F 1 78 ? -29.301 55.247 20.820 1.00 52.53 75 ARG F CA 1
ATOM 5652 C C . ARG F 1 78 ? -30.593 55.826 20.241 1.00 52.93 75 ARG F C 1
ATOM 5653 O O . ARG F 1 78 ? -31.580 55.095 20.065 1.00 53.24 75 ARG F O 1
ATOM 5655 N N . GLY F 1 79 ? -30.582 57.126 19.942 1.00 52.93 76 GLY F N 1
ATOM 5656 C CA . GLY F 1 79 ? -31.778 57.848 19.505 1.00 53.15 76 GLY F CA 1
ATOM 5657 C C . GLY F 1 79 ? -32.533 58.492 20.658 1.00 53.71 76 GLY F C 1
ATOM 5658 O O . GLY F 1 79 ? -33.539 59.190 20.447 1.00 53.29 76 GLY F O 1
ATOM 5659 N N . GLU F 1 80 ? -32.044 58.252 21.878 1.00 54.18 77 GLU F N 1
ATOM 5660 C CA . GLU F 1 80 ? -32.634 58.808 23.089 1.00 55.02 77 GLU F CA 1
ATOM 5661 C C . GLU F 1 80 ? -32.273 60.286 23.203 1.00 55.27 77 GLU F C 1
ATOM 5662 O O . GLU F 1 80 ? -31.078 60.626 23.199 1.00 55.43 77 GLU F O 1
ATOM 5668 N N . PRO F 1 81 ? -33.293 61.167 23.294 1.00 55.31 78 PRO F N 1
ATOM 5669 C CA . PRO F 1 81 ? -33.068 62.586 23.571 1.00 55.20 78 PRO F CA 1
ATOM 5670 C C . PRO F 1 81 ? -32.253 62.798 24.839 1.00 55.01 78 PRO F C 1
ATOM 5671 O O . PRO F 1 81 ? -32.569 62.234 25.892 1.00 55.01 78 PRO F O 1
ATOM 5675 N N . ALA F 1 82 ? -31.195 63.591 24.713 1.00 54.78 79 ALA F N 1
ATOM 5676 C CA . ALA F 1 82 ? -30.339 63.947 25.836 1.00 54.17 79 ALA F CA 1
ATOM 5677 C C . ALA F 1 82 ? -30.662 65.359 26.305 1.00 53.81 79 ALA F C 1
ATOM 5678 O O . ALA F 1 82 ? -30.253 66.343 25.685 1.00 53.63 79 ALA F O 1
ATOM 5680 N N . ASP F 1 83 ? -31.437 65.436 27.383 1.00 53.41 80 ASP F N 1
ATOM 5681 C CA . ASP F 1 83 ? -31.688 66.683 28.103 1.00 53.48 80 ASP F CA 1
ATOM 5682 C C . ASP F 1 83 ? -31.309 66.457 29.562 1.00 52.94 80 ASP F C 1
ATOM 5683 O O . ASP F 1 83 ? -30.855 65.366 29.910 1.00 53.18 80 ASP F O 1
ATOM 5688 N N . ALA F 1 84 ? -31.497 67.470 30.407 1.00 52.87 81 ALA F N 1
ATOM 5689 C CA . ALA F 1 84 ? -31.080 67.406 31.821 1.00 52.78 81 ALA F CA 1
ATOM 5690 C C . ALA F 1 84 ? -31.631 66.199 32.591 1.00 52.68 81 ALA F C 1
ATOM 5691 O O . ALA F 1 84 ? -30.919 65.592 33.398 1.00 52.73 81 ALA F O 1
ATOM 5693 N N . VAL F 1 85 ? -32.892 65.855 32.326 1.00 52.52 82 VAL F N 1
ATOM 5694 C CA . VAL F 1 85 ? -33.574 64.742 33.005 1.00 52.08 82 VAL F CA 1
ATOM 5695 C C . VAL F 1 85 ? -33.021 63.374 32.598 1.00 51.84 82 VAL F C 1
ATOM 5696 O O . VAL F 1 85 ? -32.624 62.571 33.459 1.00 51.84 82 VAL F O 1
ATOM 5700 N N . THR F 1 86 ? -32.995 63.108 31.293 1.00 51.30 83 THR F N 1
ATOM 5701 C CA . THR F 1 86 ? -32.509 61.829 30.789 1.00 50.97 83 THR F CA 1
ATOM 5702 C C . THR F 1 86 ? -31.019 61.609 31.087 1.00 50.72 83 THR F C 1
ATOM 5703 O O . THR F 1 86 ? -30.601 60.482 31.374 1.00 50.60 83 THR F O 1
ATOM 5707 N N . VAL F 1 87 ? -30.231 62.685 31.037 1.00 50.55 84 VAL F N 1
ATOM 5708 C CA . VAL F 1 87 ? -28.797 62.599 31.341 1.00 50.59 84 VAL F CA 1
ATOM 5709 C C . VAL F 1 87 ? -28.557 62.270 32.820 1.00 50.52 84 VAL F C 1
ATOM 5710 O O . VAL F 1 87 ? -27.680 61.465 33.137 1.00 50.50 84 VAL F O 1
ATOM 5714 N N . ALA F 1 88 ? -29.351 62.876 33.704 1.00 50.79 85 ALA F N 1
ATOM 5715 C CA . ALA F 1 88 ? -29.327 62.553 35.139 1.00 51.29 85 ALA F CA 1
ATOM 5716 C C . ALA F 1 88 ? -29.566 61.057 35.395 1.00 51.71 85 ALA F C 1
ATOM 5717 O O . ALA F 1 88 ? -28.870 60.444 36.215 1.00 51.65 85 ALA F O 1
ATOM 5719 N N . ALA F 1 89 ? -30.534 60.480 34.675 1.00 52.36 86 ALA F N 1
ATOM 5720 C CA . ALA F 1 89 ? -30.866 59.049 34.775 1.00 52.63 86 ALA F CA 1
ATOM 5721 C C . ALA F 1 89 ? -29.757 58.138 34.232 1.00 52.88 86 ALA F C 1
ATOM 5722 O O . ALA F 1 89 ? -29.452 57.108 34.825 1.00 53.24 86 ALA F O 1
ATOM 5724 N N . GLU F 1 90 ? -29.157 58.524 33.111 1.00 53.15 87 GLU F N 1
ATOM 5725 C CA . GLU F 1 90 ? -28.012 57.808 32.560 1.00 53.60 87 GLU F CA 1
ATOM 5726 C C . GLU F 1 90 ? -26.799 57.861 33.499 1.00 53.60 87 GLU F C 1
ATOM 5727 O O . GLU F 1 90 ? -26.071 56.870 33.645 1.00 53.71 87 GLU F O 1
ATOM 5733 N N . LEU F 1 91 ? -26.588 59.014 34.135 1.00 53.56 88 LEU F N 1
ATOM 5734 C CA . LEU F 1 91 ? -25.475 59.180 35.079 1.00 53.50 88 LEU F CA 1
ATOM 5735 C C . LEU F 1 91 ? -25.754 58.444 36.395 1.00 54.17 88 LEU F C 1
ATOM 5736 O O . LEU F 1 91 ? -24.838 57.890 37.014 1.00 54.27 88 LEU F O 1
ATOM 5741 N N . ASP F 1 92 ? -27.019 58.427 36.815 1.00 54.74 89 ASP F N 1
ATOM 5742 C CA . ASP F 1 92 ? -27.411 57.686 38.016 1.00 55.68 89 ASP F CA 1
ATOM 5743 C C . ASP F 1 92 ? -27.188 56.184 37.829 1.00 55.76 89 ASP F C 1
ATOM 5744 O O . ASP F 1 92 ? -26.615 55.515 38.697 1.00 55.63 89 ASP F O 1
ATOM 5749 N N . ARG F 1 93 ? -27.625 55.685 36.675 1.00 56.03 90 ARG F N 1
ATOM 5750 C CA . ARG F 1 93 ? -27.416 54.303 36.242 1.00 56.40 90 ARG F CA 1
ATOM 5751 C C . ARG F 1 93 ? -25.940 53.890 36.310 1.00 56.37 90 ARG F C 1
ATOM 5752 O O . ARG F 1 93 ? -25.620 52.743 36.643 1.00 56.28 90 ARG F O 1
ATOM 5760 N N . ARG F 1 94 ? -25.044 54.827 36.007 1.00 55.88 91 ARG F N 1
ATOM 5761 C CA . ARG F 1 94 ? -23.609 54.552 36.045 1.00 55.47 91 ARG F CA 1
ATOM 5762 C C . ARG F 1 94 ? -22.995 54.755 37.435 1.00 54.71 91 ARG F C 1
ATOM 5763 O O . ARG F 1 94 ? -21.808 54.486 37.636 1.00 54.56 91 ARG F O 1
ATOM 5771 N N . GLY F 1 95 ? -23.813 55.211 38.384 1.00 54.08 92 GLY F N 1
ATOM 5772 C CA . GLY F 1 95 ? -23.352 55.563 39.733 1.00 53.49 92 GLY F CA 1
ATOM 5773 C C . GLY F 1 95 ? -22.501 56.827 39.752 1.00 52.99 92 GLY F C 1
ATOM 5774 O O . GLY F 1 95 ? -21.600 56.969 40.584 1.00 53.13 92 GLY F O 1
ATOM 5775 N N . LEU F 1 96 ? -22.802 57.745 38.835 1.00 52.41 93 LEU F N 1
ATOM 5776 C CA . LEU F 1 96 ? -21.994 58.947 38.603 1.00 51.61 93 LEU F CA 1
ATOM 5777 C C . LEU F 1 96 ? -22.743 60.263 38.857 1.00 51.50 93 LEU F C 1
ATOM 5778 O O . LEU F 1 96 ? -22.135 61.346 38.820 1.00 51.18 93 LEU F O 1
ATOM 5783 N N . LEU F 1 97 ? -24.052 60.181 39.106 1.00 51.12 94 LEU F N 1
ATOM 5784 C CA . LEU F 1 97 ? -24.866 61.388 39.260 1.00 50.78 94 LEU F CA 1
ATOM 5785 C C . LEU F 1 97 ? -24.374 62.295 40.393 1.00 50.52 94 LEU F C 1
ATOM 5786 O O . LEU F 1 97 ? -24.171 63.496 40.187 1.00 50.24 94 LEU F O 1
ATOM 5791 N N . ARG F 1 98 ? -24.184 61.713 41.577 1.00 50.03 95 ARG F N 1
ATOM 5792 C CA . ARG F 1 98 ? -23.686 62.455 42.733 1.00 49.43 95 ARG F CA 1
ATOM 5793 C C . ARG F 1 98 ? -22.269 62.996 42.497 1.00 49.08 95 ARG F C 1
ATOM 5794 O O . ARG F 1 98 ? -21.965 64.132 42.862 1.00 48.90 95 ARG F O 1
ATOM 5796 N N . ARG F 1 99 ? -21.417 62.189 41.868 1.00 48.37 96 ARG F N 1
ATOM 5797 C CA . ARG F 1 99 ? -20.042 62.581 41.594 1.00 48.12 96 ARG F CA 1
ATOM 5798 C C . ARG F 1 99 ? -19.973 63.852 40.734 1.00 47.77 96 ARG F C 1
ATOM 5799 O O . ARG F 1 99 ? -19.137 64.726 40.982 1.00 47.70 96 ARG F O 1
ATOM 5807 N N . ILE F 1 100 ? -20.859 63.959 39.743 1.00 47.34 97 ILE F N 1
ATOM 5808 C CA . ILE F 1 100 ? -20.824 65.092 38.796 1.00 46.91 97 ILE F CA 1
ATOM 5809 C C . ILE F 1 100 ? -21.466 66.381 39.330 1.00 46.60 97 ILE F C 1
ATOM 5810 O O . ILE F 1 100 ? -21.394 67.422 38.681 1.00 46.57 97 ILE F O 1
ATOM 5815 N N . GLY F 1 101 ? -22.094 66.300 40.504 1.00 46.51 98 GLY F N 1
ATOM 5816 C CA . GLY F 1 101 ? -22.736 67.464 41.140 1.00 46.18 98 GLY F CA 1
ATOM 5817 C C . GLY F 1 101 ? -24.256 67.413 41.116 1.00 46.34 98 GLY F C 1
ATOM 5818 O O . GLY F 1 101 ? -24.929 68.406 41.428 1.00 46.03 98 GLY F O 1
ATOM 5819 N N . GLY F 1 102 ? -24.793 66.255 40.729 1.00 46.31 99 GLY F N 1
ATOM 5820 C CA . GLY F 1 102 ? -26.240 66.019 40.684 1.00 46.06 99 GLY F CA 1
ATOM 5821 C C . GLY F 1 102 ? -27.010 66.830 39.657 1.00 46.08 99 GLY F C 1
ATOM 5822 O O . GLY F 1 102 ? -26.429 67.472 38.764 1.00 45.92 99 GLY F O 1
ATOM 5823 N N . ALA F 1 103 ? -28.333 66.806 39.798 1.00 45.78 100 ALA F N 1
ATOM 5824 C CA . ALA F 1 103 ? -29.221 67.608 38.970 1.00 45.43 100 ALA F CA 1
ATOM 5825 C C . ALA F 1 103 ? -28.905 69.110 39.034 1.00 44.93 100 ALA F C 1
ATOM 5826 O O . ALA F 1 103 ? -28.942 69.773 37.999 1.00 45.33 100 ALA F O 1
ATOM 5828 N N . PRO F 1 104 ? -28.587 69.656 40.238 1.00 44.51 101 PRO F N 1
ATOM 5829 C CA . PRO F 1 104 ? -28.220 71.083 40.286 1.00 43.66 101 PRO F CA 1
ATOM 5830 C C . PRO F 1 104 ? -27.049 71.484 39.373 1.00 43.15 101 PRO F C 1
ATOM 5831 O O . PRO F 1 104 ? -27.053 72.594 38.838 1.00 42.46 101 PRO F O 1
ATOM 5835 N N . TYR F 1 105 ? -26.054 70.618 39.193 1.00 42.59 102 TYR F N 1
ATOM 5836 C CA . TYR F 1 105 ? -24.950 71.021 38.318 1.00 42.03 102 TYR F CA 1
ATOM 5837 C C . TYR F 1 105 ? -25.353 71.003 36.845 1.00 42.17 102 TYR F C 1
ATOM 5838 O O . TYR F 1 105 ? -25.003 71.917 36.097 1.00 41.60 102 TYR F O 1
ATOM 5847 N N . LEU F 1 106 ? -26.088 69.964 36.442 1.00 41.98 103 LEU F N 1
ATOM 5848 C CA . LEU F 1 106 ? -26.677 69.904 35.093 1.00 41.83 103 LEU F CA 1
ATOM 5849 C C . LEU F 1 106 ? -27.478 71.167 34.779 1.00 41.77 103 LEU F C 1
ATOM 5850 O O . LEU F 1 106 ? -27.473 71.644 33.634 1.00 41.79 103 LEU F O 1
ATOM 5855 N N . HIS F 1 107 ? -28.148 71.714 35.796 1.00 41.71 104 HIS F N 1
ATOM 5856 C CA . HIS F 1 107 ? -28.905 72.971 35.642 1.00 41.35 104 HIS F CA 1
ATOM 5857 C C . HIS F 1 107 ? -27.979 74.165 35.399 1.00 40.64 104 HIS F C 1
ATOM 5858 O O . HIS F 1 107 ? -28.308 75.075 34.628 1.00 40.71 104 HIS F O 1
ATOM 5865 N N . THR F 1 108 ? -26.826 74.168 36.064 1.00 40.08 105 THR F N 1
ATOM 5866 C CA . THR F 1 108 ? -25.831 75.225 35.861 1.00 38.86 105 THR F CA 1
ATOM 5867 C C . THR F 1 108 ? -25.328 75.231 34.412 1.00 38.00 105 THR F C 1
ATOM 5868 O O . THR F 1 108 ? -25.151 76.301 33.808 1.00 36.71 105 THR F O 1
ATOM 5872 N N . LEU F 1 109 ? -25.102 74.037 33.866 1.00 37.23 106 LEU F N 1
ATOM 5873 C CA . LEU F 1 109 ? -24.629 73.899 32.484 1.00 37.04 106 LEU F CA 1
ATOM 5874 C C . LEU F 1 109 ? -25.558 74.591 31.477 1.00 37.48 106 LEU F C 1
ATOM 5875 O O . LEU F 1 109 ? -25.113 75.381 30.632 1.00 37.12 106 LEU F O 1
ATOM 5880 N N . ILE F 1 110 ? -26.859 74.312 31.595 1.00 38.05 107 ILE F N 1
ATOM 5881 C CA . ILE F 1 110 ? -27.883 74.897 30.721 1.00 38.41 107 ILE F CA 1
ATOM 5882 C C . ILE F 1 110 ? -28.011 76.418 30.855 1.00 37.89 107 ILE F C 1
ATOM 5883 O O . ILE F 1 110 ? -28.215 77.110 29.858 1.00 38.28 107 ILE F O 1
ATOM 5888 N N . SER F 1 111 ? -27.873 76.933 32.075 1.00 37.81 108 SER F N 1
ATOM 5889 C CA . SER F 1 111 ? -27.905 78.378 32.300 1.00 37.45 108 SER F CA 1
ATOM 5890 C C . SER F 1 111 ? -26.662 79.110 31.746 1.00 37.28 108 SER F C 1
ATOM 5891 O O . SER F 1 111 ? -26.710 80.306 31.453 1.00 37.41 108 SER F O 1
ATOM 5894 N N . THR F 1 112 ? -25.555 78.384 31.604 1.00 36.54 109 THR F N 1
ATOM 5895 C CA . THR F 1 112 ? -24.258 78.984 31.267 1.00 35.72 109 THR F CA 1
ATOM 5896 C C . THR F 1 112 ? -24.083 79.303 29.778 1.00 35.37 109 THR F C 1
ATOM 5897 O O . THR F 1 112 ? -23.595 80.385 29.433 1.00 34.84 109 THR F O 1
ATOM 5901 N N . VAL F 1 113 ? -24.452 78.361 28.907 1.00 34.60 110 VAL F N 1
ATOM 5902 C CA . VAL F 1 113 ? -24.185 78.512 27.476 1.00 34.61 110 VAL F CA 1
ATOM 5903 C C . VAL F 1 113 ? -24.810 79.817 26.991 1.00 34.91 110 VAL F C 1
ATOM 5904 O O . VAL F 1 113 ? -25.994 80.054 27.242 1.00 35.56 110 VAL F O 1
ATOM 5908 N N . PRO F 1 114 ? -24.015 80.700 26.351 1.00 34.96 111 PRO F N 1
ATOM 5909 C CA . PRO F 1 114 ? -24.634 81.922 25.809 1.00 35.35 111 PRO F CA 1
ATOM 5910 C C . PRO F 1 114 ? -25.688 81.597 24.747 1.00 35.59 111 PRO F C 1
ATOM 5911 O O . PRO F 1 114 ? -26.833 82.058 24.844 1.00 35.86 111 PRO F O 1
ATOM 5915 N N . THR F 1 115 ? -25.294 80.780 23.774 1.00 35.29 112 THR F N 1
ATOM 5916 C CA . THR F 1 115 ? -26.110 80.438 22.619 1.00 34.98 112 THR F CA 1
ATOM 5917 C C . THR F 1 115 ? -25.865 78.977 22.229 1.00 34.64 112 THR F C 1
ATOM 5918 O O . THR F 1 115 ? -24.730 78.593 21.923 1.00 33.73 112 THR F O 1
ATOM 5922 N N . ALA F 1 116 ? -26.923 78.164 22.245 1.00 33.62 113 ALA F N 1
ATOM 5923 C CA . ALA F 1 116 ? -26.788 76.736 21.940 1.00 33.77 113 ALA F CA 1
ATOM 5924 C C . ALA F 1 116 ? -26.326 76.512 20.508 1.00 33.66 113 ALA F C 1
ATOM 5925 O O . ALA F 1 116 ? -25.558 75.573 20.239 1.00 34.40 113 ALA F O 1
ATOM 5927 N N . ALA F 1 117 ? -26.747 77.393 19.603 1.00 33.59 114 ALA F N 1
ATOM 5928 C CA . ALA F 1 117 ? -26.378 77.299 18.184 1.00 33.56 114 ALA F CA 1
ATOM 5929 C C . ALA F 1 117 ? -24.865 77.401 17.972 1.00 33.87 114 ALA F C 1
ATOM 5930 O O . ALA F 1 117 ? -24.353 77.000 16.930 1.00 33.90 114 ALA F O 1
ATOM 5932 N N . ASN F 1 118 ? -24.161 77.943 18.962 1.00 33.59 115 ASN F N 1
ATOM 5933 C CA . ASN F 1 118 ? -22.728 78.210 18.831 1.00 33.38 115 ASN F CA 1
ATOM 5934 C C . ASN F 1 118 ? -21.833 77.136 19.444 1.00 33.05 115 ASN F C 1
ATOM 5935 O O . ASN F 1 118 ? -20.635 77.379 19.637 1.00 32.68 115 ASN F O 1
ATOM 5940 N N . ALA F 1 119 ? -22.421 75.977 19.762 1.00 32.30 116 ALA F N 1
ATOM 5941 C CA . ALA F 1 119 ? -21.733 74.928 20.524 1.00 32.73 116 ALA F CA 1
ATOM 5942 C C . ALA F 1 119 ? -20.454 74.459 19.821 1.00 32.15 116 ALA F C 1
ATOM 5943 O O . ALA F 1 119 ? -19.495 74.073 20.491 1.00 31.94 116 ALA F O 1
ATOM 5945 N N . GLY F 1 120 ? -20.475 74.491 18.489 1.00 31.99 117 GLY F N 1
ATOM 5946 C CA . GLY F 1 120 ? -19.304 74.174 17.652 1.00 32.39 117 GLY F CA 1
ATOM 5947 C C . GLY F 1 120 ? -18.131 75.100 17.937 1.00 32.41 117 GLY F C 1
ATOM 5948 O O . GLY F 1 120 ? -16.986 74.647 18.098 1.00 32.85 117 GLY F O 1
ATOM 5949 N N . TYR F 1 121 ? -18.394 76.399 18.033 1.00 32.00 118 TYR F N 1
ATOM 5950 C CA . TYR F 1 121 ? -17.309 77.335 18.368 1.00 31.92 118 TYR F CA 1
ATOM 5951 C C . TYR F 1 121 ? -16.724 77.074 19.755 1.00 31.23 118 TYR F C 1
ATOM 5952 O O . TYR F 1 121 ? -15.501 76.979 19.925 1.00 31.64 118 TYR F O 1
ATOM 5961 N N . TYR F 1 122 ? -17.599 76.948 20.739 1.00 29.37 119 TYR F N 1
ATOM 5962 C CA . TYR F 1 122 ? -17.170 76.571 22.091 1.00 29.42 119 TYR F CA 1
ATOM 5963 C C . TYR F 1 122 ? -16.363 75.274 22.088 1.00 29.25 119 TYR F C 1
ATOM 5964 O O . TYR F 1 122 ? -15.405 75.150 22.844 1.00 29.43 119 TYR F O 1
ATOM 5973 N N . ALA F 1 123 ? -16.769 74.305 21.260 1.00 28.56 120 ALA F N 1
ATOM 5974 C CA . ALA F 1 123 ? -16.055 73.030 21.160 1.00 29.24 120 ALA F CA 1
ATOM 5975 C C . ALA F 1 123 ? -14.605 73.217 20.669 1.00 29.52 120 ALA F C 1
ATOM 5976 O O . ALA F 1 123 ? -13.673 72.563 21.172 1.00 29.55 120 ALA F O 1
ATOM 5978 N N . SER F 1 124 ? -14.419 74.105 19.699 1.00 29.48 121 SER F N 1
ATOM 5979 C CA . SER F 1 124 ? -13.085 74.338 19.146 1.00 30.65 121 SER F CA 1
ATOM 5980 C C . SER F 1 124 ? -12.145 74.865 20.222 1.00 30.70 121 SER F C 1
ATOM 5981 O O . SER F 1 124 ? -10.990 74.465 20.253 1.00 31.39 121 SER F O 1
ATOM 5984 N N . ILE F 1 125 ? -12.668 75.715 21.112 1.00 29.85 122 ILE F N 1
ATOM 5985 C CA . ILE F 1 125 ? -11.935 76.199 22.289 1.00 30.16 122 ILE F CA 1
ATOM 5986 C C . ILE F 1 125 ? -11.506 75.062 23.208 1.00 29.55 122 ILE F C 1
ATOM 5987 O O . ILE F 1 125 ? -10.362 75.046 23.639 1.00 30.32 122 ILE F O 1
ATOM 5992 N N . VAL F 1 126 ? -12.427 74.150 23.528 1.00 28.59 123 VAL F N 1
ATOM 5993 C CA . VAL F 1 126 ? -12.127 72.953 24.342 1.00 28.58 123 VAL F CA 1
ATOM 5994 C C . VAL F 1 126 ? -11.044 72.113 23.650 1.00 29.33 123 VAL F C 1
ATOM 5995 O O . VAL F 1 126 ? -10.011 71.755 24.271 1.00 28.42 123 VAL F O 1
ATOM 5999 N N . ALA F 1 127 ? -11.242 71.876 22.355 1.00 30.26 124 ALA F N 1
ATOM 6000 C CA . ALA F 1 127 ? -10.298 71.095 21.557 1.00 31.46 124 ALA F CA 1
ATOM 6001 C C . ALA F 1 127 ? -8.879 71.695 21.610 1.00 32.43 124 ALA F C 1
ATOM 6002 O O . ALA F 1 127 ? -7.878 70.964 21.780 1.00 32.75 124 ALA F O 1
ATOM 6004 N N . GLU F 1 128 ? -8.797 73.017 21.465 1.00 32.19 125 GLU F N 1
ATOM 6005 C CA . GLU F 1 128 ? -7.500 73.707 21.488 1.00 33.39 125 GLU F CA 1
ATOM 6006 C C . GLU F 1 128 ? -6.803 73.573 22.845 1.00 31.82 125 GLU F C 1
ATOM 6007 O O . GLU F 1 128 ? -5.608 73.254 22.898 1.00 30.05 125 GLU F O 1
ATOM 6013 N N . LYS F 1 129 ? -7.554 73.805 23.933 1.00 30.63 126 LYS F N 1
ATOM 6014 C CA . LYS F 1 129 ? -7.025 73.622 25.291 1.00 31.22 126 LYS F CA 1
ATOM 6015 C C . LYS F 1 129 ? -6.526 72.194 25.527 1.00 31.24 126 LYS F C 1
ATOM 6016 O O . LYS F 1 129 ? -5.475 71.996 26.167 1.00 31.21 126 LYS F O 1
ATOM 6022 N N . ALA F 1 130 ? -7.269 71.214 25.005 1.00 30.46 127 ALA F N 1
ATOM 6023 C CA . ALA F 1 130 ? -6.888 69.802 25.117 1.00 30.15 127 ALA F CA 1
ATOM 6024 C C . ALA F 1 130 ? -5.539 69.538 24.439 1.00 30.36 127 ALA F C 1
ATOM 6025 O O . ALA F 1 130 ? -4.685 68.845 24.995 1.00 30.16 127 ALA F O 1
ATOM 6027 N N . LEU F 1 131 ? -5.349 70.115 23.253 1.00 30.34 128 LEU F N 1
ATOM 6028 C CA . LEU F 1 131 ? -4.102 69.978 22.515 1.00 30.77 128 LEU F CA 1
ATOM 6029 C C . LEU F 1 131 ? -2.899 70.520 23.289 1.00 30.75 128 LEU F C 1
ATOM 6030 O O . LEU F 1 131 ? -1.842 69.870 23.346 1.00 29.35 128 LEU F O 1
ATOM 6035 N N . LEU F 1 132 ? -3.078 71.723 23.847 1.00 30.86 129 LEU F N 1
ATOM 6036 C CA . LEU F 1 132 ? -2.091 72.382 24.671 1.00 32.16 129 LEU F CA 1
ATOM 6037 C C . LEU F 1 132 ? -1.783 71.526 25.884 1.00 33.08 129 LEU F C 1
ATOM 6038 O O . LEU F 1 132 ? -0.611 71.379 26.251 1.00 33.20 129 LEU F O 1
ATOM 6043 N N . ARG F 1 133 ? -2.816 70.928 26.486 1.00 33.35 130 ARG F N 1
ATOM 6044 C CA . ARG F 1 133 ? -2.591 70.020 27.619 1.00 34.18 130 ARG F CA 1
ATOM 6045 C C . ARG F 1 133 ? -1.797 68.783 27.194 1.00 34.27 130 ARG F C 1
ATOM 6046 O O . ARG F 1 133 ? -0.944 68.317 27.951 1.00 34.60 130 ARG F O 1
ATOM 6054 N N . ARG F 1 134 ? -2.076 68.266 25.993 1.00 34.40 131 ARG F N 1
ATOM 6055 C CA . ARG F 1 134 ? -1.356 67.102 25.464 1.00 34.77 131 ARG F CA 1
ATOM 6056 C C . ARG F 1 134 ? 0.125 67.423 25.257 1.00 34.00 131 ARG F C 1
ATOM 6057 O O . ARG F 1 134 ? 0.954 66.539 25.418 1.00 32.64 131 ARG F O 1
ATOM 6065 N N . LEU F 1 135 ? 0.436 68.678 24.890 1.00 33.26 132 LEU F N 1
ATOM 6066 C CA . LEU F 1 135 ? 1.829 69.136 24.779 1.00 32.57 132 LEU F CA 1
ATOM 6067 C C . LEU F 1 135 ? 2.559 69.103 26.107 1.00 33.13 132 LEU F C 1
ATOM 6068 O O . LEU F 1 135 ? 3.711 68.685 26.175 1.00 31.91 132 LEU F O 1
ATOM 6073 N N . VAL F 1 136 ? 1.891 69.575 27.155 1.00 33.66 133 VAL F N 1
ATOM 6074 C CA . VAL F 1 136 ? 2.456 69.539 28.501 1.00 34.16 133 VAL F CA 1
ATOM 6075 C C . VAL F 1 136 ? 2.774 68.104 28.934 1.00 34.49 133 VAL F C 1
ATOM 6076 O O . VAL F 1 136 ? 3.866 67.835 29.464 1.00 33.90 133 VAL F O 1
ATOM 6080 N N . GLU F 1 137 ? 1.830 67.194 28.689 1.00 33.97 134 GLU F N 1
ATOM 6081 C CA . GLU F 1 137 ? 1.994 65.793 29.051 1.00 34.25 134 GLU F CA 1
ATOM 6082 C C . GLU F 1 137 ? 3.080 65.137 28.194 1.00 34.56 134 GLU F C 1
ATOM 6083 O O . GLU F 1 137 ? 3.922 64.407 28.724 1.00 34.46 134 GLU F O 1
ATOM 6085 N N . ALA F 1 138 ? 3.062 65.403 26.885 1.00 34.13 135 ALA F N 1
ATOM 6086 C CA . ALA F 1 138 ? 4.065 64.848 25.971 1.00 34.43 135 ALA F CA 1
ATOM 6087 C C . ALA F 1 138 ? 5.481 65.378 26.283 1.00 34.59 135 ALA F C 1
ATOM 6088 O O . ALA F 1 138 ? 6.425 64.599 26.382 1.00 34.20 135 ALA F O 1
ATOM 6090 N N . GLY F 1 139 ? 5.596 66.697 26.454 1.00 34.63 136 GLY F N 1
ATOM 6091 C CA . GLY F 1 139 ? 6.855 67.362 26.798 1.00 34.91 136 GLY F CA 1
ATOM 6092 C C . GLY F 1 139 ? 7.429 66.779 28.072 1.00 35.02 136 GLY F C 1
ATOM 6093 O O . GLY F 1 139 ? 8.613 66.443 28.130 1.00 34.36 136 GLY F O 1
ATOM 6094 N N . THR F 1 140 ? 6.576 66.656 29.089 1.00 35.00 137 THR F N 1
ATOM 6095 C CA . THR F 1 140 ? 6.945 66.049 30.372 1.00 35.33 137 THR F CA 1
ATOM 6096 C C . THR F 1 140 ? 7.468 64.604 30.227 1.00 35.24 137 THR F C 1
ATOM 6097 O O . THR F 1 140 ? 8.465 64.219 30.878 1.00 34.88 137 THR F O 1
ATOM 6101 N N . ARG F 1 141 ? 6.811 63.819 29.373 1.00 35.10 138 ARG F N 1
ATOM 6102 C CA . ARG F 1 141 ? 7.253 62.455 29.075 1.00 34.78 138 ARG F CA 1
ATOM 6103 C C . ARG F 1 141 ? 8.647 62.411 28.426 1.00 35.00 138 ARG F C 1
ATOM 6104 O O . ARG F 1 141 ? 9.495 61.584 28.804 1.00 34.69 138 ARG F O 1
ATOM 6106 N N . VAL F 1 142 ? 8.869 63.304 27.459 1.00 34.80 139 VAL F N 1
ATOM 6107 C CA . VAL F 1 142 ? 10.142 63.426 26.735 1.00 34.18 139 VAL F CA 1
ATOM 6108 C C . VAL F 1 142 ? 11.302 63.730 27.693 1.00 35.15 139 VAL F C 1
ATOM 6109 O O . VAL F 1 142 ? 12.364 63.123 27.595 1.00 34.70 139 VAL F O 1
ATOM 6113 N N . VAL F 1 143 ? 11.074 64.657 28.617 1.00 35.91 140 VAL F N 1
ATOM 6114 C CA . VAL F 1 143 ? 12.041 64.997 29.658 1.00 37.65 140 VAL F CA 1
ATOM 6115 C C . VAL F 1 143 ? 12.420 63.750 30.467 1.00 39.21 140 VAL F C 1
ATOM 6116 O O . VAL F 1 143 ? 13.609 63.547 30.786 1.00 39.15 140 VAL F O 1
ATOM 6120 N N . GLN F 1 144 ? 11.417 62.925 30.792 1.00 40.25 141 GLN F N 1
ATOM 6121 C CA . GLN F 1 144 ? 11.634 61.685 31.542 1.00 42.03 141 GLN F CA 1
ATOM 6122 C C . GLN F 1 144 ? 12.451 60.669 30.756 1.00 42.38 141 GLN F C 1
ATOM 6123 O O . GLN F 1 144 ? 13.285 59.979 31.332 1.00 42.13 141 GLN F O 1
ATOM 6129 N N . TYR F 1 145 ? 12.212 60.588 29.446 1.00 43.91 142 TYR F N 1
ATOM 6130 C CA . TYR F 1 145 ? 12.969 59.699 28.564 1.00 45.61 142 TYR F CA 1
ATOM 6131 C C . TYR F 1 145 ? 14.442 60.121 28.500 1.00 46.21 142 TYR F C 1
ATOM 6132 O O . TYR F 1 145 ? 15.350 59.277 28.563 1.00 45.69 142 TYR F O 1
ATOM 6141 N N . GLY F 1 146 ? 14.659 61.428 28.375 1.00 46.85 143 GLY F N 1
ATOM 6142 C CA . GLY F 1 146 ? 15.994 62.010 28.356 1.00 48.04 143 GLY F CA 1
ATOM 6143 C C . GLY F 1 146 ? 16.803 61.676 29.593 1.00 49.02 143 GLY F C 1
ATOM 6144 O O . GLY F 1 146 ? 18.003 61.400 29.499 1.00 48.85 143 GLY F O 1
ATOM 6145 N N . TYR F 1 147 ? 16.156 61.708 30.756 1.00 49.98 144 TYR F N 1
ATOM 6146 C CA . TYR F 1 147 ? 16.800 61.293 32.004 1.00 51.37 144 TYR F CA 1
ATOM 6147 C C . TYR F 1 147 ? 16.980 59.780 32.137 1.00 52.20 144 TYR F C 1
ATOM 6148 O O . TYR F 1 147 ? 17.937 59.320 32.763 1.00 52.73 144 TYR F O 1
ATOM 6157 N N . ALA F 1 148 ? 16.068 59.016 31.541 1.00 53.21 145 ALA F N 1
ATOM 6158 C CA . ALA F 1 148 ? 16.149 57.561 31.529 1.00 54.34 145 ALA F CA 1
ATOM 6159 C C . ALA F 1 148 ? 17.312 57.102 30.645 1.00 55.52 145 ALA F C 1
ATOM 6160 O O . ALA F 1 148 ? 18.105 56.248 31.055 1.00 55.50 145 ALA F O 1
ATOM 6162 N N . GLY F 1 149 ? 17.417 57.682 29.446 1.00 56.58 146 GLY F N 1
ATOM 6163 C CA . GLY F 1 149 ? 18.524 57.401 28.535 1.00 58.33 146 GLY F CA 1
ATOM 6164 C C . GLY F 1 149 ? 19.878 57.670 29.173 1.00 59.55 146 GLY F C 1
ATOM 6165 O O . GLY F 1 149 ? 20.853 56.962 28.912 1.00 59.99 146 GLY F O 1
ATOM 6166 N N . ALA F 1 150 ? 19.931 58.696 30.021 1.00 60.71 147 ALA F N 1
ATOM 6167 C CA . ALA F 1 150 ? 21.148 59.066 30.737 1.00 61.72 147 ALA F CA 1
ATOM 6168 C C . ALA F 1 150 ? 21.559 57.998 31.766 1.00 62.51 147 ALA F C 1
ATOM 6169 O O . ALA F 1 150 ? 22.656 58.068 32.334 1.00 62.60 147 ALA F O 1
ATOM 6171 N N . GLU F 1 151 ? 20.679 57.017 31.995 1.00 63.18 148 GLU F N 1
ATOM 6172 C CA . GLU F 1 151 ? 20.971 55.887 32.885 1.00 64.13 148 GLU F CA 1
ATOM 6173 C C . GLU F 1 151 ? 21.311 54.600 32.124 1.00 64.27 148 GLU F C 1
ATOM 6174 O O . GLU F 1 151 ? 20.953 54.435 30.955 1.00 64.43 148 GLU F O 1
ATOM 6180 N N . VAL F 1 155 ? 19.542 54.765 24.053 1.00 58.68 152 VAL F N 1
ATOM 6181 C CA . VAL F 1 155 ? 19.531 56.117 23.499 1.00 59.07 152 VAL F CA 1
ATOM 6182 C C . VAL F 1 155 ? 18.710 56.197 22.212 1.00 59.16 152 VAL F C 1
ATOM 6183 O O . VAL F 1 155 ? 17.974 57.162 21.997 1.00 59.18 152 VAL F O 1
ATOM 6185 N N . ALA F 1 156 ? 18.846 55.182 21.361 1.00 59.27 153 ALA F N 1
ATOM 6186 C CA . ALA F 1 156 ? 18.113 55.122 20.097 1.00 59.21 153 ALA F CA 1
ATOM 6187 C C . ALA F 1 156 ? 16.630 54.835 20.336 1.00 59.13 153 ALA F C 1
ATOM 6188 O O . ALA F 1 156 ? 15.767 55.429 19.686 1.00 59.03 153 ALA F O 1
ATOM 6190 N N . GLU F 1 157 ? 16.345 53.925 21.269 1.00 58.98 154 GLU F N 1
ATOM 6191 C CA . GLU F 1 157 ? 14.968 53.607 21.645 1.00 59.07 154 GLU F CA 1
ATOM 6192 C C . GLU F 1 157 ? 14.334 54.792 22.354 1.00 58.48 154 GLU F C 1
ATOM 6193 O O . GLU F 1 157 ? 13.162 55.096 22.127 1.00 58.57 154 GLU F O 1
ATOM 6199 N N . VAL F 1 158 ? 15.133 55.458 23.191 1.00 57.55 155 VAL F N 1
ATOM 6200 C CA . VAL F 1 158 ? 14.720 56.646 23.937 1.00 56.62 155 VAL F CA 1
ATOM 6201 C C . VAL F 1 158 ? 14.325 57.799 23.001 1.00 55.89 155 VAL F C 1
ATOM 6202 O O . VAL F 1 158 ? 13.249 58.377 23.155 1.00 55.57 155 VAL F O 1
ATOM 6206 N N . VAL F 1 159 ? 15.188 58.115 22.035 1.00 55.17 156 VAL F N 1
ATOM 6207 C CA . VAL F 1 159 ? 14.944 59.206 21.086 1.00 54.62 156 VAL F CA 1
ATOM 6208 C C . VAL F 1 159 ? 13.693 58.957 20.250 1.00 54.52 156 VAL F C 1
ATOM 6209 O O . VAL F 1 159 ? 12.875 59.866 20.074 1.00 54.41 156 VAL F O 1
ATOM 6213 N N . ASP F 1 160 ? 13.551 57.723 19.762 1.00 54.25 157 ASP F N 1
ATOM 6214 C CA . ASP F 1 160 ? 12.416 57.309 18.936 1.00 53.98 157 ASP F CA 1
ATOM 6215 C C . ASP F 1 160 ? 11.082 57.366 19.688 1.00 53.63 157 ASP F C 1
ATOM 6216 O O . ASP F 1 160 ? 10.088 57.845 19.148 1.00 53.55 157 ASP F O 1
ATOM 6218 N N . ARG F 1 161 ? 11.067 56.870 20.925 1.00 53.10 158 ARG F N 1
ATOM 6219 C CA . ARG F 1 161 ? 9.877 56.947 21.769 1.00 52.67 158 ARG F CA 1
ATOM 6220 C C . ARG F 1 161 ? 9.502 58.404 22.055 1.00 52.36 158 ARG F C 1
ATOM 6221 O O . ARG F 1 161 ? 8.322 58.764 22.016 1.00 51.97 158 ARG F O 1
ATOM 6223 N N . ALA F 1 162 ? 10.508 59.237 22.323 1.00 51.87 159 ALA F N 1
ATOM 6224 C CA . ALA F 1 162 ? 10.290 60.661 22.550 1.00 51.80 159 ALA F CA 1
ATOM 6225 C C . ALA F 1 162 ? 9.610 61.313 21.348 1.00 51.89 159 ALA F C 1
ATOM 6226 O O . ALA F 1 162 ? 8.732 62.161 21.509 1.00 51.37 159 ALA F O 1
ATOM 6228 N N . GLN F 1 163 ? 9.991 60.876 20.148 1.00 52.44 160 GLN F N 1
ATOM 6229 C CA . GLN F 1 163 ? 9.367 61.348 18.910 1.00 53.06 160 GLN F CA 1
ATOM 6230 C C . GLN F 1 163 ? 7.986 60.750 18.642 1.00 52.87 160 GLN F C 1
ATOM 6231 O O . GLN F 1 163 ? 7.115 61.419 18.089 1.00 53.31 160 GLN F O 1
ATOM 6237 N N . ALA F 1 164 ? 7.781 59.499 19.030 1.00 52.96 161 ALA F N 1
ATOM 6238 C CA . ALA F 1 164 ? 6.446 58.911 18.976 1.00 52.78 161 ALA F CA 1
ATOM 6239 C C . ALA F 1 164 ? 5.484 59.770 19.808 1.00 52.60 161 ALA F C 1
ATOM 6240 O O . ALA F 1 164 ? 4.419 60.167 19.328 1.00 52.46 161 ALA F O 1
ATOM 6242 N N . GLU F 1 165 ? 5.898 60.079 21.037 1.00 52.13 162 GLU F N 1
ATOM 6243 C CA . GLU F 1 165 ? 5.120 60.876 21.981 1.00 51.70 162 GLU F CA 1
ATOM 6244 C C . GLU F 1 165 ? 4.654 62.229 21.426 1.00 51.18 162 GLU F C 1
ATOM 6245 O O . GLU F 1 165 ? 3.508 62.617 21.639 1.00 50.55 162 GLU F O 1
ATOM 6251 N N . ILE F 1 166 ? 5.540 62.942 20.731 1.00 50.92 163 ILE F N 1
ATOM 6252 C CA . ILE F 1 166 ? 5.241 64.303 20.256 1.00 51.11 163 ILE F CA 1
ATOM 6253 C C . ILE F 1 166 ? 4.454 64.313 18.945 1.00 51.47 163 ILE F C 1
ATOM 6254 O O . ILE F 1 166 ? 3.575 65.146 18.762 1.00 51.03 163 ILE F O 1
ATOM 6259 N N . TYR F 1 167 ? 4.757 63.391 18.041 1.00 52.25 164 TYR F N 1
ATOM 6260 C CA . TYR F 1 167 ? 4.033 63.351 16.768 1.00 53.25 164 TYR F CA 1
ATOM 6261 C C . TYR F 1 167 ? 2.611 62.770 16.904 1.00 53.81 164 TYR F C 1
ATOM 6262 O O . TYR F 1 167 ? 1.770 62.977 16.031 1.00 54.25 164 TYR F O 1
ATOM 6271 N N . ASP F 1 168 ? 2.349 62.070 18.008 1.00 54.13 165 ASP F N 1
ATOM 6272 C CA . ASP F 1 168 ? 1.025 61.530 18.303 1.00 54.79 165 ASP F CA 1
ATOM 6273 C C . ASP F 1 168 ? 0.011 62.643 18.589 1.00 55.17 165 ASP F C 1
ATOM 6274 O O . ASP F 1 168 ? 0.317 63.621 19.280 1.00 55.63 165 ASP F O 1
#

Solvent-accessible surface area: 38590 Å² total; per-residue (Å²): 182,40,5,49,40,67,66,2,2,52,10,0,0,0,1,1,9,81,33,140,116,3,3,45,68,0,70,136,107,5,173,52,51,12,9,83,85,100,9,1,25,33,0,0,40,0,0,35,63,2,63,69,127,53,51,30,14,12,9,7,6,0,9,6,13,0,54,57,68,48,30,36,102,177,5,47,12,26,98,32,0,99,70,0,36,90,56,15,120,84,14,90,80,3,10,130,57,0,49,40,3,26,92,46,0,53,4,13,87,1,10,100,5,0,64,78,0,29,107,11,2,112,81,21,14,185,37,22,77,25,60,72,2,27,94,113,0,46,48,52,0,56,121,32,184,38,17,55,46,53,67,4,2,58,13,0,0,0,0,1,7,83,33,148,116,4,5,43,63,0,50,131,89,1,119,107,40,6,10,82,95,101,9,1,26,28,0,1,47,0,0,43,63,3,65,69,114,57,52,33,13,13,9,11,4,0,9,3,10,0,56,60,84,50,29,37,97,176,11,46,15,28,93,37,0,101,79,1,38,93,58,18,134,62,20,92,83,4,5,129,65,0,48,46,3,26,108,60,2,65,19,15,81,2,10,79,1,0,59,89,0,26,108,62,1,100,73,15,4,76,76,41,87,14,54,87,15,19,78,124,0,45,56,32,2,174,81,20,68,177,48,10,47,25,66,32,0,2,32,0,0,0,0,0,1,6,96,31,147,111,2,4,43,57,0,60,134,99,4,146,50,54,14,2,91,80,94,16,0,56,39,0,0,53,0,0,40,46,8,65,66,145,59,87,86,14,62,33,118,43,0,14,56,15,0,89,212,108,63,52,37,96,77,5,38,10,58,102,31,2,121,56,0,42,73,44,11,55,66,20,83,25,1,9,89,0,0,54,8,3,27,36,36,0,36,5,19,97,0,13,75,3,0,76,98,0,29,58,65,1,122,49,91,110,97,31,20,56,42,0,64,59,42,0,104,117,34,118,133,41,10,25,25,64,38,0,2,34,0,0,0,0,0,1,6,96,35,147,108,2,3,37,53,0,75,138,105,19,48,51,54,14,2,88,87,96,15,1,58,29,0,0,50,0,0,41,58,12,61,67,130,63,84,90,15,56,34,118,43,0,13,51,22,0,88,208,95,51,28,29,94,177,4,40,14,54,100,32,0,120,51,0,42,77,43,12,56,62,21,84,24,0,10,89,0,0,54,12,2,26,40,28,2,41,9,19,86,0,14,97,3,0,54,96,0,30,100,44,2,111,70,115,114,84,22,18,55,153,0,62,61,1,0,105,113,34,116,49,14,54,45,56,66,3,3,52,10,0,0,0,0,1,10,81,33,71,118,3,4,47,76,0,73,129,114,7,123,124,46,3,11,85,78,98,6,0,28,25,0,5,50,0,0,51,29,2,86,69,120,63,56,35,15,15,9,5,5,0,5,0,12,0,61,64,108,47,30,30,101,165,8,54,14,27,96,31,0,92,75,0,38,96,53,16,130,90,18,90,84,3,8,129,60,0,35,41,4,25,103,66,0,52,29,17,84,0,12,75,0,0,50,98,0,29,112,67,1,96,75,19,80,45,55,58,17,23,81,131,0,35,62,30,0,165,80,12,59,117,61,14,46,23,69,24,0,3,22,0,0,0,0,0,1,7,99,36,135,110,4,3,50,67,0,69,145,98,19,132,27,35,11,3,84,82,98,27,2,47,32,0,0,50,0,0,38,51,6,64,71,67,58,89,102,12,58,32,114,48,0,16,64,23,0,88,179,86,56,24,39,95,176,4,40,13,61,100,49,1,121,55,0,43,76,40,13,56,60,24,84,23,0,9,89,0,0,50,15,2,21,19,17,3,70,24,39,102,10,21,64,9,0,66,17,0,29,122,70,0,82,57,19,24,172,46,85,144,28,23,52,40,0,50,66,62,6,107,115

Sequence (847 aa):
QPPQDLAAEQSVLGGMLLSKDAIADVLERLRPGDFYRPAHQNVYDAILDLYGRGEPADAVTVAAELDRRGLLRRIGGAPYLHTLISTVPTAANAGYYASIVAEKALLRRLVEAGTRVVQYGYAGAEGADVAEVVDRAQAEIYDVQPPQDLAAEQSVLGGMLLSKDAIADVLERLRPGDFYRPAHQNVYDAILDLYGRGEPADAVTVAAELDRRGLLRRIGGAPYLHTLISTVPTAANAGYYASIVAEKALLRRLVEAGTRVVQYGYAGAEGADVAEVVDRAQAEIYDVAQPPQDLAAEQSVLGGMLLSKDAIADVLERLRPGDFYRPAHQNVYDAILDLYGRGEPADAVTVAAELDRRGLLRRIGGAPYLHTLISTVPTAANAGYYASIVAEKALLRRLVEAGTRVVQYGYAGAEVVDRAQAEIYDVRQPPQDLAAEQSVLGGMLLSKDAIADVLERLRPGDFYRPAHQNVYDAILDLYGRGEPADAVTVAAELDRRGLLRRIGGAPYLHTLISTVPTAANAGYYASIVAEKALLRRLVEAGTRVVQYGYAGAEVVDRAQAEIYDVQPPQDLAAEQSVLGGMLLSKDAIADVLERLRPGDFYRPAHQNVYDAILDLYGRGEPADAVTVAAELDRRGLLRRIGGAPYLHTLISTVPTAANAGYYASIVAEKALLRRLVEAGTRVVQYGYAGAVAEVVDRAQAEIYDVAQPPQDLAAEQSVLGGMLLSKDAIADVLERLRPGDFYRPAHQNVYDAILDLYGRGEPADAVTVAAELDRRGLLRRIGGAPYLHTLISTVPTAANAGYYASIVAEKALLRRLVEAGTRVVQYGYAGAEVAEVVDRAQAEIYD